Protein AF-0000000068762484 (afdb_homodimer)

Solvent-accessible surface area (backbone atoms only — not comparable to full-atom values): 42661 Å² total; per-residue (Å²): 138,86,79,76,77,77,77,77,74,76,70,80,71,81,78,75,81,74,76,63,68,74,62,82,88,67,80,78,81,37,66,66,50,71,71,47,76,48,82,90,79,78,78,79,57,46,44,27,21,72,54,54,28,56,52,49,69,71,30,21,51,34,26,34,50,79,59,71,57,77,83,34,72,69,42,49,50,51,51,50,47,36,36,45,37,50,26,29,63,38,24,35,84,51,62,50,38,45,74,38,76,14,29,46,67,46,40,53,47,31,53,46,45,41,61,54,48,66,65,37,31,34,35,29,40,26,35,42,46,65,28,50,50,53,48,53,41,41,44,44,52,44,28,45,68,45,74,50,74,44,57,76,46,43,77,76,50,72,66,61,50,49,53,50,43,70,72,58,55,21,55,35,36,39,41,53,35,32,34,66,45,33,13,26,33,41,75,52,82,59,48,20,58,55,29,50,76,58,66,19,43,31,35,37,42,24,38,48,31,44,57,36,44,93,59,44,33,55,86,31,41,45,24,31,45,34,29,34,30,16,17,23,48,21,15,69,40,39,33,11,31,39,38,34,30,71,70,44,48,52,51,38,74,63,52,90,64,77,39,57,42,69,89,46,29,56,71,58,49,34,29,51,63,55,45,44,102,54,84,65,49,93,79,73,68,57,30,56,47,62,49,44,13,42,39,46,26,43,21,51,45,45,73,62,29,61,68,51,36,22,47,41,23,47,54,34,34,52,52,39,52,53,54,40,45,73,72,69,48,48,65,55,37,79,54,73,66,34,44,23,49,37,20,46,28,29,40,51,54,88,44,47,54,64,66,53,44,39,49,44,25,29,76,74,65,34,32,39,48,38,63,28,38,69,85,30,47,84,46,26,34,28,42,17,32,30,43,90,52,34,36,64,67,51,41,51,52,52,51,52,36,48,53,51,26,71,70,66,45,74,64,50,78,125,139,82,81,78,80,79,77,77,79,76,71,81,70,82,76,74,81,74,76,64,70,73,63,82,88,69,81,77,80,38,66,66,49,71,72,44,76,49,82,90,80,78,78,81,56,46,46,27,21,71,53,54,28,57,52,48,68,69,32,21,53,34,26,34,50,79,58,72,56,78,84,33,72,68,43,50,49,51,52,49,46,37,34,46,37,48,26,28,64,39,24,34,85,52,63,49,38,45,74,38,76,13,28,47,66,46,39,53,46,31,52,47,46,43,61,53,47,67,66,37,32,33,34,30,39,26,35,41,45,66,28,50,50,52,48,52,40,40,44,43,53,43,29,46,70,46,74,51,76,45,59,76,46,44,78,75,51,73,66,61,51,48,54,50,43,70,73,58,56,21,54,35,36,38,42,53,34,32,35,65,46,34,12,26,34,41,77,51,82,62,50,19,59,56,30,50,76,58,67,19,42,31,36,38,42,26,38,49,30,44,57,36,46,94,61,44,33,55,85,30,42,45,23,30,44,33,29,34,30,17,18,25,48,22,15,69,41,39,35,12,32,39,37,33,28,72,70,44,47,53,52,37,73,62,52,90,66,76,41,57,41,68,88,47,27,56,72,58,50,34,30,50,64,55,45,46,100,54,84,64,49,94,82,72,67,56,31,56,46,62,49,44,13,43,38,48,25,44,20,52,46,46,72,61,30,60,69,52,37,22,48,41,22,47,54,33,35,54,52,38,53,52,55,41,44,72,72,69,47,47,64,56,38,78,53,73,67,33,45,24,50,36,22,45,26,30,40,48,55,87,42,50,54,64,65,53,42,39,49,42,25,29,76,74,65,34,32,40,50,37,65,27,39,68,87,29,46,85,47,27,36,27,40,17,32,30,42,89,51,37,37,65,67,50,42,52,51,52,52,50,37,48,54,49,25,71,69,69,46,74,64,52,78,123

Secondary structure (DSSP, 8-state):
---------------------SS--PPPSSPPPGGGGSPP-----EE-SSS--PPPHHHHHHHTSPP--TTSHHHHHHHHHHHHHHHHHHT---S-EEEEES-HHHHHHHHHHHH--TT-EEEEEESSHHHHHHHHHHHHTT-EEEEEE--TT----HHHHHHHHHHH--SEEEEESEETTTTEE---TTHHHHHHHTT-EEEEE-TTTTTTS---TTTTT-SEEEEESSSTT-PPSSEEEEEE-HHHHHHHHT-SS--S-STT-HHHHHHHTT-SSS-----S---HHHHHHHHHHHHHHHHH-HHHHHHHHHHHHHHHHHHHHHTTPPBSSS-GGGB-TTEEEEEPPTT--HHHHHHHHHHHH-EE-EE--GGGTTTEEEEE--GGG--HHHHHHHHHHHHHHHHHS-----/---------------------SS--PPPSSPPPGGGGSPP-----EE-SSS--PPPHHHHHHHTSPP--TTSHHHHHHHHHHHHHHHHHHT---S-EEEEES-HHHHHHHHHHHH--TT-EEEEEESSHHHHHHHHHHHHTT-EEEEEE--TT----HHHHHHHHHHH--SEEEEESEETTTTEE---TTHHHHHHHTT-EEEEE-TTTTTTS---TTTTT-SEEEEESSSTT-PPSSEEEEEE-HHHHHHHHT-SS--S-STT-HHHHHHHTT-SSS-----S---HHHHHHHHHHHHHHHHH-HHHHHHHHHHHHHHHHHHHHHTTPPBSSS-GGGB-TTEEEEEPPTT--HHHHHHHHHHHH-EE-EE--GGGTTTEEEEE--GGG--HHHHHHHHHHHHHHHHHS-----

pLDDT: mean 93.78, std 15.43, range [23.55, 99.0]

Sequence (828 aa):
MFQALAKSSAAPGPQAAGWVQTMASHKLLVPPPKALLKPLSIPKRLLLGPGPSNLPPRIMSAGGMQIIGPMDKEMYQIMDEIKEGIQYVFQTRNPLTLVITGSGHCALEAALVNVLEPGDSFLVGVNGIWGQRAMDIGERMGARVHPMTKDPGGHYTLQEVEEGLAQHKPVLLFLTHGESSTGVLQPLDGFGELCHRYNCLLLVDSVVSLGGTPLYMDQQGIDILYSGSQKVLNAPPGTSFISFSDKAKKKMYSRKTKPFSFYLDIKWLANFWGCDDQPRMYHHTIPVISLYSLRESLALIAEQGLENSWRQHRETTAYLHGRLQALGLQLFVKDPALRLPMVTTVVVPAGYDWRDIVSYVLDHFDIEIMGGLGPSAGKVLRIGLLGCNATRENVDRVTEALGAALQHCPKNKLMFQALAKSSAAPGPQAAGWVQTMASHKLLVPPPKALLKPLSIPKRLLLGPGPSNLPPRIMSAGGMQIIGPMDKEMYQIMDEIKEGIQYVFQTRNPLTLVITGSGHCALEAALVNVLEPGDSFLVGVNGIWGQRAMDIGERMGARVHPMTKDPGGHYTLQEVEEGLAQHKPVLLFLTHGESSTGVLQPLDGFGELCHRYNCLLLVDSVVSLGGTPLYMDQQGIDILYSGSQKVLNAPPGTSFISFSDKAKKKMYSRKTKPFSFYLDIKWLANFWGCDDQPRMYHHTIPVISLYSLRESLALIAEQGLENSWRQHRETTAYLHGRLQALGLQLFVKDPALRLPMVTTVVVPAGYDWRDIVSYVLDHFDIEIMGGLGPSAGKVLRIGLLGCNATRENVDRVTEALGAALQHCPKNKL

Radius of gyration: 29.1 Å; Cα contacts (8 Å, |Δi|>4): 1829; chains: 2; bounding box: 62×147×81 Å

Foldseek 3Di:
DCPPPPPPPPDPDPPPPPPPCPDDDDDDPDDDDPVVVDDDDDDDFQEFALDQGAADPQLVVLLPDDFDACPDPVNLVLLVLLQVLVCQLQQHPFLLKGKAQFFLLLLLLLLLLLQDAAAFEEEFEAQAVVSVSNQVSNVVRNYNYHYPYDHQLDEDDLVNVLVVCVVGLGQEYEDEQQRQLRQFGYDQAPVLVSCVVSNHAYAYECAAQGLQADHHCVNSNHAKYKYFCRHQLNADGRMIMMGGDPSSVVSSVPDDDFRPDLSSRSVLRCQCSVSDVDHRDDRDRHDRSSSSSSSVSSVVSVVCDSVNSNVLLVVLQVLLVVLCVVLVWAWRNDDPVTGRSFKTKTFDDAQAFVVQLQCQLCVPQSYGWDAHDDSRHRTTIITGCHHPSSDNVNSVSSSVSNSVSVVPGDGRDD/DPPPPPPPPPDPDPPPPPPPCPDDDDDDPDDPDPVVVDDDDDDDFQEFALDQGAADPQLVVLLPDDFDACPDPVNLVLLVLLQVLVCQLQQHPFLLKGKAQFFLLLLLLLLLLLQDAAAFEEEFEAQAVVSVSSQVSNVVRNYNYHYDYDHQLDEDDLVNVLVVCVVGLGQEYEDEQQRQLRQFGYDQAPVLVSCVVSNHAYAYECAAQGLQADHHCVNSNHAKYKYFCRHQLNADGRMIMMGGDPSSVVSSVPDDDFRPDLSSRSVLRCQCSVSDVDHRDDRDRHPRSSSSSSSVSSVVSVVCDSVNSNVLLVVLQVLLVVLCVVLVWAWRNDDPVGGRSFKTKTFDDAQAFVVQLQCQLCVPQSYGWDARDDSRHRTTIITGCHHPSSDNVNSVSSSVSNSVSVVPGDGRDD

InterPro domains:
  IPR000192 Aminotransferase class V domain [PF00266] (71-398)
  IPR015421 Pyridoxal phosphate-dependent transferase, major domain [G3DSA:3.40.640.10] (56-304)
  IPR015422 Pyridoxal phosphate-dependent transferase, small domain [G3DSA:3.90.1150.10] (42-402)
  IPR015424 Pyridoxal phosphate-dependent transferase [SSF53383] (29-409)
  IPR020578 Aminotransferase class-V, pyridoxal-phosphate binding site [PS00595] (222-242)
  IPR024169 Serine-pyruvate aminotransferase/2-aminoethylphosphonate-pyruvate transaminase [PIRSF000524] (43-411)

Structure (mmCIF, N/CA/C/O backbone):
data_AF-0000000068762484-model_v1
#
loop_
_entity.id
_entity.type
_entity.pdbx_description
1 polymer 'Alanine--glyoxylate aminotransferase'
#
loop_
_atom_site.group_PDB
_atom_site.id
_atom_site.type_symbol
_atom_site.label_atom_id
_atom_site.label_alt_id
_atom_site.label_comp_id
_atom_site.label_asym_id
_atom_site.label_entity_id
_atom_site.label_seq_id
_atom_site.pdbx_PDB_ins_code
_atom_site.Cartn_x
_atom_site.Cartn_y
_atom_site.Cartn_z
_atom_site.occupancy
_atom_site.B_iso_or_equiv
_atom_site.auth_seq_id
_atom_site.auth_comp_id
_atom_site.auth_asym_id
_atom_site.auth_atom_id
_atom_site.pdbx_PDB_model_num
ATOM 1 N N . MET A 1 1 ? -24.656 -82.688 -10.797 1 28.33 1 MET A N 1
ATOM 2 C CA . MET A 1 1 ? -25.141 -81.312 -10.461 1 28.33 1 MET A CA 1
ATOM 3 C C . MET A 1 1 ? -23.984 -80.375 -10.188 1 28.33 1 MET A C 1
ATOM 5 O O . MET A 1 1 ? -23.328 -80.5 -9.141 1 28.33 1 MET A O 1
ATOM 9 N N . PHE A 1 2 ? -23.125 -80 -11.242 1 28.77 2 PHE A N 1
ATOM 10 C CA . PHE A 1 2 ? -21.859 -79.375 -11.492 1 28.77 2 PHE A CA 1
ATOM 11 C C . PHE A 1 2 ? -21.906 -77.875 -11.055 1 28.77 2 PHE A C 1
ATOM 13 O O . PHE A 1 2 ? -22.625 -77.062 -11.656 1 28.77 2 PHE A O 1
ATOM 20 N N . GLN A 1 3 ? -21.906 -77.625 -9.703 1 29.81 3 GLN A N 1
ATOM 21 C CA . GLN A 1 3 ? -21.938 -76.375 -9.031 1 29.81 3 GLN A CA 1
ATOM 22 C C . GLN A 1 3 ? -20.75 -75.5 -9.461 1 29.81 3 GLN A C 1
ATOM 24 O O . GLN A 1 3 ? -19.609 -75.812 -9.133 1 29.81 3 GLN A O 1
ATOM 29 N N . ALA A 1 4 ? -20.719 -75 -10.742 1 31.34 4 ALA A N 1
ATOM 30 C CA . ALA A 1 4 ? -19.719 -74.125 -11.352 1 31.34 4 ALA A CA 1
ATOM 31 C C . ALA A 1 4 ? -19.5 -72.875 -10.539 1 31.34 4 ALA A C 1
ATOM 33 O O . ALA A 1 4 ? -20.406 -72.062 -10.406 1 31.34 4 ALA A O 1
ATOM 34 N N . LEU A 1 5 ? -18.703 -72.938 -9.469 1 30.88 5 LEU A N 1
ATOM 35 C CA . LEU A 1 5 ? -18.312 -71.812 -8.617 1 30.88 5 LEU A CA 1
ATOM 36 C C . LEU A 1 5 ? -17.656 -70.688 -9.438 1 30.88 5 LEU A C 1
ATOM 38 O O . LEU A 1 5 ? -16.609 -70.875 -10.047 1 30.88 5 LEU A O 1
ATOM 42 N N . ALA A 1 6 ? -18.453 -69.875 -10.148 1 35.47 6 ALA A N 1
ATOM 43 C CA . ALA A 1 6 ? -17.984 -68.75 -10.961 1 35.47 6 ALA A CA 1
ATOM 44 C C . ALA A 1 6 ? -17.125 -67.812 -10.133 1 35.47 6 ALA A C 1
ATOM 46 O O . ALA A 1 6 ? -17.609 -67.25 -9.148 1 35.47 6 ALA A O 1
ATOM 47 N N . LYS A 1 7 ? -15.82 -68 -10.016 1 31.77 7 LYS A N 1
ATOM 48 C CA . LYS A 1 7 ? -14.781 -67.188 -9.414 1 31.77 7 LYS A CA 1
ATOM 49 C C . LYS A 1 7 ? -14.805 -65.75 -9.977 1 31.77 7 LYS A C 1
ATOM 51 O O . LYS A 1 7 ? -14.617 -65.562 -11.18 1 31.77 7 LYS A O 1
ATOM 56 N N . SER A 1 8 ? -15.734 -64.875 -9.531 1 27.03 8 SER A N 1
ATOM 57 C CA . SER A 1 8 ? -15.805 -63.5 -9.969 1 27.03 8 SER A CA 1
ATOM 58 C C . SER A 1 8 ? -14.469 -62.812 -9.789 1 27.03 8 SER A C 1
ATOM 60 O O . SER A 1 8 ? -13.898 -62.812 -8.695 1 27.03 8 SER A O 1
ATOM 62 N N . SER A 1 9 ? -13.586 -62.844 -10.734 1 23.55 9 SER A N 1
ATOM 63 C CA . SER A 1 9 ? -12.305 -62.156 -10.758 1 23.55 9 SER A CA 1
ATOM 64 C C . SER A 1 9 ? -12.469 -60.688 -10.453 1 23.55 9 SER A C 1
ATOM 66 O O . SER A 1 9 ? -13.211 -59.969 -11.141 1 23.55 9 SER A O 1
ATOM 68 N N . ALA A 1 10 ? -12.406 -60.312 -9.172 1 34.16 10 ALA A N 1
ATOM 69 C CA . ALA A 1 10 ? -12.406 -58.938 -8.734 1 34.16 10 ALA A CA 1
ATOM 70 C C . ALA A 1 10 ? -11.414 -58.094 -9.547 1 34.16 10 ALA A C 1
ATOM 72 O O . ALA A 1 10 ? -10.219 -58.406 -9.57 1 34.16 10 ALA A O 1
ATOM 73 N N . ALA A 1 11 ? -11.844 -57.438 -10.625 1 32.72 11 ALA A N 1
ATOM 74 C CA . ALA A 1 11 ? -11.07 -56.5 -11.43 1 32.72 11 ALA A CA 1
ATOM 75 C C . ALA A 1 11 ? -10.25 -55.562 -10.539 1 32.72 11 ALA A C 1
ATOM 77 O O . ALA A 1 11 ? -10.75 -55.062 -9.523 1 32.72 11 ALA A O 1
ATOM 78 N N . PRO A 1 12 ? -8.875 -55.688 -10.617 1 33 12 PRO A N 1
ATOM 79 C CA . PRO A 1 12 ? -8.047 -54.844 -9.766 1 33 12 PRO A CA 1
ATOM 80 C C . PRO A 1 12 ? -8.461 -53.375 -9.805 1 33 12 PRO A C 1
ATOM 82 O O . PRO A 1 12 ? -9.008 -52.906 -10.812 1 33 12 PRO A O 1
ATOM 85 N N . GLY A 1 13 ? -9 -52.812 -8.75 1 29.78 13 GLY A N 1
ATOM 86 C CA . GLY A 1 13 ? -9.414 -51.438 -8.57 1 29.78 13 GLY A CA 1
ATOM 87 C C . GLY A 1 13 ? -8.422 -50.438 -9.133 1 29.78 13 GLY A C 1
ATOM 88 O O . GLY A 1 13 ? -7.27 -50.781 -9.391 1 29.78 13 GLY A O 1
ATOM 89 N N . PRO A 1 14 ? -8.812 -49.438 -9.969 1 31.02 14 PRO A N 1
ATOM 90 C CA . PRO A 1 14 ? -7.969 -48.438 -10.625 1 31.02 14 PRO A CA 1
ATOM 91 C C . PRO A 1 14 ? -6.824 -47.938 -9.742 1 31.02 14 PRO A C 1
ATOM 93 O O . PRO A 1 14 ? -6.973 -47.875 -8.523 1 31.02 14 PRO A O 1
ATOM 96 N N . GLN A 1 15 ? -5.566 -48.312 -10.031 1 28.75 15 GLN A N 1
ATOM 97 C CA . GLN A 1 15 ? -4.34 -47.812 -9.414 1 28.75 15 GLN A CA 1
ATOM 98 C C . GLN A 1 15 ? -4.445 -46.312 -9.125 1 28.75 15 GLN A C 1
ATOM 100 O O . GLN A 1 15 ? -4.828 -45.531 -9.992 1 28.75 15 GLN A O 1
ATOM 105 N N . ALA A 1 16 ? -4.645 -45.875 -7.938 1 33.22 16 ALA A N 1
ATOM 106 C CA . ALA A 1 16 ? -4.5 -44.5 -7.438 1 33.22 16 ALA A CA 1
ATOM 107 C C . ALA A 1 16 ? -3.309 -43.812 -8.086 1 33.22 16 ALA A C 1
ATOM 109 O O . ALA A 1 16 ? -2.186 -44.312 -8.047 1 33.22 16 ALA A O 1
ATOM 110 N N . ALA A 1 17 ? -3.422 -43.031 -9.133 1 35.19 17 ALA A N 1
ATOM 111 C CA . ALA A 1 17 ? -2.408 -42.188 -9.75 1 35.19 17 ALA A CA 1
ATOM 112 C C . ALA A 1 17 ? -1.493 -41.562 -8.695 1 35.19 17 ALA A C 1
ATOM 114 O O . ALA A 1 17 ? -1.954 -40.844 -7.805 1 35.19 17 ALA A O 1
ATOM 115 N N . GLY A 1 18 ? -0.369 -42.156 -8.211 1 31.81 18 GLY A N 1
ATOM 116 C CA . GLY A 1 18 ? 0.678 -41.719 -7.309 1 31.81 18 GLY A CA 1
ATOM 117 C C . GLY A 1 18 ? 1.068 -40.281 -7.516 1 31.81 18 GLY A C 1
ATOM 118 O O . GLY A 1 18 ? 1.397 -39.875 -8.633 1 31.81 18 GLY A O 1
ATOM 119 N N . TRP A 1 19 ? 0.551 -39.312 -6.801 1 36.81 19 TRP A N 1
ATOM 120 C CA . TRP A 1 19 ? 1.01 -37.938 -6.723 1 36.81 19 TRP A CA 1
ATOM 121 C C . TRP A 1 19 ? 2.533 -37.875 -6.711 1 36.81 19 TRP A C 1
ATOM 123 O O . TRP A 1 19 ? 3.182 -38.469 -5.848 1 36.81 19 TRP A O 1
ATOM 133 N N . VAL A 1 20 ? 3.223 -37.875 -7.734 1 36.38 20 VAL A N 1
ATOM 134 C CA . VAL A 1 20 ? 4.656 -37.625 -7.789 1 36.38 20 VAL A CA 1
ATOM 135 C C . VAL A 1 20 ? 4.992 -36.406 -6.938 1 36.38 20 VAL A C 1
ATOM 137 O O . VAL A 1 20 ? 4.531 -35.281 -7.219 1 36.38 20 VAL A O 1
ATOM 140 N N . GLN A 1 21 ? 5.223 -36.531 -5.656 1 44.66 21 GLN A N 1
ATOM 141 C CA . GLN A 1 21 ? 5.703 -35.5 -4.734 1 44.66 21 GLN A CA 1
ATOM 142 C C . GLN A 1 21 ? 6.949 -34.812 -5.277 1 44.66 21 GLN A C 1
ATOM 144 O O . GLN A 1 21 ? 8.031 -35.406 -5.312 1 44.66 21 GLN A O 1
ATOM 149 N N . THR A 1 22 ? 6.887 -34.031 -6.215 1 42.56 22 THR A N 1
ATOM 150 C CA . THR A 1 22 ? 8.055 -33.312 -6.723 1 42.56 22 THR A CA 1
ATOM 151 C C . THR A 1 22 ? 8.844 -32.688 -5.578 1 42.56 22 THR A C 1
ATOM 153 O O . THR A 1 22 ? 10.008 -32.312 -5.754 1 42.56 22 THR A O 1
ATOM 156 N N . MET A 1 23 ? 8.164 -32.25 -4.488 1 52.03 23 MET A N 1
ATOM 157 C CA . MET A 1 23 ? 8.977 -31.656 -3.418 1 52.03 23 MET A CA 1
ATOM 158 C C . MET A 1 23 ? 8.984 -32.562 -2.191 1 52.03 23 MET A C 1
ATOM 160 O O . MET A 1 23 ? 7.992 -33.219 -1.9 1 52.03 23 MET A O 1
ATOM 164 N N . ALA A 1 24 ? 10.141 -32.938 -1.621 1 51.31 24 ALA A N 1
ATOM 165 C CA . ALA A 1 24 ? 10.328 -33.75 -0.427 1 51.31 24 ALA A CA 1
ATOM 166 C C . ALA A 1 24 ? 9.508 -33.219 0.741 1 51.31 24 ALA A C 1
ATOM 168 O O . ALA A 1 24 ? 9.383 -32 0.908 1 51.31 24 ALA A O 1
ATOM 169 N N . SER A 1 25 ? 8.672 -34 1.322 1 66.94 25 SER A N 1
ATOM 170 C CA . SER A 1 25 ? 8.023 -33.656 2.588 1 66.94 25 SER A CA 1
ATOM 171 C C . SER A 1 25 ? 9.039 -33.531 3.717 1 66.94 25 SER A C 1
ATOM 173 O O . SER A 1 25 ? 9.766 -34.469 4.016 1 66.94 25 SER A O 1
ATOM 175 N N . HIS A 1 26 ? 9.5 -32.312 4.023 1 76.5 26 HIS A N 1
ATOM 176 C CA . HIS A 1 26 ? 10.367 -32.062 5.172 1 76.5 26 HIS A CA 1
ATOM 177 C C . HIS A 1 26 ? 9.547 -31.812 6.434 1 76.5 26 HIS A C 1
ATOM 179 O O . HIS A 1 26 ? 8.383 -31.438 6.352 1 76.5 26 HIS A O 1
ATOM 185 N N . LYS A 1 27 ? 10.234 -32.219 7.445 1 86.81 27 LYS A N 1
ATOM 186 C CA . LYS A 1 27 ? 9.68 -31.766 8.719 1 86.81 27 LYS A CA 1
ATOM 187 C C . LYS A 1 27 ? 9.664 -30.25 8.805 1 86.81 27 LYS A C 1
ATOM 189 O O . LYS A 1 27 ? 10.625 -29.578 8.391 1 86.81 27 LYS A O 1
ATOM 194 N N . LEU A 1 28 ? 8.562 -29.734 9.367 1 94.38 28 LEU A N 1
ATOM 195 C CA . LEU A 1 28 ? 8.461 -28.281 9.508 1 94.38 28 LEU A CA 1
ATOM 196 C C . LEU A 1 28 ? 9.523 -27.75 10.469 1 94.38 28 LEU A C 1
ATOM 198 O O . LEU A 1 28 ? 9.688 -28.281 11.57 1 94.38 28 LEU A O 1
ATOM 202 N N . LEU A 1 29 ? 10.273 -26.781 10.031 1 95.12 29 LEU A N 1
ATOM 203 C CA . LEU A 1 29 ? 11.32 -26.141 10.812 1 95.12 29 LEU A CA 1
ATOM 204 C C . LEU A 1 29 ? 10.719 -25.234 11.891 1 95.12 29 LEU A C 1
ATOM 206 O O . LEU A 1 29 ? 11.242 -25.156 13.008 1 95.12 29 LEU A O 1
ATOM 210 N N . VAL A 1 30 ? 9.648 -24.531 11.523 1 97.69 30 VAL A N 1
ATOM 211 C CA . VAL A 1 30 ? 9 -23.547 12.383 1 97.69 30 VAL A CA 1
ATOM 212 C C . VAL A 1 30 ? 7.578 -24 12.711 1 97.69 30 VAL A C 1
ATOM 214 O O . VAL A 1 30 ? 6.754 -24.188 11.805 1 97.69 30 VAL A O 1
ATOM 217 N N . PRO A 1 31 ? 7.258 -24.25 13.977 1 97.56 31 PRO A N 1
ATOM 218 C CA . PRO A 1 31 ? 5.895 -24.625 14.359 1 97.56 31 PRO A CA 1
ATOM 219 C C . PRO A 1 31 ? 4.926 -23.453 14.336 1 97.56 31 PRO A C 1
ATOM 221 O O . PRO A 1 31 ? 5.355 -22.297 14.266 1 97.56 31 PRO A O 1
ATOM 224 N N . PRO A 1 32 ? 3.607 -23.734 14.336 1 98 32 PRO A N 1
ATOM 225 C CA . PRO A 1 32 ? 2.65 -22.625 14.43 1 98 32 PRO A CA 1
ATOM 226 C C . PRO A 1 32 ? 2.902 -21.719 15.641 1 98 32 PRO A C 1
ATOM 228 O O . PRO A 1 32 ? 3.061 -22.219 16.766 1 98 32 PRO A O 1
ATOM 231 N N . PRO A 1 33 ? 2.971 -20.438 15.43 1 98 33 PRO A N 1
ATOM 232 C CA . PRO A 1 33 ? 3.248 -19.531 16.547 1 98 33 PRO A CA 1
ATOM 233 C C . PRO A 1 33 ? 2.129 -19.531 17.594 1 98 33 PRO A C 1
ATOM 235 O O . PRO A 1 33 ? 0.962 -19.328 17.25 1 98 33 PRO A O 1
ATOM 238 N N . LYS A 1 34 ? 2.49 -19.594 18.828 1 97.75 34 LYS A N 1
ATOM 239 C CA . LYS A 1 34 ? 1.521 -19.625 19.922 1 97.75 34 LYS A CA 1
ATOM 240 C C . LYS A 1 34 ? 0.753 -18.312 20.016 1 97.75 34 LYS A C 1
ATOM 242 O O . LYS A 1 34 ? -0.429 -18.297 20.359 1 97.75 34 LYS A O 1
ATOM 247 N N . ALA A 1 35 ? 1.396 -17.25 19.703 1 97.44 35 ALA A N 1
ATOM 248 C CA . ALA A 1 35 ? 0.789 -15.93 19.797 1 97.44 35 ALA A CA 1
ATOM 249 C C . ALA A 1 35 ? -0.42 -15.812 18.859 1 97.44 35 ALA A C 1
ATOM 251 O O . ALA A 1 35 ? -1.372 -15.094 19.172 1 97.44 35 ALA A O 1
ATOM 252 N N . LEU A 1 36 ? -0.402 -16.562 17.781 1 97.94 36 LEU A N 1
ATOM 253 C CA . LEU A 1 36 ? -1.452 -16.453 16.781 1 97.94 36 LEU A CA 1
ATOM 254 C C . LEU A 1 36 ? -2.639 -17.344 17.141 1 97.94 36 LEU A C 1
ATOM 256 O O . LEU A 1 36 ? -3.686 -17.266 16.484 1 97.94 36 LEU A O 1
ATOM 260 N N . LEU A 1 37 ? -2.479 -18.125 18.141 1 97.19 37 LEU A N 1
ATOM 261 C CA . LEU A 1 37 ? -3.574 -18.984 18.594 1 97.19 37 LEU A CA 1
ATOM 262 C C . LEU A 1 37 ? -4.453 -18.25 19.609 1 97.19 37 LEU A C 1
ATOM 264 O O . LEU A 1 37 ? -5.48 -18.766 20.031 1 97.19 37 LEU A O 1
ATOM 268 N N . LYS A 1 38 ? -4.105 -16.984 19.906 1 96.75 38 LYS A N 1
ATOM 269 C CA . LYS A 1 38 ? -4.914 -16.109 20.734 1 96.75 38 LYS A CA 1
ATOM 270 C C . LYS A 1 38 ? -5.711 -15.125 19.891 1 96.75 38 LYS A C 1
ATOM 272 O O . LYS A 1 38 ? -5.258 -14.703 18.828 1 96.75 38 LYS A O 1
ATOM 277 N N . PRO A 1 39 ? -6.906 -14.734 20.359 1 96.5 39 PRO A N 1
ATOM 278 C CA . PRO A 1 39 ? -7.719 -13.805 19.578 1 96.5 39 PRO A CA 1
ATOM 279 C C . PRO A 1 39 ? -7.086 -12.422 19.469 1 96.5 39 PRO A C 1
ATOM 281 O O . PRO A 1 39 ? -6.379 -11.984 20.375 1 96.5 39 PRO A O 1
ATOM 284 N N . LEU A 1 40 ? -7.332 -11.758 18.359 1 97.12 40 LEU A N 1
ATOM 285 C CA . LEU A 1 40 ? -6.938 -10.367 18.188 1 97.12 40 LEU A CA 1
ATOM 286 C C . LEU A 1 40 ? -7.691 -9.461 19.156 1 97.12 40 LEU A C 1
ATOM 288 O O . LEU A 1 40 ? -8.914 -9.562 19.281 1 97.12 40 LEU A O 1
ATOM 292 N N . SER A 1 41 ? -6.957 -8.672 19.859 1 94.38 41 SER A N 1
ATOM 293 C CA . SER A 1 41 ? -7.531 -7.707 20.797 1 94.38 41 SER A CA 1
ATOM 294 C C . SER A 1 41 ? -6.871 -6.34 20.641 1 94.38 41 SER A C 1
ATOM 296 O O . SER A 1 41 ? -5.645 -6.23 20.672 1 94.38 41 SER A O 1
ATOM 298 N N . ILE A 1 42 ? -7.715 -5.324 20.469 1 96.38 42 ILE A N 1
ATOM 299 C CA . ILE A 1 42 ? -7.188 -3.971 20.375 1 96.38 42 ILE A CA 1
ATOM 300 C C . ILE A 1 42 ? -7.855 -3.076 21.406 1 96.38 42 ILE A C 1
ATOM 302 O O . ILE A 1 42 ? -9.031 -3.26 21.734 1 96.38 42 ILE A O 1
ATOM 306 N N . PRO A 1 43 ? -7.184 -2.152 21.922 1 96.94 43 PRO A N 1
ATOM 307 C CA . PRO A 1 43 ? -7.801 -1.211 22.859 1 96.94 43 PRO A CA 1
ATOM 308 C C . PRO A 1 43 ? -8.688 -0.181 22.156 1 96.94 43 PRO A C 1
ATOM 310 O O . PRO A 1 43 ? -8.539 0.052 20.953 1 96.94 43 PRO A O 1
ATOM 313 N N . LYS A 1 44 ? -9.625 0.318 22.922 1 96.25 44 LYS A N 1
ATOM 314 C CA . LYS A 1 44 ? -10.359 1.492 22.469 1 96.25 44 LYS A CA 1
ATOM 315 C C . LYS A 1 44 ? -9.57 2.771 22.719 1 96.25 44 LYS A C 1
ATOM 317 O O . LYS A 1 44 ? -9.141 3.035 23.844 1 96.25 44 LYS A O 1
ATOM 322 N N . ARG A 1 45 ? -9.336 3.496 21.656 1 97.12 45 ARG A N 1
ATOM 323 C CA . ARG A 1 45 ? -8.531 4.707 21.766 1 97.12 45 ARG A CA 1
ATOM 324 C C . ARG A 1 45 ? -9.148 5.848 20.953 1 97.12 45 ARG A C 1
ATOM 326 O O . ARG A 1 45 ? -9.672 5.629 19.859 1 97.12 45 ARG A O 1
ATOM 333 N N . LEU A 1 46 ? -9.203 6.996 21.547 1 98.62 46 LEU A N 1
ATOM 334 C CA . LEU A 1 46 ? -9.453 8.227 20.797 1 98.62 46 LEU A CA 1
ATOM 335 C C . LEU A 1 46 ? -8.156 8.781 20.219 1 98.62 46 LEU A C 1
ATOM 337 O O . LEU A 1 46 ? -7.258 9.172 20.969 1 98.62 46 LEU A O 1
ATOM 341 N N . LEU A 1 47 ? -8.078 8.805 18.891 1 98.75 47 LEU A N 1
ATOM 342 C CA . LEU A 1 47 ? -6.852 9.227 18.234 1 98.75 47 LEU A CA 1
ATOM 343 C C . LEU A 1 47 ? -6.875 10.727 17.953 1 98.75 47 LEU A C 1
ATOM 345 O O . LEU A 1 47 ? -7.492 11.18 16.984 1 98.75 47 LEU A O 1
ATOM 349 N N . LEU A 1 48 ? -6.113 11.469 18.703 1 98.81 48 LEU A N 1
ATOM 350 C CA . LEU A 1 48 ? -6.055 12.922 18.562 1 98.81 48 LEU A CA 1
ATOM 351 C C . LEU A 1 48 ? -4.621 13.383 18.312 1 98.81 48 LEU A C 1
ATOM 353 O O . LEU A 1 48 ? -4.211 14.438 18.797 1 98.81 48 LEU A O 1
ATOM 357 N N . GLY A 1 49 ? -3.781 12.555 17.672 1 98.12 49 GLY A N 1
ATOM 358 C CA . GLY A 1 49 ? -2.508 12.961 17.094 1 98.12 49 GLY A CA 1
ATOM 359 C C . GLY A 1 49 ? -2.627 13.477 15.672 1 98.12 49 GLY A C 1
ATOM 360 O O . GLY A 1 49 ? -3.729 13.758 15.195 1 98.12 49 GLY A O 1
ATOM 361 N N . PRO A 1 50 ? -1.492 13.617 14.977 1 98 50 PRO A N 1
ATOM 362 C CA . PRO A 1 50 ? -1.503 14.133 13.609 1 98 50 PRO A CA 1
ATOM 363 C C . PRO A 1 50 ? -2.002 13.109 12.594 1 98 50 PRO A C 1
ATOM 365 O O . PRO A 1 50 ? -1.946 13.359 11.383 1 98 50 PRO A O 1
ATOM 368 N N . GLY A 1 51 ? -2.486 11.984 12.992 1 96.94 51 GLY A N 1
ATOM 369 C CA . GLY A 1 51 ? -2.947 10.898 12.148 1 96.94 51 GLY A CA 1
ATOM 370 C C . GLY A 1 51 ? -2.254 9.578 12.445 1 96.94 51 GLY A C 1
ATOM 371 O O . GLY A 1 51 ? -1.102 9.562 12.883 1 96.94 51 GLY A O 1
ATOM 372 N N . PRO A 1 52 ? -2.982 8.5 12.336 1 97.94 52 PRO A N 1
ATOM 373 C CA . PRO A 1 52 ? -4.316 8.344 11.75 1 97.94 52 PRO A CA 1
ATOM 374 C C . PRO A 1 52 ? -5.43 8.781 12.695 1 97.94 52 PRO A C 1
ATOM 376 O O . PRO A 1 52 ? -5.176 9.047 13.875 1 97.94 52 PRO A O 1
ATOM 379 N N . SER A 1 53 ? -6.609 8.992 12.117 1 98.56 53 SER A N 1
ATOM 380 C CA . SER A 1 53 ? -7.797 9.359 12.883 1 98.56 53 SER A CA 1
ATOM 381 C C . SER A 1 53 ? -8.766 8.188 12.992 1 98.56 53 SER A C 1
ATOM 383 O O . SER A 1 53 ? -8.617 7.18 12.297 1 98.56 53 SER A O 1
ATOM 385 N N . ASN A 1 54 ? -9.711 8.281 13.922 1 98.81 54 ASN A N 1
ATOM 386 C CA . ASN A 1 54 ? -10.703 7.219 14.102 1 98.81 54 ASN A CA 1
ATOM 387 C C . ASN A 1 54 ? -11.562 7.035 12.852 1 98.81 54 ASN A C 1
ATOM 389 O O . ASN A 1 54 ? -11.719 7.969 12.062 1 98.81 54 ASN A O 1
ATOM 393 N N . LEU A 1 55 ? -12.047 5.848 12.719 1 98.81 55 LEU A N 1
ATOM 394 C CA . LEU A 1 55 ? -12.891 5.531 11.578 1 98.81 55 LEU A CA 1
ATOM 395 C C . LEU A 1 55 ? -14.367 5.688 11.938 1 98.81 55 LEU A C 1
ATOM 397 O O . LEU A 1 55 ? -14.836 5.105 12.914 1 98.81 55 LEU A O 1
ATOM 401 N N . PRO A 1 56 ? -15.109 6.469 11.109 1 98.62 56 PRO A N 1
ATOM 402 C CA . PRO A 1 56 ? -16.562 6.48 11.289 1 98.62 56 PRO A CA 1
ATOM 403 C C . PRO A 1 56 ? -17.203 5.117 11.039 1 98.62 56 PRO A C 1
ATOM 405 O O . PRO A 1 56 ? -16.641 4.297 10.305 1 98.62 56 PRO A O 1
ATOM 408 N N . PRO A 1 57 ? -18.391 4.895 11.578 1 98.38 57 PRO A N 1
ATOM 409 C CA . PRO A 1 57 ? -19.047 3.598 11.445 1 98.38 57 PRO A CA 1
ATOM 410 C C . PRO A 1 57 ? -19.234 3.176 9.984 1 98.38 57 PRO A C 1
ATOM 412 O O . PRO A 1 57 ? -19.078 1.998 9.656 1 98.38 57 PRO A O 1
ATOM 415 N N . ARG A 1 58 ? -19.562 4.086 9.125 1 98.25 58 ARG A N 1
ATOM 416 C CA . ARG A 1 58 ? -19.766 3.783 7.711 1 98.25 58 ARG A CA 1
ATOM 417 C C . ARG A 1 58 ? -18.5 3.242 7.074 1 98.25 58 ARG A C 1
ATOM 419 O O . ARG A 1 58 ? -18.547 2.365 6.211 1 98.25 58 ARG A O 1
ATOM 426 N N . ILE A 1 59 ? -17.375 3.779 7.453 1 98.69 59 ILE A N 1
ATOM 427 C CA . ILE A 1 59 ? -16.078 3.342 6.934 1 98.69 59 ILE A CA 1
ATOM 428 C C . ILE A 1 59 ? -15.734 1.963 7.492 1 98.69 59 ILE A C 1
ATOM 430 O O . ILE A 1 59 ? -15.219 1.104 6.773 1 98.69 59 ILE A O 1
ATOM 434 N N . MET A 1 60 ? -16 1.772 8.805 1 98.69 60 MET A N 1
ATOM 435 C CA . MET A 1 60 ? -15.797 0.462 9.414 1 98.69 60 MET A CA 1
ATOM 436 C C . MET A 1 60 ? -16.641 -0.601 8.719 1 98.69 60 MET A C 1
ATOM 438 O O . MET A 1 60 ? -16.172 -1.71 8.469 1 98.69 60 MET A O 1
ATOM 442 N N . SER A 1 61 ? -17.859 -0.245 8.391 1 98.56 61 SER A N 1
ATOM 443 C CA . SER A 1 61 ? -18.734 -1.167 7.691 1 98.56 61 SER A CA 1
ATOM 444 C C . SER A 1 61 ? -18.172 -1.549 6.324 1 98.56 61 SER A C 1
ATOM 446 O O . SER A 1 61 ? -18.234 -2.715 5.93 1 98.56 61 SER A O 1
ATOM 448 N N . ALA A 1 62 ? -17.672 -0.581 5.574 1 98.69 62 ALA A N 1
ATOM 449 C CA . ALA A 1 62 ? -17.062 -0.846 4.277 1 98.69 62 ALA A CA 1
ATOM 450 C C . ALA A 1 62 ? -15.867 -1.782 4.418 1 98.69 62 ALA A C 1
ATOM 452 O O . ALA A 1 62 ? -15.625 -2.631 3.555 1 98.69 62 ALA A O 1
ATOM 453 N N . GLY A 1 63 ? -15.133 -1.637 5.531 1 98.62 63 GLY A N 1
ATOM 454 C CA . GLY A 1 63 ? -13.961 -2.457 5.789 1 98.62 63 GLY A CA 1
ATOM 455 C C . GLY A 1 63 ? -14.289 -3.922 6 1 98.62 63 GLY A C 1
ATOM 456 O O . GLY A 1 63 ? -13.438 -4.789 5.812 1 98.62 63 GLY A O 1
ATOM 457 N N . GLY A 1 64 ? -15.508 -4.188 6.398 1 98.5 64 GLY A N 1
ATOM 458 C CA . GLY A 1 64 ? -15.914 -5.547 6.699 1 98.5 64 GLY A CA 1
ATOM 459 C C . GLY A 1 64 ? -16.641 -6.223 5.551 1 98.5 64 GLY A C 1
ATOM 460 O O . GLY A 1 64 ? -17.172 -7.32 5.707 1 98.5 64 GLY A O 1
ATOM 461 N N . MET A 1 65 ? -16.656 -5.625 4.355 1 98.31 65 MET A N 1
ATOM 462 C CA . MET A 1 65 ? -17.359 -6.164 3.193 1 98.31 65 MET A CA 1
ATOM 463 C C . MET A 1 65 ? -16.531 -7.262 2.525 1 98.31 65 MET A C 1
ATOM 465 O O . MET A 1 65 ? -15.336 -7.395 2.791 1 98.31 65 MET A O 1
ATOM 469 N N . GLN A 1 66 ? -17.219 -8.039 1.67 1 98.38 66 GLN A N 1
ATOM 470 C CA . GLN A 1 66 ? -16.531 -9.039 0.869 1 98.38 66 GLN A CA 1
ATOM 471 C C . GLN A 1 66 ? -15.828 -8.406 -0.332 1 98.38 66 GLN A C 1
ATOM 473 O O . GLN A 1 66 ? -16.156 -7.285 -0.725 1 98.38 66 GLN A O 1
ATOM 478 N N . ILE A 1 67 ? -14.922 -9.078 -0.895 1 97.94 67 ILE A N 1
ATOM 479 C CA . ILE A 1 67 ? -14.109 -8.562 -1.986 1 97.94 67 ILE A CA 1
ATOM 480 C C . ILE A 1 67 ? -14.719 -8.969 -3.326 1 97.94 67 ILE A C 1
ATOM 482 O O . ILE A 1 67 ? -15.469 -9.945 -3.402 1 97.94 67 ILE A O 1
ATOM 486 N N . ILE A 1 68 ? -14.508 -8.211 -4.32 1 97.56 68 ILE A N 1
ATOM 487 C CA . ILE A 1 68 ? -14.805 -8.562 -5.703 1 97.56 68 ILE A CA 1
ATOM 488 C C . ILE A 1 68 ? -13.523 -8.523 -6.531 1 97.56 68 ILE A C 1
ATOM 490 O O . ILE A 1 68 ? -12.453 -8.164 -6.02 1 97.56 68 ILE A O 1
ATOM 494 N N . GLY A 1 69 ? -13.617 -8.961 -7.773 1 95.88 69 GLY A N 1
ATOM 495 C CA . GLY A 1 69 ? -12.438 -8.969 -8.625 1 95.88 69 GLY A CA 1
ATOM 496 C C . GLY A 1 69 ? -11.914 -7.582 -8.945 1 95.88 69 GLY A C 1
ATOM 497 O O . GLY A 1 69 ? -12.695 -6.656 -9.18 1 95.88 69 GLY A O 1
ATOM 498 N N . PRO A 1 70 ? -10.586 -7.434 -8.945 1 93 70 PRO A N 1
ATOM 499 C CA . PRO A 1 70 ? -9.984 -6.113 -9.148 1 93 70 PRO A CA 1
ATOM 500 C C . PRO A 1 70 ? -10.219 -5.57 -10.555 1 93 70 PRO A C 1
ATOM 502 O O . PRO A 1 70 ? -10.023 -4.375 -10.797 1 93 70 PRO A O 1
ATOM 505 N N . MET A 1 71 ? -10.609 -6.418 -11.508 1 91.94 71 MET A N 1
ATOM 506 C CA . MET A 1 71 ? -10.797 -5.969 -12.883 1 91.94 71 MET A CA 1
ATOM 507 C C . MET A 1 71 ? -12.258 -6.109 -13.297 1 91.94 71 MET A C 1
ATOM 509 O O . MET A 1 71 ? -12.578 -6.051 -14.492 1 91.94 71 MET A O 1
ATOM 513 N N . ASP A 1 72 ? -13.117 -6.309 -12.336 1 93.88 72 ASP A N 1
ATOM 514 C CA . ASP A 1 72 ? -14.555 -6.348 -12.578 1 93.88 72 ASP A CA 1
ATOM 515 C C . ASP A 1 72 ? -15.086 -4.965 -12.961 1 93.88 72 ASP A C 1
ATOM 517 O O . ASP A 1 72 ? -14.531 -3.945 -12.547 1 93.88 72 ASP A O 1
ATOM 521 N N . LYS A 1 73 ? -16.203 -5.004 -13.742 1 95.25 73 LYS A N 1
ATOM 522 C CA . LYS A 1 73 ? -16.828 -3.746 -14.141 1 95.25 73 LYS A CA 1
ATOM 523 C C . LYS A 1 73 ? -17.297 -2.955 -12.922 1 95.25 73 LYS A C 1
ATOM 525 O O . LYS A 1 73 ? -17.203 -1.726 -12.898 1 95.25 73 LYS A O 1
ATOM 530 N N . GLU A 1 74 ? -17.75 -3.645 -11.898 1 96.88 74 GLU A N 1
ATOM 531 C CA . GLU A 1 74 ? -18.203 -2.986 -10.68 1 96.88 74 GLU A CA 1
ATOM 532 C C . GLU A 1 74 ? -17.047 -2.332 -9.945 1 96.88 74 GLU A C 1
ATOM 534 O O . GLU A 1 74 ? -17.188 -1.257 -9.359 1 96.88 74 GLU A O 1
ATOM 539 N N . MET A 1 75 ? -15.883 -2.945 -9.945 1 97.69 75 MET A N 1
ATOM 540 C CA . MET A 1 75 ? -14.703 -2.359 -9.32 1 97.69 75 MET A CA 1
ATOM 541 C C . MET A 1 75 ? -14.234 -1.125 -10.086 1 97.69 75 MET A C 1
ATOM 543 O O . MET A 1 75 ? -13.859 -0.12 -9.484 1 97.69 75 MET A O 1
ATOM 547 N N . TYR A 1 76 ? -14.273 -1.241 -11.438 1 97.44 76 TYR A N 1
ATOM 548 C CA . TYR A 1 76 ? -13.922 -0.085 -12.25 1 97.44 76 TYR A CA 1
ATOM 549 C C . TYR A 1 76 ? -14.844 1.092 -11.969 1 97.44 76 TYR A C 1
ATOM 551 O O . TYR A 1 76 ? -14.406 2.242 -11.93 1 97.44 76 TYR A O 1
ATOM 559 N N . GLN A 1 77 ? -16.094 0.795 -11.758 1 97.94 77 GLN A N 1
ATOM 560 C CA . GLN A 1 77 ? -17.047 1.847 -11.406 1 97.94 77 GLN A CA 1
ATOM 561 C C . GLN A 1 77 ? -16.672 2.508 -10.086 1 97.94 77 GLN A C 1
ATOM 563 O O . GLN A 1 77 ? -16.703 3.734 -9.961 1 97.94 77 GLN A O 1
ATOM 568 N N . ILE A 1 78 ? -16.328 1.73 -9.141 1 98.5 78 ILE A N 1
ATOM 569 C CA . ILE A 1 78 ? -15.922 2.242 -7.84 1 98.5 78 ILE A CA 1
ATOM 570 C C . ILE A 1 78 ? -14.672 3.107 -8 1 98.5 78 ILE A C 1
ATOM 572 O O . ILE A 1 78 ? -14.578 4.188 -7.41 1 98.5 78 ILE A O 1
ATOM 576 N N . MET A 1 79 ? -13.727 2.625 -8.797 1 98.62 79 MET A N 1
ATOM 577 C CA . MET A 1 79 ? -12.508 3.379 -9.062 1 98.62 79 MET A CA 1
ATOM 578 C C . MET A 1 79 ? -12.828 4.723 -9.711 1 98.62 79 MET A C 1
ATOM 580 O O . MET A 1 79 ? -12.242 5.742 -9.352 1 98.62 79 MET A O 1
ATOM 584 N N . ASP A 1 80 ? -13.758 4.727 -10.609 1 98.31 80 ASP A N 1
ATOM 585 C CA . ASP A 1 80 ? -14.164 5.965 -11.273 1 98.31 80 ASP A CA 1
ATOM 586 C C . ASP A 1 80 ? -14.828 6.922 -10.289 1 98.31 80 ASP A C 1
ATOM 588 O O . ASP A 1 80 ? -14.602 8.133 -10.344 1 98.31 80 ASP A O 1
ATOM 592 N N . GLU A 1 81 ? -15.648 6.41 -9.414 1 98.75 81 GLU A N 1
ATOM 593 C CA . GLU A 1 81 ? -16.297 7.223 -8.383 1 98.75 81 GLU A CA 1
ATOM 594 C C . GLU A 1 81 ? -15.266 7.836 -7.441 1 98.75 81 GLU A C 1
ATOM 596 O O . GLU A 1 81 ? -15.398 9 -7.043 1 98.75 81 GLU A O 1
ATOM 601 N N . ILE A 1 82 ? -14.289 7.055 -7.105 1 98.88 82 ILE A N 1
ATOM 602 C CA . ILE A 1 82 ? -13.211 7.539 -6.254 1 98.88 82 ILE A CA 1
ATOM 603 C C . ILE A 1 82 ? -12.477 8.688 -6.949 1 98.88 82 ILE A C 1
ATOM 605 O O . ILE A 1 82 ? -12.18 9.711 -6.332 1 98.88 82 ILE A O 1
ATOM 609 N N . LYS A 1 83 ? -12.172 8.492 -8.234 1 98.75 83 LYS A N 1
ATOM 610 C CA . LYS A 1 83 ? -11.516 9.539 -9.016 1 98.75 83 LYS A CA 1
ATOM 611 C C . LYS A 1 83 ? -12.312 10.836 -8.984 1 98.75 83 LYS A C 1
ATOM 613 O O . LYS A 1 83 ? -11.75 11.914 -8.789 1 98.75 83 LYS A O 1
ATOM 618 N N . GLU A 1 84 ? -13.617 10.75 -9.117 1 98.75 84 GLU A N 1
ATOM 619 C CA . GLU A 1 84 ? -14.477 11.93 -9.039 1 98.75 84 GLU A CA 1
ATOM 620 C C . GLU A 1 84 ? -14.406 12.57 -7.656 1 98.75 84 GLU A C 1
ATOM 622 O O . GLU A 1 84 ? -14.398 13.797 -7.539 1 98.75 84 GLU A O 1
ATOM 627 N N . GLY A 1 85 ? -14.398 11.758 -6.688 1 98.88 85 GLY A N 1
ATOM 628 C CA . GLY A 1 85 ? -14.266 12.266 -5.332 1 98.88 85 GLY A CA 1
ATOM 629 C C . GLY A 1 85 ? -12.961 12.992 -5.086 1 98.88 85 GLY A C 1
ATOM 630 O O . GLY A 1 85 ? -12.945 14.039 -4.426 1 98.88 85 GLY A O 1
ATOM 631 N N . ILE A 1 86 ? -11.891 12.445 -5.605 1 98.94 86 ILE A N 1
ATOM 632 C CA . ILE A 1 86 ? -10.578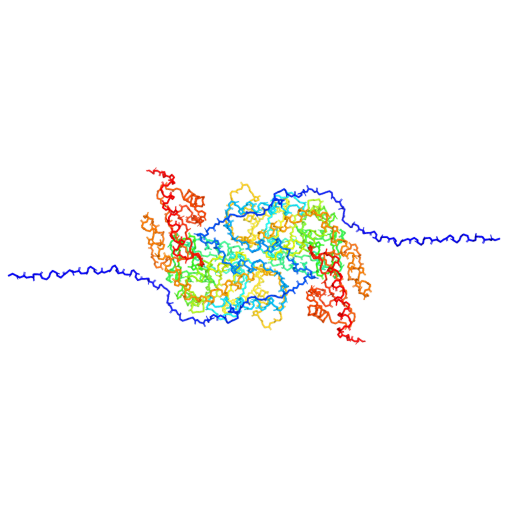 13.07 -5.461 1 98.94 86 ILE A CA 1
ATOM 633 C C . ILE A 1 86 ? -10.562 14.414 -6.191 1 98.94 86 ILE A C 1
ATOM 635 O O . ILE A 1 86 ? -10.031 15.398 -5.684 1 98.94 86 ILE A O 1
ATOM 639 N N . GLN A 1 87 ? -11.125 14.438 -7.332 1 98.94 87 GLN A N 1
ATOM 640 C CA . GLN A 1 87 ? -11.211 15.688 -8.078 1 98.94 87 GLN A CA 1
ATOM 641 C C . GLN A 1 87 ? -11.984 16.734 -7.289 1 98.94 87 GLN A C 1
ATOM 643 O O . GLN A 1 87 ? -11.617 17.922 -7.293 1 98.94 87 GLN A O 1
ATOM 648 N N . TYR A 1 88 ? -13.008 16.344 -6.645 1 98.88 88 TYR A N 1
ATOM 649 C CA . TYR A 1 88 ? -13.805 17.266 -5.832 1 98.88 88 TYR A CA 1
ATOM 650 C C . TYR A 1 88 ? -12.992 17.812 -4.668 1 98.88 88 TYR A C 1
ATOM 652 O O . TYR A 1 88 ? -12.891 19.031 -4.492 1 98.88 88 TYR A O 1
ATOM 660 N N . VAL A 1 89 ? -12.297 16.938 -3.916 1 98.88 89 VAL A N 1
ATOM 661 C CA . VAL A 1 89 ? -11.633 17.406 -2.703 1 98.88 89 VAL A CA 1
ATOM 662 C C . VAL A 1 89 ? -10.367 18.172 -3.072 1 98.88 89 VAL A C 1
ATOM 664 O O . VAL A 1 89 ? -9.945 19.078 -2.346 1 98.88 89 VAL A O 1
ATOM 667 N N . PHE A 1 90 ? -9.773 17.875 -4.266 1 98.88 90 PHE A N 1
ATOM 668 C CA . PHE A 1 90 ? -8.594 18.594 -4.734 1 98.88 90 PHE A CA 1
ATOM 669 C C . PHE A 1 90 ? -9 19.891 -5.434 1 98.88 90 PHE A C 1
ATOM 671 O O . PHE A 1 90 ? -8.164 20.766 -5.652 1 98.88 90 PHE A O 1
ATOM 678 N N . GLN A 1 91 ? -10.336 19.953 -5.816 1 98.75 91 GLN A N 1
ATOM 679 C CA . GLN A 1 91 ? -10.836 21.062 -6.637 1 98.75 91 GLN A CA 1
ATOM 680 C C . GLN A 1 91 ? -10.039 21.188 -7.926 1 98.75 91 GLN A C 1
ATOM 682 O O . GLN A 1 91 ? -9.531 22.281 -8.242 1 98.75 91 GLN A O 1
ATOM 687 N N . THR A 1 92 ? -10.023 20.094 -8.672 1 98.88 92 THR A N 1
ATOM 688 C CA . THR A 1 92 ? -9.32 20.031 -9.953 1 98.88 92 THR A CA 1
ATOM 689 C C . THR A 1 92 ? -10.156 19.297 -10.992 1 98.88 92 THR A C 1
ATOM 691 O O . THR A 1 92 ? -10.992 18.453 -10.641 1 98.88 92 THR A O 1
ATOM 694 N N . ARG A 1 93 ? -9.922 19.609 -12.195 1 98.38 93 ARG A N 1
ATOM 695 C CA . ARG A 1 93 ? -10.562 18.906 -13.305 1 98.38 93 ARG A CA 1
ATOM 696 C C . ARG A 1 93 ? -9.562 18.031 -14.047 1 98.38 93 ARG A C 1
ATOM 698 O O . ARG A 1 93 ? -9.867 17.5 -15.125 1 98.38 93 ARG A O 1
ATOM 705 N N . ASN A 1 94 ? -8.383 17.844 -13.484 1 98.69 94 ASN A N 1
ATOM 706 C CA . ASN A 1 94 ? -7.348 17.031 -14.109 1 98.69 94 ASN A CA 1
ATOM 707 C C . ASN A 1 94 ? -7.832 15.617 -14.391 1 98.69 94 ASN A C 1
ATOM 709 O O . ASN A 1 94 ? -8.234 14.898 -13.469 1 98.69 94 ASN A O 1
ATOM 713 N N . PRO A 1 95 ? -7.742 15.148 -15.617 1 98.12 95 PRO A N 1
ATOM 714 C CA . PRO A 1 95 ? -8.094 13.75 -15.875 1 98.12 95 PRO A CA 1
ATOM 715 C C . PRO A 1 95 ? -7.102 12.773 -15.25 1 98.12 95 PRO A C 1
ATOM 717 O O . PRO A 1 95 ? -7.484 11.656 -14.875 1 98.12 95 PRO A O 1
ATOM 720 N N . LEU A 1 96 ? -5.852 13.195 -15.18 1 98.75 96 LEU A N 1
ATOM 721 C CA . LEU A 1 96 ? -4.828 12.344 -14.594 1 98.75 96 LEU A CA 1
ATOM 722 C C . LEU A 1 96 ? -4.863 12.414 -13.07 1 98.75 96 LEU A C 1
ATOM 724 O O . LEU A 1 96 ? -4 13.047 -12.453 1 98.75 96 LEU A O 1
ATOM 728 N N . THR A 1 97 ? -5.875 11.852 -12.469 1 98.88 97 THR A N 1
ATOM 729 C CA . THR A 1 97 ? -6.18 11.727 -11.047 1 98.88 97 THR A CA 1
ATOM 730 C C . THR A 1 97 ? -6.422 10.266 -10.672 1 98.88 97 THR A C 1
ATOM 732 O O . THR A 1 97 ? -7.227 9.578 -11.312 1 98.88 97 THR A O 1
ATOM 735 N N . LEU A 1 98 ? -5.625 9.758 -9.695 1 98.88 98 LEU A N 1
ATOM 736 C CA . LEU A 1 98 ? -5.707 8.328 -9.398 1 98.88 98 LEU A CA 1
ATOM 737 C C . LEU A 1 98 ? -5.277 8.039 -7.969 1 98.88 98 LEU A C 1
ATOM 739 O O . LEU A 1 98 ? -4.852 8.945 -7.25 1 98.88 98 LEU A O 1
ATOM 743 N N . VAL A 1 99 ? -5.48 6.812 -7.566 1 98.88 99 VAL A N 1
ATOM 744 C CA . VAL A 1 99 ? -5.074 6.344 -6.242 1 98.88 99 VAL A CA 1
ATOM 745 C C . VAL A 1 99 ? -3.758 5.578 -6.348 1 98.88 99 VAL A C 1
ATOM 747 O O . VAL A 1 99 ? -3.52 4.875 -7.336 1 98.88 99 VAL A O 1
ATOM 750 N N . ILE A 1 100 ? -2.887 5.812 -5.418 1 98.69 100 ILE A N 1
ATOM 751 C CA . ILE A 1 100 ? -1.665 5.039 -5.23 1 98.69 100 ILE A CA 1
ATOM 752 C C . ILE A 1 100 ? -1.875 4 -4.129 1 98.69 100 ILE A C 1
ATOM 754 O O . ILE A 1 100 ? -2.295 4.34 -3.021 1 98.69 100 ILE A O 1
ATOM 758 N N . THR A 1 101 ? -1.645 2.703 -4.465 1 98.44 101 THR A N 1
ATOM 759 C CA . THR A 1 101 ? -1.648 1.662 -3.443 1 98.44 101 THR A CA 1
ATOM 760 C C . THR A 1 101 ? -0.419 1.78 -2.547 1 98.44 101 THR A C 1
ATOM 762 O O . THR A 1 101 ? 0.618 1.172 -2.822 1 98.44 101 THR A O 1
ATOM 765 N N . GLY A 1 102 ? -0.513 2.516 -1.497 1 98.38 102 GLY A N 1
ATOM 766 C CA . GLY A 1 102 ? 0.565 2.855 -0.582 1 98.38 102 GLY A CA 1
ATOM 767 C C . GLY A 1 102 ? 0.294 4.113 0.219 1 98.38 102 GLY A C 1
ATOM 768 O O . GLY A 1 102 ? -0.703 4.801 -0.015 1 98.38 102 GLY A O 1
ATOM 769 N N . SER A 1 103 ? 1.146 4.449 1.119 1 98.12 103 SER A N 1
ATOM 770 C CA . SER A 1 103 ? 0.972 5.59 2.01 1 98.12 103 SER A CA 1
ATOM 771 C C . SER A 1 103 ? 1.297 6.902 1.298 1 98.12 103 SER A C 1
ATOM 773 O O . SER A 1 103 ? 1.604 6.906 0.104 1 98.12 103 SER A O 1
ATOM 775 N N . GLY A 1 104 ? 1.192 8 2.035 1 98.25 104 GLY A N 1
ATOM 776 C CA . GLY A 1 104 ? 1.558 9.305 1.498 1 98.25 104 GLY A CA 1
ATOM 777 C C . GLY A 1 104 ? 2.979 9.352 0.972 1 98.25 104 GLY A C 1
ATOM 778 O O . GLY A 1 104 ? 3.254 10.031 -0.024 1 98.25 104 GLY A O 1
ATOM 779 N N . HIS A 1 105 ? 3.943 8.648 1.604 1 98.38 105 HIS A N 1
ATOM 780 C CA . HIS A 1 105 ? 5.316 8.57 1.122 1 98.38 105 HIS A CA 1
ATOM 781 C C . HIS A 1 105 ? 5.379 7.941 -0.266 1 98.38 105 HIS A C 1
ATOM 783 O O . HIS A 1 105 ? 6.227 8.305 -1.081 1 98.38 105 HIS A O 1
ATOM 789 N N . CYS A 1 106 ? 4.48 6.996 -0.442 1 98.38 106 CYS A N 1
ATOM 790 C CA . CYS A 1 106 ? 4.426 6.348 -1.748 1 98.38 106 CYS A CA 1
ATOM 791 C C . CYS A 1 106 ? 3.961 7.324 -2.82 1 98.38 106 CYS A C 1
ATOM 793 O O . CYS A 1 106 ? 4.477 7.32 -3.939 1 98.38 106 CYS A O 1
ATOM 795 N N . ALA A 1 107 ? 2.992 8.148 -2.521 1 98.81 107 ALA A N 1
ATOM 796 C CA . ALA A 1 107 ? 2.516 9.164 -3.461 1 98.81 107 ALA A CA 1
ATOM 797 C C . ALA A 1 107 ? 3.607 10.188 -3.764 1 98.81 107 ALA A C 1
ATOM 799 O O . ALA A 1 107 ? 3.771 10.609 -4.91 1 98.81 107 ALA A O 1
ATOM 800 N N . LEU A 1 108 ? 4.309 10.625 -2.711 1 98.88 108 LEU A N 1
ATOM 801 C CA . LEU A 1 108 ? 5.449 11.516 -2.908 1 98.88 108 LEU A CA 1
ATOM 802 C C . LEU A 1 108 ? 6.465 10.898 -3.859 1 98.88 108 LEU A C 1
ATOM 804 O O . LEU A 1 108 ? 6.93 11.555 -4.793 1 98.88 108 LEU A O 1
ATOM 808 N N . GLU A 1 109 ? 6.766 9.664 -3.623 1 98.75 109 GLU A N 1
ATOM 809 C CA . GLU A 1 109 ? 7.754 8.992 -4.461 1 98.75 109 GLU A CA 1
ATOM 810 C C . GLU A 1 109 ? 7.242 8.82 -5.887 1 98.75 109 GLU A C 1
ATOM 812 O O . GLU A 1 109 ? 8.023 8.883 -6.844 1 98.75 109 GLU A O 1
ATOM 817 N N . ALA A 1 110 ? 5.945 8.523 -6.043 1 98.81 110 ALA A N 1
ATOM 818 C CA . ALA A 1 110 ? 5.355 8.43 -7.375 1 98.81 110 ALA A CA 1
ATOM 819 C C . ALA A 1 110 ? 5.543 9.734 -8.148 1 98.81 110 ALA A C 1
ATOM 821 O O . ALA A 1 110 ? 5.875 9.711 -9.336 1 98.81 110 ALA A O 1
ATOM 822 N N . ALA A 1 111 ? 5.309 10.852 -7.461 1 98.88 111 ALA A N 1
ATOM 823 C CA . ALA A 1 111 ? 5.508 12.148 -8.109 1 98.88 111 ALA A CA 1
ATOM 824 C C . ALA A 1 111 ? 6.961 12.328 -8.547 1 98.88 111 ALA A C 1
ATOM 826 O O . ALA A 1 111 ? 7.234 12.656 -9.703 1 98.88 111 ALA A O 1
ATOM 827 N N . LEU A 1 112 ? 7.898 12.062 -7.664 1 98.81 112 LEU A N 1
ATOM 828 C CA . LEU A 1 112 ? 9.305 12.391 -7.887 1 98.81 112 LEU A CA 1
ATOM 829 C C . LEU A 1 112 ? 9.914 11.453 -8.93 1 98.81 112 LEU A C 1
ATOM 831 O O . LEU A 1 112 ? 10.648 11.906 -9.812 1 98.81 112 LEU A O 1
ATOM 835 N N . VAL A 1 113 ? 9.594 10.141 -8.867 1 98.5 113 VAL A N 1
ATOM 836 C CA . VAL A 1 113 ? 10.227 9.156 -9.742 1 98.5 113 VAL A CA 1
ATOM 837 C C . VAL A 1 113 ? 9.773 9.383 -11.188 1 98.5 113 VAL A C 1
ATOM 839 O O . VAL A 1 113 ? 10.508 9.086 -12.125 1 98.5 113 VAL A O 1
ATOM 842 N N . ASN A 1 114 ? 8.602 9.977 -11.375 1 98.75 114 ASN A N 1
ATOM 843 C CA . ASN A 1 114 ? 8.086 10.188 -12.719 1 98.75 114 ASN A CA 1
ATOM 844 C C . ASN A 1 114 ? 8.492 11.555 -13.273 1 98.75 114 ASN A C 1
ATOM 846 O O . ASN A 1 114 ? 8.672 11.711 -14.477 1 98.75 114 ASN A O 1
ATOM 850 N N . VAL A 1 115 ? 8.664 12.562 -12.43 1 98.69 115 VAL A N 1
ATOM 851 C CA . VAL A 1 115 ? 8.898 13.93 -12.891 1 98.69 115 VAL A CA 1
ATOM 852 C C . VAL A 1 115 ? 10.398 14.188 -13 1 98.69 115 VAL A C 1
ATOM 854 O O . VAL A 1 115 ? 10.852 14.844 -13.945 1 98.69 115 VAL A O 1
ATOM 857 N N . LEU A 1 116 ? 11.203 13.672 -12.07 1 98.38 116 LEU A N 1
ATOM 858 C CA . LEU A 1 116 ? 12.633 13.977 -12.023 1 98.38 116 LEU A CA 1
ATOM 859 C C . LEU A 1 116 ? 13.438 12.945 -12.812 1 98.38 116 LEU A C 1
ATOM 861 O O . LEU A 1 116 ? 13.094 11.766 -12.828 1 98.38 116 LEU A O 1
ATOM 865 N N . GLU A 1 117 ? 14.383 13.383 -13.438 1 97.31 117 GLU A N 1
ATOM 866 C CA . GLU A 1 117 ? 15.461 12.578 -14.016 1 97.31 117 GLU A CA 1
ATOM 867 C C . GLU A 1 117 ? 16.812 12.945 -13.391 1 97.31 117 GLU A C 1
ATOM 869 O O . GLU A 1 117 ? 16.969 14.031 -12.836 1 97.31 117 GLU A O 1
ATOM 874 N N . PRO A 1 118 ? 17.766 11.984 -13.414 1 96.19 118 PRO A N 1
ATOM 875 C CA . PRO A 1 118 ? 19.078 12.32 -12.859 1 96.19 118 PRO A CA 1
ATOM 876 C C . PRO A 1 118 ? 19.656 13.617 -13.43 1 96.19 118 PRO A C 1
ATOM 878 O O . PRO A 1 118 ? 19.625 13.82 -14.648 1 96.19 118 PRO A O 1
ATOM 881 N N . GLY A 1 119 ? 20.094 14.484 -12.539 1 97.75 119 GLY A N 1
ATOM 882 C CA . GLY A 1 119 ? 20.688 15.742 -12.961 1 97.75 119 GLY A CA 1
ATOM 883 C C . GLY A 1 119 ? 19.719 16.906 -12.914 1 97.75 119 GLY A C 1
ATOM 884 O O . GLY A 1 119 ? 20.141 18.062 -12.922 1 97.75 119 GLY A O 1
ATOM 885 N N . ASP A 1 120 ? 18.438 16.672 -12.805 1 98.44 120 ASP A N 1
ATOM 886 C CA . ASP A 1 120 ? 17.438 17.734 -12.727 1 98.44 120 ASP A CA 1
ATOM 887 C C . ASP A 1 120 ? 17.625 18.562 -11.453 1 98.44 120 ASP A C 1
ATOM 889 O O . ASP A 1 120 ? 17.938 18.016 -10.398 1 98.44 120 ASP A O 1
ATOM 893 N N . SER A 1 121 ? 17.438 19.844 -11.586 1 98.88 121 SER A N 1
ATOM 894 C CA . SER A 1 121 ? 17.422 20.734 -10.43 1 98.88 121 SER A CA 1
ATOM 895 C C . SER A 1 121 ? 16.109 20.656 -9.68 1 98.88 121 SER A C 1
ATOM 897 O O . SER A 1 121 ? 15.039 20.812 -10.281 1 98.88 121 SER A O 1
ATOM 899 N N . PHE A 1 122 ? 16.172 20.328 -8.414 1 98.88 122 PHE A N 1
ATOM 900 C CA . PHE A 1 122 ? 15.008 20.094 -7.562 1 98.88 122 PHE A CA 1
ATOM 901 C C . PHE A 1 122 ? 15.055 20.984 -6.32 1 98.88 122 PHE A C 1
ATOM 903 O O . PHE A 1 122 ? 15.93 20.828 -5.469 1 98.88 122 PHE A O 1
ATOM 910 N N . LEU A 1 123 ? 14.133 21.984 -6.191 1 98.94 123 LEU A N 1
ATOM 911 C CA . LEU A 1 123 ? 14.023 22.891 -5.047 1 98.94 123 LEU A CA 1
ATOM 912 C C . LEU A 1 123 ? 13.047 22.344 -4.016 1 98.94 123 LEU A C 1
ATOM 914 O O . LEU A 1 123 ? 11.93 21.922 -4.363 1 98.94 123 LEU A O 1
ATOM 918 N N . VAL A 1 124 ? 13.477 22.312 -2.711 1 98.94 124 VAL A N 1
ATOM 919 C CA . VAL A 1 124 ? 12.664 21.641 -1.697 1 98.94 124 VAL A CA 1
ATOM 920 C C . VAL A 1 124 ? 12.484 22.562 -0.493 1 98.94 124 VAL A C 1
ATOM 922 O O . VAL A 1 124 ? 13.461 23.031 0.1 1 98.94 124 VAL A O 1
ATOM 925 N N . GLY A 1 125 ? 11.203 22.875 -0.159 1 98.81 125 GLY A N 1
ATOM 926 C CA . GLY A 1 125 ? 10.938 23.484 1.132 1 98.81 125 GLY A CA 1
ATOM 927 C C . GLY A 1 125 ? 11.133 22.531 2.297 1 98.81 125 GLY A C 1
ATOM 928 O O . GLY A 1 125 ? 10.469 21.5 2.377 1 98.81 125 GLY A O 1
ATOM 929 N N . VAL A 1 126 ? 12.078 22.906 3.254 1 98.44 126 VAL A N 1
ATOM 930 C CA . VAL A 1 126 ? 12.383 22.047 4.391 1 98.44 126 VAL A CA 1
ATOM 931 C C . VAL A 1 126 ? 12.125 22.797 5.695 1 98.44 126 VAL A C 1
ATOM 933 O O . VAL A 1 126 ? 13.062 23.344 6.297 1 98.44 126 VAL A O 1
ATOM 936 N N . ASN A 1 127 ? 10.914 22.766 6.148 1 97.56 127 ASN A N 1
ATOM 937 C CA . ASN A 1 127 ? 10.586 23.391 7.43 1 97.56 127 ASN A CA 1
ATOM 938 C C . ASN A 1 127 ? 10.055 22.375 8.43 1 97.56 127 ASN A C 1
ATOM 940 O O . ASN A 1 127 ? 9.469 22.734 9.445 1 97.56 127 ASN A O 1
ATOM 944 N N . GLY A 1 128 ? 10.234 21.078 8.117 1 96.88 128 GLY A N 1
ATOM 945 C CA . GLY A 1 128 ? 9.859 19.906 8.914 1 96.88 128 GLY A CA 1
ATOM 946 C C . GLY A 1 128 ? 10.312 18.594 8.305 1 96.88 128 GLY A C 1
ATOM 947 O O . GLY A 1 128 ? 11.148 18.578 7.402 1 96.88 128 GLY A O 1
ATOM 948 N N . ILE A 1 129 ? 9.82 17.516 8.758 1 97.31 129 ILE A N 1
ATOM 949 C CA . ILE A 1 129 ? 10.336 16.203 8.406 1 97.31 129 ILE A CA 1
ATOM 950 C C . ILE A 1 129 ? 9.922 15.844 6.98 1 97.31 129 ILE A C 1
ATOM 952 O O . ILE A 1 129 ? 10.625 15.109 6.285 1 97.31 129 ILE A O 1
ATOM 956 N N . TRP A 1 130 ? 8.805 16.391 6.5 1 98.19 130 TRP A N 1
ATOM 957 C CA . TRP A 1 130 ? 8.305 15.992 5.188 1 98.19 130 TRP A CA 1
ATOM 958 C C . TRP A 1 130 ? 9.195 16.547 4.074 1 98.19 130 TRP A C 1
ATOM 960 O O . TRP A 1 130 ? 9.469 15.852 3.094 1 98.19 130 TRP A O 1
ATOM 970 N N . GLY A 1 131 ? 9.641 17.781 4.238 1 98.31 131 GLY A N 1
ATOM 971 C CA . GLY A 1 131 ? 10.633 18.312 3.314 1 98.31 131 GLY A CA 1
ATOM 972 C C . GLY A 1 131 ? 11.938 17.531 3.33 1 98.31 131 GLY A C 1
ATOM 973 O O . GLY A 1 131 ? 12.562 17.344 2.287 1 98.31 131 GLY A O 1
ATOM 974 N N . GLN A 1 132 ? 12.328 17.062 4.539 1 98.06 132 GLN A N 1
ATOM 975 C CA . GLN A 1 132 ? 13.531 16.25 4.656 1 98.06 132 GLN A CA 1
ATOM 976 C C . GLN A 1 132 ? 13.391 14.938 3.883 1 98.06 132 GLN A C 1
ATOM 978 O O . GLN A 1 132 ? 14.344 14.492 3.234 1 98.06 132 GLN A O 1
ATOM 983 N N . ARG A 1 133 ? 12.234 14.359 3.951 1 98.44 133 ARG A N 1
ATOM 984 C CA . ARG A 1 133 ? 11.969 13.133 3.215 1 98.44 133 ARG A CA 1
ATOM 985 C C . ARG A 1 133 ? 11.992 13.375 1.711 1 98.44 133 ARG A C 1
ATOM 987 O O . ARG A 1 133 ? 12.531 12.57 0.952 1 98.44 133 ARG A O 1
ATOM 994 N N . ALA A 1 134 ? 11.391 14.453 1.3 1 98.81 134 ALA A N 1
ATOM 995 C CA . ALA A 1 134 ? 11.398 14.805 -0.12 1 98.81 134 ALA A CA 1
ATOM 996 C C . ALA A 1 134 ? 12.828 14.984 -0.625 1 98.81 134 ALA A C 1
ATOM 998 O O . ALA A 1 134 ? 13.172 14.539 -1.725 1 98.81 134 ALA A O 1
ATOM 999 N N . MET A 1 135 ? 13.656 15.633 0.199 1 98.44 135 MET A N 1
ATOM 1000 C CA . MET A 1 135 ? 15.062 15.828 -0.137 1 98.44 135 MET A CA 1
ATOM 1001 C C . MET A 1 135 ? 15.773 14.492 -0.3 1 98.44 135 MET A C 1
ATOM 1003 O O . MET A 1 135 ? 16.469 14.273 -1.288 1 98.44 135 MET A O 1
ATOM 1007 N N . ASP A 1 136 ? 15.57 13.609 0.644 1 98.31 136 ASP A N 1
ATOM 1008 C CA . ASP A 1 136 ? 16.203 12.289 0.634 1 98.31 136 ASP A CA 1
ATOM 1009 C C . ASP A 1 136 ? 15.812 11.5 -0.613 1 98.31 136 ASP A C 1
ATOM 1011 O O . ASP A 1 136 ? 16.672 10.93 -1.29 1 98.31 136 ASP A O 1
ATOM 1015 N N . ILE A 1 137 ? 14.547 11.508 -0.939 1 98.56 137 ILE A N 1
ATOM 1016 C CA . ILE A 1 137 ? 14.039 10.758 -2.08 1 98.56 137 ILE A CA 1
ATOM 1017 C C . ILE A 1 137 ? 14.578 11.359 -3.377 1 98.56 137 ILE A C 1
ATOM 1019 O O . ILE A 1 137 ? 14.977 10.633 -4.289 1 98.56 137 ILE A O 1
ATOM 1023 N N . GLY A 1 138 ? 14.594 12.703 -3.484 1 98.56 138 GLY A N 1
ATOM 1024 C CA . GLY A 1 138 ? 15.156 13.352 -4.656 1 98.56 138 GLY A CA 1
ATOM 1025 C C . GLY A 1 138 ? 16.609 13 -4.887 1 98.56 138 GLY A C 1
ATOM 1026 O O . GLY A 1 138 ? 17.031 12.75 -6.023 1 98.56 138 GLY A O 1
ATOM 1027 N N . GLU A 1 139 ? 17.375 12.938 -3.789 1 98.25 139 GLU A N 1
ATOM 1028 C CA . GLU A 1 139 ? 18.797 12.617 -3.875 1 98.25 139 GLU A CA 1
ATOM 1029 C C . GLU A 1 139 ? 19.016 11.18 -4.352 1 98.25 139 GLU A C 1
ATOM 1031 O O . GLU A 1 139 ? 19.906 10.906 -5.152 1 98.25 139 GLU A O 1
ATOM 1036 N N . ARG A 1 140 ? 18.203 10.32 -3.857 1 97.31 140 ARG A N 1
ATOM 1037 C CA . ARG A 1 140 ? 18.266 8.922 -4.262 1 97.31 140 ARG A CA 1
ATOM 1038 C C . ARG A 1 140 ? 18.078 8.773 -5.77 1 97.31 140 ARG A C 1
ATOM 1040 O O . ARG A 1 140 ? 18.656 7.879 -6.391 1 97.31 140 ARG A O 1
ATOM 1047 N N . MET A 1 141 ? 17.359 9.695 -6.344 1 94.88 141 MET A N 1
ATOM 1048 C CA . MET A 1 141 ? 17.031 9.633 -7.762 1 94.88 141 MET A CA 1
ATOM 1049 C C . MET A 1 141 ? 18.094 10.305 -8.609 1 94.88 141 MET A C 1
ATOM 1051 O O . MET A 1 141 ? 18.031 10.297 -9.836 1 94.88 141 MET A O 1
ATOM 1055 N N . GLY A 1 142 ? 19.047 10.93 -7.973 1 96 142 GLY A N 1
ATOM 1056 C CA . GLY A 1 142 ? 20.156 11.57 -8.672 1 96 142 GLY A CA 1
ATOM 1057 C C . GLY A 1 142 ? 19.859 13.016 -9.031 1 96 142 GLY A C 1
ATOM 1058 O O . GLY A 1 142 ? 20.578 13.625 -9.82 1 96 142 GLY A O 1
ATOM 1059 N N . ALA A 1 143 ? 18.812 13.609 -8.469 1 98.19 143 ALA A N 1
ATOM 1060 C CA . ALA A 1 143 ? 18.531 15.023 -8.711 1 98.19 143 ALA A CA 1
ATOM 1061 C C . ALA A 1 143 ? 19.516 15.914 -7.973 1 98.19 143 ALA A C 1
ATOM 1063 O O . ALA A 1 143 ? 20.156 15.484 -7.004 1 98.19 143 ALA A O 1
ATOM 1064 N N . ARG A 1 144 ? 19.766 17.094 -8.5 1 98.75 144 ARG A N 1
ATOM 1065 C CA . ARG A 1 144 ? 20.438 18.156 -7.758 1 98.75 144 ARG A CA 1
ATOM 1066 C C . ARG A 1 144 ? 19.484 18.859 -6.809 1 98.75 144 ARG A C 1
ATOM 1068 O O . ARG A 1 144 ? 18.812 19.812 -7.199 1 98.75 144 ARG A O 1
ATOM 1075 N N . VAL A 1 145 ? 19.531 18.484 -5.586 1 98.88 145 VAL A N 1
ATOM 1076 C CA . VAL A 1 145 ? 18.547 18.938 -4.609 1 98.88 145 VAL A CA 1
ATOM 1077 C C . VAL A 1 145 ? 19.031 20.219 -3.932 1 98.88 145 VAL A C 1
ATOM 1079 O O . VAL A 1 145 ? 20.172 20.297 -3.484 1 98.88 145 VAL A O 1
ATOM 1082 N N . HIS A 1 146 ? 18.172 21.219 -3.852 1 98.88 146 HIS A N 1
ATOM 1083 C CA . HIS A 1 146 ? 18.438 22.516 -3.215 1 98.88 146 HIS A CA 1
ATOM 1084 C C . HIS A 1 146 ? 17.406 22.797 -2.127 1 98.88 146 HIS A C 1
ATOM 1086 O O . HIS A 1 146 ? 16.328 23.312 -2.414 1 98.88 146 HIS A O 1
ATOM 1092 N N . PRO A 1 147 ? 17.766 22.578 -0.863 1 98.69 147 PRO A N 1
ATOM 1093 C CA . PRO A 1 147 ? 16.812 22.812 0.221 1 98.69 147 PRO A CA 1
ATOM 1094 C C . PRO A 1 147 ? 16.672 24.297 0.568 1 98.69 147 PRO A C 1
ATOM 1096 O O . PRO A 1 147 ? 17.656 25.031 0.607 1 98.69 147 PRO A O 1
ATOM 1099 N N . MET A 1 148 ? 15.484 24.766 0.725 1 98.62 148 MET A N 1
ATOM 1100 C CA . MET A 1 148 ? 15.164 26 1.434 1 98.62 148 MET A CA 1
ATOM 1101 C C . MET A 1 148 ? 14.82 25.719 2.891 1 98.62 148 MET A C 1
ATOM 1103 O O . MET A 1 148 ? 13.648 25.484 3.227 1 98.62 148 MET A O 1
ATOM 1107 N N . THR A 1 149 ? 15.773 25.828 3.744 1 97.88 149 THR A N 1
ATOM 1108 C CA . THR A 1 149 ? 15.625 25.375 5.125 1 97.88 149 THR A CA 1
ATOM 1109 C C . THR A 1 149 ? 15.055 26.5 5.992 1 97.88 149 THR A C 1
ATOM 1111 O O . THR A 1 149 ? 15.477 27.656 5.879 1 97.88 149 THR A O 1
ATOM 1114 N N . LYS A 1 150 ? 14.062 26.188 6.809 1 96.88 150 LYS A N 1
ATOM 1115 C CA . LYS A 1 150 ? 13.477 27.078 7.816 1 96.88 150 LYS A CA 1
ATOM 1116 C C . LYS A 1 150 ? 13.547 26.453 9.203 1 96.88 150 LYS A C 1
ATOM 1118 O O . LYS A 1 150 ? 13.578 25.219 9.336 1 96.88 150 LYS A O 1
ATOM 1123 N N . ASP A 1 151 ? 13.609 27.266 10.164 1 95.56 151 ASP A N 1
ATOM 1124 C CA . ASP A 1 151 ? 13.398 26.766 11.516 1 95.56 151 ASP A CA 1
ATOM 1125 C C . ASP A 1 151 ? 11.984 26.219 11.688 1 95.56 151 ASP A C 1
ATOM 1127 O O . ASP A 1 151 ? 11.047 26.703 11.062 1 95.56 151 ASP A O 1
ATOM 1131 N N . PRO A 1 152 ? 11.898 25.188 12.531 1 94.81 152 PRO A N 1
ATOM 1132 C CA . PRO A 1 152 ? 10.539 24.719 12.805 1 94.81 152 PRO A CA 1
ATOM 1133 C C . PRO A 1 152 ? 9.586 25.844 13.195 1 94.81 152 PRO A C 1
ATOM 1135 O O . PRO A 1 152 ? 9.945 26.703 14 1 94.81 152 PRO A O 1
ATOM 1138 N N . GLY A 1 153 ? 8.445 25.828 12.57 1 94.44 153 GLY A N 1
ATOM 1139 C CA . GLY A 1 153 ? 7.488 26.891 12.82 1 94.44 153 GLY A CA 1
ATOM 1140 C C . GLY A 1 153 ? 7.512 27.969 11.75 1 94.44 153 GLY A C 1
ATOM 1141 O O . GLY A 1 153 ? 6.602 28.797 11.68 1 94.44 153 GLY A O 1
ATOM 1142 N N . GLY A 1 154 ? 8.461 27.875 10.891 1 96.38 154 GLY A N 1
ATOM 1143 C CA . GLY A 1 154 ? 8.57 28.828 9.797 1 96.38 154 GLY A CA 1
ATOM 1144 C C . GLY A 1 154 ? 7.852 28.391 8.539 1 96.38 154 GLY A C 1
ATOM 1145 O O . GLY A 1 154 ? 7.484 27.219 8.406 1 96.38 154 GLY A O 1
ATOM 1146 N N . HIS A 1 155 ? 7.605 29.406 7.633 1 97.88 155 HIS A N 1
ATOM 1147 C CA . HIS A 1 155 ? 6.988 29.172 6.332 1 97.88 155 HIS A CA 1
ATOM 1148 C C . HIS A 1 155 ? 7.773 29.859 5.219 1 97.88 155 HIS A C 1
ATOM 1150 O O . HIS A 1 155 ? 8.812 30.469 5.473 1 97.88 155 HIS A O 1
ATOM 1156 N N . TYR A 1 156 ? 7.359 29.688 3.98 1 98.5 156 TYR A N 1
ATOM 1157 C CA . TYR A 1 156 ? 8.031 30.312 2.842 1 98.5 156 TYR A CA 1
ATOM 1158 C C . TYR A 1 156 ? 7.199 31.453 2.273 1 98.5 156 TYR A C 1
ATOM 1160 O O . TYR A 1 156 ? 5.992 31.312 2.078 1 98.5 156 TYR A O 1
ATOM 1168 N N . THR A 1 157 ? 7.887 32.562 2.008 1 98.19 157 THR A N 1
ATOM 1169 C CA . THR A 1 157 ? 7.25 33.688 1.319 1 98.19 157 THR A CA 1
ATOM 1170 C C . THR A 1 157 ? 7.473 33.594 -0.187 1 98.19 157 THR A C 1
ATOM 1172 O O . THR A 1 157 ? 8.367 32.875 -0.643 1 98.19 157 THR A O 1
ATOM 1175 N N . LEU A 1 158 ? 6.664 34.312 -0.942 1 98.56 158 LEU A N 1
ATOM 1176 C CA . LEU A 1 158 ? 6.836 34.344 -2.391 1 98.56 158 LEU A CA 1
ATOM 1177 C C . LEU A 1 158 ? 8.227 34.875 -2.756 1 98.56 158 LEU A C 1
ATOM 1179 O O . LEU A 1 158 ? 8.852 34.344 -3.688 1 98.56 158 LEU A O 1
ATOM 1183 N N . GLN A 1 159 ? 8.719 35.781 -2.012 1 98.38 159 GLN A N 1
ATOM 1184 C CA . GLN A 1 159 ? 10.031 36.375 -2.283 1 98.38 159 GLN A CA 1
ATOM 1185 C C . GLN A 1 159 ? 11.133 35.312 -2.096 1 98.38 159 GLN A C 1
ATOM 1187 O O . GLN A 1 159 ? 12.023 35.219 -2.938 1 98.38 159 GLN A O 1
ATOM 1192 N N . GLU A 1 160 ? 11.109 34.625 -1.047 1 98.31 160 GLU A N 1
ATOM 1193 C CA . GLU A 1 160 ? 12.117 33.594 -0.767 1 98.31 160 GLU A CA 1
ATOM 1194 C C . GLU A 1 160 ? 12.125 32.5 -1.843 1 98.31 160 GLU A C 1
ATOM 1196 O O . GLU A 1 160 ? 13.188 32.062 -2.285 1 98.31 160 GLU A O 1
ATOM 1201 N N . VAL A 1 161 ? 10.953 32.062 -2.27 1 98.81 161 VAL A N 1
ATOM 1202 C CA . VAL A 1 161 ? 10.836 31.062 -3.305 1 98.81 161 VAL A CA 1
ATOM 1203 C C . VAL A 1 161 ? 11.367 31.594 -4.629 1 98.81 161 VAL A C 1
ATOM 1205 O O . VAL A 1 161 ? 12.062 30.891 -5.359 1 98.81 161 VAL A O 1
ATOM 1208 N N . GLU A 1 162 ? 11.031 32.844 -4.891 1 98.81 162 GLU A N 1
ATOM 1209 C CA . GLU A 1 162 ? 11.516 33.438 -6.133 1 98.81 162 GLU A CA 1
ATOM 1210 C C . GLU A 1 162 ? 13.039 33.438 -6.176 1 98.81 162 GLU A C 1
ATOM 1212 O O . GLU A 1 162 ? 13.641 33.219 -7.223 1 98.81 162 GLU A O 1
ATOM 1217 N N . GLU A 1 163 ? 13.648 33.812 -5.102 1 98.75 163 GLU A N 1
ATOM 1218 C CA . GLU A 1 163 ? 15.109 33.781 -5.02 1 98.75 163 GLU A CA 1
ATOM 1219 C C . GLU A 1 163 ? 15.664 32.406 -5.324 1 98.75 163 GLU A C 1
ATOM 1221 O O . GLU A 1 163 ? 16.656 32.281 -6.043 1 98.75 163 GLU A O 1
ATOM 1226 N N . GLY A 1 164 ? 15.016 31.359 -4.781 1 98.75 164 GLY A N 1
ATOM 1227 C CA . GLY A 1 164 ? 15.422 30 -5.066 1 98.75 164 GLY A CA 1
ATOM 1228 C C . GLY A 1 164 ? 15.242 29.609 -6.52 1 98.75 164 GLY A C 1
ATOM 1229 O O . GLY A 1 164 ? 16.109 28.953 -7.105 1 98.75 164 GLY A O 1
ATOM 1230 N N . LEU A 1 165 ? 14.133 30.047 -7.059 1 98.88 165 LEU A N 1
ATOM 1231 C CA . LEU A 1 165 ? 13.844 29.75 -8.461 1 98.88 165 LEU A CA 1
ATOM 1232 C C . LEU A 1 165 ? 14.883 30.406 -9.375 1 98.88 165 LEU A C 1
ATOM 1234 O O . LEU A 1 165 ? 15.352 29.781 -10.328 1 98.88 165 LEU A O 1
ATOM 1238 N N . ALA A 1 166 ? 15.195 31.609 -9.07 1 98.75 166 ALA A N 1
ATOM 1239 C CA . ALA A 1 166 ? 16.156 32.375 -9.875 1 98.75 166 ALA A CA 1
ATOM 1240 C C . ALA A 1 166 ? 17.547 31.75 -9.773 1 98.75 166 ALA A C 1
ATOM 1242 O O . ALA A 1 166 ? 18.266 31.672 -10.773 1 98.75 166 ALA A O 1
ATOM 1243 N N . GLN A 1 167 ? 17.875 31.359 -8.68 1 98.81 167 GLN A N 1
ATOM 1244 C CA . GLN A 1 167 ? 19.219 30.875 -8.406 1 98.81 167 GLN A CA 1
ATOM 1245 C C . GLN A 1 167 ? 19.438 29.484 -8.984 1 98.81 167 GLN A C 1
ATOM 1247 O O . GLN A 1 167 ? 20.484 29.219 -9.586 1 98.81 167 GLN A O 1
ATOM 1252 N N . HIS A 1 168 ? 18.453 28.594 -8.844 1 98.81 168 HIS A N 1
ATOM 1253 C CA . HIS A 1 168 ? 18.719 27.172 -9.078 1 98.81 168 HIS A CA 1
ATOM 1254 C C . HIS A 1 168 ? 18 26.688 -10.344 1 98.81 168 HIS A C 1
ATOM 1256 O O . HIS A 1 168 ? 18.312 25.609 -10.852 1 98.81 168 HIS A O 1
ATOM 1262 N N . LYS A 1 169 ? 17.031 27.453 -10.859 1 98.81 169 LYS A N 1
ATOM 1263 C CA . LYS A 1 169 ? 16.297 27.125 -12.062 1 98.81 169 LYS A CA 1
ATOM 1264 C C . LYS A 1 169 ? 15.781 25.672 -12.023 1 98.81 169 LYS A C 1
ATOM 1266 O O . LYS A 1 169 ? 16.031 24.906 -12.953 1 98.81 169 LYS A O 1
ATOM 1271 N N . PRO A 1 170 ? 15.078 25.391 -10.961 1 98.88 170 PRO A N 1
ATOM 1272 C CA . PRO A 1 170 ? 14.594 24.016 -10.805 1 98.88 170 PRO A CA 1
ATOM 1273 C C . PRO A 1 170 ? 13.484 23.656 -11.789 1 98.88 170 PRO A C 1
ATOM 1275 O O . PRO A 1 170 ? 12.742 24.547 -12.227 1 98.88 170 PRO A O 1
ATOM 1278 N N . VAL A 1 171 ? 13.367 22.344 -12.086 1 98.81 171 VAL A N 1
ATOM 1279 C CA . VAL A 1 171 ? 12.234 21.891 -12.883 1 98.81 171 VAL A CA 1
ATOM 1280 C C . VAL A 1 171 ? 11.039 21.609 -11.977 1 98.81 171 VAL A C 1
ATOM 1282 O O . VAL A 1 171 ? 9.906 21.516 -12.445 1 98.81 171 VAL A O 1
ATOM 1285 N N . LEU A 1 172 ? 11.297 21.484 -10.648 1 98.94 172 LEU A N 1
ATOM 1286 C CA . LEU A 1 172 ? 10.273 21.109 -9.68 1 98.94 172 LEU A CA 1
ATOM 1287 C C . LEU A 1 172 ? 10.523 21.781 -8.336 1 98.94 172 LEU A C 1
ATOM 1289 O 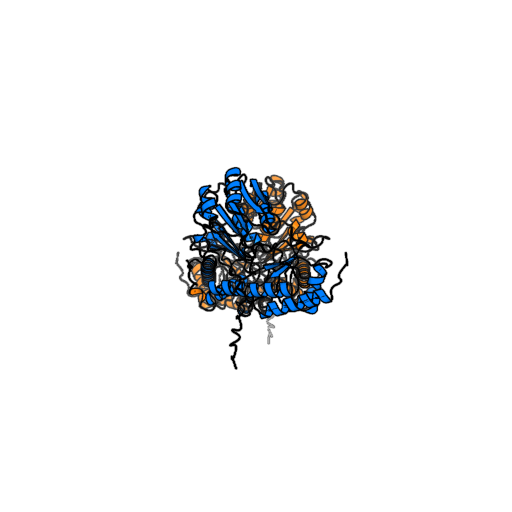O . LEU A 1 172 ? 11.664 21.828 -7.863 1 98.94 172 LEU A O 1
ATOM 1293 N N . LEU A 1 173 ? 9.508 22.359 -7.719 1 98.94 173 LEU A N 1
ATOM 1294 C CA . LEU A 1 173 ? 9.492 22.844 -6.344 1 98.94 173 LEU A CA 1
ATOM 1295 C C . LEU A 1 173 ? 8.547 22.016 -5.484 1 98.94 173 LEU A C 1
ATOM 1297 O O . LEU A 1 173 ? 7.402 21.781 -5.867 1 98.94 173 LEU A O 1
ATOM 1301 N N . PHE A 1 174 ? 9.094 21.594 -4.336 1 98.94 174 PHE A N 1
ATOM 1302 C CA . PHE A 1 174 ? 8.273 20.859 -3.371 1 98.94 174 PHE A CA 1
ATOM 1303 C C . PHE A 1 174 ? 7.949 21.75 -2.172 1 98.94 174 PHE A C 1
ATOM 1305 O O . PHE A 1 174 ? 8.844 22.328 -1.556 1 98.94 174 PHE A O 1
ATOM 1312 N N . LEU A 1 175 ? 6.637 21.797 -1.804 1 98.94 175 LEU A N 1
ATOM 1313 C CA . LEU A 1 175 ? 6.18 22.453 -0.583 1 98.94 175 LEU A CA 1
ATOM 1314 C C . LEU A 1 175 ? 5.188 21.578 0.168 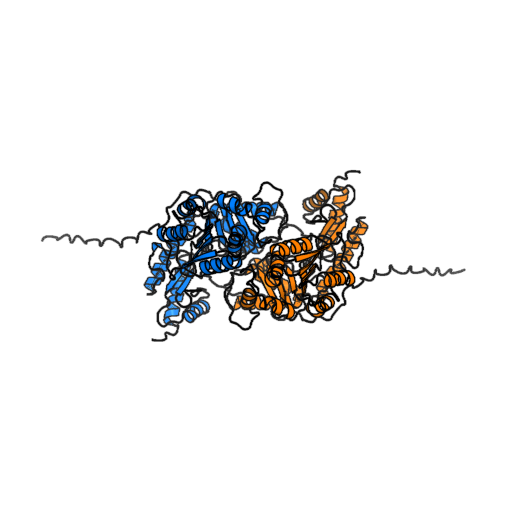1 98.94 175 LEU A C 1
ATOM 1316 O O . LEU A 1 175 ? 4.426 20.828 -0.448 1 98.94 175 LEU A O 1
ATOM 1320 N N . THR A 1 176 ? 5.215 21.641 1.453 1 98.81 176 THR A N 1
ATOM 1321 C CA . THR A 1 176 ? 4.215 21.016 2.309 1 98.81 176 THR A CA 1
ATOM 1322 C C . THR A 1 176 ? 3.146 22.031 2.723 1 98.81 176 THR A C 1
ATOM 1324 O O . THR A 1 176 ? 3.447 23.016 3.404 1 98.81 176 THR A O 1
ATOM 1327 N N . HIS A 1 177 ? 1.896 21.766 2.334 1 98.81 177 HIS A N 1
ATOM 1328 C CA . HIS A 1 177 ? 0.804 22.672 2.678 1 98.81 177 HIS A CA 1
ATOM 1329 C C . HIS A 1 177 ? 0.543 22.672 4.18 1 98.81 177 HIS A C 1
ATOM 1331 O O . HIS A 1 177 ? 0.517 23.734 4.809 1 98.81 177 HIS A O 1
ATOM 1337 N N . GLY A 1 178 ? 0.239 21.516 4.723 1 98.56 178 GLY A N 1
ATOM 1338 C CA . GLY A 1 178 ? 0.131 21.328 6.16 1 98.56 178 GLY A CA 1
ATOM 1339 C C . GLY A 1 178 ? 1.283 20.531 6.746 1 98.56 178 GLY A C 1
ATOM 1340 O O . GLY A 1 178 ? 1.298 19.297 6.668 1 98.56 178 GLY A O 1
ATOM 1341 N N . GLU A 1 179 ? 2.244 21.203 7.336 1 98.25 179 GLU A N 1
ATOM 1342 C CA . GLU A 1 179 ? 3.371 20.531 7.977 1 98.25 179 GLU A CA 1
ATOM 1343 C C . GLU A 1 179 ? 3 20.031 9.367 1 98.25 179 GLU A C 1
ATOM 1345 O O . GLU A 1 179 ? 3.133 20.766 10.352 1 98.25 179 GLU A O 1
ATOM 1350 N N . SER A 1 180 ? 2.66 18.781 9.5 1 98 180 SER A N 1
ATOM 1351 C CA . SER A 1 180 ? 2.09 18.234 10.727 1 98 180 SER A CA 1
ATOM 1352 C C . SER A 1 180 ? 3.145 18.109 11.82 1 98 180 SER A C 1
ATOM 1354 O O . SER A 1 180 ? 2.809 18 13 1 98 180 SER A O 1
ATOM 1356 N N . SER A 1 181 ? 4.441 18.062 11.445 1 97.5 181 SER A N 1
ATOM 1357 C CA . SER A 1 181 ? 5.496 17.938 12.453 1 97.5 181 SER A CA 1
ATOM 1358 C C . SER A 1 181 ? 5.691 19.25 13.211 1 97.5 181 SER A C 1
ATOM 1360 O O . SER A 1 181 ? 6.203 19.25 14.328 1 97.5 181 SER A O 1
ATOM 1362 N N . THR A 1 182 ? 5.219 20.406 12.609 1 97.56 182 THR A N 1
ATOM 1363 C CA . THR A 1 182 ? 5.484 21.688 13.25 1 97.56 182 THR A CA 1
ATOM 1364 C C . THR A 1 182 ? 4.195 22.484 13.43 1 97.56 182 THR A C 1
ATOM 1366 O O . THR A 1 182 ? 4.156 23.469 14.18 1 97.56 182 THR A O 1
ATOM 1369 N N . GLY A 1 183 ? 3.168 22.094 12.727 1 98.25 183 GLY A N 1
ATOM 1370 C CA . GLY A 1 183 ? 1.88 22.75 12.883 1 98.25 183 GLY A CA 1
ATOM 1371 C C . GLY A 1 183 ? 1.707 23.938 11.961 1 98.25 183 GLY A C 1
ATOM 1372 O O . GLY A 1 183 ? 0.833 24.781 12.188 1 98.25 183 GLY A O 1
ATOM 1373 N N . VAL A 1 184 ? 2.498 24.031 10.914 1 98.38 184 VAL A N 1
ATOM 1374 C CA . VAL A 1 184 ? 2.496 25.219 10.047 1 98.38 184 VAL A CA 1
ATOM 1375 C C . VAL A 1 184 ? 1.586 24.969 8.844 1 98.38 184 VAL A C 1
ATOM 1377 O O . VAL A 1 184 ? 1.586 23.875 8.266 1 98.38 184 VAL A O 1
ATOM 1380 N N . LEU A 1 185 ? 0.797 25.938 8.492 1 98.56 185 LEU A N 1
ATOM 1381 C CA . LEU A 1 185 ? 0.026 25.984 7.254 1 98.56 185 LEU A CA 1
ATOM 1382 C C . LEU A 1 185 ? 0.686 26.906 6.234 1 98.56 185 LEU A C 1
ATOM 1384 O O . LEU A 1 185 ? 0.718 28.109 6.422 1 98.56 185 LEU A O 1
ATOM 1388 N N . GLN A 1 186 ? 1.19 26.359 5.152 1 98.44 186 GLN A N 1
ATOM 1389 C CA . GLN A 1 186 ? 1.877 27.125 4.109 1 98.44 186 GLN A CA 1
ATOM 1390 C C . GLN A 1 186 ? 0.879 27.781 3.166 1 98.44 186 GLN A C 1
ATOM 1392 O O . GLN A 1 186 ? 0.08 27.109 2.52 1 98.44 186 GLN A O 1
ATOM 1397 N N . PRO A 1 187 ? 0.886 29.156 3.123 1 97.25 187 PRO A N 1
ATOM 1398 C CA . PRO A 1 187 ? 0.103 29.781 2.051 1 97.25 187 PRO A CA 1
ATOM 1399 C C . PRO A 1 187 ? 0.538 29.312 0.661 1 97.25 187 PRO A C 1
ATOM 1401 O O . PRO A 1 187 ? 1.732 29.141 0.412 1 97.25 187 PRO A O 1
ATOM 1404 N N . LEU A 1 188 ? -0.449 29.172 -0.289 1 98.12 188 LEU A N 1
ATOM 1405 C CA . LEU A 1 188 ? -0.094 28.625 -1.593 1 98.12 188 LEU A CA 1
ATOM 1406 C C . LEU A 1 188 ? -0.499 29.578 -2.713 1 98.12 188 LEU A C 1
ATOM 1408 O O . LEU A 1 188 ? -0.066 29.422 -3.857 1 98.12 188 LEU A O 1
ATOM 1412 N N . ASP A 1 189 ? -1.354 30.625 -2.377 1 96.88 189 ASP A N 1
ATOM 1413 C CA . ASP A 1 189 ? -1.785 31.562 -3.414 1 96.88 189 ASP A CA 1
ATOM 1414 C C . ASP A 1 189 ? -0.591 32.281 -4.039 1 96.88 189 ASP A C 1
ATOM 1416 O O . ASP A 1 189 ? 0.264 32.812 -3.326 1 96.88 189 ASP A O 1
ATOM 1420 N N . GLY A 1 190 ? -0.539 32.281 -5.324 1 97.88 190 GLY A N 1
ATOM 1421 C CA . GLY A 1 190 ? 0.508 32.969 -6.059 1 97.88 190 GLY A CA 1
ATOM 1422 C C . GLY A 1 190 ? 1.713 32.094 -6.348 1 97.88 190 GLY A C 1
ATOM 1423 O O . GLY A 1 190 ? 2.52 32.406 -7.227 1 97.88 190 GLY A O 1
ATOM 1424 N N . PHE A 1 191 ? 1.885 31 -5.684 1 98.69 191 PHE A N 1
ATOM 1425 C CA . PHE A 1 191 ? 3.07 30.156 -5.824 1 98.69 191 PHE A CA 1
ATOM 1426 C C . PHE A 1 191 ? 3.068 29.438 -7.164 1 98.69 191 PHE A C 1
ATOM 1428 O O . PHE A 1 191 ? 4.117 29.281 -7.793 1 98.69 191 PHE A O 1
ATOM 1435 N N . GLY A 1 192 ? 1.89 28.953 -7.574 1 98.75 192 GLY A N 1
ATOM 1436 C CA . GLY A 1 192 ? 1.802 28.297 -8.875 1 98.75 192 GLY A CA 1
ATOM 1437 C C . GLY A 1 192 ? 2.221 29.203 -10.023 1 98.75 192 GLY A C 1
ATOM 1438 O O . GLY A 1 192 ? 3.035 28.812 -10.859 1 98.75 192 GLY A O 1
ATOM 1439 N N . GLU A 1 193 ? 1.646 30.422 -10.016 1 98.44 193 GLU A N 1
ATOM 1440 C CA . GLU A 1 193 ? 1.987 31.391 -11.047 1 98.44 193 GLU A CA 1
ATOM 1441 C C . GLU A 1 193 ? 3.477 31.734 -11.016 1 98.44 193 GLU A C 1
ATOM 1443 O O . GLU A 1 193 ? 4.117 31.828 -12.07 1 98.44 193 GLU A O 1
ATOM 1448 N N . LEU A 1 194 ? 3.977 31.938 -9.836 1 98.81 194 LEU A N 1
ATOM 1449 C CA . LEU A 1 194 ? 5.395 32.219 -9.68 1 98.81 194 LEU A CA 1
ATOM 1450 C C . LEU A 1 194 ? 6.254 31.109 -10.266 1 98.81 194 LEU A C 1
ATOM 1452 O O . LEU A 1 194 ? 7.211 31.375 -10.992 1 98.81 194 LEU A O 1
ATOM 1456 N N . CYS A 1 195 ? 5.969 29.828 -9.961 1 98.88 195 CYS A N 1
ATOM 1457 C CA . CYS A 1 195 ? 6.715 28.688 -10.477 1 98.88 195 CYS A CA 1
ATOM 1458 C C . CYS A 1 195 ? 6.68 28.672 -12 1 98.88 195 CYS A C 1
ATOM 1460 O O . CYS A 1 195 ? 7.711 28.453 -12.641 1 98.88 195 CYS A O 1
ATOM 1462 N N . HIS A 1 196 ? 5.539 28.922 -12.555 1 98.75 196 HIS A N 1
ATOM 1463 C CA . HIS A 1 196 ? 5.367 28.844 -14.008 1 98.75 196 HIS A CA 1
ATOM 1464 C C . HIS A 1 196 ? 6.184 29.922 -14.719 1 98.75 196 HIS A C 1
ATOM 1466 O O . HIS A 1 196 ? 6.703 29.688 -15.812 1 98.75 196 HIS A O 1
ATOM 1472 N N . ARG A 1 197 ? 6.293 31.078 -14.086 1 98.56 197 ARG A N 1
ATOM 1473 C CA . ARG A 1 197 ? 7.117 32.125 -14.656 1 98.56 197 ARG A CA 1
ATOM 1474 C C . ARG A 1 197 ? 8.57 31.688 -14.797 1 98.56 197 ARG A C 1
ATOM 1476 O O . ARG A 1 197 ? 9.297 32.188 -15.656 1 98.56 197 ARG A O 1
ATOM 1483 N N . TYR A 1 198 ? 8.969 30.75 -14.023 1 98.69 198 TYR A N 1
ATOM 1484 C CA . TYR A 1 198 ? 10.344 30.266 -14.039 1 98.69 198 TYR A CA 1
ATOM 1485 C C . TYR A 1 198 ? 10.438 28.875 -14.656 1 98.69 198 TYR A C 1
ATOM 1487 O O . TYR A 1 198 ? 11.438 28.172 -14.484 1 98.69 198 TYR A O 1
ATOM 1495 N N . ASN A 1 199 ? 9.359 28.391 -15.328 1 98.5 199 ASN A N 1
ATOM 1496 C CA . ASN A 1 199 ? 9.297 27.078 -15.953 1 98.5 199 ASN A CA 1
ATOM 1497 C C . ASN A 1 199 ? 9.547 25.953 -14.945 1 98.5 199 ASN A C 1
ATOM 1499 O O . ASN A 1 199 ? 10.305 25.016 -15.227 1 98.5 199 ASN A O 1
ATOM 1503 N N . CYS A 1 200 ? 9.023 26.156 -13.805 1 98.88 200 CYS A N 1
ATOM 1504 C CA . CYS A 1 200 ? 9.117 25.203 -12.695 1 98.88 200 CYS A CA 1
ATOM 1505 C C . CYS A 1 200 ? 7.738 24.656 -12.344 1 98.88 200 CYS A C 1
ATOM 1507 O O . CYS A 1 200 ? 6.754 25.391 -12.312 1 98.88 200 CYS A O 1
ATOM 1509 N N . LEU A 1 201 ? 7.652 23.281 -12.141 1 98.94 201 LEU A N 1
ATOM 1510 C CA . LEU A 1 201 ? 6.418 22.672 -11.648 1 98.94 201 LEU A CA 1
ATOM 1511 C C . LEU A 1 201 ? 6.301 22.812 -10.141 1 98.94 201 LEU A C 1
ATOM 1513 O O . LEU A 1 201 ? 7.309 22.828 -9.43 1 98.94 201 LEU A O 1
ATOM 1517 N N . LEU A 1 202 ? 5.078 22.938 -9.633 1 98.94 202 LEU A N 1
ATOM 1518 C CA . LEU A 1 202 ? 4.805 23 -8.203 1 98.94 202 LEU A CA 1
ATOM 1519 C C . LEU A 1 202 ? 4.203 21.703 -7.699 1 98.94 202 LEU A C 1
ATOM 1521 O O . LEU A 1 202 ? 3.119 21.297 -8.141 1 98.94 202 LEU A O 1
ATOM 1525 N N . LEU A 1 203 ? 4.891 20.969 -6.863 1 99 203 LEU A N 1
ATOM 1526 C CA . LEU A 1 203 ? 4.445 19.781 -6.148 1 99 203 LEU A CA 1
ATOM 1527 C C . LEU A 1 203 ? 4.105 20.109 -4.699 1 99 203 LEU A C 1
ATOM 1529 O O . LEU A 1 203 ? 4.945 20.625 -3.963 1 99 203 LEU A O 1
ATOM 1533 N N . VAL A 1 204 ? 2.854 19.719 -4.246 1 99 204 VAL A N 1
ATOM 1534 C CA . VAL A 1 204 ? 2.402 20.094 -2.91 1 99 204 VAL A CA 1
ATOM 1535 C C . VAL A 1 204 ? 1.943 18.859 -2.15 1 99 204 VAL A C 1
ATOM 1537 O O . VAL A 1 204 ? 1.169 18.047 -2.674 1 99 204 VAL A O 1
ATOM 1540 N N . ASP A 1 205 ? 2.479 18.672 -0.962 1 98.94 205 ASP A N 1
ATOM 1541 C CA . ASP A 1 205 ? 2.002 17.703 0.012 1 98.94 205 ASP A CA 1
ATOM 1542 C C . ASP A 1 205 ? 0.807 18.234 0.793 1 98.94 205 ASP A C 1
ATOM 1544 O O . ASP A 1 205 ? 0.925 19.234 1.506 1 98.94 205 ASP A O 1
ATOM 1548 N N . SER A 1 206 ? -0.331 17.531 0.708 1 98.88 206 SER A N 1
ATOM 1549 C CA . SER A 1 206 ? -1.52 17.984 1.426 1 98.88 206 SER A CA 1
ATOM 1550 C C . SER A 1 206 ? -2.072 16.891 2.324 1 98.88 206 SER A C 1
ATOM 1552 O O . SER A 1 206 ? -3.277 16.828 2.58 1 98.88 206 SER A O 1
ATOM 1554 N N . VAL A 1 207 ? -1.254 15.984 2.805 1 98.81 207 VAL A N 1
ATOM 1555 C CA . VAL A 1 207 ? -1.663 14.766 3.496 1 98.81 207 VAL A CA 1
ATOM 1556 C C . VAL A 1 207 ? -2.516 15.125 4.711 1 98.81 207 VAL A C 1
ATOM 1558 O O . VAL A 1 207 ? -3.621 14.602 4.879 1 98.81 207 VAL A O 1
ATOM 1561 N N . VAL A 1 208 ? -2.1 16.078 5.508 1 98.69 208 VAL A N 1
ATOM 1562 C CA . VAL A 1 208 ? -2.818 16.328 6.754 1 98.69 208 VAL A CA 1
ATOM 1563 C C . VAL A 1 208 ? -3.867 17.406 6.535 1 98.69 208 VAL A C 1
ATOM 1565 O O . VAL A 1 208 ? -4.859 17.484 7.262 1 98.69 208 VAL A O 1
ATOM 1568 N N . SER A 1 209 ? -3.703 18.281 5.484 1 98.62 209 SER A N 1
ATOM 1569 C CA . SER A 1 209 ? -4.484 19.516 5.379 1 98.62 209 SER A CA 1
ATOM 1570 C C . SER A 1 209 ? -5.719 19.297 4.508 1 98.62 209 SER A C 1
ATOM 1572 O O . SER A 1 209 ? -6.723 20 4.664 1 98.62 209 SER A O 1
ATOM 1574 N N . LEU A 1 210 ? -5.699 18.312 3.592 1 98.75 210 LEU A N 1
ATOM 1575 C CA . LEU A 1 210 ? -6.789 18.125 2.639 1 98.75 210 LEU A CA 1
ATOM 1576 C C . LEU A 1 210 ? -8.102 17.859 3.361 1 98.75 210 LEU A C 1
ATOM 1578 O O . LEU A 1 210 ? -8.164 17 4.246 1 98.75 210 LEU A O 1
ATOM 1582 N N . GLY A 1 211 ? -9.117 18.562 2.969 1 98.31 211 GLY A N 1
ATOM 1583 C CA . GLY A 1 211 ? -10.445 18.359 3.529 1 98.31 211 GLY A CA 1
ATOM 1584 C C . GLY A 1 211 ? -10.711 19.234 4.75 1 98.31 211 GLY A C 1
ATOM 1585 O O . GLY A 1 211 ? -11.859 19.453 5.125 1 98.31 211 GLY A O 1
ATOM 1586 N N . GLY A 1 212 ? -9.609 19.75 5.414 1 98.44 212 GLY A N 1
ATOM 1587 C CA . GLY A 1 212 ? -9.781 20.5 6.652 1 98.44 212 GLY A CA 1
ATOM 1588 C C . GLY A 1 212 ? -9.539 21.984 6.492 1 98.44 212 GLY A C 1
ATOM 1589 O O . GLY A 1 212 ? -9.906 22.781 7.359 1 98.44 212 GLY A O 1
ATOM 1590 N N . THR A 1 213 ? -8.906 22.375 5.422 1 97.94 213 THR A N 1
ATOM 1591 C CA . THR A 1 213 ? -8.656 23.781 5.094 1 97.94 213 THR A CA 1
ATOM 1592 C C . THR A 1 213 ? -8.75 24.016 3.588 1 97.94 213 THR A C 1
ATOM 1594 O O . THR A 1 213 ? -8.656 23.062 2.805 1 97.94 213 THR A O 1
ATOM 1597 N N . PRO A 1 214 ? -9.031 25.219 3.152 1 97.44 214 PRO A N 1
ATOM 1598 C CA . PRO A 1 214 ? -9.203 25.484 1.724 1 97.44 214 PRO A CA 1
ATOM 1599 C C . PRO A 1 214 ? -7.973 25.109 0.899 1 97.44 214 PRO A C 1
ATOM 1601 O O . PRO A 1 214 ? -6.848 25.438 1.288 1 97.44 214 PRO A O 1
ATOM 1604 N N . LEU A 1 215 ? -8.148 24.453 -0.208 1 97.62 215 LEU A N 1
ATOM 1605 C CA . LEU A 1 215 ? -7.137 24.016 -1.162 1 97.62 215 LEU A CA 1
ATOM 1606 C C . LEU A 1 215 ? -7.727 23.875 -2.562 1 97.62 215 LEU A C 1
ATOM 1608 O O . LEU A 1 215 ? -8.688 23.141 -2.77 1 97.62 215 LEU A O 1
ATOM 1612 N N . TYR A 1 216 ? -7.207 24.672 -3.461 1 98.06 216 TYR A N 1
ATOM 1613 C CA . TYR A 1 216 ? -7.719 24.734 -4.824 1 98.06 216 TYR A CA 1
ATOM 1614 C C . TYR A 1 216 ? -6.613 24.453 -5.836 1 98.06 216 TYR A C 1
ATOM 1616 O O . TYR A 1 216 ? -5.961 25.375 -6.332 1 98.06 216 TYR A O 1
ATOM 1624 N N . MET A 1 217 ? -6.535 23.188 -6.207 1 98.69 217 MET A N 1
ATOM 1625 C CA . MET A 1 217 ? -5.398 22.766 -7.023 1 98.69 217 MET A CA 1
ATOM 1626 C C . MET A 1 217 ? -5.34 23.562 -8.32 1 98.69 217 MET A C 1
ATOM 1628 O O . MET A 1 217 ? -4.309 24.156 -8.641 1 98.69 217 MET A O 1
ATOM 1632 N N . ASP A 1 218 ? -6.445 23.641 -9.078 1 98.5 218 ASP A N 1
ATOM 1633 C CA . ASP A 1 218 ? -6.445 24.312 -10.375 1 98.5 218 ASP A CA 1
ATOM 1634 C C . ASP A 1 218 ? -6.254 25.812 -10.211 1 98.5 218 ASP A C 1
ATOM 1636 O O . ASP A 1 218 ? -5.395 26.406 -10.867 1 98.5 218 ASP A O 1
ATOM 1640 N N . GLN A 1 219 ? -6.965 26.438 -9.32 1 97.62 219 GLN A N 1
ATOM 1641 C CA . GLN A 1 219 ? -6.957 27.891 -9.164 1 97.62 219 GLN A CA 1
ATOM 1642 C C . GLN A 1 219 ? -5.625 28.375 -8.602 1 97.62 219 GLN A C 1
ATOM 1644 O O . GLN A 1 219 ? -5.211 29.5 -8.867 1 97.62 219 GLN A O 1
ATOM 1649 N N . GLN A 1 220 ? -4.965 27.516 -7.871 1 98.19 220 GLN A N 1
ATOM 1650 C CA . GLN A 1 220 ? -3.699 27.891 -7.254 1 98.19 220 GLN A CA 1
ATOM 1651 C C . GLN A 1 220 ? -2.518 27.5 -8.133 1 98.19 220 GLN A C 1
ATOM 1653 O O . GLN A 1 220 ? -1.362 27.703 -7.758 1 98.19 220 GLN A O 1
ATOM 1658 N N . GLY A 1 221 ? -2.783 26.922 -9.25 1 98.5 221 GLY A N 1
ATOM 1659 C CA . GLY A 1 221 ? -1.738 26.578 -10.203 1 98.5 221 GLY A CA 1
ATOM 1660 C C . GLY A 1 221 ? -0.833 25.469 -9.711 1 98.5 221 GLY A C 1
ATOM 1661 O O . GLY A 1 221 ? 0.361 25.453 -10.023 1 98.5 221 GLY A O 1
ATOM 1662 N N . ILE A 1 222 ? -1.347 24.562 -8.891 1 98.94 222 ILE A N 1
ATOM 1663 C CA . ILE A 1 222 ? -0.574 23.438 -8.406 1 98.94 222 ILE A CA 1
ATOM 1664 C C . ILE A 1 222 ? -0.496 22.359 -9.484 1 98.94 222 ILE A C 1
ATOM 1666 O O . ILE A 1 222 ? -1.519 21.953 -10.039 1 98.94 222 ILE A O 1
ATOM 1670 N N . ASP A 1 223 ? 0.683 21.844 -9.805 1 98.94 223 ASP A N 1
ATOM 1671 C CA . ASP A 1 223 ? 0.861 20.906 -10.914 1 98.94 223 ASP A CA 1
ATOM 1672 C C . ASP A 1 223 ? 0.708 19.469 -10.445 1 98.94 223 ASP A C 1
ATOM 1674 O O . ASP A 1 223 ? 0.275 18.594 -11.211 1 98.94 223 ASP A O 1
ATOM 1678 N N . ILE A 1 224 ? 1.191 19.234 -9.266 1 99 224 ILE A N 1
ATOM 1679 C CA . ILE A 1 224 ? 1.076 17.906 -8.648 1 99 224 ILE A CA 1
ATOM 1680 C C . ILE A 1 224 ? 0.611 18.062 -7.203 1 99 224 ILE A C 1
ATOM 1682 O O . ILE A 1 224 ? 1.217 18.797 -6.422 1 99 224 ILE A O 1
ATOM 1686 N N . LEU A 1 225 ? -0.49 17.438 -6.855 1 99 225 LEU A N 1
ATOM 1687 C CA . LEU A 1 225 ? -1.062 17.438 -5.512 1 99 225 LEU A CA 1
ATOM 1688 C C . LEU A 1 225 ? -1.355 16.016 -5.035 1 99 225 LEU A C 1
ATOM 1690 O O . LEU A 1 225 ? -1.957 15.227 -5.766 1 99 225 LEU A O 1
ATOM 1694 N N . TYR A 1 226 ? -0.816 15.656 -3.883 1 98.94 226 TYR A N 1
ATOM 1695 C CA . TYR A 1 226 ? -1.136 14.344 -3.342 1 98.94 226 TYR A CA 1
ATOM 1696 C C . TYR A 1 226 ? -1.6 14.445 -1.894 1 98.94 226 TYR A C 1
ATOM 1698 O O . TYR A 1 226 ? -1.41 15.477 -1.247 1 98.94 226 TYR A O 1
ATOM 1706 N N . SER A 1 227 ? -2.256 13.43 -1.427 1 98.88 227 SER A N 1
ATOM 1707 C CA . SER A 1 227 ? -2.713 13.32 -0.045 1 98.88 227 SER A CA 1
ATOM 1708 C C . SER A 1 227 ? -2.848 11.859 0.379 1 98.88 227 SER A C 1
ATOM 1710 O O . SER A 1 227 ? -2.365 10.961 -0.313 1 98.88 227 SER A O 1
ATOM 1712 N N . GLY A 1 228 ? -3.254 11.625 1.604 1 98.38 228 GLY A N 1
ATOM 1713 C CA . GLY A 1 228 ? -3.469 10.305 2.18 1 98.38 228 GLY A CA 1
ATOM 1714 C C . GLY A 1 228 ? -4.859 10.125 2.756 1 98.38 228 GLY A C 1
ATOM 1715 O O . GLY A 1 228 ? -5.562 11.102 3.016 1 98.38 228 GLY A O 1
ATOM 1716 N N . SER A 1 229 ? -5.223 8.961 2.982 1 98.31 229 SER A N 1
ATOM 1717 C CA . SER A 1 229 ? -6.605 8.641 3.32 1 98.31 229 SER A CA 1
ATOM 1718 C C . SER A 1 229 ? -6.859 8.789 4.816 1 98.31 229 SER A C 1
ATOM 1720 O O . SER A 1 229 ? -7.992 9.031 5.238 1 98.31 229 SER A O 1
ATOM 1722 N N . GLN A 1 230 ? -5.848 8.766 5.688 1 98.69 230 GLN A N 1
ATOM 1723 C CA . GLN A 1 230 ? -6.039 8.398 7.086 1 98.69 230 GLN A CA 1
ATOM 1724 C C . GLN A 1 230 ? -6.055 9.641 7.98 1 98.69 230 GLN A C 1
ATOM 1726 O O . GLN A 1 230 ? -5.852 9.539 9.195 1 98.69 230 GLN A O 1
ATOM 1731 N N . LYS A 1 231 ? -6.164 10.789 7.398 1 98.62 231 LYS A N 1
ATOM 1732 C CA . LYS A 1 231 ? -6.152 12.031 8.164 1 98.62 231 LYS A CA 1
ATOM 1733 C C . LYS A 1 231 ? -7.559 12.617 8.289 1 98.62 231 LYS A C 1
ATOM 1735 O O . LYS A 1 231 ? -8.438 12 8.891 1 98.62 231 LYS A O 1
ATOM 1740 N N . VAL A 1 232 ? -7.855 13.711 7.562 1 98.81 232 VAL A N 1
ATOM 1741 C CA . VAL A 1 232 ? -9.148 14.383 7.66 1 98.81 232 VAL A CA 1
ATOM 1742 C C . VAL A 1 232 ? -10.234 13.5 7.047 1 98.81 232 VAL A C 1
ATOM 1744 O O . VAL A 1 232 ? -11.375 13.5 7.512 1 98.81 232 VAL A O 1
ATOM 1747 N N . LEU A 1 233 ? -9.875 12.648 6.07 1 98.69 233 LEU A N 1
ATOM 1748 C CA . LEU A 1 233 ? -10.844 11.82 5.363 1 98.69 233 LEU A CA 1
ATOM 1749 C C . LEU A 1 233 ? -11.25 10.625 6.215 1 98.69 233 LEU A C 1
ATOM 1751 O O . LEU A 1 233 ? -12.227 9.93 5.895 1 98.69 233 LEU A O 1
ATOM 1755 N N . ASN A 1 234 ? -10.578 10.32 7.258 1 98.75 234 ASN A N 1
ATOM 1756 C CA . ASN A 1 234 ? -10.938 9.305 8.242 1 98.75 234 ASN A CA 1
ATOM 1757 C C . ASN A 1 234 ? -11.039 7.918 7.605 1 98.75 234 ASN A C 1
ATOM 1759 O O . ASN A 1 234 ? -11.867 7.102 8.016 1 98.75 234 ASN A O 1
ATOM 1763 N N . ALA A 1 235 ? -10.352 7.664 6.523 1 98.75 235 ALA A N 1
ATOM 1764 C CA . ALA A 1 235 ? -10.25 6.316 5.965 1 98.75 235 ALA A CA 1
ATOM 1765 C C . ALA A 1 235 ? -9.016 5.598 6.5 1 98.75 235 ALA A C 1
ATOM 1767 O O . ALA A 1 235 ? -8.086 6.238 7.008 1 98.75 235 ALA A O 1
ATOM 1768 N N . PRO A 1 236 ? -8.977 4.281 6.461 1 98.62 236 PRO A N 1
ATOM 1769 C CA . PRO A 1 236 ? -7.801 3.562 6.949 1 98.62 236 PRO A CA 1
ATOM 1770 C C . PRO A 1 236 ? -6.531 3.922 6.184 1 98.62 236 PRO A C 1
ATOM 1772 O O . PRO A 1 236 ? -6.586 4.18 4.977 1 98.62 236 PRO A O 1
ATOM 1775 N N . PRO A 1 237 ? -5.371 3.93 6.91 1 98.56 237 PRO A N 1
ATOM 1776 C CA . PRO A 1 237 ? -4.113 4.098 6.18 1 98.56 237 PRO A CA 1
ATOM 1777 C C . PRO A 1 237 ? -3.854 2.967 5.184 1 98.56 237 PRO A C 1
ATOM 1779 O O . PRO A 1 237 ? -4.293 1.835 5.402 1 98.56 237 PRO A O 1
ATOM 1782 N N . GLY A 1 238 ? -3.062 3.252 4.121 1 97.88 238 GLY A N 1
ATOM 1783 C CA . GLY A 1 238 ? -2.711 2.244 3.133 1 97.88 238 GLY A CA 1
ATOM 1784 C C . GLY A 1 238 ? -2.975 2.686 1.706 1 97.88 238 GLY A C 1
ATOM 1785 O O . GLY A 1 238 ? -2.57 2.012 0.756 1 97.88 238 GLY A O 1
ATOM 1786 N N . THR A 1 239 ? -3.682 3.789 1.543 1 98.62 239 THR A N 1
ATOM 1787 C CA . THR A 1 239 ? -3.912 4.379 0.228 1 98.62 239 THR A CA 1
ATOM 1788 C C . THR A 1 239 ? -3.59 5.867 0.24 1 98.62 239 THR A C 1
ATOM 1790 O O . THR A 1 239 ? -3.727 6.531 1.271 1 98.62 239 THR A O 1
ATOM 1793 N N . SER A 1 240 ? -3.107 6.293 -0.823 1 98.88 240 SER A N 1
ATOM 1794 C CA . SER A 1 240 ? -2.916 7.711 -1.113 1 98.88 240 SER A CA 1
ATOM 1795 C C . SER A 1 240 ? -3.41 8.055 -2.514 1 98.88 240 SER A C 1
ATOM 1797 O O . SER A 1 240 ? -3.828 7.176 -3.268 1 98.88 240 SER A O 1
ATOM 1799 N N . PHE A 1 241 ? -3.562 9.281 -2.781 1 98.75 241 PHE A N 1
ATOM 1800 C CA . PHE A 1 241 ? -4.062 9.68 -4.09 1 98.75 241 PHE A CA 1
ATOM 1801 C C . PHE A 1 241 ? -3.363 10.945 -4.578 1 98.75 241 PHE A C 1
ATOM 1803 O O . PHE A 1 241 ? -2.77 11.672 -3.783 1 98.75 241 PHE A O 1
ATOM 1810 N N . ILE A 1 242 ? -3.371 11.133 -5.875 1 98.94 242 ILE A N 1
ATOM 1811 C CA . ILE A 1 242 ? -2.521 12.133 -6.516 1 98.94 242 ILE A CA 1
ATOM 1812 C C . ILE A 1 242 ? -3.174 12.609 -7.812 1 98.94 242 ILE A C 1
ATOM 1814 O O . ILE A 1 242 ? -3.949 11.875 -8.43 1 98.94 242 ILE A O 1
ATOM 1818 N N . SER A 1 243 ? -2.984 13.82 -8.156 1 98.94 243 SER A N 1
ATOM 1819 C CA . SER A 1 243 ? -3.439 14.414 -9.406 1 98.94 243 SER A CA 1
ATOM 1820 C C . SER A 1 243 ? -2.32 15.195 -10.086 1 98.94 243 SER A C 1
ATOM 1822 O O . SER A 1 243 ? -1.471 15.789 -9.414 1 98.94 243 SER A O 1
ATOM 1824 N N . PHE A 1 244 ? -2.299 15.195 -11.414 1 98.94 244 PHE A N 1
ATOM 1825 C CA . PHE A 1 244 ? -1.283 15.859 -12.219 1 98.94 244 PHE A CA 1
ATOM 1826 C C . PHE A 1 244 ? -1.922 16.828 -13.203 1 98.94 244 PHE A C 1
ATOM 1828 O O . PHE A 1 244 ? -2.9 16.5 -13.875 1 98.94 244 PHE A O 1
ATOM 1835 N N . SER A 1 245 ? -1.395 18.062 -13.273 1 98.88 245 SER A N 1
ATOM 1836 C CA . SER A 1 245 ? -1.804 19.016 -14.305 1 98.88 245 SER A CA 1
ATOM 1837 C C . SER A 1 245 ? -1.315 18.562 -15.68 1 98.88 245 SER A C 1
ATOM 1839 O O . SER A 1 245 ? -0.509 17.641 -15.789 1 98.88 245 SER A O 1
ATOM 1841 N N . ASP A 1 246 ? -1.793 19.219 -16.688 1 98.38 246 ASP A N 1
ATOM 1842 C CA . ASP A 1 246 ? -1.334 18.938 -18.047 1 98.38 246 ASP A CA 1
ATOM 1843 C C . ASP A 1 246 ? 0.161 19.219 -18.188 1 98.38 246 ASP A C 1
ATOM 1845 O O . ASP A 1 246 ? 0.861 18.516 -18.906 1 98.38 246 ASP A O 1
ATOM 1849 N N . LYS A 1 247 ? 0.656 20.281 -17.562 1 98.62 247 LYS A N 1
ATOM 1850 C CA . LYS A 1 247 ? 2.08 20.609 -17.609 1 98.62 247 LYS A CA 1
ATOM 1851 C C . LYS A 1 247 ? 2.916 19.484 -17 1 98.62 247 LYS A C 1
ATOM 1853 O O . LYS A 1 247 ? 3.957 19.109 -17.562 1 98.62 247 LYS A O 1
ATOM 1858 N N . ALA A 1 248 ? 2.463 18.953 -15.867 1 98.88 248 ALA A N 1
ATOM 1859 C CA . ALA A 1 248 ? 3.164 17.844 -15.234 1 98.88 248 ALA A CA 1
ATOM 1860 C C . ALA A 1 248 ? 3.115 16.594 -16.109 1 98.88 248 ALA A C 1
ATOM 1862 O O . ALA A 1 248 ? 4.113 15.875 -16.234 1 98.88 248 ALA A O 1
ATOM 1863 N N . LYS A 1 249 ? 1.957 16.312 -16.625 1 98.69 249 LYS A N 1
ATOM 1864 C CA . LYS A 1 249 ? 1.798 15.172 -17.531 1 98.69 249 LYS A CA 1
ATOM 1865 C C . LYS A 1 249 ? 2.777 15.25 -18.688 1 98.69 249 LYS A C 1
ATOM 1867 O O . LYS A 1 249 ? 3.43 14.258 -19.031 1 98.69 249 LYS A O 1
ATOM 1872 N N . LYS A 1 250 ? 2.85 16.422 -19.312 1 98.19 250 LYS A N 1
ATOM 1873 C CA . LYS A 1 250 ? 3.754 16.609 -20.438 1 98.19 250 LYS A CA 1
ATOM 1874 C C . LYS A 1 250 ? 5.203 16.344 -20.047 1 98.19 250 LYS A C 1
ATOM 1876 O O . LYS A 1 250 ? 5.941 15.68 -20.781 1 98.19 250 LYS A O 1
ATOM 1881 N N . LYS A 1 251 ? 5.602 16.844 -18.891 1 98.19 251 LYS A N 1
ATOM 1882 C CA . LYS A 1 251 ? 6.953 16.609 -18.391 1 98.19 251 LYS A CA 1
ATOM 1883 C C . LYS A 1 251 ? 7.219 15.125 -18.172 1 98.19 251 LYS A C 1
ATOM 1885 O O . LYS A 1 251 ? 8.258 14.609 -18.609 1 98.19 251 LYS A O 1
ATOM 1890 N N . MET A 1 252 ? 6.301 14.391 -17.594 1 97.94 252 MET A N 1
ATOM 1891 C CA . MET A 1 252 ? 6.453 12.977 -17.281 1 97.94 252 MET A CA 1
ATOM 1892 C C . MET A 1 252 ? 6.492 12.141 -18.562 1 97.94 252 MET A C 1
ATOM 1894 O O . MET A 1 252 ? 7.277 11.195 -18.656 1 97.94 252 MET A O 1
ATOM 1898 N N . TYR A 1 253 ? 5.695 12.5 -19.5 1 96.69 253 TYR A N 1
ATOM 1899 C CA . TYR A 1 253 ? 5.559 11.703 -20.703 1 96.69 253 TYR A CA 1
ATOM 1900 C C . TYR A 1 253 ? 6.695 12 -21.688 1 96.69 253 TYR A C 1
ATOM 1902 O O . TYR A 1 253 ? 6.906 11.25 -22.641 1 96.69 253 TYR A O 1
ATOM 1910 N N . SER A 1 254 ? 7.492 13.055 -21.438 1 96.62 254 SER A N 1
ATOM 1911 C CA . SER A 1 254 ? 8.609 13.422 -22.297 1 96.62 254 SER A CA 1
ATOM 1912 C C . SER A 1 254 ? 9.938 12.93 -21.734 1 96.62 254 SER A C 1
ATOM 1914 O O . SER A 1 254 ? 11 13.234 -22.266 1 96.62 254 SER A O 1
ATOM 1916 N N . ARG A 1 255 ? 9.859 12.258 -20.688 1 95.94 255 ARG A N 1
ATOM 1917 C CA . ARG A 1 255 ? 11.094 11.766 -20.062 1 95.94 255 ARG A CA 1
ATOM 1918 C C . ARG A 1 255 ? 11.914 10.953 -21.062 1 95.94 255 ARG A C 1
ATOM 1920 O O . ARG A 1 255 ? 11.359 10.328 -21.969 1 95.94 255 ARG A O 1
ATOM 1927 N N . LYS A 1 256 ? 13.18 10.852 -20.781 1 94.94 256 LYS A N 1
ATOM 1928 C CA . LYS A 1 256 ? 14.102 10.164 -21.672 1 94.94 256 LYS A CA 1
ATOM 1929 C C . LYS A 1 256 ? 14.273 8.703 -21.266 1 94.94 256 LYS A C 1
ATOM 1931 O O . LYS A 1 256 ? 14.594 7.852 -22.094 1 94.94 256 LYS A O 1
ATOM 1936 N N . THR A 1 257 ? 14.148 8.453 -20.016 1 94 257 THR A N 1
ATOM 1937 C CA . THR A 1 257 ? 14.297 7.098 -19.484 1 94 257 THR A CA 1
ATOM 1938 C C . THR A 1 257 ? 13.047 6.672 -18.719 1 94 257 THR A C 1
ATOM 1940 O O . THR A 1 257 ? 12.297 7.52 -18.234 1 94 257 THR A O 1
ATOM 1943 N N . LYS A 1 258 ? 12.828 5.344 -18.641 1 96.25 258 LYS A N 1
ATOM 1944 C CA . LYS A 1 258 ? 11.719 4.859 -17.812 1 96.25 258 LYS A CA 1
ATOM 1945 C C . LYS A 1 258 ? 11.93 5.227 -16.344 1 96.25 258 LYS A C 1
ATOM 1947 O O . LYS A 1 258 ? 13.062 5.273 -15.867 1 96.25 258 LYS A O 1
ATOM 1952 N N . PRO A 1 259 ? 10.812 5.516 -15.648 1 97.38 259 PRO A N 1
ATOM 1953 C CA . PRO A 1 259 ? 10.984 5.664 -14.195 1 97.38 259 PRO A CA 1
ATOM 1954 C C . PRO A 1 259 ? 11.602 4.43 -13.547 1 97.38 259 PRO A C 1
ATOM 1956 O O . PRO A 1 259 ? 11.336 3.303 -13.977 1 97.38 259 PRO A O 1
ATOM 1959 N N . PHE A 1 260 ? 12.289 4.621 -12.5 1 95.69 260 PHE A N 1
ATOM 1960 C CA . PHE A 1 260 ? 12.977 3.539 -11.812 1 95.69 260 PHE A CA 1
ATOM 1961 C C . PHE A 1 260 ? 11.984 2.514 -11.273 1 95.69 260 PHE A C 1
ATOM 1963 O O . PHE A 1 260 ? 12.32 1.339 -11.117 1 95.69 260 PHE A O 1
ATOM 1970 N N . SER A 1 261 ? 10.797 2.969 -11.031 1 98.19 261 SER A N 1
ATOM 1971 C CA . SER A 1 261 ? 9.797 2.111 -10.406 1 98.19 261 SER A CA 1
ATOM 1972 C C . SER A 1 261 ? 8.727 1.696 -11.414 1 98.19 261 SER A C 1
ATOM 1974 O O . SER A 1 261 ? 8.109 2.547 -12.062 1 98.19 261 SER A O 1
ATOM 1976 N N . PHE A 1 262 ? 8.547 0.376 -11.602 1 98.5 262 PHE A N 1
ATOM 1977 C CA . PHE A 1 262 ? 7.383 -0.117 -12.328 1 98.5 262 PHE A CA 1
ATOM 1978 C C . PHE A 1 262 ? 6.102 0.146 -11.547 1 98.5 262 PHE A C 1
ATOM 1980 O O . PHE A 1 262 ? 5.094 0.568 -12.125 1 98.5 262 PHE A O 1
ATOM 1987 N N . TYR A 1 263 ? 6.156 -0.101 -10.258 1 98.62 263 TYR A N 1
ATOM 1988 C CA . TYR A 1 263 ? 5.016 -0.026 -9.352 1 98.62 263 TYR A CA 1
ATOM 1989 C C . TYR A 1 263 ? 4.426 1.38 -9.328 1 98.62 263 TYR A C 1
ATOM 1991 O O . TYR A 1 263 ? 3.213 1.549 -9.195 1 98.62 263 TYR A O 1
ATOM 1999 N N . LEU A 1 264 ? 5.316 2.414 -9.539 1 98.69 264 LEU A N 1
ATOM 2000 C CA . LEU A 1 264 ? 4.891 3.805 -9.422 1 98.69 264 LEU A CA 1
ATOM 2001 C C . LEU A 1 264 ? 4.941 4.504 -10.781 1 98.69 264 LEU A C 1
ATOM 2003 O O . LEU A 1 264 ? 4.898 5.734 -10.852 1 98.69 264 LEU A O 1
ATOM 2007 N N . ASP A 1 265 ? 5.082 3.723 -11.859 1 98.62 265 ASP A N 1
ATOM 2008 C CA . ASP A 1 265 ? 5.059 4.289 -13.203 1 98.62 265 ASP A CA 1
ATOM 2009 C C . ASP A 1 265 ? 3.68 4.848 -13.539 1 98.62 265 ASP A C 1
ATOM 2011 O O . ASP A 1 265 ? 2.734 4.09 -13.766 1 98.62 265 ASP A O 1
ATOM 2015 N N . ILE A 1 266 ? 3.631 6.129 -13.711 1 98.5 266 ILE A N 1
ATOM 2016 C CA . ILE A 1 266 ? 2.348 6.809 -13.836 1 98.5 266 ILE A CA 1
ATOM 2017 C C . ILE A 1 266 ? 1.682 6.422 -15.148 1 98.5 266 ILE A C 1
ATOM 2019 O O . ILE A 1 266 ? 0.453 6.383 -15.242 1 98.5 266 ILE A O 1
ATOM 2023 N N . LYS A 1 267 ? 2.445 6.121 -16.172 1 97.81 267 LYS A N 1
ATOM 2024 C CA . LYS A 1 267 ? 1.827 5.699 -17.422 1 97.81 267 LYS A CA 1
ATOM 2025 C C . LYS A 1 267 ? 1.021 4.418 -17.234 1 97.81 267 LYS A C 1
ATOM 2027 O O . LYS A 1 267 ? -0.101 4.305 -17.734 1 97.81 267 LYS A O 1
ATOM 2032 N N . TRP A 1 268 ? 1.608 3.434 -16.516 1 97.94 268 TRP A N 1
ATOM 2033 C CA . TRP A 1 268 ? 0.908 2.191 -16.203 1 97.94 268 TRP A CA 1
ATOM 2034 C C . TRP A 1 268 ? -0.308 2.455 -15.328 1 97.94 268 TRP A C 1
ATOM 2036 O O . TRP A 1 268 ? -1.393 1.925 -15.578 1 97.94 268 TRP A O 1
ATOM 2046 N N . LEU A 1 269 ? -0.109 3.273 -14.312 1 98.56 269 LEU A N 1
ATOM 2047 C CA . LEU A 1 269 ? -1.169 3.533 -13.352 1 98.56 269 LEU A CA 1
ATOM 2048 C C . LEU A 1 269 ? -2.305 4.328 -13.984 1 98.56 269 LEU A C 1
ATOM 2050 O O . LEU A 1 269 ? -3.477 4.09 -13.688 1 98.56 269 LEU A O 1
ATOM 2054 N N . ALA A 1 270 ? -1.932 5.312 -14.836 1 98.56 270 ALA A N 1
ATOM 2055 C CA . ALA A 1 270 ? -2.936 6.102 -15.547 1 98.56 270 ALA A CA 1
ATOM 2056 C C . ALA A 1 270 ? -3.842 5.203 -16.391 1 98.56 270 ALA A C 1
ATOM 2058 O O . ALA A 1 270 ? -5.059 5.395 -16.422 1 98.56 270 ALA A O 1
ATOM 2059 N N . ASN A 1 271 ? -3.225 4.25 -17.078 1 98.31 271 ASN A N 1
ATOM 2060 C CA . ASN A 1 271 ? -4.02 3.297 -17.844 1 98.31 271 ASN A CA 1
ATOM 2061 C C . ASN A 1 271 ? -4.938 2.475 -16.938 1 98.31 271 ASN A C 1
ATOM 2063 O O . ASN A 1 271 ? -6.145 2.4 -17.172 1 98.31 271 ASN A O 1
ATOM 2067 N N . PHE A 1 272 ? -4.418 1.917 -15.906 1 98.06 272 PHE A N 1
ATOM 2068 C CA . PHE A 1 272 ? -5.152 1.038 -15 1 98.06 272 PHE A CA 1
ATOM 2069 C C . PHE A 1 272 ? -6.344 1.767 -14.383 1 98.06 272 PHE A C 1
ATOM 2071 O O . PHE A 1 272 ? -7.398 1.168 -14.164 1 98.06 272 PHE A O 1
ATOM 2078 N N . TRP A 1 273 ? -6.188 3.094 -14.117 1 98.38 273 TRP A N 1
ATOM 2079 C CA . TRP A 1 273 ? -7.227 3.893 -13.477 1 98.38 273 TRP A CA 1
ATOM 2080 C C . TRP A 1 273 ? -8.109 4.574 -14.516 1 98.38 273 TRP A C 1
ATOM 2082 O O . TRP A 1 273 ? -8.961 5.398 -14.164 1 98.38 273 TRP A O 1
ATOM 2092 N N . GLY A 1 274 ? -7.887 4.273 -15.758 1 97.75 274 GLY A N 1
ATOM 2093 C CA . GLY A 1 274 ? -8.742 4.77 -16.828 1 97.75 274 GLY A CA 1
ATOM 2094 C C . GLY A 1 274 ? -8.523 6.238 -17.125 1 97.75 274 GLY A C 1
ATOM 2095 O O . GLY A 1 274 ? -9.477 6.957 -17.453 1 97.75 274 GLY A O 1
ATOM 2096 N N . CYS A 1 275 ? -7.309 6.668 -16.938 1 97.62 275 CYS A N 1
ATOM 2097 C CA . CYS A 1 275 ? -7.016 8.078 -17.141 1 97.62 275 CYS A CA 1
ATOM 2098 C C . CYS A 1 275 ? -6.629 8.344 -18.594 1 97.62 275 CYS A C 1
ATOM 2100 O O . CYS A 1 275 ? -6.336 9.484 -18.969 1 97.62 275 CYS A O 1
ATOM 2102 N N . ASP A 1 276 ? -6.602 7.238 -19.266 1 91.5 276 ASP A N 1
ATOM 2103 C CA . ASP A 1 276 ? -6.336 7.402 -20.688 1 91.5 276 ASP A CA 1
ATOM 2104 C C . ASP A 1 276 ? -7.418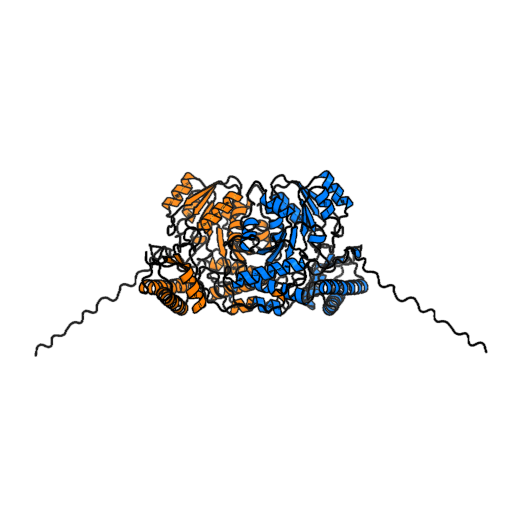 6.73 -21.531 1 91.5 276 ASP A C 1
ATOM 2106 O O . ASP A 1 276 ? -8.383 6.184 -20.984 1 91.5 276 ASP A O 1
ATOM 2110 N N . ASP A 1 277 ? -7.715 6.977 -22.75 1 90.12 277 ASP A N 1
ATOM 2111 C CA . ASP A 1 277 ? -8.797 6.5 -23.609 1 90.12 277 ASP A CA 1
ATOM 2112 C C . ASP A 1 277 ? -8.469 5.133 -24.203 1 90.12 277 ASP A C 1
ATOM 2114 O O . ASP A 1 277 ? -8.945 4.785 -25.281 1 90.12 277 ASP A O 1
ATOM 2118 N N . GLN A 1 278 ? -7.648 4.289 -23.422 1 95 278 GLN A N 1
ATOM 2119 C CA . GLN A 1 278 ? -7.281 2.945 -23.859 1 95 278 GLN A CA 1
ATOM 2120 C C . GLN A 1 278 ? -7.895 1.883 -22.953 1 95 278 GLN A C 1
ATOM 2122 O O . GLN A 1 278 ? -8.234 2.166 -21.797 1 95 278 GLN A O 1
ATOM 2127 N N . PRO A 1 279 ? -8.047 0.661 -23.438 1 94.19 279 PRO A N 1
ATOM 2128 C CA . PRO A 1 279 ? -8.516 -0.409 -22.562 1 94.19 279 PRO A CA 1
ATOM 2129 C C . PRO A 1 279 ? -7.617 -0.597 -21.344 1 94.19 279 PRO A C 1
ATOM 2131 O O . PRO A 1 279 ? -6.391 -0.602 -21.469 1 94.19 279 PRO A O 1
ATOM 2134 N N . ARG A 1 280 ? -8.227 -0.758 -20.219 1 95.56 280 ARG A N 1
ATOM 2135 C CA . ARG A 1 280 ? -7.469 -0.897 -18.969 1 95.56 280 ARG A CA 1
ATOM 2136 C C . ARG A 1 280 ? -6.695 -2.211 -18.953 1 95.56 280 ARG A C 1
ATOM 2138 O O . ARG A 1 280 ? -7.227 -3.26 -19.312 1 95.56 280 ARG A O 1
ATOM 2145 N N . MET A 1 281 ? -5.477 -2.123 -18.578 1 94.62 281 MET A N 1
ATOM 2146 C CA . MET A 1 281 ? -4.609 -3.291 -18.469 1 94.62 281 MET A CA 1
ATOM 2147 C C . MET A 1 281 ? -4.254 -3.561 -17 1 94.62 281 MET A C 1
ATOM 2149 O O . MET A 1 281 ? -4.109 -2.625 -16.219 1 94.62 281 MET A O 1
ATOM 2153 N N . TYR A 1 282 ? -4.086 -4.848 -16.766 1 95.38 282 TYR A N 1
ATOM 2154 C CA . TYR A 1 282 ? -3.703 -5.254 -15.422 1 95.38 282 TYR A CA 1
ATOM 2155 C C . TYR A 1 282 ? -2.334 -4.695 -15.055 1 95.38 282 TYR A C 1
ATOM 2157 O O . TYR A 1 282 ? -1.356 -4.902 -15.773 1 95.38 282 TYR A O 1
ATOM 2165 N N . HIS A 1 283 ? -2.219 -3.975 -13.953 1 97.19 283 HIS A N 1
ATOM 2166 C CA . HIS A 1 283 ? -0.966 -3.473 -13.398 1 97.19 283 HIS A CA 1
ATOM 2167 C C . HIS A 1 283 ? -0.563 -4.254 -12.156 1 97.19 283 HIS A C 1
ATOM 2169 O O . HIS A 1 283 ? 0.458 -4.941 -12.148 1 97.19 283 HIS A O 1
ATOM 2175 N N . HIS A 1 284 ? -1.34 -4.242 -11.156 1 97.5 284 HIS A N 1
ATOM 2176 C CA . HIS A 1 284 ? -1.229 -4.98 -9.898 1 97.5 284 HIS A CA 1
ATOM 2177 C C . HIS A 1 284 ? -2.6 -5.199 -9.266 1 97.5 284 HIS A C 1
ATOM 2179 O O . HIS A 1 284 ? -3.594 -4.621 -9.711 1 97.5 284 HIS A O 1
ATOM 2185 N N . THR A 1 285 ? -2.635 -6.109 -8.305 1 97.69 285 THR A N 1
ATOM 2186 C CA . THR A 1 285 ? -3.889 -6.301 -7.586 1 97.69 285 THR A CA 1
ATOM 2187 C C . THR A 1 285 ? -4.125 -5.156 -6.605 1 97.69 285 THR A C 1
ATOM 2189 O O . THR A 1 285 ? -3.393 -5.008 -5.625 1 97.69 285 THR A O 1
ATOM 2192 N N . ILE A 1 286 ? -5.133 -4.352 -6.824 1 97.81 286 ILE A N 1
ATOM 2193 C CA . ILE A 1 286 ? -5.41 -3.15 -6.047 1 97.81 286 ILE A CA 1
ATOM 2194 C C . ILE A 1 286 ? -6.039 -3.539 -4.707 1 97.81 286 ILE A C 1
ATOM 2196 O O . ILE A 1 286 ? -6.625 -4.617 -4.578 1 97.81 286 ILE A O 1
ATOM 2200 N N . PRO A 1 287 ? -5.93 -2.676 -3.717 1 98.5 287 PRO A N 1
ATOM 2201 C CA . PRO A 1 287 ? -6.488 -2.949 -2.389 1 98.5 287 PRO A CA 1
ATOM 2202 C C . PRO A 1 287 ? -7.992 -2.711 -2.32 1 98.5 287 PRO A C 1
ATOM 2204 O O . PRO A 1 287 ? -8.438 -1.698 -1.776 1 98.5 287 PRO A O 1
ATOM 2207 N N . VAL A 1 288 ? -8.75 -3.645 -2.678 1 98.56 288 VAL A N 1
ATOM 2208 C CA . VAL A 1 288 ? -10.188 -3.566 -2.926 1 98.56 288 VAL A CA 1
ATOM 2209 C C . VAL A 1 288 ? -10.898 -3.035 -1.684 1 98.56 288 VAL A C 1
ATOM 2211 O O . VAL A 1 288 ? -11.68 -2.08 -1.765 1 98.56 288 VAL A O 1
ATOM 2214 N N . ILE A 1 289 ? -10.633 -3.559 -0.515 1 98.81 289 ILE A N 1
ATOM 2215 C CA . ILE A 1 289 ? -11.328 -3.189 0.713 1 98.81 289 ILE A CA 1
ATOM 2216 C C . ILE A 1 289 ? -10.969 -1.757 1.1 1 98.81 289 ILE A C 1
ATOM 2218 O O . ILE A 1 289 ? -11.828 -0.985 1.525 1 98.81 289 ILE A O 1
ATOM 2222 N N . SER A 1 290 ? -9.656 -1.415 0.977 1 98.75 290 SER A N 1
ATOM 2223 C CA . SER A 1 290 ? -9.234 -0.046 1.255 1 98.75 290 SER A CA 1
ATOM 2224 C C . SER A 1 290 ? -9.914 0.943 0.313 1 98.75 290 SER A C 1
ATOM 2226 O O . SER A 1 290 ? -10.211 2.074 0.702 1 98.75 290 SER A O 1
ATOM 2228 N N . LEU A 1 291 ? -10.156 0.497 -0.911 1 98.81 291 LEU A N 1
ATOM 2229 C CA . LEU A 1 291 ? -10.812 1.372 -1.877 1 98.81 291 LEU A CA 1
ATOM 2230 C C . LEU A 1 291 ? -12.289 1.543 -1.54 1 98.81 291 LEU A C 1
ATOM 2232 O O . LEU A 1 291 ? -12.852 2.625 -1.725 1 98.81 291 LEU A O 1
ATOM 2236 N N . TYR A 1 292 ? -12.945 0.463 -1.002 1 98.88 292 TYR A N 1
ATOM 2237 C CA . TYR A 1 292 ? -14.297 0.617 -0.484 1 98.88 292 TYR A CA 1
ATOM 2238 C C . TYR A 1 292 ? -14.352 1.704 0.583 1 98.88 292 TYR A C 1
ATOM 2240 O O . TYR A 1 292 ? -15.211 2.586 0.535 1 98.88 292 TYR A O 1
ATOM 2248 N N . SER A 1 293 ? -13.438 1.618 1.479 1 98.88 293 SER A N 1
ATOM 2249 C CA . SER A 1 293 ? -13.391 2.559 2.594 1 98.88 293 SER A CA 1
ATOM 2250 C C . SER A 1 293 ? -13.125 3.979 2.107 1 98.88 293 SER A C 1
ATOM 2252 O O . SER A 1 293 ? -13.727 4.934 2.604 1 98.88 293 SER A O 1
ATOM 2254 N N . LEU A 1 294 ? -12.188 4.09 1.154 1 98.88 294 LEU A N 1
ATOM 2255 C CA . LEU A 1 294 ? -11.875 5.406 0.61 1 98.88 294 LEU A CA 1
ATOM 2256 C C . LEU A 1 294 ? -13.078 6.004 -0.102 1 98.88 294 LEU A C 1
ATOM 2258 O O . LEU A 1 294 ? -13.352 7.199 0.03 1 98.88 294 LEU A O 1
ATOM 2262 N N . ARG A 1 295 ? -13.789 5.168 -0.871 1 98.88 295 ARG A N 1
ATOM 2263 C CA . ARG A 1 295 ? -14.992 5.645 -1.541 1 98.88 295 ARG A CA 1
ATOM 2264 C C . ARG A 1 295 ? -16 6.203 -0.535 1 98.88 295 ARG A C 1
ATOM 2266 O O . ARG A 1 295 ? -16.562 7.281 -0.739 1 98.88 295 ARG A O 1
ATOM 2273 N N . GLU A 1 296 ? -16.219 5.465 0.539 1 98.88 296 GLU A N 1
ATOM 2274 C CA . GLU A 1 296 ? -17.188 5.887 1.542 1 98.88 296 GLU A CA 1
ATOM 2275 C C . GLU A 1 296 ? -16.719 7.137 2.275 1 98.88 296 GLU A C 1
ATOM 2277 O O . GLU A 1 296 ? -17.531 7.98 2.664 1 98.88 296 GLU A O 1
ATOM 2282 N N . SER A 1 297 ? -15.461 7.219 2.482 1 98.75 297 SER A N 1
ATOM 2283 C CA . SER A 1 297 ? -14.906 8.43 3.082 1 98.75 297 SER A CA 1
ATOM 2284 C C . SER A 1 297 ? -15.164 9.648 2.203 1 98.75 297 SER A C 1
ATOM 2286 O O . SER A 1 297 ? -15.555 10.711 2.699 1 98.75 297 SER A O 1
ATOM 2288 N N . LEU A 1 298 ? -14.875 9.508 0.924 1 98.88 298 LEU A N 1
ATOM 2289 C CA . LEU A 1 298 ? -15.125 10.586 -0.033 1 98.88 298 LEU A CA 1
ATOM 2290 C C . LEU A 1 298 ? -16.609 10.906 -0.113 1 98.88 298 LEU A C 1
ATOM 2292 O O . LEU A 1 298 ? -16.984 12.062 -0.285 1 98.88 298 LEU A O 1
ATOM 2296 N N . ALA A 1 299 ? -17.438 9.883 0.021 1 98.81 299 ALA A N 1
ATOM 2297 C CA . ALA A 1 299 ? -18.875 10.094 0.049 1 98.81 299 ALA A CA 1
ATOM 2298 C C . ALA A 1 299 ? -19.297 10.93 1.257 1 98.81 299 ALA A C 1
ATOM 2300 O O . ALA A 1 299 ? -20.125 11.836 1.141 1 98.81 299 ALA A O 1
ATOM 2301 N N . LEU A 1 300 ? -18.734 10.672 2.377 1 98.75 300 LEU A N 1
ATOM 2302 C CA . LEU A 1 300 ? -19.062 11.398 3.598 1 98.75 300 LEU A CA 1
ATOM 2303 C C . LEU A 1 300 ? -18.719 12.883 3.459 1 98.75 300 LEU A C 1
ATOM 2305 O O . LEU A 1 300 ? -19.5 13.742 3.848 1 98.75 300 LEU A O 1
ATOM 2309 N N . ILE A 1 301 ? -17.547 13.195 2.902 1 98.5 301 ILE A N 1
ATOM 2310 C CA . ILE A 1 301 ? -17.156 14.594 2.779 1 98.5 301 ILE A CA 1
ATOM 2311 C C . ILE A 1 301 ? -18 15.273 1.705 1 98.5 301 ILE A C 1
ATOM 2313 O O . ILE A 1 301 ? -18.328 16.453 1.82 1 98.5 301 ILE A O 1
ATOM 2317 N N . ALA A 1 302 ? -18.328 14.516 0.673 1 98.5 302 ALA A N 1
ATOM 2318 C CA . ALA A 1 302 ? -19.219 15.055 -0.346 1 98.5 302 ALA A CA 1
ATOM 2319 C C . ALA A 1 302 ? -20.578 15.406 0.251 1 98.5 302 ALA A C 1
ATOM 2321 O O . ALA A 1 302 ? -21.156 16.438 -0.087 1 98.5 302 ALA A O 1
ATOM 2322 N N . GLU A 1 303 ? -21.094 14.609 1.146 1 98.44 303 GLU A N 1
ATOM 2323 C CA . GLU A 1 303 ? -22.359 14.844 1.82 1 98.44 303 GLU A CA 1
ATOM 2324 C C . GLU A 1 303 ? -22.281 16.031 2.762 1 98.44 303 GLU A C 1
ATOM 2326 O O . GLU A 1 303 ? -23.203 16.844 2.838 1 98.44 303 GLU A O 1
ATOM 2331 N N . GLN A 1 304 ? -21.188 16.141 3.408 1 98.12 304 GLN A N 1
ATOM 2332 C CA . GLN A 1 304 ? -20.969 17.25 4.344 1 98.12 304 GLN A CA 1
ATOM 2333 C C . GLN A 1 304 ? -20.766 18.562 3.605 1 98.12 304 GLN A C 1
ATOM 2335 O O . GLN A 1 304 ? -21.234 19.609 4.051 1 98.12 304 GLN A O 1
ATOM 2340 N N . GLY A 1 305 ? -20.031 18.469 2.512 1 97.94 305 GLY A N 1
ATOM 2341 C CA . GLY A 1 305 ? -19.578 19.641 1.802 1 97.94 305 GLY A CA 1
ATOM 2342 C C . GLY A 1 305 ? -18.219 20.141 2.271 1 97.94 305 GLY A C 1
ATOM 2343 O O . GLY A 1 305 ? -17.969 20.219 3.475 1 97.94 305 GLY A O 1
ATOM 2344 N N . LEU A 1 306 ? -17.391 20.516 1.344 1 97.69 306 LEU A N 1
ATOM 2345 C CA . LEU A 1 306 ? -16.016 20.906 1.643 1 97.69 306 LEU A CA 1
ATOM 2346 C C . LEU A 1 306 ? -15.992 22.156 2.523 1 97.69 306 LEU A C 1
ATOM 2348 O O . LEU A 1 306 ? -15.25 22.219 3.508 1 97.69 306 LEU A O 1
ATOM 2352 N N . GLU A 1 307 ? -16.766 23.109 2.223 1 97.56 307 GLU A N 1
ATOM 2353 C CA . GLU A 1 307 ? -16.766 24.375 2.959 1 97.56 307 GLU A CA 1
ATOM 2354 C C . GLU A 1 307 ? -17.234 24.172 4.398 1 97.56 307 GLU A C 1
ATOM 2356 O O . GLU A 1 307 ? -16.719 24.828 5.316 1 97.56 307 GLU A O 1
ATOM 2361 N N . ASN A 1 308 ? -18.188 23.266 4.559 1 98.06 308 ASN A N 1
ATOM 2362 C CA . ASN A 1 308 ? -18.609 22.922 5.91 1 98.06 308 ASN A CA 1
ATOM 2363 C C . ASN A 1 308 ? -17.5 22.203 6.684 1 98.06 308 ASN A C 1
ATOM 2365 O O . ASN A 1 308 ? -17.328 22.438 7.879 1 98.06 308 ASN A O 1
ATOM 2369 N N . SER A 1 309 ? -16.844 21.344 6.008 1 98.56 309 SER A N 1
ATOM 2370 C CA . SER A 1 309 ? -15.711 20.656 6.629 1 98.56 309 SER A CA 1
ATOM 2371 C C . SER A 1 309 ? -14.625 21.656 7.039 1 98.56 309 SER A C 1
ATOM 2373 O O . SER A 1 309 ? -14.07 21.547 8.141 1 98.56 309 SER A O 1
ATOM 2375 N N . TRP A 1 310 ? -14.328 22.656 6.141 1 98.25 310 TRP A N 1
ATOM 2376 C CA . TRP A 1 310 ? -13.344 23.688 6.449 1 98.25 310 TRP A CA 1
ATOM 2377 C C . TRP A 1 310 ? -13.766 24.484 7.684 1 98.25 310 TRP A C 1
ATOM 2379 O O . TRP A 1 310 ? -12.945 24.734 8.578 1 98.25 310 TRP A O 1
ATOM 2389 N N . ARG A 1 311 ? -14.977 24.797 7.707 1 97.69 311 ARG A N 1
ATOM 2390 C CA . ARG A 1 311 ? -15.516 25.594 8.812 1 97.69 311 ARG A CA 1
ATOM 2391 C C . ARG A 1 311 ? -15.445 24.812 10.125 1 97.69 311 ARG A C 1
ATOM 2393 O O . ARG A 1 311 ? -15.055 25.344 11.156 1 97.69 311 ARG A O 1
ATOM 2400 N N . GLN A 1 312 ? -15.844 23.578 10.086 1 98.25 312 GLN A N 1
ATOM 2401 C CA . GLN A 1 312 ? -15.797 22.703 11.25 1 98.25 312 GLN A CA 1
ATOM 2402 C C . GLN A 1 312 ? -14.398 22.672 11.859 1 98.25 312 GLN A C 1
ATOM 2404 O O . GLN A 1 312 ? -14.234 22.812 13.07 1 98.25 312 GLN A O 1
ATOM 2409 N N . HIS A 1 313 ? -13.445 22.484 11.031 1 98.69 313 HIS A N 1
ATOM 2410 C CA . HIS A 1 313 ? -12.07 22.375 11.508 1 98.69 313 HIS A CA 1
ATOM 2411 C C . HIS A 1 313 ? -11.562 23.719 12.039 1 98.69 313 HIS A C 1
ATOM 2413 O O . HIS A 1 313 ? -10.906 23.766 13.078 1 98.69 313 HIS A O 1
ATOM 2419 N N . ARG A 1 314 ? -11.883 24.734 11.383 1 97.75 314 ARG A N 1
ATOM 2420 C CA . ARG A 1 314 ? -11.477 26.062 11.812 1 97.75 314 ARG A CA 1
ATOM 2421 C C . ARG A 1 314 ? -12.07 26.406 13.18 1 97.75 314 ARG A C 1
ATOM 2423 O O . ARG A 1 314 ? -11.352 26.844 14.078 1 97.75 314 ARG A O 1
ATOM 2430 N N . GLU A 1 315 ? -13.312 26.172 13.328 1 98.25 315 GLU A N 1
ATOM 2431 C CA . GLU A 1 315 ? -14.016 26.547 14.555 1 98.25 315 GLU A CA 1
ATOM 2432 C C . GLU A 1 315 ? -13.578 25.672 15.727 1 98.25 315 GLU A C 1
ATOM 2434 O O . GLU A 1 315 ? -13.375 26.156 16.844 1 98.25 315 GLU A O 1
ATOM 2439 N N . THR A 1 316 ? -13.484 24.406 15.477 1 98.75 316 THR A N 1
ATOM 2440 C CA . THR A 1 316 ? -13.102 23.484 16.547 1 98.75 316 THR A CA 1
ATOM 2441 C C . THR A 1 316 ? -11.672 23.75 17 1 98.75 316 THR A C 1
ATOM 2443 O O . THR A 1 316 ? -11.367 23.688 18.188 1 98.75 316 THR A O 1
ATOM 2446 N N . THR A 1 317 ? -10.82 24.078 16.094 1 98.62 317 THR A N 1
ATOM 2447 C CA . THR A 1 317 ? -9.43 24.344 16.438 1 98.62 317 THR A CA 1
ATOM 2448 C C . THR A 1 317 ? -9.297 25.656 17.188 1 98.62 317 THR A C 1
ATOM 2450 O O . THR A 1 317 ? -8.484 25.781 18.109 1 98.62 317 THR A O 1
ATOM 2453 N N . ALA A 1 318 ? -10.055 26.641 16.766 1 98.38 318 ALA A N 1
ATOM 2454 C CA . ALA A 1 318 ? -10.078 27.891 17.516 1 98.38 318 ALA A CA 1
ATOM 2455 C C . ALA A 1 318 ? -10.477 27.641 18.969 1 98.38 318 ALA A C 1
ATOM 2457 O O . ALA A 1 318 ? -9.891 28.234 19.891 1 98.38 318 ALA A O 1
ATOM 2458 N N . TYR A 1 319 ? -11.477 26.781 19.125 1 98.81 319 TYR A N 1
ATOM 2459 C CA . TYR A 1 319 ? -11.906 26.406 20.469 1 98.81 319 TYR A CA 1
ATOM 2460 C C . TYR A 1 319 ? -10.773 25.719 21.219 1 98.81 319 TYR A C 1
ATOM 2462 O O . TYR A 1 319 ? -10.523 26.031 22.391 1 98.81 319 TYR A O 1
ATOM 2470 N N . LEU A 1 320 ? -10.055 24.859 20.609 1 98.94 320 LEU A N 1
ATOM 2471 C CA . LEU A 1 320 ? -8.922 24.172 21.219 1 98.94 320 LEU A CA 1
ATOM 2472 C C . LEU A 1 320 ? -7.852 25.172 21.656 1 98.94 320 LEU A C 1
ATOM 2474 O O . LEU A 1 320 ? -7.316 25.078 22.766 1 98.94 320 LEU A O 1
ATOM 2478 N N . HIS A 1 321 ? -7.492 26.109 20.766 1 98.75 321 HIS A N 1
ATOM 2479 C CA . HIS A 1 321 ? -6.48 27.125 21.078 1 98.75 321 HIS A CA 1
ATOM 2480 C C . HIS A 1 321 ? -6.852 27.891 22.344 1 98.75 321 HIS A C 1
ATOM 2482 O O . HIS A 1 321 ? -6 28.125 23.203 1 98.75 321 HIS A O 1
ATOM 2488 N N . GLY A 1 322 ? -8.109 28.25 22.391 1 98.56 322 GLY A N 1
ATOM 2489 C CA . GLY A 1 322 ? -8.57 28.953 23.578 1 98.56 322 GLY A CA 1
ATOM 2490 C C . GLY A 1 322 ? -8.43 28.141 24.844 1 98.56 322 GLY A C 1
ATOM 2491 O O . GLY A 1 322 ? -7.965 28.641 25.875 1 98.56 322 GLY A O 1
ATOM 2492 N N . ARG A 1 323 ? -8.805 26.859 24.766 1 98.69 323 ARG A N 1
ATOM 2493 C CA . ARG A 1 323 ? -8.734 25.969 25.922 1 98.69 323 ARG A CA 1
ATOM 2494 C C . ARG A 1 323 ? -7.293 25.734 26.344 1 98.69 323 ARG A C 1
ATOM 2496 O O . ARG A 1 323 ? -6.992 25.672 27.547 1 98.69 323 ARG A O 1
ATOM 2503 N N . LEU A 1 324 ? -6.398 25.578 25.406 1 98.75 324 LEU A N 1
ATOM 2504 C CA . LEU A 1 324 ? -4.984 25.359 25.703 1 98.75 324 LEU A CA 1
ATOM 2505 C C . LEU A 1 324 ? -4.367 26.578 26.375 1 98.75 324 LEU A C 1
ATOM 2507 O O . LEU A 1 324 ? -3.604 26.438 27.328 1 98.75 324 LEU A O 1
ATOM 2511 N N . GLN A 1 325 ? -4.684 27.719 25.859 1 97.75 325 GLN A N 1
ATOM 2512 C CA . GLN A 1 325 ? -4.16 28.953 26.438 1 97.75 325 GLN A CA 1
ATOM 2513 C C . GLN A 1 325 ? -4.699 29.156 27.859 1 97.75 325 GLN A C 1
ATOM 2515 O O . GLN A 1 325 ? -3.982 29.656 28.719 1 97.75 325 GLN A O 1
ATOM 2520 N N . ALA A 1 326 ? -5.898 28.797 28.031 1 98 326 ALA A N 1
ATOM 2521 C CA . ALA A 1 326 ? -6.496 28.891 29.359 1 98 326 ALA A CA 1
ATOM 2522 C C . ALA A 1 326 ? -5.77 27.984 30.359 1 98 326 ALA A C 1
ATOM 2524 O O . ALA A 1 326 ? -5.719 28.281 31.562 1 98 326 ALA A O 1
ATOM 2525 N N . LEU A 1 327 ? -5.18 26.906 29.891 1 97.56 327 LEU A N 1
ATOM 2526 C CA . LEU A 1 327 ? -4.402 25.984 30.719 1 97.56 327 LEU A CA 1
ATOM 2527 C C . LEU A 1 327 ? -2.984 26.5 30.922 1 97.56 327 LEU A C 1
ATOM 2529 O O . LEU A 1 327 ? -2.182 25.875 31.625 1 97.56 327 LEU A O 1
ATOM 2533 N N . GLY A 1 328 ? -2.654 27.625 30.25 1 97.06 328 GLY A N 1
ATOM 2534 C CA . GLY A 1 328 ? -1.325 28.203 30.375 1 97.06 328 GLY A CA 1
ATOM 2535 C C . GLY A 1 328 ? -0.332 27.641 29.391 1 97.06 328 GLY A C 1
ATOM 2536 O O . GLY A 1 328 ? 0.874 27.859 29.5 1 97.06 328 GLY A O 1
ATOM 2537 N N . LEU A 1 329 ? -0.803 26.953 28.438 1 98.25 329 LEU A N 1
ATOM 2538 C CA . LEU A 1 329 ? 0.077 26.328 27.453 1 98.25 329 LEU A CA 1
ATOM 2539 C C . LEU A 1 329 ? 0.344 27.281 26.297 1 98.25 329 LEU A C 1
ATOM 2541 O O . LEU A 1 329 ? -0.517 28.078 25.938 1 98.25 329 LEU A O 1
ATOM 2545 N N . GLN A 1 330 ? 1.519 27.172 25.766 1 98.19 330 GLN A N 1
ATOM 2546 C CA . GLN A 1 330 ? 1.945 28.031 24.672 1 98.19 330 GLN A CA 1
ATOM 2547 C C . GLN A 1 330 ? 1.843 27.328 23.328 1 98.19 330 GLN A C 1
ATOM 2549 O O . GLN A 1 330 ? 2.307 26.188 23.172 1 98.19 330 GLN A O 1
ATOM 2554 N N . LEU A 1 331 ? 1.251 27.969 22.406 1 98.5 331 LEU A N 1
ATOM 2555 C CA . LEU A 1 331 ? 1.202 27.453 21.047 1 98.5 331 LEU A CA 1
ATOM 2556 C C . LEU A 1 331 ? 2.537 27.656 20.344 1 98.5 331 LEU A C 1
ATOM 2558 O O . LEU A 1 331 ? 3.143 28.734 20.453 1 98.5 331 LEU A O 1
ATOM 2562 N N . PHE A 1 332 ? 3.037 26.688 19.625 1 98.44 332 PHE A N 1
ATOM 2563 C CA . PHE A 1 332 ? 4.387 26.656 19.062 1 98.44 332 PHE A CA 1
ATOM 2564 C C . PHE A 1 332 ? 4.512 27.641 17.906 1 98.44 332 PHE A C 1
ATOM 2566 O O . PHE A 1 332 ? 5.488 28.375 17.812 1 98.44 332 PHE A O 1
ATOM 2573 N N . VAL A 1 333 ? 3.523 27.594 16.922 1 98.12 333 VAL A N 1
ATOM 2574 C CA . VAL A 1 333 ? 3.52 28.5 15.781 1 98.12 333 VAL A CA 1
ATOM 2575 C C . VAL A 1 333 ? 3.07 29.891 16.234 1 98.12 333 VAL A C 1
ATOM 2577 O O . VAL A 1 333 ? 1.94 30.062 16.688 1 98.12 333 VAL A O 1
ATOM 2580 N N . LYS A 1 334 ? 3.84 30.875 16.062 1 96.19 334 LYS A N 1
ATOM 2581 C CA . LYS A 1 334 ? 3.645 32.188 16.641 1 96.19 334 LYS A CA 1
ATOM 2582 C C . LYS A 1 334 ? 2.541 32.969 15.914 1 96.19 334 LYS A C 1
ATOM 2584 O O . LYS A 1 334 ? 1.677 33.562 16.547 1 96.19 334 LYS A O 1
ATOM 2589 N N . ASP A 1 335 ? 2.619 32.906 14.617 1 96.25 335 ASP A N 1
ATOM 2590 C CA . ASP A 1 335 ? 1.635 33.625 13.812 1 96.25 335 ASP A CA 1
ATOM 2591 C C . ASP A 1 335 ? 0.337 32.812 13.695 1 96.25 335 ASP A C 1
ATOM 2593 O O . ASP A 1 335 ? 0.306 31.766 13.062 1 96.25 335 ASP A O 1
ATOM 2597 N N . PRO A 1 336 ? -0.774 33.312 14.211 1 96.19 336 PRO A N 1
ATOM 2598 C CA . PRO A 1 336 ? -2.037 32.562 14.164 1 96.19 336 PRO A CA 1
ATOM 2599 C C . PRO A 1 336 ? -2.498 32.281 12.734 1 96.19 336 PRO A C 1
ATOM 2601 O O . PRO A 1 336 ? -3.137 31.25 12.484 1 96.19 336 PRO A O 1
ATOM 2604 N N . ALA A 1 337 ? -2.104 33.125 11.828 1 95 337 ALA A N 1
ATOM 2605 C CA . ALA A 1 337 ? -2.545 32.969 10.445 1 95 337 ALA A CA 1
ATOM 2606 C C . ALA A 1 337 ? -1.86 31.766 9.781 1 95 337 ALA A C 1
ATOM 2608 O O . ALA A 1 337 ? -2.307 31.297 8.734 1 95 337 ALA A O 1
ATOM 2609 N N . LEU A 1 338 ? -0.782 31.297 10.43 1 97.62 338 LEU A N 1
ATOM 2610 C CA . LEU A 1 338 ? 0.019 30.234 9.836 1 97.62 338 LEU A CA 1
ATOM 2611 C C . LEU A 1 338 ? -0.209 28.906 10.57 1 97.62 338 LEU A C 1
ATOM 2613 O O . LEU A 1 338 ? 0.444 27.906 10.266 1 97.62 338 LEU A O 1
ATOM 2617 N N . ARG A 1 339 ? -1.162 28.953 11.469 1 98.31 339 ARG A N 1
ATOM 2618 C CA . ARG A 1 339 ? -1.4 27.734 12.242 1 98.31 339 ARG A CA 1
ATOM 2619 C C . ARG A 1 339 ? -2.285 26.766 11.477 1 98.31 339 ARG A C 1
ATOM 2621 O O . ARG A 1 339 ? -3.326 27.156 10.938 1 98.31 339 ARG A O 1
ATOM 2628 N N . LEU A 1 340 ? -1.828 25.531 11.414 1 98.19 340 LEU A N 1
ATOM 2629 C CA . LEU A 1 340 ? -2.557 24.438 10.789 1 98.19 340 LEU A CA 1
ATOM 2630 C C . LEU A 1 340 ? -3.768 24.031 11.625 1 98.19 340 LEU A C 1
ATOM 2632 O O . LEU A 1 340 ? -3.623 23.625 12.781 1 98.19 340 LEU A O 1
ATOM 2636 N N . PRO A 1 341 ? -4.961 24.156 11.094 1 97.81 341 PRO A N 1
ATOM 2637 C CA . PRO A 1 341 ? -6.148 23.828 11.883 1 97.81 341 PRO A CA 1
ATOM 2638 C C . PRO A 1 341 ? -6.207 22.344 12.281 1 97.81 341 PRO A C 1
ATOM 2640 O O . PRO A 1 341 ? -6.781 22 13.312 1 97.81 341 PRO A O 1
ATOM 2643 N N . MET A 1 342 ? -5.617 21.469 11.555 1 97.88 342 MET A N 1
ATOM 2644 C CA . MET A 1 342 ? -5.754 20.031 11.758 1 97.88 342 MET A CA 1
ATOM 2645 C C . MET A 1 342 ? -4.82 19.531 12.859 1 97.88 342 MET A C 1
ATOM 2647 O O . MET A 1 342 ? -5.059 18.484 13.461 1 97.88 342 MET A O 1
ATOM 2651 N N . VAL A 1 343 ? -3.709 20.266 13.023 1 98.81 343 VAL A N 1
ATOM 2652 C CA . VAL A 1 343 ? -2.727 19.844 14.016 1 98.81 343 VAL A CA 1
ATOM 2653 C C . VAL A 1 343 ? -2.211 21.062 14.789 1 98.81 343 VAL A C 1
ATOM 2655 O O . VAL A 1 343 ? -1.532 21.922 14.227 1 98.81 343 VAL A O 1
ATOM 2658 N N . THR A 1 344 ? -2.5 21.094 16.047 1 98.81 344 THR A N 1
ATOM 2659 C CA . THR A 1 344 ? -1.987 22.141 16.938 1 98.81 344 THR A CA 1
ATOM 2660 C C . THR A 1 344 ? -0.717 21.656 17.641 1 98.81 344 THR A C 1
ATOM 2662 O O . THR A 1 344 ? -0.705 20.594 18.266 1 98.81 344 THR A O 1
ATOM 2665 N N . THR A 1 345 ? 0.33 22.422 17.469 1 98.75 345 THR A N 1
ATOM 2666 C CA . THR A 1 345 ? 1.563 22.125 18.188 1 98.75 345 THR A CA 1
ATOM 2667 C C . THR A 1 345 ? 1.7 23.031 19.406 1 98.75 345 THR A C 1
ATOM 2669 O O . THR A 1 345 ? 1.558 24.25 19.297 1 98.75 345 THR A O 1
ATOM 2672 N N . VAL A 1 346 ? 1.883 22.375 20.516 1 98.69 346 VAL A N 1
ATOM 2673 C CA . VAL A 1 346 ? 2.01 23.031 21.812 1 98.69 346 VAL A CA 1
ATOM 2674 C C . VAL A 1 346 ? 3.432 22.859 22.344 1 98.69 346 VAL A C 1
ATOM 2676 O O . VAL A 1 346 ? 3.955 21.75 22.391 1 98.69 346 VAL A O 1
ATOM 2679 N N . VAL A 1 347 ? 4.02 23.953 22.781 1 98.38 347 VAL A N 1
ATOM 2680 C CA . VAL A 1 347 ? 5.355 23.875 23.359 1 98.38 347 VAL A CA 1
ATOM 2681 C C . VAL A 1 347 ? 5.324 22.984 24.609 1 98.38 347 VAL A C 1
ATOM 2683 O O . VAL A 1 347 ? 4.465 23.156 25.469 1 98.38 347 VAL A O 1
ATOM 2686 N N . VAL A 1 348 ? 6.27 22.062 24.656 1 97.88 348 VAL A N 1
ATOM 2687 C CA . VAL A 1 348 ? 6.375 21.266 25.891 1 97.88 348 VAL A CA 1
ATOM 2688 C C . VAL A 1 348 ? 6.621 22.188 27.078 1 97.88 348 VAL A C 1
ATOM 2690 O O . VAL A 1 348 ? 7.59 22.953 27.094 1 97.88 348 VAL A O 1
ATOM 2693 N N . PRO A 1 349 ? 5.77 22.078 28.031 1 96.38 349 PRO A N 1
ATOM 2694 C CA . PRO A 1 349 ? 5.969 22.984 29.172 1 96.38 349 PRO A CA 1
ATOM 2695 C C . PRO A 1 349 ? 7.297 22.75 29.891 1 96.38 349 PRO A C 1
ATOM 2697 O O . PRO A 1 349 ? 7.727 21.609 30.031 1 96.38 349 PRO A O 1
ATOM 2700 N N . ALA A 1 350 ? 7.824 23.828 30.375 1 94.25 350 ALA A N 1
ATOM 2701 C CA . ALA A 1 350 ? 9.117 23.75 31.047 1 94.25 350 ALA A CA 1
ATOM 2702 C C . ALA A 1 350 ? 9.078 22.781 32.219 1 94.25 350 ALA A C 1
ATOM 2704 O O . ALA A 1 350 ? 8.102 22.734 32.969 1 94.25 350 ALA A O 1
ATOM 2705 N N . GLY A 1 351 ? 10.094 21.969 32.25 1 94.44 351 GLY A N 1
ATOM 2706 C CA . GLY A 1 351 ? 10.234 21.047 33.375 1 94.44 351 GLY A CA 1
ATOM 2707 C C . GLY A 1 351 ? 9.586 19.688 33.125 1 94.44 351 GLY A C 1
ATOM 2708 O O . GLY A 1 351 ? 9.867 18.719 33.844 1 94.44 351 GLY A O 1
ATOM 2709 N N . TYR A 1 352 ? 8.758 19.641 32.156 1 96.31 352 TYR A N 1
ATOM 2710 C CA . TYR A 1 352 ? 8.07 18.375 31.875 1 96.31 352 TYR A CA 1
ATOM 2711 C C . TYR A 1 352 ? 8.781 17.594 30.781 1 96.31 352 TYR A C 1
ATOM 2713 O O . TYR A 1 352 ? 9.406 18.172 29.891 1 96.31 352 TYR A O 1
ATOM 2721 N N . ASP A 1 353 ? 8.734 16.281 30.906 1 95.94 353 ASP A N 1
ATOM 2722 C CA . ASP A 1 353 ? 9.07 15.391 29.797 1 95.94 353 ASP A CA 1
ATOM 2723 C C . ASP A 1 353 ? 7.836 15.102 28.938 1 95.94 353 ASP A C 1
ATOM 2725 O O . ASP A 1 353 ? 6.816 14.633 29.453 1 95.94 353 ASP A O 1
ATOM 2729 N N . TRP A 1 354 ? 7.891 15.43 27.688 1 96.94 354 TRP A N 1
ATOM 2730 C CA . TRP A 1 354 ? 6.742 15.242 26.812 1 96.94 354 TRP A CA 1
ATOM 2731 C C . TRP A 1 354 ? 6.242 13.805 26.875 1 96.94 354 TRP A C 1
ATOM 2733 O O . TRP A 1 354 ? 5.051 13.547 26.688 1 96.94 354 TRP A O 1
ATOM 2743 N N . ARG A 1 355 ? 7.113 12.781 27.094 1 96.12 355 ARG A N 1
ATOM 2744 C CA . ARG A 1 355 ? 6.762 11.367 27.125 1 96.12 355 ARG A CA 1
ATOM 2745 C C . ARG A 1 355 ? 5.828 11.062 28.297 1 96.12 355 ARG A C 1
ATOM 2747 O O . ARG A 1 355 ? 4.945 10.211 28.188 1 96.12 355 ARG A O 1
ATOM 2754 N N . ASP A 1 356 ? 6.094 11.711 29.344 1 97.5 356 ASP A N 1
ATOM 2755 C CA . ASP A 1 356 ? 5.25 11.516 30.516 1 97.5 356 ASP A CA 1
ATOM 2756 C C . ASP A 1 356 ? 3.834 12.031 30.266 1 97.5 356 ASP A C 1
ATOM 2758 O O . ASP A 1 356 ? 2.857 11.406 30.672 1 97.5 356 ASP A O 1
ATOM 2762 N N . ILE A 1 357 ? 3.803 13.18 29.625 1 97.94 357 ILE A N 1
ATOM 2763 C CA . ILE A 1 357 ? 2.506 13.789 29.359 1 97.94 357 ILE A CA 1
ATOM 2764 C C . ILE A 1 357 ? 1.702 12.891 28.422 1 97.94 357 ILE A C 1
ATOM 2766 O O . ILE A 1 357 ? 0.546 12.57 28.703 1 97.94 357 ILE A O 1
ATOM 2770 N N . VAL A 1 358 ? 2.326 12.469 27.344 1 97.81 358 VAL A N 1
ATOM 2771 C CA . VAL A 1 358 ? 1.66 11.648 26.328 1 97.81 358 VAL A CA 1
ATOM 2772 C C . VAL A 1 358 ? 1.23 10.32 26.938 1 97.81 358 VAL A C 1
ATOM 2774 O O . VAL A 1 358 ? 0.108 9.859 26.703 1 97.81 358 VAL A O 1
ATOM 2777 N N . SER A 1 359 ? 2.08 9.703 27.719 1 97.31 359 SER A N 1
ATOM 2778 C CA . SER A 1 359 ? 1.771 8.422 28.344 1 97.31 359 SER A CA 1
ATOM 2779 C C . SER A 1 359 ? 0.621 8.562 29.344 1 97.31 359 SER A C 1
ATOM 2781 O O . SER A 1 359 ? -0.246 7.691 29.422 1 97.31 359 SER A O 1
ATOM 2783 N N . TYR A 1 360 ? 0.674 9.609 30.125 1 98.12 360 TYR A N 1
ATOM 2784 C CA . TYR A 1 360 ? -0.378 9.828 31.109 1 98.12 360 TYR A CA 1
ATOM 2785 C C . TYR A 1 360 ? -1.736 9.977 30.438 1 98.12 360 TYR A C 1
ATOM 2787 O O . TYR A 1 360 ? -2.721 9.375 30.859 1 98.12 360 TYR A O 1
ATOM 2795 N N . VAL A 1 361 ? -1.792 10.805 29.391 1 98.62 361 VAL A N 1
ATOM 2796 C CA . VAL A 1 361 ? -3.025 11.062 28.656 1 98.62 361 VAL A CA 1
ATOM 2797 C C . VAL A 1 361 ? -3.551 9.766 28.047 1 98.62 361 VAL A C 1
ATOM 2799 O O . VAL A 1 361 ? -4.754 9.492 28.094 1 98.62 361 VAL A O 1
ATOM 2802 N N . LEU A 1 362 ? -2.672 8.961 27.531 1 98.12 362 LEU A N 1
ATOM 2803 C CA . LEU A 1 362 ? -3.053 7.684 26.938 1 98.12 362 LEU A CA 1
ATOM 2804 C C . LEU A 1 362 ? -3.523 6.699 28 1 98.12 362 LEU A C 1
ATOM 2806 O O . LEU A 1 362 ? -4.602 6.117 27.875 1 98.12 362 LEU A O 1
ATOM 2810 N N . ASP A 1 363 ? -2.814 6.535 29.062 1 97.31 363 ASP A N 1
ATOM 2811 C CA . ASP A 1 363 ? -3.029 5.496 30.062 1 97.31 363 ASP A CA 1
ATOM 2812 C C . ASP A 1 363 ? -4.277 5.785 30.891 1 97.31 363 ASP A C 1
ATOM 2814 O O . ASP A 1 363 ? -4.973 4.859 31.312 1 97.31 363 ASP A O 1
ATOM 2818 N N . HIS A 1 364 ? -4.543 7.051 31.078 1 98.19 364 HIS A N 1
ATOM 2819 C CA . HIS A 1 364 ? -5.598 7.383 32.031 1 98.19 364 HIS A CA 1
ATOM 2820 C C . HIS A 1 364 ? -6.859 7.852 31.312 1 98.19 364 HIS A C 1
ATOM 2822 O O . HIS A 1 364 ? -7.945 7.852 31.891 1 98.19 364 HIS A O 1
ATOM 2828 N N . PHE A 1 365 ? -6.699 8.242 30.047 1 98.56 365 PHE A N 1
ATOM 2829 C CA . PHE A 1 365 ? -7.863 8.812 29.375 1 98.56 365 PHE A CA 1
ATOM 2830 C C . PHE A 1 365 ? -8.125 8.102 28.062 1 98.56 365 PHE A C 1
ATOM 2832 O O . PHE A 1 365 ? -9.125 8.383 27.391 1 98.56 365 PHE A O 1
ATOM 2839 N N . ASP A 1 366 ? -7.27 7.172 27.547 1 98.19 366 ASP A N 1
ATOM 2840 C CA . ASP A 1 366 ? -7.375 6.453 26.281 1 98.19 366 ASP A CA 1
ATOM 2841 C C . ASP A 1 366 ? -7.375 7.418 25.109 1 98.19 366 ASP A C 1
ATOM 2843 O O . ASP A 1 366 ? -8.094 7.203 24.125 1 98.19 366 ASP A O 1
ATOM 2847 N N . ILE A 1 367 ? -6.676 8.531 25.297 1 98.81 367 ILE A N 1
ATOM 2848 C CA . ILE A 1 367 ? -6.508 9.531 24.25 1 98.81 367 ILE A CA 1
ATOM 2849 C C . ILE A 1 367 ? -5.059 9.531 23.766 1 98.81 367 ILE A C 1
ATOM 2851 O O . ILE A 1 367 ? -4.129 9.609 24.578 1 98.81 367 ILE A O 1
ATOM 2855 N N . GLU A 1 368 ? -4.91 9.414 22.5 1 98.38 368 GLU A N 1
ATOM 2856 C CA . GLU A 1 368 ? -3.562 9.406 21.938 1 98.38 368 GLU A CA 1
ATOM 2857 C C . GLU A 1 368 ? -3.207 10.766 21.344 1 98.38 368 GLU A C 1
ATOM 2859 O O . GLU A 1 368 ? -3.863 11.234 20.406 1 98.38 368 GLU A O 1
ATOM 2864 N N . ILE A 1 369 ? -2.324 11.477 21.875 1 98.38 369 ILE A N 1
ATOM 2865 C CA . ILE A 1 369 ? -1.626 12.609 21.266 1 98.38 369 ILE A CA 1
ATOM 2866 C C . ILE A 1 369 ? -0.156 12.25 21.062 1 98.38 369 ILE A C 1
ATOM 2868 O O . ILE A 1 369 ? 0.298 11.188 21.484 1 98.38 369 ILE A O 1
ATOM 2872 N N . MET A 1 370 ? 0.591 13.125 20.344 1 97.75 370 MET A N 1
ATOM 2873 C CA . MET A 1 370 ? 1.95 12.727 19.984 1 97.75 370 MET A CA 1
ATOM 2874 C C . MET A 1 370 ? 2.941 13.844 20.281 1 97.75 370 MET A C 1
ATOM 2876 O O . MET A 1 370 ? 2.551 15.008 20.422 1 97.75 370 MET A O 1
ATOM 2880 N N . GLY A 1 371 ? 4.195 13.438 20.422 1 96.88 371 GLY A N 1
ATOM 2881 C CA . GLY A 1 371 ? 5.281 14.398 20.5 1 96.88 371 GLY A CA 1
ATOM 2882 C C . GLY A 1 371 ? 5.73 14.906 19.141 1 96.88 371 GLY A C 1
ATOM 2883 O O . GLY A 1 371 ? 5.164 14.523 18.125 1 96.88 371 GLY A O 1
ATOM 2884 N N . GLY A 1 372 ? 6.754 15.789 19.219 1 96.44 372 GLY A N 1
ATOM 2885 C CA . GLY A 1 372 ? 7.32 16.297 17.984 1 96.44 372 GLY A CA 1
ATOM 2886 C C . GLY A 1 372 ? 8.008 15.234 17.156 1 96.44 372 GLY A C 1
ATOM 2887 O O . GLY A 1 372 ? 8.25 14.125 17.625 1 96.44 372 GLY A O 1
ATOM 2888 N N . LEU A 1 373 ? 8.297 15.5 15.961 1 94.88 373 LEU A N 1
ATOM 2889 C CA . LEU A 1 373 ? 8.914 14.602 14.992 1 94.88 373 LEU A CA 1
ATOM 2890 C C . LEU A 1 373 ? 10.008 15.312 14.211 1 94.88 373 LEU A C 1
ATOM 2892 O O . LEU A 1 373 ? 9.812 16.438 13.734 1 94.88 373 LEU A O 1
ATOM 2896 N N . GLY A 1 374 ? 11.062 14.602 14.062 1 93.38 374 GLY A N 1
ATOM 2897 C CA . GLY A 1 374 ? 12.172 15.25 13.375 1 93.38 374 GLY A CA 1
ATOM 2898 C C . GLY A 1 374 ? 12.711 16.453 14.117 1 93.38 374 GLY A C 1
ATOM 2899 O O . GLY A 1 374 ? 13.023 16.375 15.305 1 93.38 374 GLY A O 1
ATOM 2900 N N . PRO A 1 375 ? 12.68 17.625 13.492 1 92.38 375 PRO A N 1
ATOM 2901 C CA . PRO A 1 375 ? 13.266 18.828 14.094 1 92.38 375 PRO A CA 1
ATOM 2902 C C . PRO A 1 375 ? 12.469 19.328 15.297 1 92.38 375 PRO A C 1
ATOM 2904 O O . PRO A 1 375 ? 12.984 20.109 16.094 1 92.38 375 PRO A O 1
ATOM 2907 N N . SER A 1 376 ? 11.266 18.875 15.453 1 95 376 SER A N 1
ATOM 2908 C CA . SER A 1 376 ? 10.438 19.344 16.562 1 95 376 SER A CA 1
ATOM 2909 C C . SER A 1 376 ? 10.422 18.328 17.703 1 95 376 SER A C 1
ATOM 2911 O O . SER A 1 376 ? 9.734 18.516 18.703 1 95 376 SER A O 1
ATOM 2913 N N . ALA A 1 377 ? 11.211 17.234 17.531 1 94.44 377 ALA A N 1
ATOM 2914 C CA . ALA A 1 377 ? 11.242 16.203 18.547 1 94.44 377 ALA A CA 1
ATOM 2915 C C . ALA A 1 377 ? 11.633 16.781 19.906 1 94.44 377 ALA A C 1
ATOM 2917 O O . ALA A 1 377 ? 12.617 17.516 20.016 1 94.44 377 ALA A O 1
ATOM 2918 N N . GLY A 1 378 ? 10.82 16.5 20.859 1 95.12 378 GLY A N 1
ATOM 2919 C CA . GLY A 1 378 ? 11.094 16.938 22.219 1 95.12 378 GLY A CA 1
ATOM 2920 C C . GLY A 1 378 ? 10.68 18.375 22.484 1 95.12 378 GLY A C 1
ATOM 2921 O O . GLY A 1 378 ? 10.695 18.828 23.641 1 95.12 378 GLY A O 1
ATOM 2922 N N . LYS A 1 379 ? 10.219 19.062 21.453 1 96.31 379 LYS A N 1
ATOM 2923 C CA . LYS A 1 379 ? 9.945 20.484 21.594 1 96.31 379 LYS A CA 1
ATOM 2924 C C . LYS A 1 379 ? 8.445 20.75 21.703 1 96.31 379 LYS A C 1
ATOM 2926 O O . LYS A 1 379 ? 8.023 21.734 22.312 1 96.31 379 LYS A O 1
ATOM 2931 N N . VAL A 1 380 ? 7.688 19.828 21.141 1 98.38 380 VAL A N 1
ATOM 2932 C CA . VAL A 1 380 ? 6.266 20.141 21.078 1 98.38 380 VAL A CA 1
ATOM 2933 C C . VAL A 1 380 ? 5.441 18.891 21.375 1 98.38 380 VAL A C 1
ATOM 2935 O O . VAL A 1 380 ? 5.957 17.781 21.312 1 98.38 380 VAL A O 1
ATOM 2938 N N . LEU A 1 381 ? 4.242 19.109 21.797 1 98.62 381 LEU A N 1
ATOM 2939 C CA . LEU A 1 381 ? 3.146 18.141 21.703 1 98.62 381 LEU A CA 1
ATOM 2940 C C . LEU A 1 381 ? 2.291 18.422 20.469 1 98.62 381 LEU A C 1
ATOM 2942 O O . LEU A 1 381 ? 2.082 19.578 20.094 1 98.62 381 LEU A O 1
ATOM 2946 N N . ARG A 1 382 ? 1.854 17.422 19.844 1 98.75 382 ARG A N 1
ATOM 2947 C CA . ARG A 1 382 ? 1.006 17.578 18.672 1 98.75 382 ARG A CA 1
ATOM 2948 C C . ARG A 1 382 ? -0.391 17.016 18.922 1 98.75 382 ARG A C 1
ATOM 2950 O O . ARG A 1 382 ? -0.55 15.828 19.188 1 98.75 382 ARG A O 1
ATOM 2957 N N . ILE A 1 383 ? -1.362 17.859 18.812 1 98.88 383 ILE A N 1
ATOM 2958 C CA . ILE A 1 383 ? -2.77 17.516 19.016 1 98.88 383 ILE A CA 1
ATOM 2959 C C . ILE A 1 383 ? -3.518 17.672 17.688 1 98.88 383 ILE A C 1
ATOM 2961 O O . ILE A 1 383 ? -3.533 18.75 17.094 1 98.88 383 ILE A O 1
ATOM 2965 N N . GLY A 1 384 ? -4.09 16.578 17.266 1 98.75 384 GLY A N 1
ATOM 2966 C CA . GLY A 1 384 ? -4.758 16.578 15.969 1 98.75 384 GLY A CA 1
ATOM 2967 C C . GLY A 1 384 ? -6.27 16.547 16.078 1 98.75 384 GLY A C 1
ATOM 2968 O O . GLY A 1 384 ? -6.824 15.828 16.922 1 98.75 384 GLY A O 1
ATOM 2969 N N . LEU A 1 385 ? -6.965 17.359 15.367 1 98.81 385 LEU A N 1
ATOM 2970 C CA . LEU A 1 385 ? -8.406 17.359 15.125 1 98.81 385 LEU A CA 1
ATOM 2971 C C . LEU A 1 385 ? -8.703 17.094 13.648 1 98.81 385 LEU A C 1
ATOM 2973 O O . LEU A 1 385 ? -8.773 18.047 12.852 1 98.81 385 LEU A O 1
ATOM 2977 N N . LEU A 1 386 ? -8.906 15.82 13.328 1 98.81 386 LEU A N 1
ATOM 2978 C CA . LEU A 1 386 ? -9 15.391 11.938 1 98.81 386 LEU A CA 1
ATOM 2979 C C . LEU A 1 386 ? -10.375 14.789 11.641 1 98.81 386 LEU A C 1
ATOM 2981 O O . LEU A 1 386 ? -10.742 13.766 12.227 1 98.81 386 LEU A O 1
ATOM 2985 N N . GLY A 1 387 ? -11.078 15.375 10.742 1 98.5 387 GLY A N 1
ATOM 2986 C CA . GLY A 1 387 ? -12.352 14.836 10.289 1 98.5 387 GLY A CA 1
ATOM 2987 C C . GLY A 1 387 ? -13.359 14.672 11.414 1 98.5 387 GLY A C 1
ATOM 2988 O O . GLY A 1 387 ? -13.641 15.617 12.148 1 98.5 387 GLY A O 1
ATOM 2989 N N . CYS A 1 388 ? -13.82 13.492 11.633 1 98.19 388 CYS A N 1
ATOM 2990 C CA . CYS A 1 388 ? -14.875 13.227 12.609 1 98.19 388 CYS A CA 1
ATOM 2991 C C . CYS A 1 388 ? -14.367 13.453 14.031 1 98.19 388 CYS A C 1
ATOM 2993 O O . CYS A 1 388 ? -15.164 13.586 14.961 1 98.19 388 CYS A O 1
ATOM 2995 N N . ASN A 1 389 ? -13.07 13.547 14.195 1 98.75 389 ASN A N 1
ATOM 2996 C CA . ASN A 1 389 ? -12.5 13.789 15.516 1 98.75 389 ASN A CA 1
ATOM 2997 C C . ASN A 1 389 ? -12.539 15.273 15.875 1 98.75 389 ASN A C 1
ATOM 2999 O O . ASN A 1 389 ? -12.328 15.641 17.031 1 98.75 389 ASN A O 1
ATOM 3003 N N . ALA A 1 390 ? -12.797 16.125 14.898 1 98.81 390 ALA A N 1
ATOM 3004 C CA . ALA A 1 390 ? -12.82 17.578 15.125 1 98.81 390 ALA A CA 1
ATOM 3005 C C . ALA A 1 390 ? -14.148 18.016 15.742 1 98.81 390 ALA A C 1
ATOM 3007 O O . ALA A 1 390 ? -14.984 18.609 15.062 1 98.81 390 ALA A O 1
ATOM 3008 N N . THR A 1 391 ? -14.305 17.781 17.047 1 98.75 391 THR A N 1
ATOM 3009 C CA . THR A 1 391 ? -15.516 18.141 17.766 1 98.75 391 THR A CA 1
ATOM 3010 C C . THR A 1 391 ? -15.18 18.891 19.062 1 98.75 391 THR A C 1
ATOM 3012 O O . THR A 1 391 ? -14.086 18.719 19.609 1 98.75 391 THR A O 1
ATOM 3015 N N . ARG A 1 392 ? -16.078 19.672 19.484 1 98.62 392 ARG A N 1
ATOM 3016 C CA . ARG A 1 392 ? -15.906 20.375 20.75 1 98.62 392 ARG A CA 1
ATOM 3017 C C . ARG A 1 392 ? -15.766 19.375 21.906 1 98.62 392 ARG A C 1
ATOM 3019 O O . ARG A 1 392 ? -15.008 19.625 22.844 1 98.62 392 ARG A O 1
ATOM 3026 N N . GLU A 1 393 ? -16.5 18.312 21.812 1 98.75 393 GLU A N 1
ATOM 3027 C CA . GLU A 1 393 ? -16.422 17.281 22.828 1 98.75 393 GLU A CA 1
ATOM 3028 C C . GLU A 1 393 ? -15.016 16.719 22.969 1 98.75 393 GLU A C 1
ATOM 3030 O O . GLU A 1 393 ? -14.508 16.547 24.078 1 98.75 393 GLU A O 1
ATOM 3035 N N . ASN A 1 394 ? -14.414 16.422 21.875 1 98.88 394 ASN A N 1
ATOM 3036 C CA . ASN A 1 394 ? -13.062 15.883 21.906 1 98.88 394 ASN A CA 1
ATOM 3037 C C . ASN A 1 394 ? -12.055 16.922 22.391 1 98.88 394 ASN A C 1
ATOM 3039 O O . ASN A 1 394 ? -11.078 16.578 23.062 1 98.88 394 ASN A O 1
ATOM 3043 N N . VAL A 1 395 ? -12.297 18.219 22.078 1 98.88 395 VAL A N 1
ATOM 3044 C CA . VAL A 1 395 ? -11.461 19.297 22.609 1 98.88 395 VAL A CA 1
ATOM 3045 C C . VAL A 1 395 ? -11.555 19.312 24.125 1 98.88 395 VAL A C 1
ATOM 3047 O O . VAL A 1 395 ? -10.539 19.422 24.812 1 98.88 395 VAL A O 1
ATOM 3050 N N . ASP A 1 396 ? -12.766 19.219 24.609 1 98.88 396 ASP A N 1
ATOM 3051 C CA . ASP A 1 396 ? -12.961 19.203 26.062 1 98.88 396 ASP A CA 1
ATOM 3052 C C . ASP A 1 396 ? -12.234 18.031 26.688 1 98.88 396 ASP A C 1
ATOM 3054 O O . ASP A 1 396 ? -11.562 18.188 27.719 1 98.88 396 ASP A O 1
ATOM 3058 N N . ARG A 1 397 ? -12.32 16.891 26.109 1 98.81 397 ARG A N 1
ATOM 3059 C CA . ARG A 1 397 ? -11.719 15.672 26.656 1 98.81 397 ARG A CA 1
ATOM 3060 C C . ARG A 1 397 ? -10.203 15.781 26.688 1 98.81 397 ARG A C 1
ATOM 3062 O O . ARG A 1 397 ? -9.57 15.453 27.688 1 98.81 397 ARG A O 1
ATOM 3069 N N . VAL A 1 398 ? -9.609 16.25 25.609 1 98.88 398 VAL A N 1
ATOM 3070 C CA . VAL A 1 398 ? -8.156 16.266 25.547 1 98.88 398 VAL A CA 1
ATOM 3071 C C . VAL A 1 398 ? -7.598 17.359 26.453 1 98.88 398 VAL A C 1
ATOM 3073 O O . VAL A 1 398 ? -6.535 17.188 27.047 1 98.88 398 VAL A O 1
ATOM 3076 N N . THR A 1 399 ? -8.305 18.484 26.578 1 98.81 399 THR A N 1
ATOM 3077 C CA . THR A 1 399 ? -7.809 19.562 27.438 1 98.81 399 THR A CA 1
ATOM 3078 C C . THR A 1 399 ? -7.957 19.188 28.906 1 98.81 399 THR A C 1
ATOM 3080 O O . THR A 1 399 ? -7.129 19.578 29.734 1 98.81 399 THR A O 1
ATOM 3083 N N . GLU A 1 400 ? -9.023 18.484 29.188 1 98.75 400 GLU A N 1
ATOM 3084 C CA . GLU A 1 400 ? -9.141 17.922 30.547 1 98.75 400 GLU A CA 1
ATOM 3085 C C . GLU A 1 400 ? -7.996 16.969 30.844 1 98.75 400 GLU A C 1
ATOM 3087 O O . GLU A 1 400 ? -7.402 17.031 31.922 1 98.75 400 GLU A O 1
ATOM 3092 N N . ALA A 1 401 ? -7.723 16.109 29.938 1 98.88 401 ALA A N 1
ATOM 3093 C CA . ALA A 1 401 ? -6.641 15.141 30.094 1 98.88 401 ALA A CA 1
ATOM 3094 C C . ALA A 1 401 ? -5.297 15.844 30.266 1 98.88 401 ALA A C 1
ATOM 3096 O O . ALA A 1 401 ? -4.477 15.43 31.094 1 98.88 401 ALA A O 1
ATOM 3097 N N . LEU A 1 402 ? -5.07 16.891 29.516 1 98.75 402 LEU A N 1
ATOM 3098 C CA . LEU A 1 402 ? -3.828 17.656 29.609 1 98.75 402 LEU A CA 1
ATOM 3099 C C . LEU A 1 402 ? -3.715 18.344 30.953 1 98.75 402 LEU A C 1
ATOM 3101 O O . LEU A 1 402 ? -2.641 18.375 31.562 1 98.75 402 LEU A O 1
ATOM 3105 N N . GLY A 1 403 ? -4.816 18.922 31.375 1 98.31 403 GLY A N 1
ATOM 3106 C CA . GLY A 1 403 ? -4.82 19.5 32.719 1 98.31 403 GLY A CA 1
ATOM 3107 C C . GLY A 1 403 ? -4.434 18.516 33.812 1 98.31 403 GLY A C 1
ATOM 3108 O O . GLY A 1 403 ? -3.639 18.844 34.688 1 98.31 403 GLY A O 1
ATOM 3109 N N . ALA A 1 404 ? -4.992 17.328 33.688 1 98.5 404 ALA A N 1
ATOM 3110 C CA . ALA A 1 404 ? -4.68 16.266 34.656 1 98.5 404 ALA A CA 1
ATOM 3111 C C . ALA A 1 404 ? -3.213 15.859 34.531 1 98.5 404 ALA A C 1
ATOM 3113 O O . ALA A 1 404 ? -2.557 15.617 35.562 1 98.5 404 ALA A O 1
ATOM 3114 N N . ALA A 1 405 ? -2.73 15.742 33.344 1 98.19 405 ALA A N 1
ATOM 3115 C CA . ALA A 1 405 ? -1.331 15.375 33.156 1 98.19 405 ALA A CA 1
ATOM 3116 C C . ALA A 1 405 ? -0.398 16.406 33.781 1 98.19 405 ALA A C 1
ATOM 3118 O O . ALA A 1 405 ? 0.598 16.031 34.406 1 98.19 405 ALA A O 1
ATOM 3119 N N . LEU A 1 406 ? -0.706 17.703 33.625 1 96.62 406 LEU A N 1
ATOM 3120 C CA . LEU A 1 406 ? 0.125 18.766 34.156 1 96.62 406 LEU A CA 1
ATOM 3121 C C . LEU A 1 406 ? 0.107 18.766 35.688 1 96.62 406 LEU A C 1
ATOM 3123 O O . LEU A 1 406 ? 1.073 19.188 36.312 1 96.62 406 LEU A O 1
ATOM 3127 N N . GLN A 1 407 ? -0.922 18.203 36.188 1 96.44 407 GLN A N 1
ATOM 3128 C CA . GLN A 1 407 ? -1.058 18.141 37.656 1 96.44 407 GLN A CA 1
ATOM 3129 C C . GLN A 1 407 ? -0.332 16.922 38.219 1 96.44 407 GLN A C 1
ATOM 3131 O O . GLN A 1 407 ? 0.2 16.969 39.312 1 96.44 407 GLN A O 1
ATOM 3136 N N . HIS A 1 408 ? -0.221 15.852 37.469 1 96.31 408 HIS A N 1
ATOM 3137 C CA . HIS A 1 408 ? 0.175 14.578 38.062 1 96.31 408 HIS A CA 1
ATOM 3138 C C . HIS A 1 408 ? 1.544 14.141 37.562 1 96.31 408 HIS A C 1
ATOM 3140 O O . HIS A 1 408 ? 2.207 13.312 38.188 1 96.31 408 HIS A O 1
ATOM 3146 N N . CYS A 1 409 ? 1.914 14.617 36.406 1 95.56 409 CYS A N 1
ATOM 3147 C CA . CYS A 1 409 ? 3.217 14.227 35.875 1 95.56 409 CYS A CA 1
ATOM 3148 C C . CYS A 1 409 ? 4.344 14.898 36.656 1 95.56 409 CYS A C 1
ATOM 3150 O O . CYS A 1 409 ? 4.18 16.016 37.156 1 95.56 409 CYS A O 1
ATOM 3152 N N . PRO A 1 410 ? 5.48 14.156 36.781 1 90.62 410 PRO A N 1
ATOM 3153 C CA . PRO A 1 410 ? 6.621 14.766 37.469 1 90.62 410 PRO A CA 1
ATOM 3154 C C . PRO A 1 410 ? 7.145 16.016 36.781 1 90.62 410 PRO A C 1
ATOM 3156 O O . PRO A 1 410 ? 7.164 16.062 35.531 1 90.62 410 PRO A O 1
ATOM 3159 N N . LYS A 1 411 ? 7.383 16.984 37.562 1 87.5 411 LYS A N 1
ATOM 3160 C CA . LYS A 1 411 ? 7.988 18.219 37.062 1 87.5 411 LYS A CA 1
ATOM 3161 C C . LYS A 1 411 ? 9.422 18.359 37.562 1 87.5 411 LYS A C 1
ATOM 3163 O O . LYS A 1 411 ? 9.68 18.266 38.75 1 87.5 411 LYS A O 1
ATOM 3168 N N . ASN A 1 412 ? 10.391 18.109 36.625 1 72.88 412 ASN A N 1
ATOM 3169 C CA . ASN A 1 412 ? 11.773 18.297 37.062 1 72.88 412 ASN A CA 1
ATOM 3170 C C . ASN A 1 412 ? 12.117 19.781 37.188 1 72.88 412 ASN A C 1
ATOM 3172 O O . ASN A 1 412 ? 11.844 20.578 36.281 1 72.88 412 ASN A O 1
ATOM 3176 N N . LYS A 1 413 ? 11.914 20.391 38.375 1 58.62 413 LYS A N 1
ATOM 3177 C CA . LYS A 1 413 ? 12.367 21.75 38.625 1 58.62 413 LYS A CA 1
ATOM 3178 C C . LYS A 1 413 ? 13.758 21.984 38.062 1 58.62 413 LYS A C 1
ATOM 3180 O O . LYS A 1 413 ? 14.664 21.172 38.281 1 58.62 413 LYS A O 1
ATOM 3185 N N . LEU A 1 414 ? 13.844 22.688 36.906 1 45.66 414 LEU A N 1
ATOM 3186 C CA . LEU A 1 414 ? 15.164 23.25 36.656 1 45.66 414 LEU A CA 1
ATOM 3187 C C . LEU A 1 414 ? 15.602 24.141 37.844 1 45.66 414 LEU A C 1
ATOM 3189 O O . LEU A 1 414 ? 14.766 24.781 38.469 1 45.66 414 LEU A O 1
ATOM 3193 N N . MET B 1 1 ? -33.656 67.5 43.594 1 27.58 1 MET B N 1
ATOM 3194 C CA . MET B 1 1 ? -33.562 66.062 43.719 1 27.58 1 MET B CA 1
ATOM 3195 C C . MET B 1 1 ? -33.219 65.438 42.375 1 27.58 1 MET B C 1
ATOM 3197 O O . MET B 1 1 ? -34.125 65.188 41.562 1 27.58 1 MET B O 1
ATOM 3201 N N . PHE B 1 2 ? -32.125 65.812 41.688 1 29.72 2 PHE B N 1
ATOM 3202 C CA . PHE B 1 2 ? -31.453 65.625 40.406 1 29.72 2 PHE B CA 1
ATOM 3203 C C . PHE B 1 2 ? -31.031 64.188 40.188 1 29.72 2 PHE B C 1
ATOM 3205 O O . PHE B 1 2 ? -30.234 63.688 40.969 1 29.72 2 PHE B O 1
ATOM 3212 N N . GLN B 1 3 ? -31.969 63.312 39.75 1 28.59 3 GLN B N 1
ATOM 3213 C CA . GLN B 1 3 ? -31.844 61.906 39.406 1 28.59 3 GLN B CA 1
ATOM 3214 C C . GLN B 1 3 ? -30.766 61.688 38.344 1 28.59 3 GLN B C 1
ATOM 3216 O O . GLN B 1 3 ? -30.891 62.125 37.219 1 28.59 3 GLN B O 1
ATOM 3221 N N . ALA B 1 4 ? -29.484 61.75 38.719 1 33.59 4 ALA B N 1
ATOM 3222 C CA . ALA B 1 4 ? -28.297 61.531 37.875 1 33.59 4 ALA B CA 1
ATOM 3223 C C . ALA B 1 4 ? -28.359 60.188 37.188 1 33.59 4 ALA B C 1
ATOM 3225 O O . ALA B 1 4 ? -28.391 59.156 37.844 1 33.59 4 ALA B O 1
ATOM 3226 N N . LEU B 1 5 ? -28.875 60.062 35.969 1 29.44 5 LEU B N 1
ATOM 3227 C CA . LEU B 1 5 ? -28.953 58.938 35.031 1 29.44 5 LEU B CA 1
ATOM 3228 C C . LEU B 1 5 ? -27.562 58.375 34.75 1 29.44 5 LEU B C 1
ATOM 3230 O O . LEU B 1 5 ? -26.703 59.062 34.219 1 29.44 5 LEU B O 1
ATOM 3234 N N . ALA B 1 6 ? -26.969 57.531 35.625 1 32.97 6 ALA B N 1
ATOM 3235 C CA . ALA B 1 6 ? -25.656 56.906 35.469 1 32.97 6 ALA B CA 1
ATOM 3236 C C . ALA B 1 6 ? -25.625 56.094 34.156 1 32.97 6 ALA B C 1
ATOM 3238 O O . ALA B 1 6 ? -26.375 55.125 34 1 32.97 6 ALA B O 1
ATOM 3239 N N . LYS B 1 7 ? -25.25 56.594 33 1 28.7 7 LYS B N 1
ATOM 3240 C CA . LYS B 1 7 ? -25.016 55.969 31.688 1 28.7 7 LYS B CA 1
ATOM 324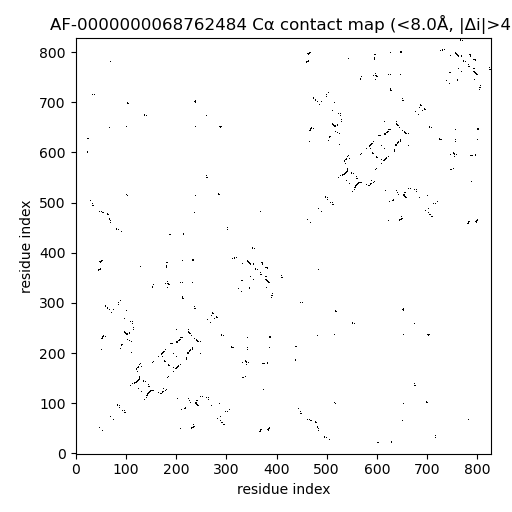1 C C . LYS B 1 7 ? -23.984 54.875 31.797 1 28.7 7 LYS B C 1
ATOM 3243 O O . LYS B 1 7 ? -22.844 55.094 32.188 1 28.7 7 LYS B O 1
ATOM 3248 N N . SER B 1 8 ? -24.312 53.688 32.281 1 27.47 8 SER B N 1
ATOM 3249 C CA . SER B 1 8 ? -23.406 52.531 32.344 1 27.47 8 SER B CA 1
ATOM 3250 C C . SER B 1 8 ? -22.719 52.312 31 1 27.47 8 SER B C 1
ATOM 3252 O O . SER B 1 8 ? -23.375 52.25 29.953 1 27.47 8 SER B O 1
ATOM 3254 N N . SER B 1 9 ? -21.516 52.844 30.781 1 26.7 9 SER B N 1
ATOM 3255 C CA . SER B 1 9 ? -20.656 52.656 29.609 1 26.7 9 SER B CA 1
ATOM 3256 C C . SER B 1 9 ? -20.453 51.156 29.312 1 26.7 9 SER B C 1
ATOM 3258 O O . SER B 1 9 ? -19.984 50.406 30.188 1 26.7 9 SER B O 1
ATOM 3260 N N . ALA B 1 10 ? -21.312 50.5 28.516 1 34.16 10 ALA B N 1
ATOM 3261 C CA . ALA B 1 10 ? -21.188 49.125 28 1 34.16 10 ALA B CA 1
ATOM 3262 C C . ALA B 1 10 ? -19.797 48.906 27.422 1 34.16 10 ALA B C 1
ATOM 3264 O O . ALA B 1 10 ? -19.359 49.625 26.531 1 34.16 10 ALA B O 1
ATOM 3265 N N . ALA B 1 11 ? -18.906 48.344 28.172 1 36.94 11 ALA B N 1
ATOM 3266 C CA . ALA B 1 11 ? -17.578 47.906 27.75 1 36.94 11 ALA B CA 1
ATOM 3267 C C . ALA B 1 11 ? -17.656 47.156 26.422 1 36.94 11 ALA B C 1
ATOM 3269 O O . ALA B 1 11 ? -18.516 46.281 26.25 1 36.94 11 ALA B O 1
ATOM 3270 N N . PRO B 1 12 ? -17.094 47.781 25.297 1 32.06 12 PRO B N 1
ATOM 3271 C CA . PRO B 1 12 ? -17.188 47.094 24 1 32.06 12 PRO B CA 1
ATOM 3272 C C . PRO B 1 12 ? -16.797 45.625 24.094 1 32.06 12 PRO B C 1
ATOM 3274 O O . PRO B 1 12 ? -16.031 45.25 24.969 1 32.06 12 PRO B O 1
ATOM 3277 N N . GLY B 1 13 ? -17.703 44.688 23.875 1 29.47 13 GLY B N 1
ATOM 3278 C CA . GLY B 1 13 ? -17.531 43.219 23.859 1 29.47 13 GLY B CA 1
ATOM 3279 C C . GLY B 1 13 ? -16.266 42.812 23.125 1 29.47 13 GLY B C 1
ATOM 3280 O O . GLY B 1 13 ? -15.688 43.594 22.359 1 29.47 13 GLY B O 1
ATOM 3281 N N . PRO B 1 14 ? -15.422 41.906 23.703 1 30.5 14 PRO B N 1
ATOM 3282 C CA . PRO B 1 14 ? -14.148 41.438 23.141 1 30.5 14 PRO B CA 1
ATOM 3283 C C . PRO B 1 14 ? -14.195 41.281 21.625 1 30.5 14 PRO B C 1
ATOM 3285 O O . PRO B 1 14 ? -15.227 40.906 21.078 1 30.5 14 PRO B O 1
ATOM 3288 N N . GLN B 1 15 ? -13.578 42.188 20.859 1 29.14 15 GLN B N 1
ATOM 3289 C CA . GLN B 1 15 ? -13.391 42.094 19.422 1 29.14 15 GLN B CA 1
ATOM 3290 C C . GLN B 1 15 ? -13.117 40.656 19 1 29.14 15 GLN B C 1
ATOM 3292 O O . GLN B 1 15 ? -12.266 39.969 19.594 1 29.14 15 GLN B O 1
ATOM 3297 N N . ALA B 1 16 ? -14.008 39.938 18.438 1 34.53 16 ALA B N 1
ATOM 3298 C CA . ALA B 1 16 ? -13.836 38.688 17.703 1 34.53 16 ALA B CA 1
ATOM 3299 C C . ALA B 1 16 ? -12.516 38.688 16.938 1 34.53 16 ALA B C 1
ATOM 3301 O O . ALA B 1 16 ? -12.273 39.531 16.094 1 34.53 16 ALA B O 1
ATOM 3302 N N . ALA B 1 17 ? -11.438 38.188 17.453 1 35.94 17 ALA B N 1
ATOM 3303 C CA . ALA B 1 17 ? -10.172 37.969 16.75 1 35.94 17 ALA B CA 1
ATOM 3304 C C . ALA B 1 17 ? -10.406 37.531 15.312 1 35.94 17 ALA B C 1
ATOM 3306 O O . ALA B 1 17 ? -11.039 36.5 15.047 1 35.94 17 ALA B O 1
ATOM 3307 N N . GLY B 1 18 ? -10.594 38.406 14.273 1 32.06 18 GLY B N 1
ATOM 3308 C CA . GLY B 1 18 ? -10.719 38.219 12.828 1 32.06 18 GLY B CA 1
ATOM 3309 C C . GLY B 1 18 ? -9.805 37.156 12.273 1 32.06 18 GLY B C 1
ATOM 3310 O O . GLY B 1 18 ? -8.594 37.188 12.5 1 32.06 18 GLY B O 1
ATOM 3311 N N . TRP B 1 19 ? -10.242 35.938 12.102 1 37.22 19 TRP B N 1
ATOM 3312 C CA . TRP B 1 19 ? -9.547 34.906 11.344 1 37.22 19 TRP B CA 1
ATOM 3313 C C . TRP B 1 19 ? -8.898 35.469 10.094 1 37.22 19 TRP B C 1
ATOM 3315 O O . TRP B 1 19 ? -9.578 36.062 9.25 1 37.22 19 TRP B O 1
ATOM 3325 N N . VAL B 1 20 ? -7.785 36 10.102 1 36.28 20 VAL B N 1
ATOM 3326 C CA . VAL B 1 20 ? -7.043 36.375 8.906 1 36.28 20 VAL B CA 1
ATOM 3327 C C . VAL B 1 20 ? -7.09 35.25 7.883 1 36.28 20 VAL B C 1
ATOM 3329 O O . VAL B 1 20 ? -6.594 34.156 8.141 1 36.28 20 VAL B O 1
ATOM 3332 N N . GLN B 1 21 ? -8.086 35.188 7.047 1 44.84 21 GLN B N 1
ATOM 3333 C CA . GLN B 1 21 ? -8.219 34.281 5.91 1 44.84 21 GLN B CA 1
ATOM 3334 C C . GLN B 1 21 ? -6.973 34.281 5.035 1 44.84 21 GLN B C 1
ATOM 3336 O O . GLN B 1 21 ? -6.723 35.281 4.332 1 44.84 21 GLN B O 1
ATOM 3341 N N . THR B 1 22 ? -5.934 33.781 5.41 1 42.97 22 THR B N 1
ATOM 3342 C CA . THR B 1 22 ? -4.734 33.75 4.582 1 42.97 22 THR B CA 1
ATOM 3343 C C . THR B 1 22 ? -5.062 33.25 3.174 1 42.97 22 THR B C 1
ATOM 3345 O O . THR B 1 22 ? -4.273 33.438 2.246 1 42.97 22 THR B O 1
ATOM 3348 N N . MET B 1 23 ? -6.059 32.344 3.006 1 52.22 23 MET B N 1
ATOM 3349 C CA . MET B 1 23 ? -6.34 31.906 1.636 1 52.22 23 MET B CA 1
ATOM 3350 C C . MET B 1 23 ? -7.695 32.438 1.174 1 52.22 23 MET B C 1
ATOM 3352 O O . MET B 1 23 ? -8.625 32.562 1.976 1 52.22 23 MET B O 1
ATOM 3356 N N . ALA B 1 24 ? -7.82 33.094 0.018 1 51.47 24 ALA B N 1
ATOM 3357 C CA . ALA B 1 24 ? -9.047 33.625 -0.586 1 51.47 24 ALA B CA 1
ATOM 3358 C C . ALA B 1 24 ? -10.109 32.531 -0.678 1 51.47 24 ALA B C 1
ATOM 3360 O O . ALA B 1 24 ? -9.797 31.359 -0.927 1 51.47 24 ALA B O 1
ATOM 3361 N N . SER B 1 25 ? -11.25 32.719 -0.158 1 67.12 25 SER B N 1
ATOM 3362 C CA . SER B 1 25 ? -12.406 31.875 -0.385 1 67.12 25 SER B CA 1
ATOM 3363 C C . SER B 1 25 ? -12.844 31.906 -1.846 1 67.12 25 SER B C 1
ATOM 3365 O O . SER B 1 25 ? -13.164 32.969 -2.377 1 67.12 25 SER B O 1
ATOM 3367 N N . HIS B 1 26 ? -12.422 30.938 -2.646 1 76.94 26 HIS B N 1
ATOM 3368 C CA . HIS B 1 26 ? -12.875 30.812 -4.027 1 76.94 26 HIS B CA 1
ATOM 3369 C C . HIS B 1 26 ? -14.141 29.953 -4.109 1 76.94 26 HIS B C 1
ATOM 3371 O O . HIS B 1 26 ? -14.406 29.141 -3.215 1 76.94 26 HIS B O 1
ATOM 3377 N N . LYS B 1 27 ? -14.836 30.344 -5.117 1 86.81 27 LYS B N 1
ATOM 3378 C CA . LYS B 1 27 ? -15.922 29.422 -5.461 1 86.81 27 LYS B CA 1
ATOM 3379 C C . LYS B 1 27 ? -15.375 28.062 -5.852 1 86.81 27 LYS B C 1
ATOM 3381 O O . LYS B 1 27 ? -14.367 27.969 -6.559 1 86.81 27 LYS B O 1
ATOM 3386 N N . LEU B 1 28 ? -16.078 27.031 -5.395 1 94.44 28 LEU B N 1
ATOM 3387 C CA . LEU B 1 28 ? -15.641 25.672 -5.727 1 94.44 28 LEU B CA 1
ATOM 3388 C C . LEU B 1 28 ? -15.758 25.406 -7.227 1 94.44 28 LEU B C 1
ATOM 3390 O O . LEU B 1 28 ? -16.797 25.688 -7.828 1 94.44 28 LEU B O 1
ATOM 3394 N N . LEU B 1 29 ? -14.695 24.953 -7.816 1 95.25 29 LEU B N 1
ATOM 3395 C CA . LEU B 1 29 ? -14.633 24.641 -9.234 1 95.25 29 LEU B CA 1
ATOM 3396 C C . LEU B 1 29 ? -15.383 23.344 -9.539 1 95.25 29 LEU B C 1
ATOM 3398 O O . LEU B 1 29 ? -16.031 23.219 -10.578 1 95.25 29 LEU B O 1
ATOM 3402 N N . VAL B 1 30 ? -15.25 22.375 -8.641 1 97.81 30 VAL B N 1
ATOM 3403 C CA . VAL B 1 30 ? -15.812 21.031 -8.805 1 97.81 30 VAL B CA 1
ATOM 3404 C C . VAL B 1 30 ? -16.859 20.781 -7.727 1 97.81 30 VAL B C 1
ATOM 3406 O O . VAL B 1 30 ? -16.547 20.812 -6.531 1 97.81 30 VAL B O 1
ATOM 3409 N N . PRO B 1 31 ? -18.125 20.562 -8.078 1 97.56 31 PRO B N 1
ATOM 3410 C CA . PRO B 1 31 ? -19.172 20.266 -7.098 1 97.56 31 PRO B CA 1
ATOM 3411 C C . PRO B 1 31 ? -19.078 18.828 -6.574 1 97.56 31 PRO B C 1
ATOM 3413 O O . PRO B 1 31 ? -18.375 18 -7.152 1 97.56 31 PRO B O 1
ATOM 3416 N N . PRO B 1 32 ? -19.75 18.547 -5.441 1 98 32 PRO B N 1
ATOM 3417 C CA . PRO B 1 32 ? -19.781 17.156 -4.977 1 98 32 PRO B CA 1
ATOM 3418 C C . PRO B 1 32 ? -20.281 16.188 -6.043 1 98 32 PRO B C 1
ATOM 3420 O O . PRO B 1 32 ? -21.328 16.422 -6.664 1 98 32 PRO B O 1
ATOM 3423 N N . PRO B 1 33 ? -19.562 15.125 -6.273 1 98.06 33 PRO B N 1
ATOM 3424 C CA . PRO B 1 33 ? -19.984 14.18 -7.312 1 98.06 33 PRO B CA 1
ATOM 3425 C C . PRO B 1 33 ? -21.297 13.477 -6.973 1 98.06 33 PRO B C 1
ATOM 3427 O O . PRO B 1 33 ? -21.422 12.906 -5.887 1 98.06 33 PRO B O 1
ATOM 3430 N N . LYS B 1 34 ? -22.172 13.398 -7.922 1 97.81 34 LYS B N 1
ATOM 3431 C CA . LYS B 1 34 ? -23.484 12.781 -7.719 1 97.81 34 LYS B CA 1
ATOM 3432 C C . LYS B 1 34 ? -23.344 11.289 -7.453 1 97.81 34 LYS B C 1
ATOM 3434 O O . LYS B 1 34 ? -24.125 10.711 -6.691 1 97.81 34 LYS B O 1
ATOM 3439 N N . ALA B 1 35 ? -22.375 10.688 -8.047 1 97.5 35 ALA B N 1
ATOM 3440 C CA . ALA B 1 35 ? -22.172 9.25 -7.918 1 97.5 35 ALA B CA 1
ATOM 3441 C C . ALA B 1 35 ? -21.891 8.867 -6.469 1 97.5 35 ALA B C 1
ATOM 3443 O O . ALA B 1 35 ? -22.234 7.766 -6.031 1 97.5 35 ALA B O 1
ATOM 3444 N N . LEU B 1 36 ? -21.328 9.773 -5.723 1 98 36 LEU B N 1
ATOM 3445 C CA . LEU B 1 36 ? -20.906 9.484 -4.355 1 98 36 LEU B CA 1
ATOM 3446 C C . LEU B 1 36 ? -22.062 9.695 -3.379 1 98 36 LEU B C 1
ATOM 3448 O O . LEU B 1 36 ? -21.953 9.367 -2.195 1 98 36 LEU B O 1
ATOM 3452 N N . LEU B 1 37 ? -23.141 10.219 -3.865 1 97.19 37 LEU B N 1
ATOM 3453 C CA . LEU B 1 37 ? -24.312 10.422 -3.021 1 97.19 37 LEU B CA 1
ATOM 3454 C C . LEU B 1 37 ? -25.203 9.18 -3.018 1 97.19 37 LEU B C 1
ATOM 3456 O O . LEU B 1 37 ? -26.203 9.133 -2.303 1 97.19 37 LEU B O 1
ATOM 3460 N N . LYS B 1 38 ? -24.781 8.141 -3.746 1 96.69 38 LYS B N 1
ATOM 3461 C CA . LYS B 1 38 ? -25.453 6.844 -3.748 1 96.69 38 LYS B CA 1
ATOM 3462 C C . LYS B 1 38 ? -24.703 5.84 -2.877 1 96.69 38 LYS B C 1
ATOM 3464 O O . LYS B 1 38 ? -23.469 5.898 -2.768 1 96.69 38 LYS B O 1
ATOM 3469 N N . PRO B 1 39 ? -25.422 4.922 -2.254 1 96.5 39 PRO B N 1
ATOM 3470 C CA . PRO B 1 39 ? -24.75 3.943 -1.395 1 96.5 39 PRO B CA 1
ATOM 3471 C C . PRO B 1 39 ? -23.828 3.004 -2.174 1 96.5 39 PRO B C 1
ATOM 3473 O O . PRO B 1 39 ? -24.094 2.703 -3.34 1 96.5 39 PRO B O 1
ATOM 3476 N N . LEU B 1 40 ? -22.766 2.574 -1.53 1 97.06 40 LEU B N 1
ATOM 3477 C CA . LEU B 1 40 ? -21.891 1.547 -2.086 1 97.06 40 LEU B CA 1
ATOM 3478 C C . LEU B 1 40 ? -22.625 0.216 -2.207 1 97.06 40 LEU B C 1
ATOM 3480 O O . LEU B 1 40 ? -23.297 -0.222 -1.264 1 97.06 40 LEU B O 1
ATOM 3484 N N . SER B 1 41 ? -22.578 -0.332 -3.373 1 94.31 41 SER B N 1
ATOM 3485 C CA . SER B 1 41 ? -23.172 -1.635 -3.635 1 94.31 41 SER B CA 1
ATOM 3486 C C . SER B 1 41 ? -22.219 -2.543 -4.398 1 94.31 41 SER B C 1
ATOM 3488 O O . SER B 1 41 ? -21.672 -2.148 -5.434 1 94.31 41 SER B O 1
ATOM 3490 N N . ILE B 1 42 ? -22.031 -3.746 -3.861 1 96.38 42 ILE B N 1
ATOM 3491 C CA . ILE B 1 42 ? -21.156 -4.707 -4.543 1 96.38 42 ILE B CA 1
ATOM 3492 C C . ILE B 1 42 ? -21.922 -6.012 -4.766 1 96.38 42 ILE B C 1
ATOM 3494 O O . ILE B 1 42 ? -22.75 -6.402 -3.943 1 96.38 42 ILE B O 1
ATOM 3498 N N . PRO B 1 43 ? -21.672 -6.668 -5.797 1 96.88 43 PRO B N 1
ATOM 3499 C CA . PRO B 1 43 ? -22.297 -7.969 -6.023 1 96.88 43 PRO B CA 1
ATOM 3500 C C . PRO B 1 43 ? -21.688 -9.078 -5.168 1 96.88 43 PRO B C 1
ATOM 3502 O O . PRO B 1 43 ? -20.562 -8.945 -4.691 1 96.88 43 PRO B O 1
ATOM 3505 N N . LYS B 1 44 ? -22.516 -10.078 -4.938 1 96.19 44 LYS B N 1
ATOM 3506 C CA . LYS B 1 44 ? -21.969 -11.305 -4.363 1 96.19 44 LYS B CA 1
ATOM 3507 C C . LYS B 1 44 ? -21.312 -12.172 -5.434 1 96.19 44 LYS B C 1
ATOM 3509 O O . LYS B 1 44 ? -21.938 -12.5 -6.445 1 96.19 44 LYS B O 1
ATOM 3514 N N . ARG B 1 45 ? -20.062 -12.461 -5.223 1 97.19 45 ARG B N 1
ATOM 3515 C CA . ARG B 1 45 ? -19.312 -13.227 -6.207 1 97.19 45 ARG B CA 1
ATOM 3516 C C . ARG B 1 45 ? -18.453 -14.297 -5.531 1 97.19 45 ARG B C 1
ATOM 3518 O O . ARG B 1 45 ? -17.891 -14.062 -4.465 1 97.19 45 ARG B O 1
ATOM 3525 N N . LEU B 1 46 ? -18.484 -15.484 -6.086 1 98.62 46 LEU B N 1
ATOM 3526 C CA . LEU B 1 46 ? -17.484 -16.5 -5.762 1 98.62 46 LEU B CA 1
ATOM 3527 C C . LEU B 1 46 ? -16.25 -16.328 -6.629 1 98.62 46 LEU B C 1
ATOM 3529 O O . LEU B 1 46 ? -16.312 -16.469 -7.852 1 98.62 46 LEU B O 1
ATOM 3533 N N . LEU B 1 47 ? -15.141 -16.016 -5.984 1 98.75 47 LEU B N 1
ATOM 3534 C CA . LEU B 1 47 ? -13.906 -15.734 -6.715 1 98.75 47 LEU B CA 1
ATOM 3535 C C . LEU B 1 47 ? -13.086 -17 -6.895 1 98.75 47 LEU B C 1
ATOM 3537 O O . LEU B 1 47 ? -12.383 -17.438 -5.973 1 98.75 47 LEU B O 1
ATOM 3541 N N . LEU B 1 48 ? -13.062 -17.516 -8.094 1 98.81 48 LEU B N 1
ATOM 3542 C CA . LEU B 1 48 ? -12.328 -18.734 -8.398 1 98.81 48 LEU B CA 1
ATOM 3543 C C . LEU B 1 48 ? -11.328 -18.5 -9.531 1 98.81 48 LEU B C 1
ATOM 3545 O O . LEU B 1 48 ? -11.125 -19.375 -10.375 1 98.81 48 LEU B O 1
ATOM 3549 N N . GLY B 1 49 ? -10.797 -17.297 -9.672 1 98.12 49 GLY B N 1
ATOM 3550 C CA . GLY B 1 49 ? -9.625 -17 -10.492 1 98.12 49 GLY B CA 1
ATOM 3551 C C . GLY B 1 49 ? -8.32 -17.172 -9.742 1 98.12 49 GLY B C 1
ATOM 3552 O O . GLY B 1 49 ? -8.289 -17.75 -8.656 1 98.12 49 GLY B O 1
ATOM 3553 N N . PRO B 1 50 ? -7.219 -16.672 -10.312 1 98 50 PRO B N 1
ATOM 3554 C CA . PRO B 1 50 ? -5.902 -16.812 -9.688 1 98 50 PRO B CA 1
ATOM 3555 C C . PRO B 1 50 ? -5.707 -15.883 -8.5 1 98 50 PRO B C 1
ATOM 3557 O O . PRO B 1 50 ? -4.605 -15.797 -7.945 1 98 50 PRO B O 1
ATOM 3560 N N . GLY B 1 51 ? -6.695 -15.172 -8.07 1 96.94 51 GLY B N 1
ATOM 3561 C CA . GLY B 1 51 ? -6.648 -14.203 -6.988 1 96.94 51 GLY B CA 1
ATOM 3562 C C . GLY B 1 51 ? -7.133 -12.828 -7.402 1 96.94 51 GLY B C 1
ATOM 3563 O O . GLY B 1 51 ? -7.004 -12.438 -8.562 1 96.94 51 GLY B O 1
ATOM 3564 N N . PRO B 1 52 ? -7.777 -12.148 -6.492 1 97.94 52 PRO B N 1
ATOM 3565 C CA . PRO B 1 52 ? -7.938 -12.422 -5.062 1 97.94 52 PRO B CA 1
ATOM 3566 C C . PRO B 1 52 ? -8.992 -13.477 -4.777 1 97.94 52 PRO B C 1
ATOM 3568 O O . PRO B 1 52 ? -9.742 -13.875 -5.68 1 97.94 52 PRO B O 1
ATOM 3571 N N . SER B 1 53 ? -8.938 -14.008 -3.555 1 98.56 53 SER B N 1
ATOM 3572 C CA . SER B 1 53 ? -9.906 -15 -3.096 1 98.56 53 SER B CA 1
ATOM 3573 C C . SER B 1 53 ? -10.883 -14.383 -2.1 1 98.56 53 SER B C 1
ATOM 3575 O O . SER B 1 53 ? -10.664 -13.273 -1.607 1 98.56 53 SER B O 1
ATOM 3577 N N . ASN B 1 54 ? -12 -15.062 -1.854 1 98.81 54 ASN B N 1
ATOM 3578 C CA . ASN B 1 54 ? -13 -14.57 -0.907 1 98.81 54 ASN B CA 1
ATOM 3579 C C . ASN B 1 54 ? -12.422 -14.469 0.505 1 98.81 54 ASN B C 1
ATOM 3581 O O . ASN B 1 54 ? -11.477 -15.172 0.844 1 98.81 54 ASN B O 1
ATOM 3585 N N . LEU B 1 55 ? -13.016 -13.594 1.242 1 98.81 55 LEU B N 1
ATOM 3586 C CA . LEU B 1 55 ? -12.578 -13.398 2.619 1 98.81 55 LEU B CA 1
ATOM 3587 C C . LEU B 1 55 ? -13.422 -14.219 3.584 1 98.81 55 LEU B C 1
ATOM 3589 O O . LEU B 1 55 ? -14.656 -14.125 3.57 1 98.81 55 LEU B O 1
ATOM 3593 N N . PRO B 1 56 ? -12.75 -15.008 4.445 1 98.62 56 PRO B N 1
ATOM 3594 C CA . PRO B 1 56 ? -13.508 -15.648 5.52 1 98.62 56 PRO B CA 1
ATOM 3595 C C . PRO B 1 56 ? -14.133 -14.648 6.488 1 98.62 56 PRO B C 1
ATOM 3597 O O . PRO B 1 56 ? -13.633 -13.523 6.625 1 98.62 56 PRO B O 1
ATOM 3600 N N . PRO B 1 57 ? -15.156 -15.055 7.211 1 98.38 57 PRO B N 1
ATOM 3601 C CA . PRO B 1 57 ? -15.859 -14.148 8.125 1 98.38 57 PRO B CA 1
ATOM 3602 C C . PRO B 1 57 ? -14.922 -13.516 9.156 1 98.38 57 PRO B C 1
ATOM 3604 O O . PRO B 1 57 ? -15.07 -12.328 9.477 1 98.38 57 PRO B O 1
ATOM 3607 N N . ARG B 1 58 ? -13.992 -14.25 9.68 1 98.25 58 ARG B N 1
ATOM 3608 C CA . ARG B 1 58 ? -13.062 -13.742 10.68 1 98.25 58 ARG B CA 1
ATOM 3609 C C . ARG B 1 58 ? -12.227 -12.594 10.117 1 98.25 58 ARG B C 1
ATOM 3611 O O . ARG B 1 58 ? -11.906 -11.641 10.828 1 98.25 58 ARG B O 1
ATOM 3618 N N . ILE B 1 59 ? -11.836 -12.711 8.875 1 98.69 59 ILE B N 1
ATOM 3619 C CA . ILE B 1 59 ? -11.047 -11.68 8.211 1 98.69 59 ILE B CA 1
ATOM 3620 C C . ILE B 1 59 ? -11.922 -10.445 7.957 1 98.69 59 ILE B C 1
ATOM 3622 O O . ILE B 1 59 ? -11.469 -9.312 8.125 1 98.69 59 ILE B O 1
ATOM 3626 N N . MET B 1 60 ? -13.172 -10.695 7.508 1 98.69 60 MET B N 1
ATOM 3627 C CA . MET B 1 60 ? -14.109 -9.594 7.312 1 98.69 60 MET B CA 1
ATOM 3628 C C . MET B 1 60 ? -14.344 -8.836 8.617 1 98.69 60 MET B C 1
ATOM 3630 O O . MET B 1 60 ? -14.391 -7.605 8.625 1 98.69 60 MET B O 1
ATOM 3634 N N . SER B 1 61 ? -14.438 -9.562 9.695 1 98.56 61 SER B N 1
ATOM 3635 C CA . SER B 1 61 ? -14.625 -8.945 11.008 1 98.56 61 SER B CA 1
ATOM 3636 C C . SER B 1 61 ? -13.438 -8.062 11.375 1 98.56 61 SER B C 1
ATOM 3638 O O . SER B 1 61 ? -13.617 -6.961 11.898 1 98.56 61 SER B O 1
ATOM 3640 N N . ALA B 1 62 ? -12.219 -8.539 11.148 1 98.69 62 ALA B N 1
ATOM 3641 C CA . ALA B 1 62 ? -11.016 -7.754 11.414 1 98.69 62 ALA B CA 1
ATOM 3642 C C . ALA B 1 62 ? -11.008 -6.473 10.586 1 98.69 62 ALA B C 1
ATOM 3644 O O . ALA B 1 62 ? -10.555 -5.426 11.055 1 98.69 62 ALA B O 1
ATOM 3645 N N . GLY B 1 63 ? -11.539 -6.566 9.359 1 98.62 63 GLY B N 1
ATOM 3646 C CA . GLY B 1 63 ? -11.586 -5.426 8.461 1 98.62 63 GLY B CA 1
ATOM 3647 C C . GLY B 1 63 ? -12.5 -4.312 8.953 1 98.62 63 GLY B C 1
ATOM 3648 O O . GLY B 1 63 ? -12.336 -3.154 8.562 1 98.62 63 GLY B O 1
ATOM 3649 N N . GLY B 1 64 ? -13.438 -4.664 9.781 1 98.56 64 GLY B N 1
ATOM 3650 C CA . GLY B 1 64 ? -14.414 -3.701 10.266 1 98.56 64 GLY B CA 1
ATOM 3651 C C . GLY B 1 64 ? -14.062 -3.133 11.625 1 98.56 64 GLY B C 1
ATOM 3652 O O . GLY B 1 64 ? -14.867 -2.424 12.234 1 98.56 64 GLY B O 1
ATOM 3653 N N . MET B 1 65 ? -12.867 -3.395 12.148 1 98.38 65 MET B N 1
ATOM 3654 C CA . MET B 1 65 ? -12.445 -2.93 13.469 1 98.38 65 MET B CA 1
ATOM 3655 C C . MET B 1 65 ? -12 -1.472 13.414 1 98.38 65 MET B C 1
ATOM 3657 O O . MET B 1 65 ? -11.758 -0.93 12.336 1 98.38 65 MET B O 1
ATOM 3661 N N . GLN B 1 66 ? -11.922 -0.87 14.602 1 98.38 66 GLN B N 1
ATOM 3662 C CA . GLN B 1 66 ? -11.391 0.485 14.711 1 98.38 66 GLN B CA 1
ATOM 3663 C C . GLN B 1 66 ? -9.867 0.485 14.648 1 98.38 66 GLN B C 1
ATOM 3665 O O . GLN B 1 66 ? -9.227 -0.552 14.852 1 98.38 66 GLN B O 1
ATOM 3670 N N . ILE B 1 67 ? -9.297 1.582 14.398 1 97.94 67 ILE B N 1
ATOM 3671 C CA . ILE B 1 67 ? -7.859 1.712 14.195 1 97.94 67 ILE B CA 1
ATOM 3672 C C . ILE B 1 67 ? -7.191 2.137 15.5 1 97.94 67 ILE B C 1
ATOM 3674 O O . ILE B 1 67 ? -7.84 2.723 16.375 1 97.94 67 ILE B O 1
ATOM 3678 N N . ILE B 1 68 ? -5.988 1.78 15.695 1 97.62 68 ILE B N 1
ATOM 3679 C CA . ILE B 1 68 ? -5.133 2.289 16.766 1 97.62 68 ILE B CA 1
ATOM 3680 C C . ILE B 1 68 ? -3.906 2.973 16.156 1 97.62 68 ILE B C 1
ATOM 3682 O O . ILE B 1 68 ? -3.723 2.967 14.938 1 97.62 68 ILE B O 1
ATOM 3686 N N . GLY B 1 69 ? -3.113 3.604 17 1 95.94 69 GLY B N 1
ATOM 3687 C CA . GLY B 1 69 ? -1.933 4.293 16.516 1 95.94 69 GLY B CA 1
ATOM 3688 C C . GLY B 1 69 ? -0.889 3.354 15.938 1 95.94 69 GLY B C 1
ATOM 3689 O O . GLY B 1 69 ? -0.654 2.271 16.484 1 95.94 69 GLY B O 1
ATOM 3690 N N . PRO B 1 70 ? -0.271 3.754 14.82 1 93 70 PRO B N 1
ATOM 3691 C CA . PRO B 1 70 ? 0.683 2.881 14.133 1 93 70 PRO B CA 1
ATOM 3692 C C . PRO B 1 70 ? 1.948 2.629 14.953 1 93 70 PRO B C 1
ATOM 3694 O O . PRO B 1 70 ? 2.715 1.712 14.641 1 93 70 PRO B O 1
ATOM 3697 N N . MET B 1 71 ? 2.207 3.445 15.984 1 92 71 MET B N 1
ATOM 3698 C CA . MET B 1 71 ? 3.424 3.287 16.781 1 92 71 MET B CA 1
ATOM 3699 C C . MET B 1 71 ? 3.092 2.916 18.219 1 92 71 MET B C 1
ATOM 3701 O O . MET B 1 71 ? 3.945 3.01 19.094 1 92 71 MET B O 1
ATOM 3705 N N . ASP B 1 72 ? 1.862 2.52 18.438 1 93.94 72 ASP B N 1
ATOM 3706 C CA . ASP B 1 72 ? 1.438 2.025 19.75 1 93.94 72 ASP B CA 1
ATOM 3707 C C . ASP B 1 72 ? 2.088 0.681 20.062 1 93.94 72 ASP B C 1
ATOM 3709 O O . ASP B 1 72 ? 2.402 -0.092 19.156 1 93.94 72 ASP B O 1
ATOM 3713 N N . LYS B 1 73 ? 2.236 0.442 21.391 1 95.31 73 LYS B N 1
ATOM 3714 C CA . LYS B 1 73 ? 2.805 -0.833 21.828 1 95.31 73 LYS B CA 1
ATOM 3715 C C . LYS B 1 73 ? 1.945 -2.004 21.359 1 95.31 73 LYS B C 1
ATOM 3717 O O . LYS B 1 73 ? 2.469 -3.059 20.984 1 95.31 73 LYS B O 1
ATOM 3722 N N . GLU B 1 74 ? 0.64 -1.82 21.344 1 96.94 74 GLU B N 1
ATOM 3723 C CA . GLU B 1 74 ? -0.27 -2.871 20.891 1 96.94 74 GLU B CA 1
ATOM 3724 C C . GLU B 1 74 ? -0.107 -3.143 19.406 1 96.94 74 GLU B C 1
ATOM 3726 O O . GLU B 1 74 ? -0.206 -4.289 18.969 1 96.94 74 GLU B O 1
ATOM 3731 N N . MET B 1 75 ? 0.128 -2.131 18.609 1 97.69 75 MET B N 1
ATOM 3732 C CA . MET B 1 75 ? 0.361 -2.311 17.188 1 97.69 75 MET B CA 1
ATOM 3733 C C . MET B 1 75 ? 1.68 -3.035 16.938 1 97.69 75 MET B C 1
ATOM 3735 O O . MET B 1 75 ? 1.76 -3.908 16.062 1 97.69 75 MET B O 1
ATOM 3739 N N . TYR B 1 76 ? 2.717 -2.633 17.719 1 97.5 76 TYR B N 1
ATOM 3740 C CA . TYR B 1 76 ? 3.996 -3.322 17.609 1 97.5 76 TYR B CA 1
ATOM 3741 C C . TYR B 1 76 ? 3.85 -4.805 17.922 1 97.5 76 TYR B C 1
ATOM 3743 O O . TYR B 1 76 ? 4.473 -5.652 17.281 1 97.5 76 TYR B O 1
ATOM 3751 N N . GLN B 1 77 ? 3.029 -5.105 18.906 1 97.94 77 GLN B N 1
ATOM 3752 C CA . GLN B 1 77 ? 2.771 -6.5 19.234 1 97.94 77 GLN B CA 1
ATOM 3753 C C . GLN B 1 77 ? 2.125 -7.238 18.062 1 97.94 77 GLN B C 1
ATOM 3755 O O . GLN B 1 77 ? 2.516 -8.359 17.75 1 97.94 77 GLN B O 1
ATOM 3760 N N . ILE B 1 78 ? 1.197 -6.629 17.469 1 98.56 78 ILE B N 1
ATOM 3761 C CA . ILE B 1 78 ? 0.525 -7.211 16.312 1 98.56 78 ILE B CA 1
ATOM 3762 C C . ILE B 1 78 ? 1.533 -7.434 15.18 1 98.56 78 ILE B C 1
ATOM 3764 O O . ILE B 1 78 ? 1.534 -8.484 14.539 1 98.56 78 ILE B O 1
ATOM 3768 N N . MET B 1 79 ? 2.377 -6.438 14.961 1 98.62 79 MET B N 1
ATOM 3769 C CA . MET B 1 79 ? 3.416 -6.547 13.938 1 98.62 79 MET B CA 1
ATOM 3770 C C . MET B 1 79 ? 4.352 -7.711 14.234 1 98.62 79 MET B C 1
ATOM 3772 O O . MET B 1 79 ? 4.727 -8.453 13.328 1 98.62 79 MET B O 1
ATOM 3776 N N . ASP B 1 80 ? 4.691 -7.883 15.469 1 98.31 80 ASP B N 1
ATOM 3777 C CA . ASP B 1 80 ? 5.562 -8.992 15.867 1 98.31 80 ASP B CA 1
ATOM 3778 C C . ASP B 1 80 ? 4.871 -10.336 15.648 1 98.31 80 ASP B C 1
ATOM 3780 O O . ASP B 1 80 ? 5.504 -11.297 15.211 1 98.31 80 ASP B O 1
ATOM 3784 N N . GLU B 1 81 ? 3.607 -10.422 15.961 1 98.75 81 GLU B N 1
ATOM 3785 C CA . GLU B 1 81 ? 2.836 -11.641 15.742 1 98.75 81 GLU B CA 1
ATOM 3786 C C . GLU B 1 81 ? 2.756 -11.984 14.258 1 98.75 81 GLU B C 1
ATOM 3788 O O . GLU B 1 81 ? 2.85 -13.156 13.875 1 98.75 81 GLU B O 1
ATOM 3793 N N . ILE B 1 82 ? 2.57 -10.977 13.469 1 98.88 82 ILE B N 1
ATOM 3794 C CA . ILE B 1 82 ? 2.535 -11.156 12.023 1 98.88 82 ILE B CA 1
ATOM 3795 C C . ILE B 1 82 ? 3.877 -11.711 11.539 1 98.88 82 ILE B C 1
ATOM 3797 O O . ILE B 1 82 ? 3.918 -12.641 10.727 1 98.88 82 ILE B O 1
ATOM 3801 N N . LYS B 1 83 ? 4.973 -11.117 12.031 1 98.75 83 LYS B N 1
ATOM 3802 C CA . LYS B 1 83 ? 6.309 -11.586 11.672 1 98.75 83 LYS B CA 1
ATOM 3803 C C . LYS B 1 83 ? 6.477 -13.07 12 1 98.75 83 LYS B C 1
ATOM 3805 O O . LYS B 1 83 ? 7 -13.836 11.188 1 98.75 83 LYS B O 1
ATOM 3810 N N . GLU B 1 84 ? 5.996 -13.5 13.141 1 98.75 84 GLU B N 1
ATOM 3811 C CA . GLU B 1 84 ? 6.051 -14.906 13.523 1 98.75 84 GLU B CA 1
ATOM 3812 C C . GLU B 1 84 ? 5.227 -15.766 12.57 1 98.75 84 GLU B C 1
ATOM 3814 O O . GLU B 1 84 ? 5.637 -16.875 12.219 1 98.75 84 GLU B O 1
ATOM 3819 N N . GLY B 1 85 ? 4.113 -15.273 12.242 1 98.88 85 GLY B N 1
ATOM 3820 C CA . GLY B 1 85 ? 3.275 -15.984 11.289 1 98.88 85 GLY B CA 1
ATOM 3821 C C . GLY B 1 85 ? 3.928 -16.156 9.93 1 98.88 85 GLY B C 1
ATOM 3822 O O . GLY B 1 85 ? 3.824 -17.219 9.312 1 98.88 85 GLY B O 1
ATOM 3823 N N . ILE B 1 86 ? 4.574 -15.117 9.461 1 98.94 86 ILE B N 1
ATOM 3824 C CA . ILE B 1 86 ? 5.262 -15.164 8.18 1 98.94 86 ILE B CA 1
ATOM 3825 C C . ILE B 1 86 ? 6.41 -16.172 8.25 1 98.94 86 ILE B C 1
ATOM 3827 O O . ILE B 1 86 ? 6.621 -16.953 7.312 1 98.94 86 ILE B O 1
ATOM 3831 N N . GLN B 1 87 ? 7.102 -16.156 9.312 1 98.94 87 GLN B N 1
ATOM 3832 C CA . GLN B 1 87 ? 8.18 -17.125 9.492 1 98.94 87 GLN B CA 1
ATOM 3833 C C . GLN B 1 87 ? 7.645 -18.547 9.453 1 98.94 87 GLN B C 1
ATOM 3835 O O . GLN B 1 87 ? 8.273 -19.438 8.875 1 98.94 87 GLN B O 1
ATOM 3840 N N . TYR B 1 88 ? 6.531 -18.766 10.023 1 98.88 88 TYR B N 1
ATOM 3841 C CA . TYR B 1 88 ? 5.906 -20.094 10.023 1 98.88 88 TYR B CA 1
ATOM 3842 C C . TYR B 1 88 ? 5.535 -20.516 8.609 1 98.88 88 TYR B C 1
ATOM 3844 O O . TYR B 1 88 ? 5.926 -21.594 8.156 1 98.88 88 TYR B O 1
ATOM 3852 N N . VAL B 1 89 ? 4.867 -19.641 7.832 1 98.88 89 VAL B N 1
ATOM 3853 C CA . VAL B 1 89 ? 4.355 -20.062 6.531 1 98.88 89 VAL B CA 1
ATOM 3854 C C . VAL B 1 89 ? 5.504 -20.141 5.527 1 98.88 89 VAL B C 1
ATOM 3856 O O . VAL B 1 89 ? 5.461 -20.938 4.59 1 98.88 89 VAL B O 1
ATOM 3859 N N . PHE B 1 90 ? 6.598 -19.344 5.766 1 98.88 90 PHE B N 1
ATOM 3860 C CA . PHE B 1 90 ? 7.77 -19.406 4.902 1 98.88 90 PHE B CA 1
ATOM 3861 C C . PHE B 1 90 ? 8.688 -20.547 5.305 1 98.88 90 PHE B C 1
ATOM 3863 O O . PHE B 1 90 ? 9.578 -20.938 4.543 1 98.88 90 PHE B O 1
ATOM 3870 N N . GLN B 1 91 ? 8.469 -21.062 6.574 1 98.75 91 GLN B N 1
ATOM 3871 C CA . GLN B 1 91 ? 9.367 -22.047 7.164 1 98.75 91 GLN B CA 1
ATOM 3872 C C . GLN B 1 91 ? 10.805 -21.547 7.18 1 98.75 91 GLN B C 1
ATOM 3874 O O . GLN B 1 91 ? 11.711 -22.219 6.688 1 98.75 91 GLN B O 1
ATOM 3879 N N . THR B 1 92 ? 10.961 -20.391 7.836 1 98.88 92 THR B N 1
ATOM 3880 C CA . THR B 1 92 ? 12.266 -19.75 7.969 1 98.88 92 THR B CA 1
ATOM 3881 C C . THR B 1 92 ? 12.461 -19.203 9.375 1 98.88 92 THR B C 1
ATOM 3883 O O . THR B 1 92 ? 11.484 -18.875 10.062 1 98.88 92 THR B O 1
ATOM 3886 N N . ARG B 1 93 ? 13.664 -19.094 9.758 1 98.38 93 ARG B N 1
ATOM 3887 C CA . ARG B 1 93 ? 14.008 -18.484 11.039 1 98.38 93 ARG B CA 1
ATOM 3888 C C . ARG B 1 93 ? 14.672 -17.125 10.836 1 98.38 93 ARG B C 1
ATOM 3890 O O . ARG B 1 93 ? 15.203 -16.547 11.781 1 98.38 93 ARG B O 1
ATOM 3897 N N . ASN B 1 94 ? 14.633 -16.625 9.617 1 98.69 94 ASN B N 1
ATOM 3898 C CA . ASN B 1 94 ? 15.258 -15.336 9.305 1 98.69 94 ASN B CA 1
ATOM 3899 C C . ASN B 1 94 ? 14.695 -14.219 10.18 1 98.69 94 ASN B C 1
ATOM 3901 O O . ASN B 1 94 ? 13.492 -13.961 10.172 1 98.69 94 ASN B O 1
ATOM 3905 N N . PRO B 1 95 ? 15.531 -13.492 10.875 1 98.12 95 PRO B N 1
ATOM 3906 C CA . PRO B 1 95 ? 15.023 -12.336 11.617 1 98.12 95 PRO B CA 1
ATOM 3907 C C . PRO B 1 95 ? 14.539 -11.211 10.711 1 98.12 95 PRO B C 1
ATOM 3909 O O . PRO B 1 95 ? 13.617 -10.469 11.07 1 98.12 95 PRO B O 1
ATOM 3912 N N . LEU B 1 96 ? 15.188 -11.094 9.562 1 98.75 96 LEU B N 1
ATOM 3913 C CA . LEU B 1 96 ? 14.789 -10.055 8.617 1 98.75 96 LEU B CA 1
ATOM 3914 C C . LEU B 1 96 ? 13.578 -10.492 7.801 1 98.75 96 LEU B C 1
ATOM 3916 O O . LEU B 1 96 ? 13.703 -10.844 6.629 1 98.75 96 LEU B O 1
ATOM 3920 N N . THR B 1 97 ? 12.43 -10.539 8.43 1 98.88 97 THR B N 1
ATOM 3921 C CA . THR B 1 97 ? 11.102 -10.891 7.938 1 98.88 97 THR B CA 1
ATOM 3922 C C . THR B 1 97 ? 10.102 -9.789 8.273 1 98.88 97 THR B C 1
ATOM 3924 O O . THR B 1 97 ? 9.992 -9.375 9.43 1 98.88 97 THR B O 1
ATOM 3927 N N . LEU B 1 98 ? 9.438 -9.234 7.215 1 98.88 98 LEU B N 1
ATOM 3928 C CA . LEU B 1 98 ? 8.586 -8.078 7.461 1 98.88 98 LEU B CA 1
ATOM 3929 C C . LEU B 1 98 ? 7.488 -7.973 6.402 1 98.88 98 LEU B C 1
ATOM 3931 O O . LEU B 1 98 ? 7.457 -8.766 5.461 1 98.88 98 LEU B O 1
ATOM 3935 N N . VAL B 1 99 ? 6.574 -7.066 6.633 1 98.88 99 VAL B N 1
ATOM 3936 C CA . VAL B 1 99 ? 5.484 -6.793 5.703 1 98.88 99 VAL B CA 1
ATOM 3937 C C . VAL B 1 99 ? 5.812 -5.555 4.871 1 98.88 99 VAL B C 1
ATOM 3939 O O . VAL B 1 99 ? 6.422 -4.609 5.371 1 98.88 99 VAL B O 1
ATOM 3942 N N . ILE B 1 100 ? 5.52 -5.617 3.609 1 98.69 100 ILE B N 1
ATOM 3943 C CA . ILE B 1 100 ? 5.57 -4.48 2.699 1 98.69 100 ILE B CA 1
ATOM 3944 C C . ILE B 1 100 ? 4.168 -3.904 2.52 1 98.69 100 ILE B C 1
ATOM 3946 O O . ILE B 1 100 ? 3.227 -4.633 2.188 1 98.69 100 ILE B O 1
ATOM 3950 N N . THR B 1 101 ? 4.004 -2.592 2.814 1 98.44 101 THR B N 1
ATOM 3951 C CA . THR B 1 101 ? 2.748 -1.912 2.508 1 98.44 101 THR B CA 1
ATOM 3952 C C . THR B 1 101 ? 2.592 -1.725 1.001 1 98.44 101 THR B C 1
ATOM 3954 O O . THR B 1 101 ? 2.996 -0.698 0.452 1 98.44 101 THR B O 1
ATOM 3957 N N . GLY B 1 102 ? 2.014 -2.656 0.339 1 98.38 102 GLY B N 1
ATOM 3958 C CA . GLY B 1 102 ? 1.869 -2.729 -1.106 1 98.38 102 GLY B CA 1
ATOM 3959 C C . GLY B 1 102 ? 1.621 -4.137 -1.611 1 98.38 102 GLY B C 1
ATOM 3960 O O . GLY B 1 102 ? 1.665 -5.098 -0.838 1 98.38 102 GLY B O 1
ATOM 3961 N N . SER B 1 103 ? 1.386 -4.289 -2.865 1 98.19 103 SER B N 1
ATOM 3962 C CA . SER B 1 103 ? 1.056 -5.574 -3.471 1 98.19 103 SER B CA 1
ATOM 3963 C C . SER B 1 103 ? 2.299 -6.438 -3.648 1 98.19 103 SER B C 1
ATOM 3965 O O . SER B 1 103 ? 3.396 -6.047 -3.246 1 98.19 103 SER B O 1
ATOM 3967 N N . GLY B 1 104 ? 2.111 -7.625 -4.219 1 98.31 104 GLY B N 1
ATOM 3968 C CA . GLY B 1 104 ? 3.229 -8.5 -4.527 1 98.31 104 GLY B CA 1
ATOM 3969 C C . GLY B 1 104 ? 4.277 -7.848 -5.406 1 98.31 104 GLY B C 1
ATOM 3970 O O . GLY B 1 104 ? 5.473 -8.102 -5.25 1 98.31 104 GLY B O 1
ATOM 3971 N N . HIS B 1 105 ? 3.883 -6.977 -6.363 1 98.38 105 HIS B N 1
ATOM 3972 C CA . HIS B 1 105 ? 4.82 -6.234 -7.195 1 98.38 105 HIS B CA 1
ATOM 3973 C C . HIS B 1 105 ? 5.715 -5.332 -6.352 1 98.38 105 HIS B C 1
ATOM 3975 O O . HIS B 1 105 ? 6.887 -5.129 -6.68 1 98.38 105 HIS B O 1
ATOM 3981 N N . CYS B 1 106 ? 5.09 -4.82 -5.316 1 98.38 106 CYS B N 1
ATOM 3982 C CA . CYS B 1 106 ? 5.863 -3.969 -4.414 1 98.38 106 CYS B CA 1
ATOM 3983 C C . CYS B 1 106 ? 6.93 -4.773 -3.686 1 98.38 106 CYS B C 1
ATOM 3985 O O . CYS B 1 106 ? 8.055 -4.297 -3.498 1 98.38 106 CYS B O 1
ATOM 3987 N N . ALA B 1 107 ? 6.617 -5.965 -3.256 1 98.81 107 ALA B N 1
ATOM 3988 C CA . ALA B 1 107 ? 7.59 -6.836 -2.598 1 98.81 107 ALA B CA 1
ATOM 3989 C C . ALA B 1 107 ? 8.711 -7.227 -3.555 1 98.81 107 ALA B C 1
ATOM 3991 O O . ALA B 1 107 ? 9.883 -7.266 -3.168 1 98.81 107 ALA B O 1
ATOM 3992 N N . LEU B 1 108 ? 8.336 -7.57 -4.793 1 98.88 108 LEU B N 1
ATOM 3993 C CA . LEU B 1 108 ? 9.344 -7.848 -5.812 1 98.88 108 LEU B CA 1
ATOM 3994 C C . LEU B 1 108 ? 10.289 -6.664 -5.98 1 98.88 108 LEU B C 1
ATOM 3996 O O . LEU B 1 108 ? 11.516 -6.84 -6.004 1 98.88 108 LEU B O 1
ATOM 4000 N N . GLU B 1 109 ? 9.727 -5.512 -6.062 1 98.75 109 GLU B N 1
ATOM 4001 C CA . GLU B 1 109 ? 10.547 -4.32 -6.258 1 98.75 109 GLU B CA 1
ATOM 4002 C C . GLU B 1 109 ? 11.414 -4.043 -5.031 1 98.75 109 GLU B C 1
ATOM 4004 O O . GLU B 1 109 ? 12.539 -3.564 -5.16 1 98.75 109 GLU B O 1
ATOM 4009 N N . ALA B 1 110 ? 10.867 -4.281 -3.832 1 98.81 110 ALA B N 1
ATOM 4010 C CA . ALA B 1 110 ? 11.656 -4.129 -2.613 1 98.81 110 ALA B CA 1
ATOM 4011 C C . ALA B 1 110 ? 12.898 -5.02 -2.648 1 98.81 110 ALA B C 1
ATOM 4013 O O . ALA B 1 110 ? 13.984 -4.594 -2.27 1 98.81 110 ALA B O 1
ATOM 4014 N N . ALA B 1 111 ? 12.695 -6.262 -3.092 1 98.88 111 ALA B N 1
ATOM 4015 C CA . ALA B 1 111 ? 13.836 -7.172 -3.203 1 98.88 111 ALA B CA 1
ATOM 4016 C C . ALA B 1 111 ? 14.875 -6.641 -4.188 1 98.88 111 ALA B C 1
ATOM 4018 O O . ALA B 1 111 ? 16.062 -6.551 -3.863 1 98.88 111 ALA B O 1
ATOM 4019 N N . LEU B 1 112 ? 14.445 -6.227 -5.363 1 98.81 112 LEU B N 1
ATOM 4020 C CA . LEU B 1 112 ? 15.352 -5.891 -6.453 1 98.81 112 LEU B CA 1
ATOM 4021 C C . LEU B 1 112 ? 16.078 -4.574 -6.172 1 98.81 112 LEU B C 1
ATOM 4023 O O . LEU B 1 112 ? 17.281 -4.465 -6.391 1 98.81 112 LEU B O 1
ATOM 4027 N N . VAL B 1 113 ? 15.352 -3.562 -5.641 1 98.5 113 VAL B N 1
ATOM 4028 C CA . VAL B 1 113 ? 15.922 -2.234 -5.449 1 98.5 113 VAL B CA 1
ATOM 4029 C C . VAL B 1 113 ? 16.984 -2.283 -4.359 1 98.5 113 VAL B C 1
ATOM 4031 O O . VAL B 1 113 ? 17.938 -1.496 -4.375 1 98.5 113 VAL B O 1
ATOM 4034 N N . ASN B 1 114 ? 16.891 -3.236 -3.449 1 98.75 114 ASN B N 1
ATOM 4035 C CA . ASN B 1 114 ? 17.859 -3.324 -2.352 1 98.75 114 ASN B CA 1
ATOM 4036 C C . ASN B 1 114 ? 19.031 -4.234 -2.703 1 98.75 114 ASN B C 1
ATOM 4038 O O . ASN B 1 114 ? 20.156 -4.016 -2.24 1 98.75 114 ASN B O 1
ATOM 4042 N N . VAL B 1 115 ? 18.828 -5.258 -3.523 1 98.69 115 VAL B N 1
ATOM 4043 C CA . VAL B 1 115 ? 19.859 -6.262 -3.781 1 98.69 115 VAL B CA 1
ATOM 4044 C C . VAL B 1 115 ? 20.688 -5.848 -4.992 1 98.69 115 VAL B C 1
ATOM 4046 O O . VAL B 1 115 ? 21.906 -6.023 -5.008 1 98.69 115 VAL B O 1
ATOM 4049 N N . LEU B 1 116 ? 20.062 -5.273 -6.023 1 98.38 116 LEU B N 1
ATOM 4050 C CA . LEU B 1 116 ? 20.75 -4.977 -7.273 1 98.38 116 LEU B CA 1
ATOM 4051 C C . LEU B 1 116 ? 21.312 -3.557 -7.262 1 98.38 116 LEU B C 1
ATOM 4053 O O . LEU B 1 116 ? 20.703 -2.648 -6.695 1 98.38 116 LEU B O 1
ATOM 4057 N N . GLU B 1 117 ? 22.406 -3.408 -7.797 1 97.31 117 GLU B N 1
ATOM 4058 C CA . GLU B 1 117 ? 23 -2.131 -8.18 1 97.31 117 GLU B CA 1
ATOM 4059 C C . GLU B 1 117 ? 23.203 -2.043 -9.688 1 97.31 117 GLU B C 1
ATOM 4061 O O . GLU B 1 117 ? 23.266 -3.068 -10.367 1 97.31 117 GLU B O 1
ATOM 4066 N N . PRO B 1 118 ? 23.234 -0.808 -10.227 1 96.25 118 PRO B N 1
ATOM 4067 C CA . PRO B 1 118 ? 23.469 -0.692 -11.672 1 96.25 118 PRO B CA 1
ATOM 4068 C C . PRO B 1 118 ? 24.703 -1.471 -12.125 1 96.25 118 PRO B C 1
ATOM 4070 O O . PRO B 1 118 ? 25.766 -1.386 -11.5 1 96.25 118 PRO B O 1
ATOM 4073 N N . GLY B 1 119 ? 24.531 -2.262 -13.148 1 97.75 119 GLY B N 1
ATOM 4074 C CA . GLY B 1 119 ? 25.625 -3.037 -13.695 1 97.75 119 GLY B CA 1
ATOM 4075 C C . GLY B 1 119 ? 25.641 -4.473 -13.211 1 97.75 119 GLY B C 1
ATOM 4076 O O . GLY B 1 119 ? 26.297 -5.328 -13.812 1 97.75 119 GLY B O 1
ATOM 4077 N N . ASP B 1 120 ? 24.922 -4.812 -12.188 1 98.44 120 ASP B N 1
ATOM 4078 C CA . ASP B 1 120 ? 24.875 -6.18 -11.664 1 98.44 120 ASP B CA 1
ATOM 4079 C C . ASP B 1 120 ? 24.25 -7.129 -12.688 1 98.44 120 ASP B C 1
ATOM 4081 O O . ASP B 1 120 ? 23.312 -6.762 -13.391 1 98.44 120 ASP B O 1
ATOM 4085 N N . SER B 1 121 ? 24.797 -8.305 -12.781 1 98.88 121 SER B N 1
ATOM 4086 C CA . SER B 1 121 ? 24.219 -9.359 -13.602 1 98.88 121 SER B CA 1
ATOM 4087 C C . SER B 1 121 ? 23.016 -10.008 -12.914 1 98.88 121 SER B C 1
ATOM 4089 O O . SER B 1 121 ? 23.125 -10.445 -11.766 1 98.88 121 SER B O 1
ATOM 4091 N N . PHE B 1 122 ? 21.891 -9.992 -13.562 1 98.88 122 PHE B N 1
ATOM 4092 C CA . PHE B 1 122 ? 20.609 -10.453 -13.031 1 98.88 122 PHE B CA 1
ATOM 4093 C C . PHE B 1 122 ? 20 -11.508 -13.938 1 98.88 122 PHE B C 1
ATOM 4095 O O . PHE B 1 122 ? 19.609 -11.203 -15.07 1 98.88 122 PHE B O 1
ATOM 4102 N N . LEU B 1 123 ? 19.922 -12.805 -13.5 1 98.94 123 LEU B N 1
ATOM 4103 C CA . LEU B 1 123 ? 19.312 -13.906 -14.234 1 98.94 123 LEU B CA 1
ATOM 4104 C C . LEU B 1 123 ? 17.844 -14.055 -13.867 1 98.94 123 LEU B C 1
ATOM 4106 O O . LEU B 1 123 ? 17.484 -14.07 -12.688 1 98.94 123 LEU B O 1
ATOM 4110 N N . VAL B 1 124 ? 16.953 -14.164 -14.914 1 98.94 124 VAL B N 1
ATOM 4111 C CA . VAL B 1 124 ? 15.523 -14.141 -14.648 1 98.94 124 VAL B CA 1
ATOM 4112 C C . VAL B 1 124 ? 14.844 -15.312 -15.367 1 98.94 124 VAL B C 1
ATOM 4114 O O . VAL B 1 124 ? 14.961 -15.453 -16.578 1 98.94 124 VAL B O 1
ATOM 4117 N N . GLY B 1 125 ? 14.156 -16.172 -14.578 1 98.88 125 GLY B N 1
ATOM 4118 C CA . GLY B 1 125 ? 13.258 -17.125 -15.211 1 98.88 125 GLY B CA 1
ATOM 4119 C C . GLY B 1 125 ? 12 -16.484 -15.773 1 98.88 125 GLY B C 1
ATOM 4120 O O . GLY B 1 125 ? 11.234 -15.859 -15.031 1 98.88 125 GLY B O 1
ATOM 4121 N N . VAL B 1 126 ? 11.773 -16.641 -17.141 1 98.44 126 VAL B N 1
ATOM 4122 C CA . VAL B 1 126 ? 10.625 -16.031 -17.797 1 98.44 126 VAL B CA 1
ATOM 4123 C C . VAL B 1 126 ? 9.773 -17.094 -18.469 1 98.44 126 VAL B C 1
ATOM 4125 O O . VAL B 1 126 ? 9.898 -17.328 -19.672 1 98.44 126 VAL B O 1
ATOM 4128 N N . ASN B 1 127 ? 8.883 -17.656 -17.734 1 97.62 127 ASN B N 1
ATOM 4129 C CA . ASN B 1 127 ? 7.961 -18.641 -18.297 1 97.62 127 ASN B CA 1
ATOM 4130 C C . ASN B 1 127 ? 6.512 -18.188 -18.172 1 97.62 127 ASN B C 1
ATOM 4132 O O . ASN B 1 127 ? 5.59 -18.984 -18.328 1 97.62 127 ASN B O 1
ATOM 4136 N N . GLY B 1 128 ? 6.312 -16.906 -17.828 1 96.94 128 GLY B N 1
ATOM 4137 C CA . GLY B 1 128 ? 5.039 -16.219 -17.688 1 96.94 128 GLY B CA 1
ATOM 4138 C C . GLY B 1 128 ? 5.191 -14.734 -17.422 1 96.94 128 GLY B C 1
ATOM 4139 O O . GLY B 1 128 ? 6.27 -14.172 -17.609 1 96.94 128 GLY B O 1
ATOM 4140 N N . ILE B 1 129 ? 4.172 -14.078 -17.047 1 97.38 129 ILE B N 1
ATOM 4141 C CA . ILE B 1 129 ? 4.141 -12.625 -16.969 1 97.38 129 ILE B CA 1
ATOM 4142 C C . ILE B 1 129 ? 4.969 -12.148 -15.773 1 97.38 129 ILE B C 1
ATOM 4144 O O . ILE B 1 129 ? 5.527 -11.055 -15.797 1 97.38 129 ILE B O 1
ATOM 4148 N N . TRP B 1 130 ? 5.113 -12.969 -14.727 1 98.19 130 TRP B N 1
ATOM 4149 C CA . TRP B 1 130 ? 5.805 -12.516 -13.523 1 98.19 130 TRP B CA 1
ATOM 4150 C C . TRP B 1 130 ? 7.301 -12.383 -13.773 1 98.19 130 TRP B C 1
ATOM 4152 O O . TRP B 1 130 ? 7.934 -11.43 -13.305 1 98.19 130 TRP B O 1
ATOM 4162 N N . GLY B 1 131 ? 7.867 -13.336 -14.508 1 98.31 131 GLY B N 1
ATOM 4163 C CA . GLY B 1 131 ? 9.25 -13.18 -14.93 1 98.31 131 GLY B CA 1
ATOM 4164 C C . GLY B 1 131 ? 9.469 -11.969 -15.82 1 98.31 131 GLY B C 1
ATOM 4165 O O . GLY B 1 131 ? 10.508 -11.305 -15.719 1 98.31 131 GLY B O 1
ATOM 4166 N N . GLN B 1 132 ? 8.469 -11.672 -16.688 1 98.12 132 GLN B N 1
ATOM 4167 C CA . GLN B 1 132 ? 8.555 -10.492 -17.531 1 98.12 132 GLN B CA 1
ATOM 4168 C C . GLN B 1 132 ? 8.586 -9.219 -16.703 1 98.12 132 GLN B C 1
ATOM 4170 O O . GLN B 1 132 ? 9.328 -8.281 -17.016 1 98.12 132 GLN B O 1
ATOM 4175 N N . ARG B 1 133 ? 7.797 -9.195 -15.664 1 98.5 133 ARG B N 1
ATOM 4176 C CA . ARG B 1 133 ? 7.781 -8.039 -14.773 1 98.5 133 ARG B CA 1
ATOM 4177 C C . ARG B 1 133 ? 9.109 -7.898 -14.031 1 98.5 133 ARG B C 1
ATOM 4179 O O . ARG B 1 133 ? 9.617 -6.789 -13.867 1 98.5 133 ARG B O 1
ATOM 4186 N N . ALA B 1 134 ? 9.633 -9.008 -13.578 1 98.81 134 ALA B N 1
ATOM 4187 C CA . ALA B 1 134 ? 10.922 -8.977 -12.898 1 98.81 134 ALA B CA 1
ATOM 4188 C C . ALA B 1 134 ? 12.016 -8.438 -13.828 1 98.81 134 ALA B C 1
ATOM 4190 O O . ALA B 1 134 ? 12.859 -7.652 -13.398 1 98.81 134 ALA B O 1
ATOM 4191 N N . MET B 1 135 ? 11.961 -8.867 -15.086 1 98.44 135 MET B N 1
ATOM 4192 C CA . MET B 1 135 ? 12.906 -8.383 -16.094 1 98.44 135 MET B CA 1
ATOM 4193 C C . MET B 1 135 ? 12.789 -6.871 -16.266 1 98.44 135 MET B C 1
ATOM 4195 O O . MET B 1 135 ? 13.797 -6.16 -16.25 1 98.44 135 MET B O 1
ATOM 4199 N N . ASP B 1 136 ? 11.586 -6.391 -16.406 1 98.31 136 ASP B N 1
ATOM 4200 C CA . ASP B 1 136 ? 11.32 -4.969 -16.609 1 98.31 136 ASP B CA 1
ATOM 4201 C C . ASP B 1 136 ? 11.844 -4.145 -15.43 1 98.31 136 ASP B C 1
ATOM 4203 O O . ASP B 1 136 ? 12.531 -3.135 -15.633 1 98.31 136 ASP B O 1
ATOM 4207 N N . ILE B 1 137 ? 11.578 -4.59 -14.242 1 98.56 137 ILE B N 1
ATOM 4208 C CA . ILE B 1 137 ? 11.984 -3.869 -13.039 1 98.56 137 ILE B CA 1
ATOM 4209 C C . ILE B 1 137 ? 13.5 -3.881 -12.914 1 98.56 137 ILE B C 1
ATOM 4211 O O . ILE B 1 137 ? 14.109 -2.863 -12.57 1 98.56 137 ILE B O 1
ATOM 4215 N N . GLY B 1 138 ? 14.141 -5.035 -13.172 1 98.56 138 GLY B N 1
ATOM 4216 C CA . GLY B 1 138 ? 15.594 -5.105 -13.148 1 98.56 138 GLY B CA 1
ATOM 4217 C C . GLY B 1 138 ? 16.25 -4.148 -14.125 1 98.56 138 GLY B C 1
ATOM 4218 O O . GLY B 1 138 ? 17.25 -3.5 -13.789 1 98.56 138 GLY B O 1
ATOM 4219 N N . GLU B 1 139 ? 15.656 -4.047 -15.328 1 98.25 139 GLU B N 1
ATOM 4220 C CA . GLU B 1 139 ? 16.203 -3.16 -16.359 1 98.25 139 GLU B CA 1
ATOM 4221 C C . GLU B 1 139 ? 16.078 -1.697 -15.93 1 98.25 139 GLU B C 1
ATOM 4223 O O . GLU B 1 139 ? 17 -0.909 -16.156 1 98.25 139 GLU B O 1
ATOM 4228 N N . ARG B 1 140 ? 14.992 -1.385 -15.344 1 97.31 140 ARG B N 1
ATOM 4229 C CA . ARG B 1 140 ? 14.781 -0.025 -14.859 1 97.31 140 ARG B CA 1
ATOM 4230 C C . ARG B 1 140 ? 15.859 0.374 -13.859 1 97.31 140 ARG B C 1
ATOM 4232 O O . ARG B 1 140 ? 16.234 1.545 -13.781 1 97.31 140 ARG B O 1
ATOM 4239 N N . MET B 1 141 ? 16.406 -0.6 -13.18 1 94.94 141 MET B N 1
ATOM 4240 C CA . MET B 1 141 ? 17.375 -0.343 -12.125 1 94.94 141 MET B CA 1
ATOM 4241 C C . MET B 1 141 ? 18.797 -0.314 -12.695 1 94.94 141 MET B C 1
ATOM 4243 O O . MET B 1 141 ? 19.75 -0.054 -11.969 1 94.94 141 MET B O 1
ATOM 4247 N N . GLY B 1 142 ? 18.938 -0.608 -13.953 1 96.06 142 GLY B N 1
ATOM 4248 C CA . GLY B 1 142 ? 20.234 -0.571 -14.617 1 96.06 142 GLY B CA 1
ATOM 4249 C C . GLY B 1 142 ? 20.984 -1.884 -14.523 1 96.06 142 GLY B C 1
ATOM 4250 O O . GLY B 1 142 ? 22.188 -1.939 -14.812 1 96.06 142 GLY B O 1
ATOM 4251 N N . ALA B 1 143 ? 20.328 -2.961 -14.125 1 98.25 143 ALA B N 1
ATOM 4252 C CA . ALA B 1 143 ? 20.984 -4.27 -14.086 1 98.25 143 ALA B CA 1
ATOM 4253 C C . ALA B 1 143 ? 21.172 -4.824 -15.5 1 98.25 143 ALA B C 1
ATOM 4255 O O . ALA B 1 143 ? 20.469 -4.414 -16.438 1 98.25 143 ALA B O 1
ATOM 4256 N N . ARG B 1 144 ? 22.172 -5.648 -15.68 1 98.75 144 ARG B N 1
ATOM 4257 C CA . ARG B 1 144 ? 22.297 -6.473 -16.875 1 98.75 144 ARG B CA 1
ATOM 4258 C C . ARG B 1 144 ? 21.406 -7.715 -16.781 1 98.75 144 ARG B C 1
ATOM 4260 O O . ARG B 1 144 ? 21.828 -8.734 -16.234 1 98.75 144 ARG B O 1
ATOM 4267 N N . VAL B 1 145 ? 20.281 -7.641 -17.391 1 98.88 145 VAL B N 1
ATOM 4268 C CA . VAL B 1 145 ? 19.25 -8.664 -17.219 1 98.88 145 VAL B CA 1
ATOM 4269 C C . VAL B 1 145 ? 19.438 -9.758 -18.266 1 98.88 145 VAL B C 1
ATOM 4271 O O . VAL B 1 145 ? 19.594 -9.461 -19.453 1 98.88 145 VAL B O 1
ATOM 4274 N N . HIS B 1 146 ? 19.422 -11.016 -17.859 1 98.88 146 HIS B N 1
ATOM 4275 C CA . HIS B 1 146 ? 19.547 -12.195 -18.719 1 98.88 146 HIS B CA 1
ATOM 4276 C C . HIS B 1 146 ? 18.344 -13.125 -18.531 1 98.88 146 HIS B C 1
ATOM 4278 O O . HIS B 1 146 ? 18.328 -13.953 -17.625 1 98.88 146 HIS B O 1
ATOM 4284 N N . PRO B 1 147 ? 17.375 -13.078 -19.453 1 98.69 147 PRO B N 1
ATOM 4285 C CA . PRO B 1 147 ? 16.203 -13.922 -19.312 1 98.69 147 PRO B CA 1
ATOM 4286 C C . PRO B 1 147 ? 16.453 -15.375 -19.734 1 98.69 147 PRO B C 1
ATOM 4288 O O . PRO B 1 147 ? 17.141 -15.617 -20.719 1 98.69 147 PRO B O 1
ATOM 4291 N N . MET B 1 148 ? 16.031 -16.297 -18.969 1 98.62 148 MET B N 1
ATOM 4292 C CA . MET B 1 148 ? 15.82 -17.688 -19.375 1 98.62 148 MET B CA 1
ATOM 4293 C C . MET B 1 148 ? 14.375 -17.922 -19.812 1 98.62 148 MET B C 1
ATOM 4295 O O . MET B 1 148 ? 13.523 -18.266 -19 1 98.62 148 MET B O 1
ATOM 4299 N N . THR B 1 149 ? 14.125 -17.828 -21.078 1 97.88 149 THR B N 1
ATOM 4300 C CA . THR B 1 149 ? 12.766 -17.812 -21.594 1 97.88 149 THR B CA 1
ATOM 4301 C C . THR B 1 149 ? 12.273 -19.234 -21.859 1 97.88 149 THR B C 1
ATOM 4303 O O . THR B 1 149 ? 13.008 -20.047 -22.422 1 97.88 149 THR B O 1
ATOM 4306 N N . LYS B 1 150 ? 11.078 -19.562 -21.422 1 96.94 150 LYS B N 1
ATOM 4307 C CA . LYS B 1 150 ? 10.375 -20.812 -21.703 1 96.94 150 LYS B CA 1
ATOM 4308 C C . LYS B 1 150 ? 9.023 -20.547 -22.359 1 96.94 150 LYS B C 1
ATOM 4310 O O . LYS B 1 150 ? 8.43 -19.484 -22.156 1 96.94 150 LYS B O 1
ATOM 4315 N N . ASP B 1 151 ? 8.602 -21.469 -23.109 1 95.75 151 ASP B N 1
ATOM 4316 C CA . ASP B 1 151 ? 7.211 -21.422 -23.562 1 95.75 151 ASP B CA 1
ATOM 4317 C C . ASP B 1 151 ? 6.254 -21.547 -22.375 1 95.75 151 ASP B C 1
ATOM 4319 O O . ASP B 1 151 ? 6.559 -22.219 -21.391 1 95.75 151 ASP B O 1
ATOM 4323 N N . PRO B 1 152 ? 5.121 -20.875 -22.516 1 95 152 PRO B N 1
ATOM 4324 C CA . PRO B 1 152 ? 4.133 -21.078 -21.453 1 95 152 PRO B CA 1
ATOM 4325 C C . PRO B 1 152 ? 3.871 -22.547 -21.156 1 95 152 PRO B C 1
ATOM 4327 O O . PRO B 1 152 ? 3.725 -23.359 -22.094 1 95 152 PRO B O 1
ATOM 4330 N N . GLY B 1 153 ? 3.885 -22.844 -19.891 1 94.69 153 GLY B N 1
ATOM 4331 C CA . GLY B 1 153 ? 3.717 -24.234 -19.5 1 94.69 153 GLY B CA 1
ATOM 4332 C C . GLY B 1 153 ? 5.031 -24.938 -19.203 1 94.69 153 GLY B C 1
ATOM 4333 O O . GLY B 1 153 ? 5.039 -26.016 -18.609 1 94.69 153 GLY B O 1
ATOM 4334 N N . GLY B 1 154 ? 6.086 -24.25 -19.484 1 96.56 154 GLY B N 1
ATOM 4335 C CA . GLY B 1 154 ? 7.406 -24.797 -19.203 1 96.56 154 GLY B CA 1
ATOM 4336 C C . GLY B 1 154 ? 7.945 -24.422 -17.844 1 96.56 154 GLY B C 1
ATOM 4337 O O . GLY B 1 154 ? 7.426 -23.5 -17.203 1 96.56 154 GLY B O 1
ATOM 4338 N N . HIS B 1 155 ? 8.984 -25.203 -17.391 1 97.88 155 HIS B N 1
ATOM 4339 C CA . HIS B 1 155 ? 9.688 -24.953 -16.141 1 97.88 155 HIS B CA 1
ATOM 4340 C C . HIS B 1 155 ? 11.195 -24.984 -16.328 1 97.88 155 HIS B C 1
ATOM 4342 O O . HIS B 1 155 ? 11.68 -25.156 -17.453 1 97.88 155 HIS B O 1
ATOM 4348 N N . TYR B 1 156 ? 11.961 -24.719 -15.297 1 98.5 156 TYR B N 1
ATOM 4349 C CA . TYR B 1 156 ? 13.422 -24.719 -15.367 1 98.5 156 TYR B CA 1
ATOM 4350 C C . TYR B 1 156 ? 13.992 -25.938 -14.656 1 98.5 156 TYR B C 1
ATOM 4352 O O . TYR B 1 156 ? 13.586 -26.266 -13.539 1 98.5 156 TYR B O 1
ATOM 4360 N N . THR B 1 157 ? 14.945 -26.578 -15.32 1 98.25 157 THR B N 1
ATOM 4361 C CA . THR B 1 157 ? 15.688 -27.672 -14.695 1 98.25 157 THR B CA 1
ATOM 4362 C C . THR B 1 157 ? 16.969 -27.141 -14.047 1 98.25 157 THR B C 1
ATOM 4364 O O . THR B 1 157 ? 17.422 -26.047 -14.359 1 98.25 157 THR B O 1
ATOM 4367 N N . LEU B 1 158 ? 17.531 -27.938 -13.148 1 98.62 158 LEU B N 1
ATOM 4368 C CA . LEU B 1 158 ? 18.797 -27.578 -12.523 1 98.62 158 LEU B CA 1
ATOM 4369 C C . LEU B 1 158 ? 19.875 -27.375 -13.562 1 98.62 158 LEU B C 1
ATOM 4371 O O . LEU B 1 158 ? 20.688 -26.453 -13.453 1 98.62 158 LEU B O 1
ATOM 4375 N N . GLN B 1 159 ? 19.859 -28.156 -14.57 1 98.44 159 GLN B N 1
ATOM 4376 C CA . GLN B 1 159 ? 20.875 -28.062 -15.625 1 98.44 159 GLN B CA 1
ATOM 4377 C C . GLN B 1 159 ? 20.766 -26.75 -16.375 1 98.44 159 GLN B C 1
ATOM 4379 O O . GLN B 1 159 ? 21.781 -26.078 -16.625 1 98.44 159 GLN B O 1
ATOM 4384 N N . GLU B 1 160 ? 19.609 -26.359 -16.75 1 98.31 160 GLU B N 1
ATOM 4385 C CA . GLU B 1 160 ? 19.391 -25.125 -17.484 1 98.31 160 GLU B CA 1
ATOM 4386 C C . GLU B 1 160 ? 19.828 -23.922 -16.656 1 98.31 160 GLU B C 1
ATOM 4388 O O . GLU B 1 160 ? 20.453 -22.984 -17.188 1 98.31 160 GLU B O 1
ATOM 4393 N N . VAL B 1 161 ? 19.516 -23.922 -15.383 1 98.81 161 VAL B N 1
ATOM 4394 C CA . VAL B 1 161 ? 19.875 -22.828 -14.492 1 98.81 161 VAL B CA 1
ATOM 4395 C C . VAL B 1 161 ? 21.406 -22.766 -14.344 1 98.81 161 VAL B C 1
ATOM 4397 O O . VAL B 1 161 ? 22 -21.688 -14.344 1 98.81 161 VAL B O 1
ATOM 4400 N N . GLU B 1 162 ? 21.969 -23.938 -14.211 1 98.81 162 GLU B N 1
ATOM 4401 C CA . GLU B 1 162 ? 23.422 -23.984 -14.07 1 98.81 162 GLU B CA 1
ATOM 4402 C C . GLU B 1 162 ? 24.109 -23.359 -15.289 1 98.81 162 GLU B C 1
ATOM 4404 O O . GLU B 1 162 ? 25.109 -22.656 -15.156 1 98.81 162 GLU B O 1
ATOM 4409 N N . GLU B 1 163 ? 23.641 -23.688 -16.438 1 98.75 163 GLU B N 1
ATOM 4410 C CA . GLU B 1 163 ? 24.172 -23.094 -17.672 1 98.75 163 GLU B CA 1
ATOM 4411 C C . GLU B 1 163 ? 24.094 -21.578 -17.625 1 98.75 163 GLU B C 1
ATOM 4413 O O . GLU B 1 163 ? 25.031 -20.891 -18.016 1 98.75 163 GLU B O 1
ATOM 4418 N N . GLY B 1 164 ? 22.953 -21.047 -17.156 1 98.81 164 GLY B N 1
ATOM 4419 C CA . GLY B 1 164 ? 22.797 -19.609 -17.016 1 98.81 164 GLY B CA 1
ATOM 4420 C C . GLY B 1 164 ? 23.75 -19 -16 1 98.81 164 GLY B C 1
ATOM 4421 O O . GLY B 1 164 ? 24.328 -17.938 -16.234 1 98.81 164 GLY B O 1
ATOM 4422 N N . LEU B 1 165 ? 23.906 -19.719 -14.914 1 98.88 165 LEU B N 1
ATOM 4423 C CA . LEU B 1 165 ? 24.797 -19.25 -13.859 1 98.88 165 LEU B CA 1
ATOM 4424 C C . LEU B 1 165 ? 26.234 -19.188 -14.359 1 98.88 165 LEU B C 1
ATOM 4426 O O . LEU B 1 165 ? 26.953 -18.234 -14.078 1 98.88 165 LEU B O 1
ATOM 4430 N N . ALA B 1 166 ? 26.609 -20.203 -15.055 1 98.81 166 ALA B N 1
ATOM 4431 C CA . ALA B 1 166 ? 27.984 -20.281 -15.57 1 98.81 166 ALA B CA 1
ATOM 4432 C C . ALA B 1 166 ? 28.25 -19.203 -16.609 1 98.81 166 ALA B C 1
ATOM 4434 O O . ALA B 1 166 ? 29.328 -18.609 -16.656 1 98.81 166 ALA B O 1
ATOM 4435 N N . GLN B 1 167 ? 27.328 -18.969 -17.375 1 98.81 167 GLN B N 1
ATOM 4436 C CA . GLN B 1 167 ? 27.484 -18.062 -18.5 1 98.81 167 GLN B CA 1
ATOM 4437 C C . GLN B 1 167 ? 27.469 -16.609 -18.047 1 98.81 167 GLN B C 1
ATOM 4439 O O . GLN B 1 167 ? 28.281 -15.797 -18.5 1 98.81 167 GLN B O 1
ATOM 4444 N N . HIS B 1 168 ? 26.578 -16.266 -17.109 1 98.81 168 HIS B N 1
ATOM 4445 C CA . HIS B 1 168 ? 26.297 -14.852 -16.859 1 98.81 168 HIS B CA 1
ATOM 4446 C C . HIS B 1 168 ? 26.828 -14.414 -15.5 1 98.81 168 HIS B C 1
ATOM 4448 O O . HIS B 1 168 ? 26.922 -13.219 -15.219 1 98.81 168 HIS B O 1
ATOM 4454 N N . LYS B 1 169 ? 27.141 -15.352 -14.625 1 98.81 169 LYS B N 1
ATOM 4455 C CA . LYS B 1 169 ? 27.672 -15.086 -13.289 1 98.81 169 LYS B CA 1
ATOM 4456 C C . LYS B 1 169 ? 26.844 -14.031 -12.562 1 98.81 169 LYS B C 1
ATOM 4458 O O . LYS B 1 169 ? 27.375 -13.031 -12.078 1 98.81 169 LYS B O 1
ATOM 4463 N N . PRO B 1 170 ? 25.562 -14.289 -12.492 1 98.94 170 PRO B N 1
ATOM 4464 C CA . PRO B 1 170 ? 24.672 -13.312 -11.867 1 98.94 170 PRO B CA 1
ATOM 4465 C C . PRO B 1 170 ? 24.844 -13.234 -10.359 1 98.94 170 PRO B C 1
ATOM 4467 O O . PRO B 1 170 ? 25.266 -14.211 -9.727 1 98.94 170 PRO B O 1
ATOM 4470 N N . VAL B 1 171 ? 24.516 -12.07 -9.797 1 98.81 171 VAL B N 1
ATOM 4471 C CA . VAL B 1 171 ? 24.5 -11.93 -8.344 1 98.81 171 VAL B CA 1
ATOM 4472 C C . VAL B 1 171 ? 23.156 -12.391 -7.797 1 98.81 171 VAL B C 1
ATOM 4474 O O . VAL B 1 171 ? 23.016 -12.656 -6.602 1 98.81 171 VAL B O 1
ATOM 4477 N N . LEU B 1 172 ? 22.125 -12.477 -8.688 1 98.94 172 LEU B N 1
ATOM 4478 C CA . LEU B 1 172 ? 20.75 -12.789 -8.289 1 98.94 172 LEU B CA 1
ATOM 4479 C C . LEU B 1 172 ? 20.047 -13.586 -9.375 1 98.94 172 LEU B C 1
ATOM 4481 O O . LEU B 1 172 ? 20.156 -13.281 -10.562 1 98.94 172 LEU B O 1
ATOM 4485 N N . LEU B 1 173 ? 19.359 -14.664 -9.023 1 99 173 LEU B N 1
ATOM 4486 C CA . LEU B 1 173 ? 18.438 -15.422 -9.859 1 99 173 LEU B CA 1
ATOM 4487 C C . LEU B 1 173 ? 17 -15.266 -9.367 1 99 173 LEU B C 1
ATOM 4489 O O . LEU B 1 173 ? 16.734 -15.43 -8.172 1 99 173 LEU B O 1
ATOM 4493 N N . PHE B 1 174 ? 16.125 -14.93 -10.328 1 98.94 174 PHE B N 1
ATOM 4494 C CA . PHE B 1 174 ? 14.711 -14.844 -10.023 1 98.94 174 PHE B CA 1
ATOM 4495 C C . PHE B 1 174 ? 13.961 -16.031 -10.602 1 98.94 174 PHE B C 1
ATOM 4497 O O . PHE B 1 174 ? 14.078 -16.328 -11.797 1 98.94 174 PHE B O 1
ATOM 4504 N N . LEU B 1 175 ? 13.133 -16.703 -9.75 1 98.94 175 LEU B N 1
ATOM 4505 C CA . LEU B 1 175 ? 12.211 -17.75 -10.188 1 98.94 175 LEU B CA 1
ATOM 4506 C C . LEU B 1 175 ? 10.828 -17.547 -9.586 1 98.94 175 LEU B C 1
ATOM 4508 O O . LEU B 1 175 ? 10.703 -17.062 -8.461 1 98.94 175 LEU B O 1
ATOM 4512 N N . THR B 1 176 ? 9.836 -17.891 -10.32 1 98.81 176 THR B N 1
ATOM 4513 C CA . THR B 1 176 ? 8.461 -17.953 -9.828 1 98.81 176 THR B CA 1
ATOM 4514 C C . THR B 1 176 ? 8.086 -19.375 -9.422 1 98.81 176 THR B C 1
ATOM 4516 O O . THR B 1 176 ? 8.055 -20.281 -10.258 1 98.81 176 THR B O 1
ATOM 4519 N N . HIS B 1 177 ? 7.766 -19.562 -8.133 1 98.81 177 HIS B N 1
ATOM 4520 C CA . HIS B 1 177 ? 7.391 -20.891 -7.645 1 98.81 177 HIS B CA 1
ATOM 4521 C C . HIS B 1 177 ? 6.066 -21.344 -8.242 1 98.81 177 HIS B C 1
ATOM 4523 O O . HIS B 1 177 ? 5.98 -22.438 -8.805 1 98.81 177 HIS B O 1
ATOM 4529 N N . GLY B 1 178 ? 5.023 -20.578 -8.023 1 98.62 178 GLY B N 1
ATOM 4530 C CA . GLY B 1 178 ? 3.736 -20.781 -8.664 1 98.62 178 GLY B CA 1
ATOM 4531 C C . GLY B 1 178 ? 3.426 -19.75 -9.727 1 98.62 178 GLY B C 1
ATOM 4532 O O . GLY B 1 178 ? 2.986 -18.641 -9.414 1 98.62 178 GLY B O 1
ATOM 4533 N N . GLU B 1 179 ? 3.633 -20.078 -10.977 1 98.31 179 GLU B N 1
ATOM 4534 C CA . GLU B 1 179 ? 3.32 -19.172 -12.078 1 98.31 179 GLU B CA 1
ATOM 4535 C C . GLU B 1 179 ? 1.831 -19.203 -12.414 1 98.31 179 GLU B C 1
ATOM 4537 O O . GLU B 1 179 ? 1.391 -20.016 -13.227 1 98.31 179 GLU B O 1
ATOM 4542 N N . SER B 1 180 ? 1.066 -18.281 -11.914 1 98 180 SER B N 1
ATOM 4543 C CA . SER B 1 180 ? -0.391 -18.297 -11.984 1 98 180 SER B CA 1
ATOM 4544 C C . SER B 1 180 ? -0.882 -18.016 -13.398 1 98 180 SER B C 1
ATOM 4546 O O . SER B 1 180 ? -2.025 -18.328 -13.742 1 98 180 SER B O 1
ATOM 4548 N N . SER B 1 181 ? -0.042 -17.359 -14.25 1 97.56 181 SER B N 1
ATOM 4549 C CA . SER B 1 181 ? -0.46 -17.047 -15.617 1 97.56 181 SER B CA 1
ATOM 4550 C C . SER B 1 181 ? -0.46 -18.297 -16.484 1 97.56 181 SER B C 1
ATOM 4552 O O . SER B 1 181 ? -1.153 -18.359 -17.5 1 97.56 181 SER B O 1
ATOM 4554 N N . THR B 1 182 ? 0.299 -19.375 -16.047 1 97.69 182 THR B N 1
ATOM 4555 C CA . THR B 1 182 ? 0.406 -20.547 -16.906 1 97.69 182 THR B CA 1
ATOM 4556 C C . THR B 1 182 ? 0.041 -21.812 -16.141 1 97.69 182 THR B C 1
ATOM 4558 O O . THR B 1 182 ? -0.186 -22.875 -16.734 1 97.69 182 THR B O 1
ATOM 4561 N N . GLY B 1 183 ? 0.017 -21.734 -14.844 1 98.25 183 GLY B N 1
ATOM 4562 C CA . GLY B 1 183 ? -0.385 -22.875 -14.039 1 98.25 183 GLY B CA 1
ATOM 4563 C C . GLY B 1 183 ? 0.771 -23.781 -13.688 1 98.25 183 GLY B C 1
ATOM 4564 O O . GLY B 1 183 ? 0.561 -24.938 -13.297 1 98.25 183 GLY B O 1
ATOM 4565 N N . VAL B 1 184 ? 1.996 -23.297 -13.766 1 98.44 184 VAL B N 1
ATOM 4566 C CA . VAL B 1 184 ? 3.174 -24.141 -13.57 1 98.44 184 VAL B CA 1
ATOM 4567 C C . VAL B 1 184 ? 3.664 -24.016 -12.133 1 98.44 184 VAL B C 1
ATOM 4569 O O . VAL B 1 184 ? 3.689 -22.922 -11.57 1 98.44 184 VAL B O 1
ATOM 4572 N N . LEU B 1 185 ? 4.004 -25.109 -11.531 1 98.56 185 LEU B N 1
ATOM 4573 C CA . LEU B 1 185 ? 4.699 -25.188 -10.25 1 98.56 185 LEU B CA 1
ATOM 4574 C C . LEU B 1 185 ? 6.18 -25.484 -10.453 1 98.56 185 LEU B C 1
ATOM 4576 O O . LEU B 1 185 ? 6.539 -26.594 -10.867 1 98.56 185 LEU B O 1
ATOM 4580 N N . GLN B 1 186 ? 7.055 -24.562 -10.148 1 98.5 186 GLN B N 1
ATOM 4581 C CA . GLN B 1 186 ? 8.5 -24.703 -10.32 1 98.5 186 GLN B CA 1
ATOM 4582 C C . GLN B 1 186 ? 9.117 -25.484 -9.164 1 98.5 186 GLN B C 1
ATOM 4584 O O . GLN B 1 186 ? 9.023 -25.062 -8.008 1 98.5 186 GLN B O 1
ATOM 4589 N N . PRO B 1 187 ? 9.703 -26.688 -9.461 1 97.31 187 PRO B N 1
ATOM 4590 C CA . PRO B 1 187 ? 10.5 -27.297 -8.398 1 97.31 187 PRO B CA 1
ATOM 4591 C C . PRO B 1 187 ? 11.617 -26.391 -7.895 1 97.31 187 PRO B C 1
ATOM 4593 O O . PRO B 1 187 ? 12.25 -25.688 -8.68 1 97.31 187 PRO B O 1
ATOM 4596 N N . LEU B 1 188 ? 11.922 -26.453 -6.551 1 98.12 188 LEU B N 1
ATOM 4597 C CA . LEU B 1 188 ? 12.898 -25.516 -6.004 1 98.12 188 LEU B CA 1
ATOM 4598 C C . LEU B 1 188 ? 14.023 -26.266 -5.289 1 98.12 188 LEU B C 1
ATOM 4600 O O . LEU B 1 188 ? 15.062 -25.672 -4.977 1 98.12 188 LEU B O 1
ATOM 4604 N N . ASP B 1 189 ? 13.828 -27.625 -5.02 1 96.94 189 ASP B N 1
ATOM 4605 C CA . ASP B 1 189 ? 14.867 -28.375 -4.328 1 96.94 189 ASP B CA 1
ATOM 4606 C C . ASP B 1 189 ? 16.172 -28.375 -5.125 1 96.94 189 ASP B C 1
ATOM 4608 O O . ASP B 1 189 ? 16.156 -28.672 -6.328 1 96.94 189 ASP B O 1
ATOM 4612 N N . GLY B 1 190 ? 17.219 -28.062 -4.473 1 97.88 190 GLY B N 1
ATOM 4613 C CA . GLY B 1 190 ? 18.531 -28.078 -5.09 1 97.88 190 GLY B CA 1
ATOM 4614 C C . GLY B 1 190 ? 18.922 -26.75 -5.703 1 97.88 190 GLY B C 1
ATOM 4615 O O . GLY B 1 190 ? 20.094 -26.484 -5.961 1 97.88 190 GLY B O 1
ATOM 4616 N N . PHE B 1 191 ? 18 -25.859 -5.945 1 98.69 191 PHE B N 1
ATOM 4617 C CA . PHE B 1 191 ? 18.281 -24.609 -6.637 1 98.69 191 PHE B CA 1
ATOM 4618 C C . PHE B 1 191 ? 19.062 -23.656 -5.746 1 98.69 191 PHE B C 1
ATOM 4620 O O . PHE B 1 191 ? 19.953 -22.938 -6.223 1 98.69 191 PHE B O 1
ATOM 4627 N N . GLY B 1 192 ? 18.703 -23.609 -4.453 1 98.75 192 GLY B N 1
ATOM 4628 C CA . GLY B 1 192 ? 19.453 -22.781 -3.531 1 98.75 192 GLY B CA 1
ATOM 4629 C C . GLY B 1 192 ? 20.938 -23.125 -3.465 1 98.75 192 GLY B C 1
ATOM 4630 O O . GLY B 1 192 ? 21.797 -22.266 -3.586 1 98.75 192 GLY B O 1
ATOM 4631 N N . GLU B 1 193 ? 21.188 -24.438 -3.285 1 98.44 193 GLU B N 1
ATOM 4632 C CA . GLU B 1 193 ? 22.562 -24.922 -3.24 1 98.44 193 GLU B CA 1
ATOM 4633 C C . GLU B 1 193 ? 23.312 -24.609 -4.539 1 98.44 193 GLU B C 1
ATOM 4635 O O . GLU B 1 193 ? 24.469 -24.203 -4.516 1 98.44 193 GLU B O 1
ATOM 4640 N N . LEU B 1 194 ? 22.641 -24.875 -5.625 1 98.81 194 LEU B N 1
ATOM 4641 C CA . LEU B 1 194 ? 23.234 -24.594 -6.934 1 98.81 194 LEU B CA 1
ATOM 4642 C C . LEU B 1 194 ? 23.609 -23.125 -7.055 1 98.81 194 LEU B C 1
ATOM 4644 O O . LEU B 1 194 ? 24.719 -22.797 -7.496 1 98.81 194 LEU B O 1
ATOM 4648 N N . CYS B 1 195 ? 22.719 -22.172 -6.691 1 98.88 195 CYS B N 1
ATOM 4649 C CA . CYS B 1 195 ? 22.984 -20.75 -6.754 1 98.88 195 CYS B CA 1
ATOM 4650 C C . CYS B 1 195 ? 24.203 -20.375 -5.906 1 98.88 195 CYS B C 1
ATOM 4652 O O . CYS B 1 195 ? 25.062 -19.625 -6.344 1 98.88 195 CYS B O 1
ATOM 4654 N N . HIS B 1 196 ? 24.281 -20.953 -4.738 1 98.75 196 HIS B N 1
ATOM 4655 C CA . HIS B 1 196 ? 25.344 -20.609 -3.803 1 98.75 196 HIS B CA 1
ATOM 4656 C C . HIS B 1 196 ? 26.703 -21.062 -4.328 1 98.75 196 HIS B C 1
ATOM 4658 O O . HIS B 1 196 ? 27.719 -20.391 -4.105 1 98.75 196 HIS B O 1
ATOM 4664 N N . ARG B 1 197 ? 26.703 -22.188 -5.016 1 98.56 197 ARG B N 1
ATOM 4665 C CA . ARG B 1 197 ? 27.953 -22.656 -5.621 1 98.56 197 ARG B CA 1
ATOM 4666 C C . ARG B 1 197 ? 28.484 -21.625 -6.617 1 98.56 197 ARG B C 1
ATOM 4668 O O . ARG B 1 197 ? 29.703 -21.578 -6.859 1 98.56 197 ARG B O 1
ATOM 4675 N N . TYR B 1 198 ? 27.641 -20.812 -7.141 1 98.69 198 TYR B N 1
ATOM 4676 C CA . TYR B 1 198 ? 28.047 -19.828 -8.133 1 98.69 198 TYR B CA 1
ATOM 4677 C C . TYR B 1 198 ? 28.016 -18.422 -7.555 1 98.69 198 TYR B C 1
ATOM 4679 O O . TYR B 1 198 ? 28.016 -17.438 -8.297 1 98.69 198 TYR B O 1
ATOM 4687 N N . ASN B 1 199 ? 27.922 -18.266 -6.195 1 98.5 199 ASN B N 1
ATOM 4688 C CA . ASN B 1 199 ? 27.859 -16.984 -5.5 1 98.5 199 ASN B CA 1
ATOM 4689 C C . ASN B 1 199 ? 26.703 -16.125 -5.988 1 98.5 199 ASN B C 1
ATOM 4691 O O . ASN B 1 199 ? 26.859 -14.93 -6.227 1 98.5 199 ASN B O 1
ATOM 4695 N N . CYS B 1 200 ? 25.641 -16.797 -6.238 1 98.88 200 CYS B N 1
ATOM 4696 C CA . CYS B 1 200 ? 24.391 -16.172 -6.684 1 98.88 200 CYS B CA 1
ATOM 4697 C C . CYS B 1 200 ? 23.297 -16.328 -5.629 1 98.88 200 CYS B C 1
ATOM 4699 O O . CYS B 1 200 ? 23.156 -17.391 -5.02 1 98.88 200 CYS B O 1
ATOM 4701 N N . LEU B 1 201 ? 22.531 -15.211 -5.359 1 98.94 201 LEU B N 1
ATOM 4702 C CA . LEU B 1 201 ? 21.375 -15.289 -4.477 1 98.94 201 LEU B CA 1
ATOM 4703 C C . LEU B 1 201 ? 20.156 -15.812 -5.23 1 98.94 201 LEU B C 1
ATOM 4705 O O . LEU B 1 201 ? 20.016 -15.578 -6.434 1 98.94 201 LEU B O 1
ATOM 4709 N N . LEU B 1 202 ? 19.281 -16.531 -4.539 1 98.94 202 LEU B N 1
ATOM 4710 C CA . LEU B 1 202 ? 18.031 -17.031 -5.105 1 98.94 202 LEU B CA 1
ATOM 4711 C C . LEU B 1 202 ? 16.828 -16.25 -4.582 1 98.94 202 LEU B C 1
ATOM 4713 O O . LEU B 1 202 ? 16.578 -16.234 -3.375 1 98.94 202 LEU B O 1
ATOM 4717 N N . LEU B 1 203 ? 16.156 -15.516 -5.418 1 99 203 LEU B N 1
ATOM 4718 C CA . LEU B 1 203 ? 14.898 -14.805 -5.168 1 99 203 LEU B CA 1
ATOM 4719 C C . LEU B 1 203 ? 13.719 -15.578 -5.746 1 99 203 LEU B C 1
ATOM 4721 O O . LEU B 1 203 ? 13.688 -15.867 -6.945 1 99 203 LEU B O 1
ATOM 4725 N N . VAL B 1 204 ? 12.664 -15.852 -4.891 1 99 204 VAL B N 1
ATOM 4726 C CA . VAL B 1 204 ? 11.547 -16.672 -5.332 1 99 204 VAL B CA 1
ATOM 4727 C C . VAL B 1 204 ? 10.227 -15.938 -5.082 1 99 204 VAL B C 1
ATOM 4729 O O . VAL B 1 204 ? 10 -15.422 -3.984 1 99 204 VAL B O 1
ATOM 4732 N N . ASP B 1 205 ? 9.422 -15.836 -6.113 1 98.94 205 ASP B N 1
ATOM 4733 C CA . ASP B 1 205 ? 8.031 -15.391 -6.023 1 98.94 205 ASP B CA 1
ATOM 4734 C C . ASP B 1 205 ? 7.113 -16.547 -5.605 1 98.94 205 ASP B C 1
ATOM 4736 O O . ASP B 1 205 ? 6.996 -17.531 -6.32 1 98.94 205 ASP B O 1
ATOM 4740 N N . SER B 1 206 ? 6.418 -16.359 -4.477 1 98.88 206 SER B N 1
ATOM 4741 C CA . SER B 1 206 ? 5.516 -17.406 -4.008 1 98.88 206 SER B CA 1
ATOM 4742 C C . SER B 1 206 ? 4.105 -16.859 -3.789 1 98.88 206 SER B C 1
ATOM 4744 O O . SER B 1 206 ? 3.365 -17.375 -2.945 1 98.88 206 SER B O 1
ATOM 4746 N N . VAL B 1 207 ? 3.697 -15.859 -4.496 1 98.81 207 VAL B N 1
ATOM 4747 C CA . VAL B 1 207 ? 2.469 -15.109 -4.254 1 98.81 207 VAL B CA 1
ATOM 4748 C C . VAL B 1 207 ? 1.27 -16.047 -4.301 1 98.81 207 VAL B C 1
ATOM 4750 O O . VAL B 1 207 ? 0.458 -16.078 -3.371 1 98.81 207 VAL B O 1
ATOM 4753 N N . VAL B 1 208 ? 1.188 -16.906 -5.289 1 98.69 208 VAL B N 1
ATOM 4754 C CA . VAL B 1 208 ? -0.024 -17.703 -5.438 1 98.69 208 VAL B CA 1
ATOM 4755 C C . VAL B 1 208 ? 0.152 -19.047 -4.723 1 98.69 208 VAL B C 1
ATOM 4757 O O . VAL B 1 208 ? -0.83 -19.672 -4.324 1 98.69 208 VAL B O 1
ATOM 4760 N N . SER B 1 209 ? 1.425 -19.5 -4.496 1 98.69 209 SER B N 1
ATOM 4761 C CA . SER B 1 209 ? 1.677 -20.875 -4.09 1 98.69 209 SER B CA 1
ATOM 4762 C C . SER B 1 209 ? 1.779 -21 -2.574 1 98.69 209 SER B C 1
ATOM 4764 O O . SER B 1 209 ? 1.519 -22.062 -2.01 1 98.69 209 SER B O 1
ATOM 4766 N N . LEU B 1 210 ? 2.133 -19.906 -1.867 1 98.75 210 LEU B N 1
ATOM 4767 C CA . LEU B 1 210 ? 2.371 -19.969 -0.43 1 98.75 210 LEU B CA 1
ATOM 4768 C C . LEU B 1 210 ? 1.12 -20.422 0.312 1 98.75 210 LEU B C 1
ATOM 4770 O O . LEU B 1 210 ? 0.029 -19.906 0.083 1 98.75 210 LEU B O 1
ATOM 4774 N N . GLY B 1 211 ? 1.294 -21.359 1.182 1 98.38 211 GLY B N 1
ATOM 4775 C CA . GLY B 1 211 ? 0.203 -21.859 2 1 98.38 211 GLY B CA 1
ATOM 4776 C C . GLY B 1 211 ? -0.544 -23.016 1.355 1 98.38 211 GLY B C 1
ATOM 4777 O O . GLY B 1 211 ? -1.238 -23.766 2.039 1 98.38 211 GLY B O 1
ATOM 4778 N N . GLY B 1 212 ? -0.412 -23.172 -0.015 1 98.44 212 GLY B N 1
ATOM 4779 C CA . GLY B 1 212 ? -1.188 -24.188 -0.707 1 98.44 212 GLY B CA 1
ATOM 4780 C C . GLY B 1 212 ? -0.352 -25.375 -1.167 1 98.44 212 GLY B C 1
ATOM 4781 O O . GLY B 1 212 ? -0.893 -26.422 -1.52 1 98.44 212 GLY B O 1
ATOM 4782 N N . THR B 1 213 ? 0.942 -25.219 -1.199 1 98 213 THR B N 1
ATOM 4783 C CA . THR B 1 213 ? 1.881 -26.281 -1.55 1 98 213 THR B CA 1
ATOM 4784 C C . THR B 1 213 ? 3.156 -26.172 -0.721 1 98 213 THR B C 1
ATOM 4786 O O . THR B 1 213 ? 3.449 -25.109 -0.16 1 98 213 THR B O 1
ATOM 4789 N N . PRO B 1 214 ? 3.887 -27.25 -0.533 1 97.5 214 PRO B N 1
ATOM 4790 C CA . PRO B 1 214 ? 5.078 -27.219 0.317 1 97.5 214 PRO B CA 1
ATOM 4791 C C . PRO B 1 214 ? 6.117 -26.203 -0.156 1 97.5 214 PRO B C 1
ATOM 4793 O O . PRO B 1 214 ? 6.406 -26.125 -1.353 1 97.5 214 PRO B O 1
ATOM 4796 N N . LEU B 1 215 ? 6.672 -25.438 0.74 1 97.69 215 LEU B N 1
ATOM 4797 C CA . LEU B 1 215 ? 7.695 -24.406 0.532 1 97.69 215 LEU B CA 1
ATOM 4798 C C . LEU B 1 215 ? 8.523 -24.219 1.794 1 97.69 215 LEU B C 1
ATOM 4800 O O . LEU B 1 215 ? 7.984 -23.891 2.857 1 97.69 215 LEU B O 1
ATOM 4804 N N . TYR B 1 216 ? 9.797 -24.5 1.673 1 98.06 216 TYR B N 1
ATOM 4805 C CA . TYR B 1 216 ? 10.711 -24.438 2.809 1 98.06 216 TYR B CA 1
ATOM 4806 C C . TYR B 1 216 ? 11.875 -23.5 2.521 1 98.06 216 TYR B C 1
ATOM 4808 O O . TYR B 1 216 ? 12.93 -23.938 2.057 1 98.06 216 TYR B O 1
ATOM 4816 N N . MET B 1 217 ? 11.703 -22.266 2.955 1 98.69 217 MET B N 1
ATOM 4817 C CA . MET B 1 217 ? 12.672 -21.234 2.574 1 98.69 217 MET B CA 1
ATOM 4818 C C . MET B 1 217 ? 14.07 -21.625 3.041 1 98.69 217 MET B C 1
ATOM 4820 O O . MET B 1 217 ? 15.008 -21.656 2.242 1 98.69 217 MET B O 1
ATOM 4824 N N . ASP B 1 218 ? 14.25 -21.969 4.328 1 98.5 218 ASP B N 1
ATOM 4825 C CA . ASP B 1 218 ? 15.57 -22.266 4.871 1 98.5 218 ASP B CA 1
ATOM 4826 C C . ASP B 1 218 ? 16.141 -23.547 4.277 1 98.5 218 ASP B C 1
ATOM 4828 O O . ASP B 1 218 ? 17.266 -23.578 3.793 1 98.5 218 ASP B O 1
ATOM 4832 N N . GLN B 1 219 ? 15.352 -24.594 4.234 1 97.62 219 GLN B N 1
ATOM 4833 C CA . GLN B 1 219 ? 15.82 -25.906 3.809 1 97.62 219 GLN B CA 1
ATOM 4834 C C . GLN B 1 219 ? 16.125 -25.922 2.314 1 97.62 219 GLN B C 1
ATOM 4836 O O . GLN B 1 219 ? 16.984 -26.688 1.859 1 97.62 219 GLN B O 1
ATOM 4841 N N . GLN B 1 220 ? 15.477 -25.078 1.573 1 98.19 220 GLN B N 1
ATOM 4842 C CA . GLN B 1 220 ? 15.672 -25.031 0.127 1 98.19 220 GLN B CA 1
ATOM 4843 C C . GLN B 1 220 ? 16.719 -24 -0.261 1 98.19 220 GLN B C 1
ATOM 4845 O O . GLN B 1 220 ? 16.984 -23.797 -1.447 1 98.19 220 GLN B O 1
ATOM 4850 N N . GLY B 1 221 ? 17.281 -23.344 0.696 1 98.5 221 GLY B N 1
ATOM 4851 C CA . GLY B 1 221 ? 18.344 -22.391 0.442 1 98.5 221 GLY B CA 1
ATOM 4852 C C . GLY B 1 221 ? 17.875 -21.141 -0.296 1 98.5 221 GLY B C 1
ATOM 4853 O O . GLY B 1 221 ? 18.625 -20.578 -1.093 1 98.5 221 GLY B O 1
ATOM 4854 N N . ILE B 1 222 ? 16.625 -20.766 -0.115 1 98.94 222 ILE B N 1
ATOM 4855 C CA . ILE B 1 222 ? 16.094 -19.562 -0.74 1 98.94 222 ILE B CA 1
ATOM 4856 C C . ILE B 1 222 ? 16.578 -18.328 0.029 1 98.94 222 ILE B C 1
ATOM 4858 O O . ILE B 1 222 ? 16.438 -18.266 1.253 1 98.94 222 ILE B O 1
ATOM 4862 N N . ASP B 1 223 ? 17.109 -17.312 -0.632 1 98.94 223 ASP B N 1
ATOM 4863 C CA . ASP B 1 223 ? 17.703 -16.156 0.038 1 98.94 223 ASP B CA 1
ATOM 4864 C C . ASP B 1 223 ? 16.672 -15.047 0.247 1 98.94 223 ASP B C 1
ATOM 4866 O O . ASP B 1 223 ? 16.766 -14.281 1.211 1 98.94 223 ASP B O 1
ATOM 4870 N N . ILE B 1 224 ? 15.828 -14.914 -0.725 1 99 224 ILE B N 1
ATOM 4871 C CA . ILE B 1 224 ? 14.742 -13.945 -0.658 1 99 224 ILE B CA 1
ATOM 4872 C C . ILE B 1 224 ? 13.438 -14.602 -1.096 1 99 224 ILE B C 1
ATOM 4874 O O . ILE B 1 224 ? 13.359 -15.188 -2.178 1 99 224 ILE B O 1
ATOM 4878 N N . LEU B 1 225 ? 12.43 -14.578 -0.247 1 99 225 LEU B N 1
ATOM 4879 C CA . LEU B 1 225 ? 11.109 -15.133 -0.509 1 99 225 LEU B CA 1
ATOM 4880 C C . LEU B 1 225 ? 10.023 -14.109 -0.199 1 99 225 LEU B C 1
ATOM 4882 O O . LEU B 1 225 ? 10.039 -13.484 0.863 1 99 225 LEU B O 1
ATOM 4886 N N . TYR B 1 226 ? 9.172 -13.836 -1.176 1 98.94 226 TYR B N 1
ATOM 4887 C CA . TYR B 1 226 ? 8.062 -12.93 -0.901 1 98.94 226 TYR B CA 1
ATOM 4888 C C . TYR B 1 226 ? 6.738 -13.547 -1.331 1 98.94 226 TYR B C 1
ATOM 4890 O O . TYR B 1 226 ? 6.715 -14.531 -2.074 1 98.94 226 TYR B O 1
ATOM 4898 N N . SER B 1 227 ? 5.664 -13.023 -0.814 1 98.88 227 SER B N 1
ATOM 4899 C CA . SER B 1 227 ? 4.309 -13.43 -1.165 1 98.88 227 SER B CA 1
ATOM 4900 C C . SER B 1 227 ? 3.314 -12.297 -0.95 1 98.88 227 SER B C 1
ATOM 4902 O O . SER B 1 227 ? 3.711 -11.141 -0.757 1 98.88 227 SER B O 1
ATOM 4904 N N . GLY B 1 228 ? 2.053 -12.539 -1.232 1 98.44 228 GLY B N 1
ATOM 4905 C CA . GLY B 1 228 ? 0.959 -11.594 -1.063 1 98.44 228 GLY B CA 1
ATOM 4906 C C . GLY B 1 228 ? -0.168 -12.133 -0.204 1 98.44 228 GLY B C 1
ATOM 4907 O O . GLY B 1 228 ? -0.272 -13.344 0.006 1 98.44 228 GLY B O 1
ATOM 4908 N N . SER B 1 229 ? -0.976 -11.297 0.242 1 98.38 229 SER B N 1
ATOM 4909 C CA . SER B 1 229 ? -1.964 -11.648 1.256 1 98.38 229 SER B CA 1
ATOM 4910 C C . SER B 1 229 ? -3.219 -12.242 0.622 1 98.38 229 SER B C 1
ATOM 4912 O O . SER B 1 229 ? -3.939 -13.016 1.26 1 98.38 229 SER B O 1
ATOM 4914 N N . GLN B 1 230 ? -3.508 -12.023 -0.653 1 98.69 230 GLN B N 1
ATOM 4915 C CA . GLN B 1 230 ? -4.871 -12.102 -1.166 1 98.69 230 GLN B CA 1
ATOM 4916 C C . GLN B 1 230 ? -5.102 -13.414 -1.92 1 98.69 230 GLN B C 1
ATOM 4918 O O . GLN B 1 230 ? -6.039 -13.523 -2.711 1 98.69 230 GLN B O 1
ATOM 4923 N N . LYS B 1 231 ? -4.215 -14.336 -1.791 1 98.69 231 LYS B N 1
ATOM 4924 C CA . LYS B 1 231 ? -4.32 -15.602 -2.5 1 98.69 231 LYS B CA 1
ATOM 4925 C C . LYS B 1 231 ? -4.781 -16.719 -1.564 1 98.69 231 LYS B C 1
ATOM 4927 O O . LYS B 1 231 ? -5.891 -16.672 -1.033 1 98.69 231 LYS B O 1
ATOM 4932 N N . VAL B 1 232 ? -3.871 -17.641 -1.183 1 98.81 232 VAL B N 1
ATOM 4933 C CA . VAL B 1 232 ? -4.223 -18.781 -0.344 1 98.81 232 VAL B CA 1
ATOM 4934 C C . VAL B 1 232 ? -4.539 -18.297 1.071 1 98.81 232 VAL B C 1
ATOM 4936 O O . VAL B 1 232 ? -5.398 -18.875 1.747 1 98.81 232 VAL B O 1
ATOM 4939 N N . LEU B 1 233 ? -3.945 -17.172 1.495 1 98.69 233 LEU B N 1
ATOM 4940 C CA . LEU B 1 233 ? -4.121 -16.672 2.854 1 98.69 233 LEU B CA 1
ATOM 4941 C C . LEU B 1 233 ? -5.469 -15.984 3.006 1 98.69 233 LEU B C 1
ATOM 4943 O O . LEU B 1 233 ? -5.898 -15.688 4.125 1 98.69 233 LEU B O 1
ATOM 4947 N N . ASN B 1 234 ? -6.152 -15.672 1.973 1 98.75 234 ASN B N 1
ATOM 4948 C CA . ASN B 1 234 ? -7.516 -15.148 1.971 1 98.75 234 ASN B CA 1
ATOM 4949 C C . ASN B 1 234 ? -7.605 -13.82 2.711 1 98.75 234 ASN B C 1
ATOM 4951 O O . ASN B 1 234 ? -8.609 -13.531 3.355 1 98.75 234 ASN B O 1
ATOM 4955 N N . ALA B 1 235 ? -6.535 -13.07 2.803 1 98.75 235 ALA B N 1
ATOM 4956 C CA . ALA B 1 235 ? -6.582 -11.703 3.326 1 98.75 235 ALA B CA 1
ATOM 4957 C C . ALA B 1 235 ? -6.793 -10.695 2.201 1 98.75 235 ALA B C 1
ATOM 4959 O O . ALA B 1 235 ? -6.551 -11 1.031 1 98.75 235 ALA B O 1
ATOM 4960 N N . PRO B 1 236 ? -7.293 -9.508 2.504 1 98.62 236 PRO B N 1
ATOM 4961 C CA . PRO B 1 236 ? -7.484 -8.508 1.45 1 98.62 236 PRO B CA 1
ATOM 4962 C C . PRO B 1 236 ? -6.18 -8.125 0.752 1 98.62 236 PRO B C 1
ATOM 4964 O O . PRO B 1 236 ? -5.121 -8.094 1.387 1 98.62 236 PRO B O 1
ATOM 4967 N N . PRO B 1 237 ? -6.27 -7.832 -0.583 1 98.56 237 PRO B N 1
ATOM 4968 C CA . PRO B 1 237 ? -5.078 -7.297 -1.247 1 98.56 237 PRO B CA 1
ATOM 4969 C C . PRO B 1 237 ? -4.625 -5.965 -0.66 1 98.56 237 PRO B C 1
ATOM 4971 O O . PRO B 1 237 ? -5.445 -5.195 -0.156 1 98.56 237 PRO B O 1
ATOM 4974 N N . GLY B 1 238 ? -3.316 -5.648 -0.795 1 97.88 238 GLY B N 1
ATOM 4975 C CA . GLY B 1 238 ? -2.777 -4.387 -0.318 1 97.88 238 GLY B CA 1
ATOM 4976 C C . GLY B 1 238 ? -1.554 -4.555 0.562 1 97.88 238 GLY B C 1
ATOM 4977 O O . GLY B 1 238 ? -0.888 -3.572 0.904 1 97.88 238 GLY B O 1
ATOM 4978 N N . THR B 1 239 ? -1.269 -5.777 0.964 1 98.62 239 THR B N 1
ATOM 4979 C CA . THR B 1 239 ? -0.062 -6.086 1.724 1 98.62 239 THR B CA 1
ATOM 4980 C C . THR B 1 239 ? 0.673 -7.273 1.111 1 98.62 239 THR B C 1
ATOM 4982 O O . THR B 1 239 ? 0.051 -8.148 0.509 1 98.62 239 THR B O 1
ATOM 4985 N N . SER B 1 240 ? 1.906 -7.207 1.204 1 98.88 240 SER B N 1
ATOM 4986 C CA . SER B 1 240 ? 2.801 -8.312 0.876 1 98.88 240 SER B CA 1
ATOM 4987 C C . SER B 1 240 ? 3.867 -8.5 1.951 1 98.88 240 SER B C 1
ATOM 4989 O O . SER B 1 240 ? 3.938 -7.719 2.902 1 98.88 240 SER B O 1
ATOM 4991 N N . PHE B 1 241 ? 4.52 -9.578 1.938 1 98.75 241 PHE B N 1
ATOM 4992 C CA . PHE B 1 241 ? 5.531 -9.828 2.959 1 98.75 241 PHE B CA 1
ATOM 4993 C C . PHE B 1 241 ? 6.734 -10.547 2.361 1 98.75 241 PHE B C 1
ATOM 4995 O O . PHE B 1 241 ? 6.641 -11.141 1.283 1 98.75 241 PHE B O 1
ATOM 5002 N N . ILE B 1 242 ? 7.855 -10.414 3.021 1 98.94 242 ILE B N 1
ATOM 5003 C CA . ILE B 1 242 ? 9.141 -10.797 2.447 1 98.94 242 ILE B CA 1
ATOM 5004 C C . ILE B 1 242 ? 10.109 -11.188 3.561 1 98.94 242 ILE B C 1
ATOM 5006 O O . ILE B 1 242 ? 9.984 -10.711 4.691 1 98.94 242 ILE B O 1
ATOM 5010 N N . SER B 1 243 ? 10.961 -12.102 3.307 1 98.94 243 SER B N 1
ATOM 5011 C CA . SER B 1 243 ? 12.023 -12.523 4.211 1 98.94 243 SER B CA 1
ATOM 5012 C C . SER B 1 243 ? 13.367 -12.602 3.49 1 98.94 243 SER B C 1
ATOM 5014 O O . SER B 1 243 ? 13.422 -12.922 2.303 1 98.94 243 SER B O 1
ATOM 5016 N N . PHE B 1 244 ? 14.453 -12.281 4.188 1 98.94 244 PHE B N 1
ATOM 5017 C CA . PHE B 1 244 ? 15.805 -12.266 3.648 1 98.94 244 PHE B CA 1
ATOM 5018 C C . PHE B 1 244 ? 16.719 -13.164 4.465 1 98.94 244 PHE B C 1
ATOM 5020 O O . PHE B 1 244 ? 16.719 -13.109 5.699 1 98.94 244 PHE B O 1
ATOM 5027 N N . SER B 1 245 ? 17.5 -14.016 3.791 1 98.88 245 SER B N 1
ATOM 5028 C CA . SER B 1 245 ? 18.547 -14.781 4.457 1 98.88 245 SER B CA 1
ATOM 5029 C C . SER B 1 245 ? 19.688 -13.875 4.906 1 98.88 245 SER B C 1
ATOM 5031 O O . SER B 1 245 ? 19.75 -12.703 4.531 1 98.88 245 SER B O 1
ATOM 5033 N N . ASP B 1 246 ? 20.578 -14.414 5.684 1 98.38 246 ASP B N 1
ATOM 5034 C CA . ASP B 1 246 ? 21.75 -13.664 6.109 1 98.38 246 ASP B CA 1
ATOM 5035 C C . ASP B 1 246 ? 22.609 -13.266 4.914 1 98.38 246 ASP B C 1
ATOM 5037 O O . ASP B 1 246 ? 23.203 -12.188 4.898 1 98.38 246 ASP B O 1
ATOM 5041 N N . LYS B 1 247 ? 22.75 -14.148 3.934 1 98.62 247 LYS B N 1
ATOM 5042 C CA . LYS B 1 247 ? 23.516 -13.844 2.727 1 98.62 247 LYS B CA 1
ATOM 5043 C C . LYS B 1 247 ? 22.922 -12.648 1.988 1 98.62 247 LYS B C 1
ATOM 5045 O O . LYS B 1 247 ? 23.656 -11.773 1.525 1 98.62 247 LYS B O 1
ATOM 5050 N N . ALA B 1 248 ? 21.594 -12.633 1.866 1 98.88 248 ALA B N 1
ATOM 5051 C CA . ALA B 1 248 ? 20.922 -11.508 1.214 1 98.88 248 ALA B CA 1
ATOM 5052 C C . ALA B 1 248 ? 21.109 -10.219 2.014 1 98.88 248 ALA B C 1
ATOM 5054 O O . ALA B 1 248 ? 21.344 -9.156 1.442 1 98.88 248 ALA B O 1
ATOM 5055 N N . LYS B 1 249 ? 20.938 -10.336 3.291 1 98.69 249 LYS B N 1
ATOM 5056 C CA . LYS B 1 249 ? 21.125 -9.18 4.168 1 98.69 249 LYS B CA 1
ATOM 5057 C C . LYS B 1 249 ? 22.516 -8.578 3.99 1 98.69 249 LYS B C 1
ATOM 5059 O O . LYS B 1 249 ? 22.656 -7.363 3.873 1 98.69 249 LYS B O 1
ATOM 5064 N N . LYS B 1 250 ? 23.516 -9.438 3.994 1 98.19 250 LYS B N 1
ATOM 5065 C CA . LYS B 1 250 ? 24.891 -8.977 3.83 1 98.19 250 LYS B CA 1
ATOM 5066 C C . LYS B 1 250 ? 25.078 -8.242 2.506 1 98.19 250 LYS B C 1
ATOM 5068 O O . LYS B 1 250 ? 25.719 -7.191 2.455 1 98.19 250 LYS B O 1
ATOM 5073 N N . LYS B 1 251 ? 24.516 -8.781 1.445 1 98.19 251 LYS B N 1
ATOM 5074 C CA . LYS B 1 251 ? 24.578 -8.148 0.135 1 98.19 251 LYS B CA 1
ATOM 5075 C C . LYS B 1 251 ? 23.922 -6.77 0.154 1 98.19 251 LYS B C 1
ATOM 5077 O O . LYS B 1 251 ? 24.5 -5.793 -0.334 1 98.19 251 LYS B O 1
ATOM 5082 N N . MET B 1 252 ? 22.766 -6.641 0.747 1 98 252 MET B N 1
ATOM 5083 C CA . MET B 1 252 ? 22 -5.398 0.787 1 98 252 MET B CA 1
ATOM 5084 C C . MET B 1 252 ? 22.703 -4.348 1.638 1 98 252 MET B C 1
ATOM 5086 O O . MET B 1 252 ? 22.75 -3.172 1.276 1 98 252 MET B O 1
ATOM 5090 N N . TYR B 1 253 ? 23.281 -4.777 2.697 1 96.69 253 TYR B N 1
ATOM 5091 C CA . TYR B 1 253 ? 23.875 -3.85 3.65 1 96.69 253 TYR B CA 1
ATOM 5092 C C . TYR B 1 253 ? 25.266 -3.422 3.189 1 96.69 253 TYR B C 1
ATOM 5094 O O . TYR B 1 253 ? 25.828 -2.455 3.711 1 96.69 253 TYR B O 1
ATOM 5102 N N . SER B 1 254 ? 25.828 -4.09 2.158 1 96.56 254 SER B N 1
ATOM 5103 C CA . SER B 1 254 ? 27.156 -3.754 1.637 1 96.56 254 SER B CA 1
ATOM 5104 C C . SER B 1 254 ? 27.047 -2.914 0.368 1 96.56 254 SER B C 1
ATOM 5106 O O . SER B 1 254 ? 28.062 -2.617 -0.27 1 96.56 254 SER B O 1
ATOM 5108 N N . ARG B 1 255 ? 25.906 -2.592 0.021 1 95.88 255 ARG B N 1
ATOM 5109 C CA . ARG B 1 255 ? 25.719 -1.796 -1.189 1 95.88 255 ARG B CA 1
ATOM 5110 C C . ARG B 1 255 ? 26.547 -0.519 -1.132 1 95.88 255 ARG B C 1
ATOM 5112 O O . ARG B 1 255 ? 26.797 0.018 -0.05 1 95.88 255 ARG B O 1
ATOM 5119 N N . LYS B 1 256 ? 26.812 0.029 -2.289 1 94.88 256 LYS B N 1
ATOM 5120 C CA . LYS B 1 256 ? 27.641 1.222 -2.387 1 94.88 256 LYS B CA 1
ATOM 5121 C C . LYS B 1 256 ? 26.797 2.488 -2.416 1 94.88 256 LYS B C 1
ATOM 5123 O O . LYS B 1 256 ? 27.25 3.562 -2.027 1 94.88 256 LYS B O 1
ATOM 5128 N N . THR B 1 257 ? 25.609 2.367 -2.938 1 93.94 257 THR B N 1
ATOM 5129 C CA . THR B 1 257 ? 24.703 3.502 -3.029 1 93.94 257 THR B CA 1
ATOM 5130 C C . THR B 1 257 ? 23.391 3.193 -2.324 1 93.94 257 THR B C 1
ATOM 5132 O O . THR B 1 257 ? 23.016 2.027 -2.168 1 93.94 257 THR B O 1
ATOM 5135 N N . LYS B 1 258 ? 22.688 4.254 -1.885 1 96.25 258 LYS B N 1
ATOM 5136 C CA . LYS B 1 258 ? 21.359 4.043 -1.324 1 96.25 258 LYS B CA 1
ATOM 5137 C C . LYS B 1 258 ? 20.406 3.457 -2.365 1 96.25 258 LYS B C 1
ATOM 5139 O O . LYS B 1 258 ? 20.516 3.764 -3.555 1 96.25 258 LYS B O 1
ATOM 5144 N N . PRO B 1 259 ? 19.484 2.598 -1.91 1 97.38 259 PRO B N 1
ATOM 5145 C CA . PRO B 1 259 ? 18.453 2.191 -2.861 1 97.38 259 PRO B CA 1
ATOM 5146 C C . PRO B 1 259 ? 17.672 3.379 -3.438 1 97.38 259 PRO B C 1
ATOM 5148 O O . PRO B 1 259 ? 17.453 4.371 -2.738 1 97.38 259 PRO B O 1
ATOM 5151 N N . PHE B 1 260 ? 17.203 3.23 -4.602 1 95.94 260 PHE B N 1
ATOM 5152 C CA . PHE B 1 260 ? 16.484 4.297 -5.293 1 95.94 260 PHE B CA 1
ATOM 5153 C C . PHE B 1 260 ? 15.227 4.684 -4.535 1 95.94 260 PHE B C 1
ATOM 5155 O O . PHE B 1 260 ? 14.75 5.816 -4.637 1 95.94 260 PHE B O 1
ATOM 5162 N N . SER B 1 261 ? 14.711 3.75 -3.791 1 98.25 261 SER B N 1
ATOM 5163 C CA . SER B 1 261 ? 13.438 3.959 -3.113 1 98.25 261 SER B CA 1
ATOM 5164 C C . SER B 1 261 ? 13.625 4.125 -1.61 1 98.25 261 SER B C 1
ATOM 5166 O O . SER B 1 261 ? 14.242 3.279 -0.959 1 98.25 261 SER B O 1
ATOM 5168 N N . PHE B 1 262 ? 13.164 5.273 -1.055 1 98.5 262 PHE B N 1
ATOM 5169 C CA . PHE B 1 262 ? 13.062 5.406 0.394 1 98.5 262 PHE B CA 1
ATOM 5170 C C . PHE B 1 262 ? 11.992 4.473 0.948 1 98.5 262 PHE B C 1
ATOM 5172 O O . PHE B 1 262 ? 12.203 3.816 1.972 1 98.5 262 PHE B O 1
ATOM 5179 N N . TYR B 1 263 ? 10.859 4.406 0.26 1 98.62 263 TYR B N 1
ATOM 5180 C CA . TYR B 1 263 ? 9.68 3.668 0.681 1 98.62 263 TYR B CA 1
ATOM 5181 C C . TYR B 1 263 ? 9.977 2.18 0.819 1 98.62 263 TYR B C 1
ATOM 5183 O O . TYR B 1 263 ? 9.43 1.506 1.692 1 98.62 263 TYR B O 1
ATOM 5191 N N . LEU B 1 264 ? 10.945 1.682 -0.024 1 98.69 264 LEU B N 1
ATOM 5192 C CA . LEU B 1 264 ? 11.242 0.253 -0.062 1 98.69 264 LEU B CA 1
ATOM 5193 C C . LEU B 1 264 ? 12.641 -0.029 0.465 1 98.69 264 LEU B C 1
ATOM 5195 O O . LEU B 1 264 ? 13.18 -1.12 0.26 1 98.69 264 LEU B O 1
ATOM 5199 N N . ASP B 1 265 ? 13.258 0.968 1.108 1 98.62 265 ASP B N 1
ATOM 5200 C CA . ASP B 1 265 ? 14.57 0.77 1.719 1 98.62 265 ASP B CA 1
ATOM 5201 C C . ASP B 1 265 ? 14.492 -0.207 2.889 1 98.62 265 ASP B C 1
ATOM 5203 O O . ASP B 1 265 ? 13.961 0.131 3.951 1 98.62 265 ASP B O 1
ATOM 5207 N N . ILE B 1 266 ? 15.117 -1.327 2.723 1 98.56 266 ILE B N 1
ATOM 5208 C CA . ILE B 1 266 ? 14.953 -2.422 3.672 1 98.56 266 ILE B CA 1
ATOM 5209 C C . ILE B 1 266 ? 15.578 -2.045 5.012 1 98.56 266 ILE B C 1
ATOM 5211 O O . ILE B 1 266 ? 15.117 -2.482 6.066 1 98.56 266 ILE B O 1
ATOM 5215 N N . LYS B 1 267 ? 16.609 -1.229 5.016 1 97.75 267 LYS B N 1
ATOM 5216 C CA . LYS B 1 267 ? 17.188 -0.819 6.293 1 97.75 267 LYS B CA 1
ATOM 5217 C C . LYS B 1 267 ? 16.172 -0.057 7.141 1 97.75 267 LYS B C 1
ATOM 5219 O O . LYS B 1 267 ? 16.062 -0.297 8.344 1 97.75 267 LYS B O 1
ATOM 5224 N N . TRP B 1 268 ? 15.445 0.884 6.504 1 97.88 268 TRP B N 1
ATOM 5225 C CA . TRP B 1 268 ? 14.391 1.625 7.195 1 97.88 268 TRP B CA 1
ATOM 5226 C C . TRP B 1 268 ? 13.273 0.692 7.645 1 97.88 268 TRP B C 1
ATOM 5228 O O . TRP B 1 268 ? 12.805 0.775 8.781 1 97.88 268 TRP B O 1
ATOM 5238 N N . LEU B 1 269 ? 12.875 -0.186 6.746 1 98.56 269 LEU B N 1
ATOM 5239 C CA . LEU B 1 269 ? 11.75 -1.073 7.023 1 98.56 269 LEU B CA 1
ATOM 5240 C C . LEU B 1 269 ? 12.109 -2.088 8.102 1 98.56 269 LEU B C 1
ATOM 5242 O O . LEU B 1 269 ? 11.273 -2.428 8.945 1 98.56 269 LEU B O 1
ATOM 5246 N N . ALA B 1 270 ? 13.359 -2.609 8.031 1 98.56 270 ALA B N 1
ATOM 5247 C CA . ALA B 1 270 ? 13.836 -3.549 9.047 1 98.56 270 ALA B CA 1
ATOM 5248 C C . ALA B 1 270 ? 13.766 -2.934 10.445 1 98.56 270 ALA B C 1
ATOM 5250 O O . ALA B 1 270 ? 13.352 -3.592 11.398 1 98.56 270 ALA B O 1
ATOM 5251 N N . ASN B 1 271 ? 14.188 -1.677 10.539 1 98.31 271 ASN B N 1
ATOM 5252 C CA . ASN B 1 271 ? 14.086 -0.982 11.812 1 98.31 271 ASN B CA 1
ATOM 5253 C C . ASN B 1 271 ? 12.633 -0.838 12.258 1 98.31 271 ASN B C 1
ATOM 5255 O O . ASN B 1 271 ? 12.281 -1.212 13.383 1 98.31 271 ASN B O 1
ATOM 5259 N N . PHE B 1 272 ? 11.781 -0.378 11.414 1 98.12 272 PHE B N 1
ATOM 5260 C CA . PHE B 1 272 ? 10.383 -0.111 11.727 1 98.12 272 PHE B CA 1
ATOM 5261 C C . PHE B 1 272 ? 9.68 -1.382 12.188 1 98.12 272 PHE B C 1
ATOM 5263 O O . PHE B 1 272 ? 8.812 -1.336 13.062 1 98.12 272 PHE B O 1
ATOM 5270 N N . TRP B 1 273 ? 10.07 -2.549 11.609 1 98.44 273 TRP B N 1
ATOM 5271 C CA . TRP B 1 273 ? 9.438 -3.828 11.914 1 98.44 273 TRP B CA 1
ATOM 5272 C C . TRP B 1 273 ? 10.18 -4.551 13.031 1 98.44 273 TRP B C 1
ATOM 5274 O O . TRP B 1 273 ? 9.875 -5.703 13.344 1 98.44 273 TRP B O 1
ATOM 5284 N N . GLY B 1 274 ? 11.164 -3.906 13.594 1 97.75 274 GLY B N 1
ATOM 5285 C CA . GLY B 1 274 ? 11.867 -4.449 14.75 1 97.75 274 GLY B CA 1
ATOM 5286 C C . GLY B 1 274 ? 12.805 -5.59 14.391 1 97.75 274 GLY B C 1
ATOM 5287 O O . GLY B 1 274 ? 12.953 -6.539 15.164 1 97.75 274 GLY B O 1
ATOM 5288 N N . CYS B 1 275 ? 13.336 -5.52 13.203 1 97.62 275 CYS B N 1
ATOM 5289 C CA . CYS B 1 275 ? 14.211 -6.598 12.75 1 97.62 275 CYS B CA 1
ATOM 5290 C C . CYS B 1 275 ? 15.656 -6.34 13.156 1 97.62 275 CYS B C 1
ATOM 5292 O O . CYS B 1 275 ? 16.547 -7.141 12.852 1 97.62 275 CYS B O 1
ATOM 5294 N N . ASP B 1 276 ? 15.758 -5.199 13.758 1 91.75 276 ASP B N 1
ATOM 5295 C CA . ASP B 1 276 ? 17.094 -4.906 14.281 1 91.75 276 ASP B CA 1
ATOM 5296 C C . ASP B 1 276 ? 17.031 -4.566 15.773 1 91.75 276 ASP B C 1
ATOM 5298 O O . ASP B 1 276 ? 15.969 -4.621 16.391 1 91.75 276 ASP B O 1
ATOM 5302 N N . ASP B 1 277 ? 18.016 -4.578 16.609 1 90.25 277 ASP B N 1
ATOM 5303 C CA . ASP B 1 277 ? 18.047 -4.402 18.047 1 90.25 277 ASP B CA 1
ATOM 5304 C C . ASP B 1 277 ? 18.109 -2.922 18.422 1 90.25 277 ASP B C 1
ATOM 5306 O O . ASP B 1 277 ? 18.656 -2.562 19.469 1 90.25 277 ASP B O 1
ATOM 5310 N N . GLN B 1 278 ? 17.484 -2.033 17.531 1 94.94 278 GLN B N 1
ATOM 5311 C CA . GLN B 1 278 ? 17.438 -0.597 17.781 1 94.94 278 GLN B CA 1
ATOM 5312 C C . GLN B 1 278 ? 16.016 -0.121 18.031 1 94.94 278 GLN B C 1
ATOM 5314 O O . GLN B 1 278 ? 15.055 -0.778 17.625 1 94.94 278 GLN B O 1
ATOM 5319 N N . PRO B 1 279 ? 15.844 1.004 18.703 1 94.19 279 PRO B N 1
ATOM 5320 C CA . PRO B 1 279 ? 14.492 1.553 18.844 1 94.19 279 PRO B CA 1
ATOM 5321 C C . PRO B 1 279 ? 13.812 1.801 17.5 1 94.19 279 PRO B C 1
ATOM 5323 O O . PRO B 1 279 ? 14.43 2.336 16.578 1 94.19 279 PRO B O 1
ATOM 5326 N N . ARG B 1 280 ? 12.578 1.427 17.438 1 95.56 280 ARG B N 1
ATOM 5327 C CA . ARG B 1 280 ? 11.836 1.569 16.188 1 95.56 280 ARG B CA 1
ATOM 5328 C C . ARG B 1 280 ? 11.602 3.039 15.844 1 95.56 280 ARG B C 1
ATOM 5330 O O . ARG B 1 280 ? 11.25 3.834 16.719 1 95.56 280 ARG B O 1
ATOM 5337 N N . MET B 1 281 ? 11.859 3.379 14.641 1 94.5 281 MET B N 1
ATOM 5338 C CA . MET B 1 281 ? 11.656 4.738 14.148 1 94.5 281 MET B CA 1
ATOM 5339 C C . MET B 1 281 ? 10.516 4.781 13.133 1 94.5 281 MET B C 1
ATOM 5341 O O . MET B 1 281 ? 10.312 3.834 12.375 1 94.5 281 MET B O 1
ATOM 5345 N N . TYR B 1 282 ? 9.867 5.93 13.172 1 95.38 282 TYR B N 1
ATOM 5346 C CA . TYR B 1 282 ? 8.773 6.133 12.227 1 95.38 282 TYR B CA 1
ATOM 5347 C C . TYR B 1 282 ? 9.281 6.109 10.789 1 95.38 282 TYR B C 1
ATOM 5349 O O . TYR B 1 282 ? 10.203 6.852 10.438 1 95.38 282 TYR B O 1
ATOM 5357 N N . HIS B 1 283 ? 8.734 5.27 9.938 1 97.19 283 HIS B N 1
ATOM 5358 C CA . HIS B 1 283 ? 9.016 5.211 8.508 1 97.19 283 HIS B CA 1
ATOM 5359 C C . HIS B 1 283 ? 7.859 5.777 7.695 1 97.19 283 HIS B C 1
ATOM 5361 O O . HIS B 1 283 ? 8.008 6.797 7.02 1 97.19 283 HIS B O 1
ATOM 5367 N N . HIS B 1 284 ? 6.727 5.211 7.777 1 97.44 284 HIS B N 1
ATOM 5368 C CA . HIS B 1 284 ? 5.457 5.617 7.184 1 97.44 284 HIS B CA 1
ATOM 5369 C C . HIS B 1 284 ? 4.277 5.109 8 1 97.44 284 HIS B C 1
ATOM 5371 O O . HIS B 1 284 ? 4.453 4.293 8.914 1 97.44 284 HIS B O 1
ATOM 5377 N N . THR B 1 285 ? 3.115 5.684 7.73 1 97.69 285 THR B N 1
ATOM 5378 C CA . THR B 1 285 ? 1.924 5.172 8.398 1 97.69 285 THR B CA 1
ATOM 5379 C C . THR B 1 285 ? 1.496 3.838 7.797 1 97.69 285 THR B C 1
ATOM 5381 O O . THR B 1 285 ? 1.069 3.781 6.641 1 97.69 285 THR B O 1
ATOM 5384 N N . ILE B 1 286 ? 1.577 2.768 8.539 1 97.81 286 ILE B N 1
ATOM 5385 C CA . ILE B 1 286 ? 1.315 1.413 8.07 1 97.81 286 ILE B CA 1
ATOM 5386 C C . ILE B 1 286 ? -0.19 1.19 7.945 1 97.81 286 ILE B C 1
ATOM 5388 O O . ILE B 1 286 ? -0.98 1.878 8.594 1 97.81 286 ILE B O 1
ATOM 5392 N N .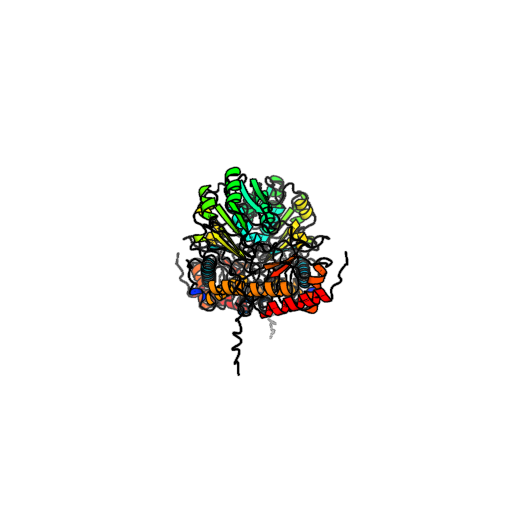 PRO B 1 287 ? -0.588 0.241 7.121 1 98.56 287 PRO B N 1
ATOM 5393 C CA . PRO B 1 287 ? -2.01 -0.051 6.922 1 98.56 287 PRO B CA 1
ATOM 5394 C C . PRO B 1 287 ? -2.604 -0.89 8.047 1 98.56 287 PRO B C 1
ATOM 5396 O O . PRO B 1 287 ? -2.832 -2.09 7.879 1 98.56 287 PRO B O 1
ATOM 5399 N N . VAL B 1 288 ? -3.012 -0.293 9.078 1 98.56 288 VAL B N 1
ATOM 5400 C CA . VAL B 1 288 ? -3.383 -0.89 10.352 1 98.56 288 VAL B CA 1
ATOM 5401 C C . VAL B 1 288 ? -4.477 -1.935 10.141 1 98.56 288 VAL B C 1
ATOM 5403 O O . VAL B 1 288 ? -4.348 -3.076 10.586 1 98.56 288 VAL B O 1
ATOM 5406 N N . ILE B 1 289 ? -5.52 -1.634 9.414 1 98.81 289 ILE B N 1
ATOM 5407 C CA . ILE B 1 289 ? -6.66 -2.529 9.234 1 98.81 289 ILE B CA 1
ATOM 5408 C C . ILE B 1 289 ? -6.238 -3.736 8.398 1 98.81 289 ILE B C 1
ATOM 5410 O O . ILE B 1 289 ? -6.633 -4.867 8.695 1 98.81 289 ILE B O 1
ATOM 5414 N N . SER B 1 290 ? -5.453 -3.479 7.328 1 98.75 290 SER B N 1
ATOM 5415 C CA . SER B 1 290 ? -4.949 -4.582 6.52 1 98.75 290 SER B CA 1
ATOM 5416 C C . SER B 1 290 ? -4.07 -5.516 7.348 1 98.75 290 SER B C 1
ATOM 5418 O O . SER B 1 290 ? -4.051 -6.727 7.117 1 98.75 290 SER B O 1
ATOM 5420 N N . LEU B 1 291 ? -3.35 -4.938 8.297 1 98.81 291 LEU B N 1
ATOM 5421 C CA . LEU B 1 291 ? -2.49 -5.754 9.148 1 98.81 291 LEU B CA 1
ATOM 5422 C C . LEU B 1 291 ? -3.318 -6.586 10.117 1 98.81 291 LEU B C 1
ATOM 5424 O O . LEU B 1 291 ? -2.965 -7.73 10.422 1 98.81 291 LEU B O 1
ATOM 5428 N N . TYR B 1 292 ? -4.473 -6.02 10.617 1 98.88 292 TYR B N 1
ATOM 5429 C CA . TYR B 1 292 ? -5.398 -6.828 11.398 1 98.88 292 TYR B CA 1
ATOM 5430 C C . TYR B 1 292 ? -5.844 -8.055 10.609 1 98.88 292 TYR B C 1
ATOM 5432 O O . TYR B 1 292 ? -5.809 -9.18 11.133 1 98.88 292 TYR B O 1
ATOM 5440 N N . SER B 1 293 ? -6.223 -7.812 9.414 1 98.88 293 SER B N 1
ATOM 5441 C CA . SER B 1 293 ? -6.723 -8.883 8.555 1 98.88 293 SER B CA 1
ATOM 5442 C C . SER B 1 293 ? -5.637 -9.914 8.273 1 98.88 293 SER B C 1
ATOM 5444 O O . SER B 1 293 ? -5.906 -11.117 8.266 1 98.88 293 SER B O 1
ATOM 5446 N N . LEU B 1 294 ? -4.426 -9.414 8 1 98.88 294 LEU B N 1
ATOM 5447 C CA . LEU B 1 294 ? -3.314 -10.32 7.73 1 98.88 294 LEU B CA 1
ATOM 5448 C C . LEU B 1 294 ? -3.004 -11.18 8.953 1 98.88 294 LEU B C 1
ATOM 5450 O O . LEU B 1 294 ? -2.742 -12.375 8.828 1 98.88 294 LEU B O 1
ATOM 5454 N N . ARG B 1 295 ? -3.021 -10.547 10.141 1 98.88 295 ARG B N 1
ATOM 5455 C CA . ARG B 1 295 ? -2.793 -11.305 11.367 1 98.88 295 ARG B CA 1
ATOM 5456 C C . ARG B 1 295 ? -3.805 -12.438 11.508 1 98.88 295 ARG B C 1
ATOM 5458 O O . ARG B 1 295 ? -3.438 -13.57 11.82 1 98.88 295 ARG B O 1
ATOM 5465 N N . GLU B 1 296 ? -5.074 -12.117 11.281 1 98.88 296 GLU B N 1
ATOM 5466 C CA . GLU B 1 296 ? -6.125 -13.117 11.43 1 98.88 296 GLU B CA 1
ATOM 5467 C C . GLU B 1 296 ? -6.008 -14.203 10.367 1 98.88 296 GLU B C 1
ATOM 5469 O O . GLU B 1 296 ? -6.324 -15.367 10.617 1 98.88 296 GLU B O 1
ATOM 5474 N N . SER B 1 297 ? -5.617 -13.82 9.203 1 98.75 297 SER B N 1
ATOM 5475 C CA . SER B 1 297 ? -5.379 -14.805 8.156 1 98.75 297 SER B CA 1
ATOM 5476 C C . SER B 1 297 ? -4.277 -15.781 8.555 1 98.75 297 SER B C 1
ATOM 5478 O O . SER B 1 297 ? -4.414 -16.984 8.359 1 98.75 297 SER B O 1
ATOM 5480 N N . LEU B 1 298 ? -3.17 -15.234 9.039 1 98.88 298 LEU B N 1
ATOM 5481 C CA . LEU B 1 298 ? -2.064 -16.062 9.508 1 98.88 298 LEU B CA 1
ATOM 5482 C C . LEU B 1 298 ? -2.498 -16.938 10.688 1 98.88 298 LEU B C 1
ATOM 5484 O O . LEU B 1 298 ? -2.047 -18.078 10.82 1 98.88 298 LEU B O 1
ATOM 5488 N N . AL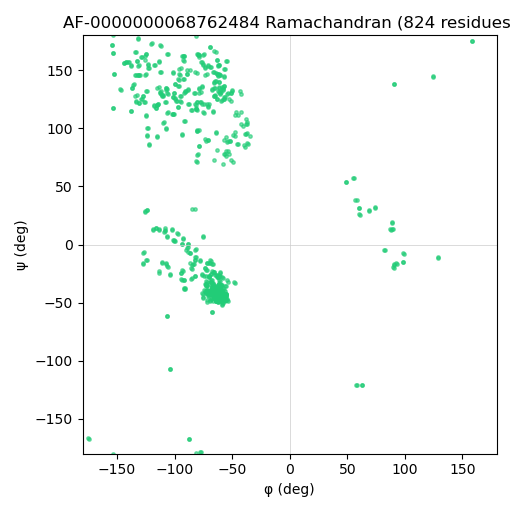A B 1 299 ? -3.371 -16.391 11.516 1 98.81 299 ALA B N 1
ATOM 5489 C CA . ALA B 1 299 ? -3.918 -17.172 12.625 1 98.81 299 ALA B CA 1
ATOM 5490 C C . ALA B 1 299 ? -4.723 -18.359 12.109 1 98.81 299 ALA B C 1
ATOM 5492 O O . ALA B 1 299 ? -4.609 -19.469 12.633 1 98.81 299 ALA B O 1
ATOM 5493 N N . LEU B 1 300 ? -5.5 -18.172 11.117 1 98.75 300 LEU B N 1
ATOM 5494 C CA . LEU B 1 300 ? -6.332 -19.234 10.562 1 98.75 300 LEU B CA 1
ATOM 5495 C C . LEU B 1 300 ? -5.469 -20.375 10.016 1 98.75 300 LEU B C 1
ATOM 5497 O O . LEU B 1 300 ? -5.762 -21.547 10.25 1 98.75 300 LEU B O 1
ATOM 5501 N N . ILE B 1 301 ? -4.398 -20.047 9.289 1 98.5 301 ILE B N 1
ATOM 5502 C CA . ILE B 1 301 ? -3.562 -21.094 8.711 1 98.5 301 ILE B CA 1
ATOM 5503 C C . ILE B 1 301 ? -2.773 -21.781 9.82 1 98.5 301 ILE B C 1
ATOM 5505 O O . ILE B 1 301 ? -2.523 -22.984 9.75 1 98.5 301 ILE B O 1
ATOM 5509 N N . ALA B 1 302 ? -2.379 -21 10.82 1 98.5 302 ALA B N 1
ATOM 5510 C CA . ALA B 1 302 ? -1.714 -21.609 11.969 1 98.5 302 ALA B CA 1
ATOM 5511 C C . ALA B 1 302 ? -2.627 -22.609 12.664 1 98.5 302 ALA B C 1
ATOM 5513 O O . ALA B 1 302 ? -2.18 -23.672 13.086 1 98.5 302 ALA B O 1
ATOM 5514 N N . GLU B 1 303 ? -3.896 -22.312 12.781 1 98.44 303 GLU B N 1
ATOM 5515 C CA . GLU B 1 303 ? -4.883 -23.203 13.391 1 98.44 303 GLU B CA 1
ATOM 5516 C C . GLU B 1 303 ? -5.117 -24.438 12.539 1 98.44 303 GLU B C 1
ATOM 5518 O O . GLU B 1 303 ? -5.238 -25.547 13.062 1 98.44 303 GLU B O 1
ATOM 5523 N N . GLN B 1 304 ? -5.141 -24.234 11.281 1 98.19 304 GLN B N 1
ATOM 5524 C CA . GLN B 1 304 ? -5.359 -25.344 10.352 1 98.19 304 GLN B CA 1
ATOM 5525 C C . GLN B 1 304 ? -4.137 -26.25 10.281 1 98.19 304 GLN B C 1
ATOM 5527 O O . GLN B 1 304 ? -4.27 -27.469 10.172 1 98.19 304 GLN B O 1
ATOM 5532 N N . GLY B 1 305 ? -2.98 -25.625 10.297 1 98 305 GLY B N 1
ATOM 5533 C CA . GLY B 1 305 ? -1.729 -26.312 10.031 1 98 305 GLY B CA 1
ATOM 5534 C C . GLY B 1 305 ? -1.335 -26.297 8.57 1 98 305 GLY B C 1
ATOM 5535 O O . GLY B 1 305 ? -2.166 -26.547 7.691 1 98 305 GLY B O 1
ATOM 5536 N N . LEU B 1 306 ? -0.081 -26.078 8.312 1 97.69 306 LEU B N 1
ATOM 5537 C CA . LEU B 1 306 ? 0.42 -25.953 6.945 1 97.69 306 LEU B CA 1
ATOM 5538 C C . LEU B 1 306 ? 0.226 -27.234 6.164 1 97.69 306 LEU B C 1
ATOM 5540 O O . LEU B 1 306 ? -0.235 -27.219 5.02 1 97.69 306 LEU B O 1
ATOM 5544 N N . GLU B 1 307 ? 0.53 -28.328 6.734 1 97.62 307 GLU B N 1
ATOM 5545 C CA . GLU B 1 307 ? 0.448 -29.625 6.047 1 97.62 307 GLU B CA 1
ATOM 5546 C C . GLU B 1 307 ? -0.996 -29.953 5.688 1 97.62 307 GLU B C 1
ATOM 5548 O O . GLU B 1 307 ? -1.258 -30.531 4.629 1 97.62 307 GLU B O 1
ATOM 5553 N N . ASN B 1 308 ? -1.897 -29.578 6.582 1 98.06 308 ASN B N 1
ATOM 5554 C CA . ASN B 1 308 ? -3.312 -29.766 6.277 1 98.06 308 ASN B CA 1
ATOM 5555 C C . ASN B 1 308 ? -3.764 -28.859 5.133 1 98.06 308 ASN B C 1
ATOM 5557 O O . ASN B 1 308 ? -4.562 -29.266 4.289 1 98.06 308 ASN B O 1
ATOM 5561 N N . SER B 1 309 ? -3.289 -27.672 5.152 1 98.56 309 SER B N 1
ATOM 5562 C CA . SER B 1 309 ? -3.596 -26.75 4.059 1 98.56 309 SER B CA 1
ATOM 5563 C C . SER B 1 309 ? -3.066 -27.281 2.73 1 98.56 309 SER B C 1
ATOM 5565 O O . SER B 1 309 ? -3.76 -27.219 1.714 1 98.56 309 SER B O 1
ATOM 5567 N N . TRP B 1 310 ? -1.807 -27.828 2.748 1 98.25 310 TRP B N 1
ATOM 5568 C CA . TRP B 1 310 ? -1.22 -28.422 1.547 1 98.25 310 TRP B CA 1
ATOM 5569 C C . TRP B 1 310 ? -2.068 -29.578 1.036 1 98.25 310 TRP B C 1
ATOM 5571 O O . TRP B 1 310 ? -2.352 -29.672 -0.161 1 98.25 310 TRP B O 1
ATOM 5581 N N . ARG B 1 311 ? -2.471 -30.375 1.924 1 97.75 311 ARG B N 1
ATOM 5582 C CA . ARG B 1 311 ? -3.273 -31.531 1.578 1 97.75 311 ARG B CA 1
ATOM 5583 C C . ARG B 1 311 ? -4.621 -31.125 1.001 1 97.75 311 ARG B C 1
ATOM 5585 O O . ARG B 1 311 ? -5.07 -31.672 -0.005 1 97.75 311 ARG B O 1
ATOM 5592 N N . GLN B 1 312 ? -5.254 -30.172 1.63 1 98.31 312 GLN B N 1
ATOM 5593 C CA . GLN B 1 312 ? -6.535 -29.656 1.17 1 98.31 312 GLN B CA 1
ATOM 5594 C C . GLN B 1 312 ? -6.453 -29.188 -0.282 1 98.31 312 GLN B C 1
ATOM 5596 O O . GLN B 1 312 ? -7.309 -29.531 -1.099 1 98.31 312 GLN B O 1
ATOM 5601 N N . HIS B 1 313 ? -5.465 -28.469 -0.572 1 98.69 313 HIS B N 1
ATOM 5602 C CA . HIS B 1 313 ? -5.316 -27.922 -1.917 1 98.69 313 HIS B CA 1
ATOM 5603 C C . HIS B 1 313 ? -4.988 -29.016 -2.922 1 98.69 313 HIS B C 1
ATOM 5605 O O . HIS B 1 313 ? -5.531 -29.031 -4.031 1 98.69 313 HIS B O 1
ATOM 5611 N N . ARG B 1 314 ? -4.168 -29.891 -2.547 1 97.88 314 ARG B N 1
ATOM 5612 C CA . ARG B 1 314 ? -3.801 -31 -3.414 1 97.88 314 ARG B CA 1
ATOM 5613 C C . ARG B 1 314 ? -5.02 -31.859 -3.752 1 97.88 314 ARG B C 1
ATOM 5615 O O . ARG B 1 314 ? -5.266 -32.156 -4.922 1 97.88 314 ARG B O 1
ATOM 5622 N N . GLU B 1 315 ? -5.762 -32.188 -2.777 1 98.25 315 GLU B N 1
ATOM 5623 C CA . GLU B 1 315 ? -6.898 -33.094 -2.961 1 98.25 315 GLU B CA 1
ATOM 5624 C C . GLU B 1 315 ? -8.023 -32.406 -3.738 1 98.25 315 GLU B C 1
ATOM 5626 O O . GLU B 1 315 ? -8.633 -33.031 -4.621 1 98.25 315 GLU B O 1
ATOM 5631 N N . THR B 1 316 ? -8.297 -31.203 -3.377 1 98.75 316 THR B N 1
ATOM 5632 C CA . THR B 1 316 ? -9.367 -30.469 -4.051 1 98.75 316 THR B CA 1
ATOM 5633 C C . THR B 1 316 ? -9.023 -30.234 -5.52 1 98.75 316 THR B C 1
ATOM 5635 O O . THR B 1 316 ? -9.891 -30.344 -6.387 1 98.75 316 THR B O 1
ATOM 5638 N N . THR B 1 317 ? -7.805 -29.969 -5.789 1 98.69 317 THR B N 1
ATOM 5639 C CA . THR B 1 317 ? -7.391 -29.719 -7.164 1 98.69 317 THR B CA 1
ATOM 5640 C C . THR B 1 317 ? -7.414 -31 -7.984 1 98.69 317 THR B C 1
ATOM 5642 O O . THR B 1 317 ? -7.766 -30.984 -9.164 1 98.69 317 THR B O 1
ATOM 5645 N N . ALA B 1 318 ? -6.984 -32.062 -7.375 1 98.38 318 ALA B N 1
ATOM 5646 C CA . ALA B 1 318 ? -7.094 -33.375 -8.055 1 98.38 318 ALA B CA 1
ATOM 5647 C C . ALA B 1 318 ? -8.539 -33.656 -8.461 1 98.38 318 ALA B C 1
ATOM 5649 O O . ALA B 1 318 ? -8.789 -34.156 -9.562 1 98.38 318 ALA B O 1
ATOM 5650 N N . TYR B 1 319 ? -9.438 -33.344 -7.531 1 98.81 319 TYR B N 1
ATOM 5651 C CA . TYR B 1 319 ? -10.859 -33.5 -7.82 1 98.81 319 TYR B CA 1
ATOM 5652 C C . TYR B 1 319 ? -11.273 -32.594 -8.984 1 98.81 319 TYR B C 1
ATOM 5654 O O . TYR B 1 319 ? -11.984 -33.031 -9.883 1 98.81 319 TYR B O 1
ATOM 5662 N N . LEU B 1 320 ? -10.836 -31.406 -9.039 1 98.94 320 LEU B N 1
ATOM 5663 C CA . LEU B 1 320 ? -11.117 -30.469 -10.125 1 98.94 320 LEU B CA 1
ATOM 5664 C C . LEU B 1 320 ? -10.609 -31.016 -11.461 1 98.94 320 LEU B C 1
ATOM 5666 O O . LEU B 1 320 ? -11.32 -30.969 -12.461 1 98.94 320 LEU B O 1
ATOM 5670 N N . HIS B 1 321 ? -9.359 -31.5 -11.477 1 98.81 321 HIS B N 1
ATOM 5671 C CA . HIS B 1 321 ? -8.773 -32.062 -12.703 1 98.81 321 HIS B CA 1
ATOM 5672 C C . HIS B 1 321 ? -9.633 -33.188 -13.266 1 98.81 321 HIS B C 1
ATOM 5674 O O . HIS B 1 321 ? -9.883 -33.219 -14.469 1 98.81 321 HIS B O 1
ATOM 5680 N N . GLY B 1 322 ? -10.062 -34 -12.367 1 98.56 322 GLY B N 1
ATOM 5681 C CA . GLY B 1 322 ? -10.93 -35.094 -12.797 1 98.56 322 GLY B CA 1
ATOM 5682 C C . GLY B 1 322 ? -12.227 -34.625 -13.414 1 98.56 322 GLY B C 1
ATOM 5683 O O . GLY B 1 322 ? -12.648 -35.094 -14.461 1 98.56 322 GLY B O 1
ATOM 5684 N N . ARG B 1 323 ? -12.844 -33.625 -12.758 1 98.75 323 ARG B N 1
ATOM 5685 C CA . ARG B 1 323 ? -14.109 -33.094 -13.227 1 98.75 323 ARG B CA 1
ATOM 5686 C C . ARG B 1 323 ? -13.945 -32.375 -14.57 1 98.75 323 ARG B C 1
ATOM 5688 O O . ARG B 1 323 ? -14.812 -32.469 -15.445 1 98.75 323 ARG B O 1
ATOM 5695 N N . LEU B 1 324 ? -12.875 -31.656 -14.758 1 98.75 324 LEU B N 1
ATOM 5696 C CA . LEU B 1 324 ? -12.602 -30.938 -16 1 98.75 324 LEU B CA 1
ATOM 5697 C C . LEU B 1 324 ? -12.391 -31.922 -17.156 1 98.75 324 LEU B C 1
ATOM 5699 O O . LEU B 1 324 ? -12.898 -31.703 -18.25 1 98.75 324 LEU B O 1
ATOM 5703 N N . GLN B 1 325 ? -11.648 -32.938 -16.891 1 97.81 325 GLN B N 1
ATOM 5704 C CA . GLN B 1 325 ? -11.398 -33.938 -17.906 1 97.81 325 GLN B CA 1
ATOM 5705 C C . GLN B 1 325 ? -12.68 -34.688 -18.281 1 97.81 325 GLN B C 1
ATOM 5707 O O . GLN B 1 325 ? -12.883 -35.031 -19.453 1 97.81 325 GLN B O 1
ATOM 5712 N N . ALA B 1 326 ? -13.477 -34.906 -17.312 1 98 326 ALA B N 1
ATOM 5713 C CA . ALA B 1 326 ? -14.766 -35.531 -17.578 1 98 326 ALA B CA 1
ATOM 5714 C C . ALA B 1 326 ? -15.633 -34.656 -18.484 1 98 326 ALA B C 1
ATOM 5716 O O . ALA B 1 326 ? -16.453 -35.188 -19.25 1 98 326 ALA B O 1
ATOM 5717 N N . LEU B 1 327 ? -15.453 -33.344 -18.453 1 97.56 327 LEU B N 1
ATOM 5718 C CA . LEU B 1 327 ? -16.172 -32.406 -19.328 1 97.56 327 LEU B CA 1
ATOM 5719 C C . LEU B 1 327 ? -15.516 -32.344 -20.703 1 97.56 327 LEU B C 1
ATOM 5721 O O . LEU B 1 327 ? -15.992 -31.625 -21.578 1 97.56 327 LEU B O 1
ATOM 5725 N N . GLY B 1 328 ? -14.375 -33.062 -20.875 1 97.12 328 GLY B N 1
ATOM 5726 C CA . GLY B 1 328 ? -13.68 -33.062 -22.141 1 97.12 328 GLY B CA 1
ATOM 5727 C C . GLY B 1 328 ? -12.688 -31.906 -22.281 1 97.12 328 GLY B C 1
ATOM 5728 O O . GLY B 1 328 ? -12.18 -31.641 -23.375 1 97.12 328 GLY B O 1
ATOM 5729 N N . LEU B 1 329 ? -12.406 -31.266 -21.234 1 98.25 329 LEU B N 1
ATOM 5730 C CA . LEU B 1 329 ? -11.484 -30.141 -21.281 1 98.25 329 LEU B CA 1
ATOM 5731 C C . LEU B 1 329 ? -10.047 -30.594 -21.078 1 98.25 329 LEU B C 1
ATOM 5733 O O . LEU B 1 329 ? -9.789 -31.578 -20.391 1 98.25 329 LEU B O 1
ATOM 5737 N N . GLN B 1 330 ? -9.156 -29.906 -21.719 1 98.25 330 GLN B N 1
ATOM 5738 C CA . GLN B 1 330 ? -7.738 -30.25 -21.672 1 98.25 330 GLN B CA 1
ATOM 5739 C C . GLN B 1 330 ? -6.984 -29.344 -20.703 1 98.25 330 GLN B C 1
ATOM 5741 O O . GLN B 1 330 ? -7.129 -28.125 -20.734 1 98.25 330 GLN B O 1
ATOM 5746 N N . LEU B 1 331 ? -6.238 -29.953 -19.875 1 98.56 331 LEU B N 1
ATOM 5747 C CA . LEU B 1 331 ? -5.367 -29.203 -18.984 1 98.56 331 LEU B CA 1
ATOM 5748 C C . LEU B 1 331 ? -4.145 -28.672 -19.719 1 98.56 331 LEU B C 1
ATOM 5750 O O . LEU B 1 331 ? -3.535 -29.406 -20.516 1 98.56 331 LEU B O 1
ATOM 5754 N N . PHE B 1 332 ? -3.742 -27.438 -19.531 1 98.44 332 PHE B N 1
ATOM 5755 C CA . PHE B 1 332 ? -2.736 -26.734 -20.312 1 98.44 332 PHE B CA 1
ATOM 5756 C C . PHE B 1 332 ? -1.342 -27.266 -20.016 1 98.44 332 PHE B C 1
ATOM 5758 O O . PHE B 1 332 ? -0.551 -27.5 -20.938 1 98.44 332 PHE B O 1
ATOM 5765 N N . VAL B 1 333 ? -1.002 -27.422 -18.672 1 98.19 333 VAL B N 1
ATOM 5766 C CA . VAL B 1 333 ? 0.292 -27.953 -18.266 1 98.19 333 VAL B CA 1
ATOM 5767 C C . VAL B 1 333 ? 0.309 -29.469 -18.469 1 98.19 333 VAL B C 1
ATOM 5769 O O . VAL B 1 333 ? -0.467 -30.203 -17.844 1 98.19 333 VAL B O 1
ATOM 5772 N N . LYS B 1 334 ? 1.176 -29.984 -19.234 1 96.25 334 LYS B N 1
ATOM 5773 C CA . LYS B 1 334 ? 1.159 -31.359 -19.688 1 96.25 334 LYS B CA 1
ATOM 5774 C C . LYS B 1 334 ? 1.593 -32.312 -18.578 1 96.25 334 LYS B C 1
ATOM 5776 O O . LYS B 1 334 ? 0.959 -33.344 -18.375 1 96.25 334 LYS B O 1
ATOM 5781 N N . ASP B 1 335 ? 2.66 -31.938 -17.922 1 96.38 335 ASP B N 1
ATOM 5782 C CA . ASP B 1 335 ? 3.184 -32.781 -16.875 1 96.38 335 ASP B CA 1
ATOM 5783 C C . ASP B 1 335 ? 2.408 -32.594 -15.57 1 96.38 335 ASP B C 1
ATOM 5785 O O . ASP B 1 335 ? 2.473 -31.516 -14.961 1 96.38 335 ASP B O 1
ATOM 5789 N N . PRO B 1 336 ? 1.722 -33.594 -15.062 1 96.25 336 PRO B N 1
ATOM 5790 C CA . PRO B 1 336 ? 0.926 -33.438 -13.844 1 96.25 336 PRO B CA 1
ATOM 5791 C C . PRO B 1 336 ? 1.769 -33.031 -12.633 1 96.25 336 PRO B C 1
ATOM 5793 O O . PRO B 1 336 ? 1.284 -32.344 -11.75 1 96.25 336 PRO B O 1
ATOM 5796 N N . ALA B 1 337 ? 3.006 -33.406 -12.664 1 95.12 337 ALA B N 1
ATOM 5797 C CA . ALA B 1 337 ? 3.877 -33.125 -11.523 1 95.12 337 ALA B CA 1
ATOM 5798 C C . ALA B 1 337 ? 4.219 -31.641 -11.445 1 95.12 337 ALA B C 1
ATOM 5800 O O . ALA B 1 337 ? 4.684 -31.156 -10.406 1 95.12 337 ALA B O 1
ATOM 5801 N N . LEU B 1 338 ? 3.971 -30.922 -12.562 1 97.69 338 LEU B N 1
ATOM 5802 C CA . LEU B 1 338 ? 4.348 -29.516 -12.641 1 97.69 338 LEU B CA 1
ATOM 5803 C C . LEU B 1 338 ? 3.121 -28.625 -12.539 1 97.69 338 LEU B C 1
ATOM 5805 O O . LEU B 1 338 ? 3.229 -27.406 -12.672 1 97.69 338 LEU B O 1
ATOM 5809 N N . ARG B 1 339 ? 2.006 -29.266 -12.258 1 98.38 339 ARG B N 1
ATOM 5810 C CA . ARG B 1 339 ? 0.782 -28.469 -12.203 1 98.38 339 ARG B CA 1
ATOM 5811 C C . ARG B 1 339 ? 0.632 -27.797 -10.844 1 98.38 339 ARG B C 1
ATOM 5813 O O . ARG B 1 339 ? 0.791 -28.438 -9.805 1 98.38 339 ARG B O 1
ATOM 5820 N N . LEU B 1 340 ? 0.365 -26.5 -10.883 1 98.25 340 LEU B N 1
ATOM 5821 C CA . LEU B 1 340 ? 0.12 -25.688 -9.703 1 98.25 340 LEU B CA 1
ATOM 5822 C C . LEU B 1 340 ? -1.23 -26.031 -9.078 1 98.25 340 LEU B C 1
ATOM 5824 O O . LEU B 1 340 ? -2.271 -25.875 -9.719 1 98.25 340 LEU B O 1
ATOM 5828 N N . PRO B 1 341 ? -1.254 -26.484 -7.859 1 97.88 341 PRO B N 1
ATOM 5829 C CA . PRO B 1 341 ? -2.527 -26.875 -7.246 1 97.88 341 PRO B CA 1
ATOM 5830 C C . PRO B 1 341 ? -3.473 -25.688 -7.066 1 97.88 341 PRO B C 1
ATOM 5832 O O . PRO B 1 341 ? -4.695 -25.859 -7.078 1 97.88 341 PRO B O 1
ATOM 5835 N N . MET B 1 342 ? -2.99 -24.5 -6.953 1 97.94 342 MET B N 1
ATOM 5836 C CA . MET B 1 342 ? -3.795 -23.328 -6.617 1 97.94 342 MET B CA 1
ATOM 5837 C C . MET B 1 342 ? -4.492 -22.766 -7.852 1 97.94 342 MET B C 1
ATOM 5839 O O . MET B 1 342 ? -5.508 -22.078 -7.738 1 97.94 342 MET B O 1
ATOM 5843 N N . VAL B 1 343 ? -3.865 -23 -9.008 1 98.81 343 VAL B N 1
ATOM 5844 C CA . VAL B 1 343 ? -4.426 -22.453 -10.234 1 98.81 343 VAL B CA 1
ATOM 5845 C C . VAL B 1 343 ? -4.34 -23.5 -11.352 1 98.81 343 VAL B C 1
ATOM 5847 O O . VAL B 1 343 ? -3.248 -23.844 -11.797 1 98.81 343 VAL B O 1
ATOM 5850 N N . THR B 1 344 ? -5.457 -23.938 -11.812 1 98.81 344 THR B N 1
ATOM 5851 C CA . THR B 1 344 ? -5.547 -24.844 -12.945 1 98.81 344 THR B CA 1
ATOM 5852 C C . THR B 1 344 ? -5.77 -24.078 -14.242 1 98.81 344 THR B C 1
ATOM 5854 O O . THR B 1 344 ? -6.699 -23.266 -14.336 1 98.81 344 THR B O 1
ATOM 5857 N N . THR B 1 345 ? -4.883 -24.281 -15.18 1 98.75 345 THR B N 1
ATOM 5858 C CA . THR B 1 345 ? -5.066 -23.688 -16.5 1 98.75 345 THR B CA 1
ATOM 5859 C C . THR B 1 345 ? -5.625 -24.719 -17.484 1 98.75 345 THR B C 1
ATOM 5861 O O . THR B 1 345 ? -5.102 -25.828 -17.594 1 98.75 345 THR B O 1
ATOM 5864 N N . VAL B 1 346 ? -6.711 -24.312 -18.062 1 98.69 346 VAL B N 1
ATOM 5865 C CA . VAL B 1 346 ? -7.438 -25.141 -19.016 1 98.69 346 VAL B CA 1
ATOM 5866 C C . VAL B 1 346 ? -7.332 -24.531 -20.422 1 98.69 346 VAL B C 1
ATOM 5868 O O . VAL B 1 346 ? -7.602 -23.344 -20.609 1 98.69 346 VAL B O 1
ATOM 5871 N N . VAL B 1 347 ? -7.004 -25.359 -21.391 1 98.44 347 VAL B N 1
ATOM 5872 C CA . VAL B 1 347 ? -6.938 -24.875 -22.766 1 98.44 347 VAL B CA 1
ATOM 5873 C C . VAL B 1 347 ? -8.32 -24.391 -23.203 1 98.44 347 VAL B C 1
ATOM 5875 O O . VAL B 1 347 ? -9.32 -25.094 -23.016 1 98.44 347 VAL B O 1
ATOM 5878 N N . VAL B 1 348 ? -8.344 -23.203 -23.797 1 97.88 348 VAL B N 1
ATOM 5879 C CA . VAL B 1 348 ? -9.609 -22.75 -24.359 1 97.88 348 VAL B CA 1
ATOM 5880 C C . VAL B 1 348 ? -10.094 -23.734 -25.422 1 97.88 348 VAL B C 1
ATOM 5882 O O . VAL B 1 348 ? -9.375 -24.016 -26.375 1 97.88 348 VAL B O 1
ATOM 5885 N N . PRO B 1 349 ? -11.258 -24.219 -25.219 1 96.44 349 PRO B N 1
ATOM 5886 C CA . PRO B 1 349 ? -11.727 -25.188 -26.203 1 96.44 349 PRO B CA 1
ATOM 5887 C C . PRO B 1 349 ? -11.844 -24.609 -27.609 1 96.44 349 PRO B C 1
ATOM 5889 O O . PRO B 1 349 ? -12.25 -2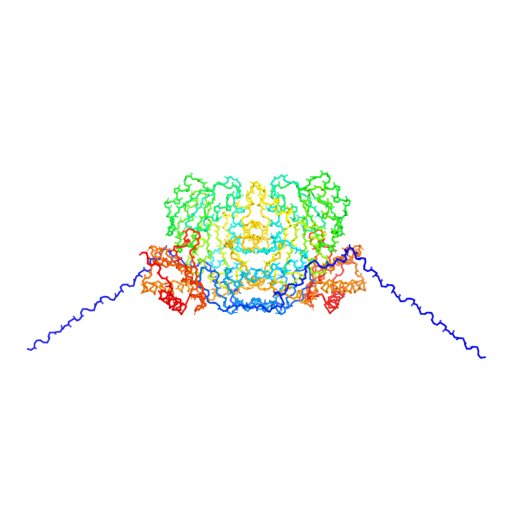3.453 -27.766 1 96.44 349 PRO B O 1
ATOM 5892 N N . ALA B 1 350 ? -11.578 -25.453 -28.547 1 94.38 350 ALA B N 1
ATOM 5893 C CA . ALA B 1 350 ? -11.602 -25.016 -29.938 1 94.38 350 ALA B CA 1
ATOM 5894 C C . ALA B 1 350 ? -12.969 -24.438 -30.312 1 94.38 350 ALA B C 1
ATOM 5896 O O . ALA B 1 350 ? -14.008 -24.969 -29.906 1 94.38 350 ALA B O 1
ATOM 5897 N N . GLY B 1 351 ? -12.906 -23.312 -30.953 1 94.56 351 GLY B N 1
ATOM 5898 C CA . GLY B 1 351 ? -14.125 -22.703 -31.469 1 94.56 351 GLY B CA 1
ATOM 5899 C C . GLY B 1 351 ? -14.742 -21.703 -30.484 1 94.56 351 GLY B C 1
ATOM 5900 O O . GLY B 1 351 ? -15.594 -20.906 -30.875 1 94.56 351 GLY B O 1
ATOM 5901 N N . TYR B 1 352 ? -14.336 -21.781 -29.281 1 96.31 352 TYR B N 1
ATOM 5902 C CA . TYR B 1 352 ? -14.914 -20.891 -28.281 1 96.31 352 TYR B CA 1
ATOM 5903 C C . TYR B 1 352 ? -14.055 -19.656 -28.078 1 96.31 352 TYR B C 1
ATOM 5905 O O . TYR B 1 352 ? -12.828 -19.703 -28.25 1 96.31 352 TYR B O 1
ATOM 5913 N N . ASP B 1 353 ? -14.703 -18.547 -27.812 1 95.94 353 ASP B N 1
ATOM 5914 C CA . ASP B 1 353 ? -14.031 -17.359 -27.281 1 95.94 353 ASP B CA 1
ATOM 5915 C C . ASP B 1 353 ? -13.984 -17.422 -25.75 1 95.94 353 ASP B C 1
ATOM 5917 O O . ASP B 1 353 ? -15.016 -17.531 -25.094 1 95.94 353 ASP B O 1
ATOM 5921 N N . TRP B 1 354 ? -12.812 -17.391 -25.188 1 97 354 TRP B N 1
ATOM 5922 C CA . TRP B 1 354 ? -12.656 -17.5 -23.75 1 97 354 TRP B CA 1
ATOM 5923 C C . TRP B 1 354 ? -13.492 -16.438 -23.031 1 97 354 TRP B C 1
ATOM 5925 O O . TRP B 1 354 ? -13.969 -16.656 -21.922 1 97 354 TRP B O 1
ATOM 5935 N N . ARG B 1 355 ? -13.734 -15.242 -23.625 1 96.25 355 ARG B N 1
ATOM 5936 C CA . ARG B 1 355 ? -14.492 -14.148 -23.031 1 96.25 355 ARG B CA 1
ATOM 5937 C C . ARG B 1 355 ? -15.953 -14.523 -22.828 1 96.25 355 ARG B C 1
ATOM 5939 O O . ARG B 1 355 ? -16.594 -14.094 -21.875 1 96.25 355 ARG B O 1
ATOM 5946 N N . ASP B 1 356 ? -16.406 -15.219 -23.766 1 97.5 356 ASP B N 1
ATOM 5947 C CA . ASP B 1 356 ? -17.797 -15.664 -23.672 1 97.5 356 ASP B CA 1
ATOM 5948 C C . ASP B 1 356 ? -17.984 -16.641 -22.5 1 97.5 356 ASP B C 1
ATOM 5950 O O . ASP B 1 356 ? -18.984 -16.578 -21.781 1 97.5 356 ASP B O 1
ATOM 5954 N N . ILE B 1 357 ? -17.016 -17.516 -22.406 1 98 357 ILE B N 1
ATOM 5955 C CA . ILE B 1 357 ? -17.094 -18.516 -21.359 1 98 357 ILE B CA 1
ATOM 5956 C C . ILE B 1 357 ? -17.031 -17.844 -20 1 98 357 ILE B C 1
ATOM 5958 O O . ILE B 1 357 ? -17.891 -18.094 -19.125 1 98 357 ILE B O 1
ATOM 5962 N N . VAL B 1 358 ? -16.078 -16.969 -19.812 1 97.81 358 VAL B N 1
ATOM 5963 C CA . VAL B 1 358 ? -15.867 -16.281 -18.547 1 97.81 358 VAL B CA 1
ATOM 5964 C C . VAL B 1 358 ? -17.078 -15.422 -18.203 1 97.81 358 VAL B C 1
ATOM 5966 O O . VAL B 1 358 ? -17.562 -15.422 -17.078 1 97.81 358 VAL B O 1
ATOM 5969 N N . SER B 1 359 ? -17.609 -14.703 -19.172 1 97.31 359 SER B N 1
ATOM 5970 C CA . SER B 1 359 ? -18.781 -13.844 -18.969 1 97.31 359 SER B CA 1
ATOM 5971 C C . SER B 1 359 ? -20.016 -14.664 -18.609 1 97.31 359 SER B C 1
ATOM 5973 O O . SER B 1 359 ? -20.797 -14.266 -17.734 1 97.31 359 SER B O 1
ATOM 5975 N N . TYR B 1 360 ? -20.188 -15.75 -19.297 1 98.12 360 TYR B N 1
ATOM 5976 C CA . TYR B 1 360 ? -21.344 -16.594 -19.031 1 98.12 360 TYR B CA 1
ATOM 5977 C C . TYR B 1 360 ? -21.312 -17.125 -17.609 1 98.12 360 TYR B C 1
ATOM 5979 O O . TYR B 1 360 ? -22.328 -17.094 -16.906 1 98.12 360 TYR B O 1
ATOM 5987 N N . VAL B 1 361 ? -20.156 -17.656 -17.203 1 98.62 361 VAL B N 1
ATOM 5988 C CA . VAL B 1 361 ? -19.984 -18.219 -15.867 1 98.62 361 VAL B CA 1
ATOM 5989 C C . VAL B 1 361 ? -20.234 -17.141 -14.812 1 98.62 361 VAL B C 1
ATOM 5991 O O . VAL B 1 361 ? -20.891 -17.406 -13.805 1 98.62 361 VAL B O 1
ATOM 5994 N N . LEU B 1 362 ? -19.766 -15.953 -15.047 1 98.12 362 LEU B N 1
ATOM 5995 C CA . LEU B 1 362 ? -19.969 -14.844 -14.117 1 98.12 362 LEU B CA 1
ATOM 5996 C C . LEU B 1 362 ? -21.422 -14.414 -14.078 1 98.12 362 LEU B C 1
ATOM 5998 O O . LEU B 1 362 ? -22.016 -14.305 -13.008 1 98.12 362 LEU B O 1
ATOM 6002 N N . ASP B 1 363 ? -22.062 -14.211 -15.188 1 97.38 363 ASP B N 1
ATOM 6003 C CA . ASP B 1 363 ? -23.375 -13.609 -15.312 1 97.38 363 ASP B CA 1
ATOM 6004 C C . ASP B 1 363 ? -24.469 -14.57 -14.82 1 97.38 363 ASP B C 1
ATOM 6006 O O . ASP B 1 363 ? -25.484 -14.133 -14.273 1 97.38 363 ASP B O 1
ATOM 6010 N N . HIS B 1 364 ? -24.219 -15.836 -15 1 98.25 364 HIS B N 1
ATOM 6011 C CA . HIS B 1 364 ? -25.297 -16.781 -14.734 1 98.25 364 HIS B CA 1
ATOM 6012 C C . HIS B 1 364 ? -25.062 -17.531 -13.438 1 98.25 364 HIS B C 1
ATOM 6014 O O . HIS B 1 364 ? -25.984 -18.109 -12.859 1 98.25 364 HIS B O 1
ATOM 6020 N N . PHE B 1 365 ? -23.812 -17.531 -12.984 1 98.56 365 PHE B N 1
ATOM 6021 C CA . PHE B 1 365 ? -23.531 -18.359 -11.812 1 98.56 365 PHE B CA 1
ATOM 6022 C C . PHE B 1 365 ? -22.859 -17.531 -10.719 1 98.56 365 PHE B C 1
ATOM 6024 O O . PHE B 1 365 ? -22.625 -18.031 -9.617 1 98.56 365 PHE B O 1
ATOM 6031 N N . ASP B 1 366 ? -22.469 -16.25 -10.922 1 98.19 366 ASP B N 1
ATOM 6032 C CA . ASP B 1 366 ? -21.781 -15.359 -9.984 1 98.19 366 ASP B CA 1
ATOM 6033 C C . ASP B 1 366 ? -20.438 -15.938 -9.57 1 98.19 366 ASP B C 1
ATOM 6035 O O . ASP B 1 366 ? -20.031 -15.82 -8.414 1 98.19 366 ASP B O 1
ATOM 6039 N N . ILE B 1 367 ? -19.828 -16.688 -10.508 1 98.81 367 ILE B N 1
ATOM 6040 C CA . ILE B 1 367 ? -18.5 -17.25 -10.305 1 98.81 367 ILE B CA 1
ATOM 6041 C C . ILE B 1 367 ? -17.5 -16.547 -11.219 1 98.81 367 ILE B C 1
ATOM 6043 O O . ILE B 1 367 ? -17.734 -16.422 -12.43 1 98.81 367 ILE B O 1
ATOM 6047 N N . GLU B 1 368 ? -16.453 -16.094 -10.633 1 98.38 368 GLU B N 1
ATOM 6048 C CA . GLU B 1 368 ? -15.438 -15.398 -11.422 1 98.38 368 GLU B CA 1
ATOM 6049 C C . GLU B 1 368 ? -14.25 -16.328 -11.703 1 98.38 368 GLU B C 1
ATOM 6051 O O . GLU B 1 368 ? -13.586 -16.797 -10.781 1 98.38 368 GLU B O 1
ATOM 6056 N N . ILE B 1 369 ? -14.016 -16.719 -12.867 1 98.38 369 ILE B N 1
ATOM 6057 C CA . ILE B 1 369 ? -12.781 -17.297 -13.375 1 98.38 369 ILE B CA 1
ATOM 6058 C C . ILE B 1 369 ? -12.133 -16.328 -14.367 1 98.38 369 ILE B C 1
ATOM 6060 O O . ILE B 1 369 ? -12.711 -15.289 -14.703 1 98.38 369 ILE B O 1
ATOM 6064 N N . MET B 1 370 ? -10.875 -16.625 -14.789 1 97.75 370 MET B N 1
ATOM 6065 C CA . MET B 1 370 ? -10.172 -15.641 -15.602 1 97.75 370 MET B CA 1
ATOM 6066 C C . MET B 1 370 ? -9.539 -16.297 -16.828 1 97.75 370 MET B C 1
ATOM 6068 O O . MET B 1 370 ? -9.352 -17.5 -16.859 1 97.75 370 MET B O 1
ATOM 6072 N N . GLY B 1 371 ? -9.297 -15.445 -17.828 1 96.94 371 GLY B N 1
ATOM 6073 C CA . GLY B 1 371 ? -8.516 -15.867 -18.969 1 96.94 371 GLY B CA 1
ATOM 6074 C C . GLY B 1 371 ? -7.016 -15.82 -18.719 1 96.94 371 GLY B C 1
ATOM 6075 O O . GLY B 1 371 ? -6.578 -15.477 -17.625 1 96.94 371 GLY B O 1
ATOM 6076 N N . GLY B 1 372 ? -6.285 -16.234 -19.781 1 96.56 372 GLY B N 1
ATOM 6077 C CA . GLY B 1 372 ? -4.836 -16.172 -19.688 1 96.56 372 GLY B CA 1
ATOM 6078 C C . GLY B 1 372 ? -4.305 -14.75 -19.562 1 96.56 372 GLY B C 1
ATOM 6079 O O . GLY B 1 372 ? -5.047 -13.781 -19.75 1 96.56 372 GLY B O 1
ATOM 6080 N N . LEU B 1 373 ? -3.111 -14.586 -19.203 1 95 373 LEU B N 1
ATOM 6081 C CA . LEU B 1 373 ? -2.434 -13.32 -18.984 1 95 373 LEU B CA 1
ATOM 6082 C C . LEU B 1 373 ? -1.044 -13.32 -19.609 1 95 373 LEU B C 1
ATOM 6084 O O . LEU B 1 373 ? -0.291 -14.281 -19.453 1 95 373 LEU B O 1
ATOM 6088 N N . GLY B 1 374 ? -0.771 -12.227 -20.203 1 93.56 374 GLY B N 1
ATOM 6089 C CA . GLY B 1 374 ? 0.516 -12.188 -20.875 1 93.56 374 GLY B CA 1
ATOM 6090 C C . GLY B 1 374 ? 0.631 -13.211 -22 1 93.56 374 GLY B C 1
ATOM 6091 O O . GLY B 1 374 ? -0.231 -13.273 -22.875 1 93.56 374 GLY B O 1
ATOM 6092 N N . PRO B 1 375 ? 1.612 -14.109 -21.906 1 92.69 375 PRO B N 1
ATOM 6093 C CA . PRO B 1 375 ? 1.855 -15.07 -22.984 1 92.69 375 PRO B CA 1
ATOM 6094 C C . PRO B 1 375 ? 0.746 -16.109 -23.109 1 92.69 375 PRO B C 1
ATOM 6096 O O . PRO B 1 375 ? 0.641 -16.781 -24.141 1 92.69 375 PRO B O 1
ATOM 6099 N N . SER B 1 376 ? -0.061 -16.234 -22.125 1 95.25 376 SER B N 1
ATOM 6100 C CA . SER B 1 376 ? -1.122 -17.25 -22.156 1 95.25 376 SER B CA 1
ATOM 6101 C C . SER B 1 376 ? -2.463 -16.609 -22.516 1 95.25 376 SER B C 1
ATOM 6103 O O . SER B 1 376 ? -3.486 -17.297 -22.562 1 95.25 376 SER B O 1
ATOM 6105 N N . ALA B 1 377 ? -2.43 -15.297 -22.812 1 94.56 377 ALA B N 1
ATOM 6106 C CA . ALA B 1 377 ? -3.668 -14.602 -23.156 1 94.56 377 ALA B CA 1
ATOM 6107 C C . ALA B 1 377 ? -4.363 -15.266 -24.344 1 94.56 377 ALA B C 1
ATOM 6109 O O . ALA B 1 377 ? -3.73 -15.547 -25.359 1 94.56 377 ALA B O 1
ATOM 6110 N N . GLY B 1 378 ? -5.594 -15.57 -24.125 1 95.25 378 GLY B N 1
ATOM 6111 C CA . GLY B 1 378 ? -6.406 -16.156 -25.188 1 95.25 378 GLY B CA 1
ATOM 6112 C C . GLY B 1 378 ? -6.215 -17.656 -25.328 1 95.25 378 GLY B C 1
ATOM 6113 O O . GLY B 1 378 ? -6.953 -18.312 -26.062 1 95.25 378 GLY B O 1
ATOM 6114 N N . LYS B 1 379 ? -5.289 -18.203 -24.547 1 96.44 379 LYS B N 1
ATOM 6115 C CA . LYS B 1 379 ? -4.938 -19.609 -24.734 1 96.44 379 LYS B CA 1
ATOM 6116 C C . LYS B 1 379 ? -5.562 -20.469 -23.641 1 96.44 379 LYS B C 1
ATOM 6118 O O . LYS B 1 379 ? -5.824 -21.656 -23.859 1 96.44 379 LYS B O 1
ATOM 6123 N N . VAL B 1 380 ? -5.801 -19.859 -22.531 1 98.44 380 VAL B N 1
ATOM 6124 C CA . VAL B 1 380 ? -6.219 -20.688 -21.406 1 98.44 380 VAL B CA 1
ATOM 6125 C C . VAL B 1 380 ? -7.316 -20 -20.609 1 98.44 380 VAL B C 1
ATOM 6127 O O . VAL B 1 380 ? -7.496 -18.781 -20.734 1 98.44 380 VAL B O 1
ATOM 6130 N N . LEU B 1 381 ? -8.078 -20.766 -19.906 1 98.62 381 LEU B N 1
ATOM 6131 C CA . LEU B 1 381 ? -8.852 -20.344 -18.75 1 98.62 381 LEU B CA 1
ATOM 6132 C C . LEU B 1 381 ? -8.109 -20.641 -17.453 1 98.62 381 LEU B C 1
ATOM 6134 O O . LEU B 1 381 ? -7.426 -21.656 -17.359 1 98.62 381 LEU B O 1
ATOM 6138 N N . ARG B 1 382 ? -8.195 -19.797 -16.531 1 98.75 382 ARG B N 1
ATOM 6139 C CA . ARG B 1 382 ? -7.539 -20 -15.25 1 98.75 382 ARG B CA 1
ATOM 6140 C C . ARG B 1 382 ? -8.562 -20.141 -14.133 1 98.75 382 ARG B C 1
ATOM 6142 O O . ARG B 1 382 ? -9.328 -19.219 -13.867 1 98.75 382 ARG B O 1
ATOM 6149 N N . ILE B 1 383 ? -8.547 -21.25 -13.477 1 98.88 383 ILE B N 1
ATOM 6150 C CA . ILE B 1 383 ? -9.43 -21.562 -12.359 1 98.88 383 ILE B CA 1
ATOM 6151 C C . ILE B 1 383 ? -8.609 -21.703 -11.078 1 98.88 383 ILE B C 1
ATOM 6153 O O . ILE B 1 383 ? -7.695 -22.531 -11 1 98.88 383 ILE B O 1
ATOM 6157 N N . GLY B 1 384 ? -8.961 -20.859 -10.133 1 98.75 384 GLY B N 1
ATOM 6158 C CA . GLY B 1 384 ? -8.195 -20.844 -8.891 1 98.75 384 GLY B CA 1
ATOM 6159 C C . GLY B 1 384 ? -8.938 -21.469 -7.723 1 98.75 384 GLY B C 1
ATOM 6160 O O . GLY B 1 384 ? -10.141 -21.234 -7.555 1 98.75 384 GLY B O 1
ATOM 6161 N N . LEU B 1 385 ? -8.32 -22.297 -6.969 1 98.81 385 LEU B N 1
ATOM 6162 C CA . LEU B 1 385 ? -8.734 -22.828 -5.672 1 98.81 385 LEU B CA 1
ATOM 6163 C C . LEU B 1 385 ? -7.77 -22.375 -4.574 1 98.81 385 LEU B C 1
ATOM 6165 O O . LEU B 1 385 ? -6.77 -23.047 -4.309 1 98.81 385 LEU B O 1
ATOM 6169 N N . LEU B 1 386 ? -8.109 -21.266 -3.934 1 98.81 386 LEU B N 1
ATOM 6170 C CA . LEU B 1 386 ? -7.203 -20.594 -3.008 1 98.81 386 LEU B CA 1
ATOM 6171 C C . LEU B 1 386 ? -7.793 -20.562 -1.602 1 98.81 386 LEU B C 1
ATOM 6173 O O . LEU B 1 386 ? -8.844 -19.938 -1.38 1 98.81 386 LEU B O 1
ATOM 6177 N N . GLY B 1 387 ? -7.129 -21.141 -0.669 1 98.5 387 GLY B N 1
ATOM 6178 C CA . GLY B 1 387 ? -7.523 -21.078 0.729 1 98.5 387 GLY B CA 1
ATOM 6179 C C . GLY B 1 387 ? -8.922 -21.609 0.979 1 98.5 387 GLY B C 1
ATOM 6180 O O . GLY B 1 387 ? -9.25 -22.734 0.591 1 98.5 387 GLY B O 1
ATOM 6181 N N . CYS B 1 388 ? -9.773 -20.812 1.503 1 98.12 388 CYS B N 1
ATOM 6182 C CA . CYS B 1 388 ? -11.117 -21.234 1.888 1 98.12 388 CYS B CA 1
ATOM 6183 C C . CYS B 1 388 ? -11.961 -21.547 0.659 1 98.12 388 CYS B C 1
ATOM 6185 O O . CYS B 1 388 ? -13 -22.219 0.765 1 98.12 388 CYS B O 1
ATOM 6187 N N . ASN B 1 389 ? -11.516 -21.156 -0.501 1 98.75 389 ASN B N 1
ATOM 6188 C CA . ASN B 1 389 ? -12.242 -21.453 -1.73 1 98.75 389 ASN B CA 1
ATOM 6189 C C . ASN B 1 389 ? -11.945 -22.859 -2.24 1 98.75 389 ASN B C 1
ATOM 6191 O O . ASN B 1 389 ? -12.641 -23.359 -3.119 1 98.75 389 ASN B O 1
ATOM 6195 N N . ALA B 1 390 ? -10.906 -23.484 -1.699 1 98.81 390 ALA B N 1
ATOM 6196 C CA . ALA B 1 390 ? -10.516 -24.828 -2.139 1 98.81 390 ALA B CA 1
ATOM 6197 C C . ALA B 1 390 ? -11.398 -25.891 -1.495 1 98.81 390 ALA B C 1
ATOM 6199 O O . ALA B 1 390 ? -10.961 -26.594 -0.586 1 98.81 390 ALA B O 1
ATOM 6200 N N . THR B 1 391 ? -12.625 -26.047 -2.018 1 98.75 391 THR B N 1
ATOM 6201 C CA . THR B 1 391 ? -13.57 -27.031 -1.514 1 98.75 391 THR B CA 1
ATOM 6202 C C . THR B 1 391 ? -14.164 -27.844 -2.66 1 98.75 391 THR B C 1
ATOM 6204 O O . THR B 1 391 ? -14.219 -27.375 -3.799 1 98.75 391 THR B O 1
ATOM 6207 N N . ARG B 1 392 ? -14.578 -29.016 -2.344 1 98.62 392 ARG B N 1
ATOM 6208 C CA . ARG B 1 392 ? -15.242 -29.844 -3.33 1 98.62 392 ARG B CA 1
ATOM 6209 C C . ARG B 1 392 ? -16.516 -29.188 -3.84 1 98.62 392 ARG B C 1
ATOM 6211 O O . ARG B 1 392 ? -16.859 -29.312 -5.02 1 98.62 392 ARG B O 1
ATOM 6218 N N . GLU B 1 393 ? -17.188 -28.516 -2.947 1 98.75 393 GLU B N 1
ATOM 6219 C CA . GLU B 1 393 ? -18.406 -27.812 -3.32 1 98.75 393 GLU B CA 1
ATOM 6220 C C . GLU B 1 393 ? -18.141 -26.766 -4.402 1 98.75 393 GLU B C 1
ATOM 6222 O O . GLU B 1 393 ? -18.891 -26.672 -5.375 1 98.75 393 GLU B O 1
ATOM 6227 N N . ASN B 1 394 ? -17.109 -26.016 -4.234 1 98.88 394 ASN B N 1
ATOM 6228 C CA . ASN B 1 394 ? -16.797 -24.984 -5.223 1 98.88 394 ASN B CA 1
ATOM 6229 C C . ASN B 1 394 ? -16.344 -25.609 -6.543 1 98.88 394 ASN B C 1
ATOM 6231 O O . ASN B 1 394 ? -16.594 -25.047 -7.613 1 98.88 394 ASN B O 1
ATOM 6235 N N . VAL B 1 395 ? -15.664 -26.781 -6.469 1 98.94 395 VAL B N 1
ATOM 6236 C CA . VAL B 1 395 ? -15.297 -27.516 -7.68 1 98.94 395 VAL B CA 1
ATOM 6237 C C . VAL B 1 395 ? -16.562 -27.922 -8.438 1 98.94 395 VAL B C 1
ATOM 6239 O O . VAL B 1 395 ? -16.641 -27.766 -9.656 1 98.94 395 VAL B O 1
ATOM 6242 N N . ASP B 1 396 ? -17.5 -28.453 -7.691 1 98.88 396 ASP B N 1
ATOM 6243 C CA . ASP B 1 396 ? -18.75 -28.859 -8.312 1 98.88 396 ASP B CA 1
ATOM 6244 C C . ASP B 1 396 ? -19.453 -27.656 -8.969 1 98.88 396 ASP B C 1
ATOM 6246 O O . ASP B 1 396 ? -19.922 -27.75 -10.102 1 98.88 396 ASP B O 1
ATOM 6250 N N . ARG B 1 397 ? -19.484 -26.547 -8.312 1 98.81 397 ARG B N 1
ATOM 6251 C CA . ARG B 1 397 ? -20.156 -25.359 -8.805 1 98.81 397 ARG B CA 1
ATOM 6252 C C . ARG B 1 397 ? -19.5 -24.844 -10.078 1 98.81 397 ARG B C 1
ATOM 6254 O O . ARG B 1 397 ? -20.188 -24.531 -11.055 1 98.81 397 ARG B O 1
ATOM 6261 N N . VAL B 1 398 ? -18.188 -24.766 -10.086 1 98.88 398 VAL B N 1
ATOM 6262 C CA . VAL B 1 398 ? -17.516 -24.156 -11.227 1 98.88 398 VAL B CA 1
ATOM 6263 C C . VAL B 1 398 ? -17.562 -25.109 -12.422 1 98.88 398 VAL B C 1
ATOM 6265 O O . VAL B 1 398 ? -17.672 -24.672 -13.57 1 98.88 398 VAL B O 1
ATOM 6268 N N . THR B 1 399 ? -17.5 -26.438 -12.188 1 98.81 399 THR B N 1
ATOM 6269 C CA . THR B 1 399 ? -17.547 -27.375 -13.305 1 98.81 399 THR B CA 1
ATOM 6270 C C . THR B 1 399 ? -18.953 -27.453 -13.891 1 98.81 399 THR B C 1
ATOM 6272 O O . THR B 1 399 ? -19.125 -27.641 -15.094 1 98.81 399 THR B O 1
ATOM 6275 N N . GLU B 1 400 ? -19.922 -27.312 -13.016 1 98.75 400 GLU B N 1
ATOM 6276 C CA . GLU B 1 400 ? -21.297 -27.188 -13.516 1 98.75 400 GLU B CA 1
ATOM 6277 C C . GLU B 1 400 ? -21.453 -25.953 -14.383 1 98.75 400 GLU B C 1
ATOM 6279 O O . GLU B 1 400 ? -22.047 -26.016 -15.461 1 98.75 400 GLU B O 1
ATOM 6284 N N . ALA B 1 401 ? -20.953 -24.875 -13.922 1 98.88 401 ALA B N 1
ATOM 6285 C CA . ALA B 1 401 ? -21.016 -23.609 -14.656 1 98.88 401 ALA B CA 1
ATOM 6286 C C . ALA B 1 401 ? -20.297 -23.719 -16 1 98.88 401 ALA B C 1
ATOM 6288 O O . ALA B 1 401 ? -20.781 -23.203 -17.016 1 98.88 401 ALA B O 1
ATOM 6289 N N . LEU B 1 402 ? -19.172 -24.391 -16.016 1 98.75 402 LEU B N 1
ATOM 6290 C CA . LEU B 1 402 ? -18.406 -24.562 -17.25 1 98.75 402 LEU B CA 1
ATOM 6291 C C . LEU B 1 402 ? -19.172 -25.453 -18.234 1 98.75 402 LEU B C 1
ATOM 6293 O O . LEU B 1 402 ? -19.203 -25.172 -19.438 1 98.75 402 LEU B O 1
ATOM 6297 N N . GLY B 1 403 ? -19.75 -26.5 -17.719 1 98.38 403 GLY B N 1
ATOM 6298 C CA . GLY B 1 403 ? -20.594 -27.328 -18.562 1 98.38 403 GLY B CA 1
ATOM 6299 C C . GLY B 1 403 ? -21.703 -26.547 -19.234 1 98.38 403 GLY B C 1
ATOM 6300 O O . GLY B 1 403 ? -21.953 -26.719 -20.438 1 98.38 403 GLY B O 1
ATOM 6301 N N . ALA B 1 404 ? -22.328 -25.703 -18.438 1 98.5 404 ALA B N 1
ATOM 6302 C CA . ALA B 1 404 ? -23.406 -24.859 -18.969 1 98.5 404 ALA B CA 1
ATOM 6303 C C . ALA B 1 404 ? -22.875 -23.875 -20.016 1 98.5 404 ALA B C 1
ATOM 6305 O O . ALA B 1 404 ? -23.516 -23.625 -21.031 1 98.5 404 ALA B O 1
ATOM 6306 N N . ALA B 1 405 ? -21.75 -23.297 -19.734 1 98.25 405 ALA B N 1
ATOM 6307 C CA . ALA B 1 405 ? -21.141 -22.359 -20.672 1 98.25 405 ALA B CA 1
ATOM 6308 C C . ALA B 1 405 ? -20.844 -23.031 -22 1 98.25 405 ALA B C 1
ATOM 6310 O O . ALA B 1 405 ? -21.094 -22.453 -23.062 1 98.25 405 ALA B O 1
ATOM 6311 N N . LEU B 1 406 ? -20.312 -24.266 -21.969 1 96.62 406 LEU B N 1
ATOM 6312 C CA . LEU B 1 406 ? -19.969 -24.984 -23.188 1 96.62 406 LEU B CA 1
ATOM 6313 C C . LEU B 1 406 ? -21.203 -25.344 -23.984 1 96.62 406 LEU B C 1
ATOM 6315 O O . LEU B 1 406 ? -21.141 -25.469 -25.219 1 96.62 406 LEU B O 1
ATOM 6319 N N . GLN B 1 407 ? -22.281 -25.406 -23.297 1 96.56 407 GLN B N 1
ATOM 6320 C CA . GLN B 1 407 ? -23.531 -25.734 -23.969 1 96.56 407 GLN B CA 1
ATOM 6321 C C . GLN B 1 407 ? -24.188 -24.5 -24.578 1 96.56 407 GLN B C 1
ATOM 6323 O O . GLN B 1 407 ? -24.844 -24.578 -25.609 1 96.56 407 GLN B O 1
ATOM 6328 N N . HIS B 1 408 ? -23.969 -23.328 -24 1 96.38 408 HIS B N 1
ATOM 6329 C CA . HIS B 1 408 ? -24.812 -22.188 -24.344 1 96.38 408 HIS B CA 1
ATOM 6330 C C . HIS B 1 408 ? -24 -21.109 -25.078 1 96.38 408 HIS B C 1
ATOM 6332 O O . HIS B 1 408 ? -24.562 -20.266 -25.766 1 96.38 408 HIS B O 1
ATOM 6338 N N . CYS B 1 409 ? -22.734 -21.125 -24.875 1 95.69 409 CYS B N 1
ATOM 6339 C CA . CYS B 1 409 ? -21.922 -20.125 -25.562 1 95.69 409 CYS B CA 1
ATOM 6340 C C . CYS B 1 409 ? -21.781 -20.438 -27.047 1 95.69 409 CYS B C 1
ATOM 6342 O O . CYS B 1 409 ? -21.812 -21.609 -27.438 1 95.69 409 CYS B O 1
ATOM 6344 N N . PRO B 1 410 ? -21.719 -19.344 -27.859 1 91 410 PRO B N 1
ATOM 6345 C CA . PRO B 1 410 ? -21.547 -19.578 -29.297 1 91 410 PRO B CA 1
ATOM 6346 C C . PRO B 1 410 ? -20.25 -20.297 -29.625 1 91 410 PRO B C 1
ATOM 6348 O O . PRO B 1 410 ? -19.219 -20.062 -29 1 91 410 PRO B O 1
ATOM 6351 N N . LYS B 1 411 ? -20.391 -21.25 -30.484 1 87.62 411 LYS B N 1
ATOM 6352 C CA . LYS B 1 411 ? -19.234 -21.984 -31 1 87.62 411 LYS B CA 1
ATOM 6353 C C . LYS B 1 411 ? -18.984 -21.641 -32.469 1 87.62 411 LYS B C 1
ATOM 6355 O O . LYS B 1 411 ? -19.891 -21.734 -33.281 1 87.62 411 LYS B O 1
ATOM 6360 N N . ASN B 1 412 ? -17.922 -20.797 -32.656 1 72.94 412 ASN B N 1
ATOM 6361 C CA . ASN B 1 412 ? -17.625 -20.5 -34.062 1 72.94 412 ASN B CA 1
ATOM 6362 C C . ASN B 1 412 ? -16.984 -21.703 -34.781 1 72.94 412 ASN B C 1
ATOM 6364 O O . ASN B 1 412 ? -16.031 -22.281 -34.25 1 72.94 412 ASN B O 1
ATOM 6368 N N . LYS B 1 413 ? -17.781 -22.594 -35.375 1 58.28 413 LYS B N 1
ATOM 6369 C CA . LYS B 1 413 ? -17.25 -23.672 -36.188 1 58.28 413 LYS B CA 1
ATOM 6370 C C . LYS B 1 413 ? -16.094 -23.188 -37.062 1 58.28 413 LYS B C 1
ATOM 6372 O O . LYS B 1 413 ? -16.203 -22.156 -37.719 1 58.28 413 LYS B O 1
ATOM 6377 N N . LEU B 1 414 ? -14.844 -23.5 -36.656 1 46.03 414 LEU B N 1
ATOM 6378 C CA . LEU B 1 414 ? -13.844 -23.406 -37.719 1 46.03 414 LEU B CA 1
ATOM 6379 C C . LEU B 1 414 ? -14.25 -24.25 -38.906 1 46.03 414 LEU B C 1
ATOM 6381 O O . LEU B 1 414 ? -14.867 -25.312 -38.75 1 46.03 414 LEU B O 1
#

Nearest PDB structures (foldseek):
  5luc-assembly1_A  TM=9.992E-01  e=8.508E-73  Homo sapiens
  2yob-assembly1_B  TM=9.987E-01  e=1.741E-71  Homo sapiens
  4cbs-assembly1_A-2  TM=9.996E-01  e=5.630E-71  Homo sapiens
  6rv0-assembly1_A-2  TM=9.996E-01  e=1.302E-70  Homo sapiens
  3kgw-assembly1_A  TM=9.959E-01  e=5.581E-65  Mus musculus

Organism: Papio anubis (NCBI:txid9555)